Protein AF-0000000080887689 (afdb_homodimer)

Solvent-accessible surface area (backbone atoms only — not comparable to full-atom values): 53033 Å² total; per-residue (Å²): 130,53,68,68,53,39,52,54,52,51,53,53,48,49,53,53,51,45,51,47,66,77,45,35,78,79,44,66,27,58,47,80,66,55,89,67,53,54,67,76,71,47,76,86,59,62,42,58,61,45,46,60,65,69,60,56,57,53,42,41,64,73,56,41,50,57,22,36,31,40,48,62,21,51,41,30,20,36,66,79,41,35,17,56,32,70,48,15,35,54,20,49,44,51,31,34,72,66,26,41,47,46,41,36,40,80,51,17,40,35,56,47,52,46,34,48,54,45,42,40,28,51,37,55,55,38,39,47,54,67,54,34,25,61,90,53,55,13,21,53,49,79,32,64,31,61,33,44,43,44,29,46,50,48,37,18,32,53,44,52,53,49,52,54,48,48,52,54,42,46,75,71,65,50,51,73,68,56,46,51,51,50,49,24,53,47,46,58,28,30,27,37,35,28,34,72,50,46,62,67,41,57,55,48,21,21,52,46,32,57,38,42,63,51,68,42,80,49,50,86,68,61,54,32,49,41,14,67,55,50,50,53,50,53,51,51,34,50,74,71,68,33,40,73,36,33,33,49,41,37,38,33,24,76,86,52,32,26,50,34,38,50,70,45,36,44,50,38,49,50,56,52,41,71,74,38,93,72,65,62,38,27,33,37,45,10,42,57,45,41,49,53,23,48,35,76,92,41,44,68,56,40,71,61,46,75,72,43,45,29,39,34,27,21,38,13,24,53,57,44,22,31,64,56,36,12,42,33,29,24,39,47,45,61,50,36,37,73,48,43,54,75,82,52,77,74,71,61,47,72,51,58,75,70,62,72,50,68,45,65,24,22,64,40,80,35,45,54,42,68,51,55,44,46,17,52,46,37,31,40,38,47,32,7,51,52,44,50,35,49,52,47,49,51,23,37,50,23,30,50,52,40,48,53,56,42,64,72,38,55,75,48,31,43,72,62,38,69,68,30,91,20,33,41,34,35,27,38,45,59,52,76,92,69,53,56,78,40,79,83,61,76,32,43,66,44,46,52,48,16,27,50,52,26,51,53,29,56,52,49,41,48,70,72,29,78,40,30,64,38,60,43,73,46,77,58,79,89,69,36,42,40,29,40,37,42,26,50,50,27,89,69,47,45,55,67,44,37,54,48,48,50,51,54,51,51,51,35,46,52,51,49,49,53,51,51,52,51,50,51,53,48,53,52,50,51,49,52,54,57,65,74,98,130,53,68,68,54,39,53,52,53,51,53,52,49,51,52,51,52,45,50,48,67,76,45,35,77,79,45,67,27,57,47,80,67,56,88,66,54,54,67,78,70,48,76,85,59,63,41,58,62,44,48,61,64,69,62,57,56,52,40,42,65,72,55,40,51,57,22,36,30,39,49,62,21,52,38,33,19,36,64,84,39,34,15,56,32,69,47,15,34,53,20,49,43,51,30,33,70,65,26,43,48,45,41,38,40,82,52,17,41,33,57,46,52,46,32,48,52,45,40,38,30,51,37,53,54,38,39,48,53,67,53,34,24,60,91,54,56,13,21,54,48,79,31,64,32,59,32,44,43,44,30,46,49,48,35,18,34,52,43,52,53,49,52,53,48,49,52,54,42,47,74,72,65,50,50,72,68,56,46,52,51,49,48,24,54,49,45,59,28,29,26,37,36,29,35,75,51,46,61,68,39,56,54,48,21,21,52,46,31,56,37,39,64,51,69,43,80,50,50,86,68,60,52,31,48,40,13,68,57,50,48,52,48,52,51,53,33,50,75,72,69,32,39,74,36,32,34,50,42,36,38,33,24,77,85,52,32,26,49,35,39,50,71,44,36,43,52,38,49,51,58,52,40,72,75,39,92,71,64,61,38,25,33,36,45,10,43,57,44,42,51,54,23,50,35,74,91,41,44,67,56,39,70,61,47,76,73,41,46,30,40,34,27,22,38,12,24,53,56,45,21,31,64,56,36,10,43,34,28,24,40,48,44,60,49,36,36,72,48,44,54,75,81,54,76,75,72,61,45,73,52,59,74,69,63,73,49,70,45,65,23,21,64,39,80,35,44,54,43,69,51,53,46,47,17,53,48,36,31,40,38,48,32,6,50,52,42,50,35,49,52,47,50,51,24,37,50,24,30,51,51,39,48,52,56,43,64,72,37,53,74,47,31,42,72,63,37,70,69,30,92,19,34,41,34,34,26,38,46,60,53,76,92,69,54,57,80,41,79,85,62,75,29,44,67,46,45,51,50,16,28,51,52,26,50,52,28,54,51,49,42,49,71,72,29,78,40,31,62,35,61,44,73,46,75,58,80,90,69,38,42,39,29,38,32,43,25,50,50,25,90,68,47,46,54,67,44,35,54,47,48,50,50,55,52,50,51,36,45,52,51,50,49,52,51,52,52,51,50,51,53,49,53,53,50,49,49,51,55,57,66,73,97

Nearest PDB structures (foldseek):
  8ora-assembly1_A-2  TM=9.722E-01  e=2.298E-54  Homo sapiens
  8or9-assembly1_A-2  TM=9.714E-01  e=6.840E-52  Homo sapiens
  6khp-assembly1_A-2  TM=9.448E-01  e=3.979E-49  Oryza sativa Japonica Group
  6eew-assembly1_A  TM=9.257E-01  e=1.587E-47  Catharanthus roseus
  6liv-assembly3_F  TM=9.457E-01  e=8.729E-45  Papaver somniferum

pLDDT: mean 93.97, std 7.86, range [51.44, 98.94]

Structure (mmCIF, N/CA/C/O backbone):
data_AF-0000000080887689-model_v1
#
loop_
_entity.id
_entity.type
_entity.pdbx_description
1 polymer 'Aromatic-L-amino-acid decarboxylase'
#
loop_
_atom_site.group_PDB
_atom_site.id
_atom_site.type_symbol
_atom_site.label_atom_id
_atom_site.label_alt_id
_atom_site.label_comp_id
_atom_site.label_asym_id
_atom_site.label_entity_id
_atom_site.label_seq_id
_atom_site.pdbx_PDB_ins_code
_atom_site.Cartn_x
_atom_site.Cartn_y
_atom_site.Cartn_z
_atom_site.occupancy
_atom_site.B_iso_or_equiv
_atom_site.auth_seq_id
_atom_site.auth_comp_id
_atom_site.auth_asym_id
_atom_site.auth_atom_id
_atom_site.pdbx_PDB_model_num
ATOM 1 N N . MET A 1 1 ? 22.25 -2.414 -19.047 1 92.38 1 MET A N 1
ATOM 2 C CA . MET A 1 1 ? 23.188 -1.904 -18.062 1 92.38 1 MET A CA 1
ATOM 3 C C . MET A 1 1 ? 23.875 -3.049 -17.328 1 92.38 1 MET A C 1
ATOM 5 O O . MET A 1 1 ? 23.219 -3.881 -16.703 1 92.38 1 MET A O 1
ATOM 9 N N . ASP A 1 2 ? 25.078 -3.195 -17.484 1 94.06 2 ASP A N 1
ATOM 10 C CA . ASP A 1 2 ? 25.828 -4.227 -16.781 1 94.06 2 ASP A CA 1
ATOM 11 C C . ASP A 1 2 ? 26.422 -3.68 -15.484 1 94.06 2 ASP A C 1
ATOM 13 O O . ASP A 1 2 ? 26.141 -2.545 -15.102 1 94.06 2 ASP A O 1
ATOM 17 N N . SER A 1 3 ? 27.219 -4.492 -14.773 1 96.81 3 SER A N 1
ATOM 18 C CA . SER A 1 3 ? 27.734 -4.141 -13.445 1 96.81 3 SER A CA 1
ATOM 19 C C . SER A 1 3 ? 28.625 -2.906 -13.508 1 96.81 3 SER A C 1
ATOM 21 O O . SER A 1 3 ? 28.562 -2.053 -12.625 1 96.81 3 SER A O 1
ATOM 23 N N . SER A 1 4 ? 29.438 -2.834 -14.516 1 97.06 4 SER A N 1
ATOM 24 C CA . SER A 1 4 ? 30.328 -1.696 -14.664 1 97.06 4 SER A CA 1
ATOM 25 C C . SER A 1 4 ? 29.562 -0.417 -14.977 1 97.06 4 SER A C 1
ATOM 27 O O . SER A 1 4 ? 29.844 0.638 -14.406 1 97.06 4 SER A O 1
ATOM 29 N N . GLN A 1 5 ? 28.625 -0.514 -15.867 1 97.06 5 GLN A N 1
ATOM 30 C CA . GLN A 1 5 ? 27.766 0.622 -16.203 1 97.06 5 GLN A CA 1
ATOM 31 C C . GLN A 1 5 ? 26.969 1.083 -14.984 1 97.06 5 GLN A C 1
ATOM 33 O O . GLN A 1 5 ? 26.812 2.285 -14.758 1 97.06 5 GLN A O 1
ATOM 38 N N . PHE A 1 6 ? 26.578 0.109 -14.219 1 98.06 6 PHE A N 1
ATOM 39 C CA . PHE A 1 6 ? 25.812 0.433 -13.016 1 98.06 6 PHE A CA 1
ATOM 40 C C . PHE A 1 6 ? 26.703 1.157 -12.008 1 98.06 6 PHE A C 1
ATOM 42 O O . PHE A 1 6 ? 26.281 2.141 -11.398 1 98.06 6 PHE A O 1
ATOM 49 N N . ARG A 1 7 ? 27.828 0.675 -11.805 1 98 7 ARG A N 1
ATOM 50 C CA . ARG A 1 7 ? 28.75 1.325 -10.891 1 98 7 ARG A CA 1
ATOM 51 C C . ARG A 1 7 ? 28.922 2.799 -11.234 1 98 7 ARG A C 1
ATOM 53 O O . ARG A 1 7 ? 28.812 3.666 -10.367 1 98 7 ARG A O 1
ATOM 60 N N . GLN A 1 8 ? 29.141 3.072 -12.453 1 97.81 8 GLN A N 1
ATOM 61 C CA . GLN A 1 8 ? 29.344 4.441 -12.906 1 97.81 8 GLN A CA 1
ATOM 62 C C . GLN A 1 8 ? 28.078 5.273 -12.727 1 97.81 8 GLN A C 1
ATOM 64 O O . GLN A 1 8 ? 28.125 6.398 -12.227 1 97.81 8 GLN A O 1
ATOM 69 N N . ALA A 1 9 ? 26.953 4.746 -13.195 1 98.38 9 ALA A N 1
ATOM 70 C CA . ALA A 1 9 ? 25.672 5.434 -13.094 1 98.38 9 ALA A CA 1
ATOM 71 C C . ALA A 1 9 ? 25.312 5.73 -11.641 1 98.38 9 ALA A C 1
ATOM 73 O O . ALA A 1 9 ? 24.828 6.82 -11.32 1 98.38 9 ALA A O 1
ATOM 74 N N . ALA A 1 10 ? 25.547 4.746 -10.766 1 98.31 10 ALA A N 1
ATOM 75 C CA . ALA A 1 10 ? 25.203 4.883 -9.352 1 98.31 10 ALA A CA 1
ATOM 76 C C . ALA A 1 10 ? 26.078 5.922 -8.672 1 98.31 10 ALA A C 1
ATOM 78 O O . ALA A 1 10 ? 25.609 6.691 -7.832 1 98.31 10 ALA A O 1
ATOM 79 N N . HIS A 1 11 ? 27.375 5.922 -9.008 1 98 11 HIS A N 1
ATOM 80 C CA . HIS A 1 11 ? 28.266 6.938 -8.453 1 98 11 HIS A CA 1
ATOM 81 C C . HIS A 1 11 ? 27.828 8.344 -8.859 1 98 11 HIS A C 1
ATOM 83 O O . HIS A 1 11 ? 27.812 9.25 -8.031 1 98 11 HIS A O 1
ATOM 89 N N . ALA A 1 12 ? 27.469 8.492 -10.086 1 97.94 12 ALA A N 1
ATOM 90 C CA . ALA A 1 12 ? 26.969 9.773 -10.57 1 97.94 12 ALA A CA 1
ATOM 91 C C . ALA A 1 12 ? 25.672 10.164 -9.867 1 97.94 12 ALA A C 1
ATOM 93 O O . ALA A 1 12 ? 25.469 11.336 -9.539 1 97.94 12 ALA A O 1
ATOM 94 N N . ALA A 1 13 ? 24.797 9.242 -9.695 1 98.19 13 ALA A N 1
ATOM 95 C CA . ALA A 1 13 ? 23.531 9.484 -8.992 1 98.19 13 ALA A CA 1
ATOM 96 C C . ALA A 1 13 ? 23.797 9.938 -7.559 1 98.19 13 ALA A C 1
ATOM 98 O O . ALA A 1 13 ? 23.125 10.859 -7.066 1 98.19 13 ALA A O 1
ATOM 99 N N . ILE A 1 14 ? 24.734 9.25 -6.879 1 98.44 14 ILE A N 1
ATOM 100 C CA . ILE A 1 14 ? 25.078 9.594 -5.508 1 98.44 14 ILE A CA 1
ATOM 101 C C . ILE A 1 14 ? 25.562 11.039 -5.441 1 98.44 14 ILE A C 1
ATOM 103 O O . ILE A 1 14 ? 25.156 11.797 -4.566 1 98.44 14 ILE A O 1
ATOM 107 N N . ASP A 1 15 ? 26.375 11.43 -6.344 1 98.19 15 ASP A N 1
ATOM 108 C CA . ASP A 1 15 ? 26.906 12.797 -6.375 1 98.19 15 ASP A CA 1
ATOM 109 C C . ASP A 1 15 ? 25.766 13.805 -6.594 1 98.19 15 ASP A C 1
ATOM 111 O O . ASP A 1 15 ? 25.75 14.867 -5.965 1 98.19 15 ASP A O 1
ATOM 115 N N . GLN A 1 16 ? 24.891 13.523 -7.48 1 98.12 16 GLN A N 1
ATOM 116 C CA . GLN A 1 16 ? 23.75 14.414 -7.742 1 98.12 16 GLN A CA 1
ATOM 117 C C . GLN A 1 16 ? 22.844 14.531 -6.52 1 98.12 16 GLN A C 1
ATOM 119 O O . GLN A 1 16 ? 22.312 15.602 -6.238 1 98.12 16 GLN A O 1
ATOM 124 N N . ILE A 1 17 ? 22.625 13.453 -5.836 1 98.31 17 ILE A N 1
ATOM 125 C CA . ILE A 1 17 ? 21.797 13.445 -4.641 1 98.31 17 ILE A CA 1
ATOM 126 C C . ILE A 1 17 ? 22.453 14.281 -3.547 1 98.31 17 ILE A C 1
ATOM 128 O O . ILE A 1 17 ? 21.781 15.07 -2.875 1 98.31 17 ILE A O 1
ATOM 132 N N . ILE A 1 18 ? 23.766 14.102 -3.383 1 98.38 18 ILE A N 1
ATOM 133 C CA . ILE A 1 18 ? 24.5 14.883 -2.398 1 98.38 18 ILE A CA 1
ATOM 134 C C . ILE A 1 18 ? 24.406 16.375 -2.742 1 98.38 18 ILE A C 1
ATOM 136 O O . ILE A 1 18 ? 24.141 17.203 -1.873 1 98.38 18 ILE A O 1
ATOM 140 N N . ASP A 1 19 ? 24.625 16.688 -3.988 1 97.88 19 ASP A N 1
ATOM 141 C CA . ASP A 1 19 ? 24.531 18.078 -4.441 1 97.88 19 ASP A CA 1
ATOM 142 C C . ASP A 1 19 ? 23.156 18.656 -4.188 1 97.88 19 ASP A C 1
ATOM 144 O O . ASP A 1 19 ? 23.016 19.812 -3.771 1 97.88 19 ASP A O 1
ATOM 148 N N . TYR A 1 20 ? 22.156 17.984 -4.477 1 97.62 20 TYR A N 1
ATOM 149 C CA . TYR A 1 20 ? 20.781 18.391 -4.238 1 97.62 20 TYR A CA 1
ATOM 150 C C . TYR A 1 20 ? 20.562 18.766 -2.775 1 97.62 20 TYR A C 1
ATOM 152 O O . TYR A 1 20 ? 20.047 19.844 -2.473 1 97.62 20 TYR A O 1
ATOM 160 N N . TYR A 1 21 ? 20.969 17.859 -1.814 1 97.56 21 TYR A N 1
ATOM 161 C CA . TYR A 1 21 ? 20.75 18.094 -0.394 1 97.56 21 TYR A CA 1
ATOM 162 C C . TYR A 1 21 ? 21.609 19.234 0.119 1 97.56 21 TYR A C 1
ATOM 164 O O . TYR A 1 21 ? 21.172 20.031 0.952 1 97.56 21 TYR A O 1
ATOM 172 N N . ASP A 1 22 ? 22.828 19.297 -0.383 1 97.25 22 ASP A N 1
ATOM 173 C CA . ASP A 1 22 ? 23.75 20.312 0.082 1 97.25 22 ASP A CA 1
ATOM 174 C C . ASP A 1 22 ? 23.297 21.703 -0.357 1 97.25 22 ASP A C 1
ATOM 176 O O . ASP A 1 22 ? 23.625 22.703 0.282 1 97.25 22 ASP A O 1
ATOM 180 N N . ASN A 1 23 ? 22.469 21.797 -1.438 1 96.69 23 ASN A N 1
ATOM 181 C CA . ASN A 1 23 ? 22.078 23.094 -1.988 1 96.69 23 ASN A CA 1
ATOM 182 C C . ASN A 1 23 ? 20.578 23.281 -1.984 1 96.69 23 ASN A C 1
ATOM 184 O O . ASN A 1 23 ? 20.047 24.172 -2.666 1 96.69 23 ASN A O 1
ATOM 188 N N . ILE A 1 24 ? 19.891 22.547 -1.272 1 96.62 24 ILE A N 1
ATOM 189 C CA . ILE A 1 24 ? 18.438 22.5 -1.354 1 96.62 24 ILE A CA 1
ATOM 190 C C . ILE A 1 24 ? 17.844 23.828 -0.88 1 96.62 24 ILE A C 1
ATOM 192 O O . ILE A 1 24 ? 16.781 24.25 -1.345 1 96.62 24 ILE A O 1
ATOM 196 N N . ARG A 1 25 ? 18.547 24.562 0.034 1 94.75 25 ARG A N 1
ATOM 197 C CA . ARG A 1 25 ? 18.094 25.844 0.567 1 94.75 25 ARG A CA 1
ATOM 198 C C . ARG A 1 25 ? 18.016 26.906 -0.532 1 94.75 25 ARG A C 1
ATOM 200 O O . ARG A 1 25 ? 17.266 27.875 -0.421 1 94.75 25 ARG A O 1
ATOM 207 N N . ASP A 1 26 ? 18.781 26.672 -1.585 1 94.44 26 ASP A N 1
ATOM 208 C CA . ASP A 1 26 ? 18.875 27.641 -2.674 1 94.44 26 ASP A CA 1
ATOM 209 C C . ASP A 1 26 ? 17.75 27.438 -3.684 1 94.44 26 ASP A C 1
ATOM 211 O O . ASP A 1 26 ? 17.531 28.266 -4.57 1 94.44 26 ASP A O 1
ATOM 215 N N . ARG A 1 27 ? 17.062 26.391 -3.572 1 94.75 27 ARG A N 1
ATOM 216 C CA . ARG A 1 27 ? 15.961 26.094 -4.484 1 94.75 27 ARG A CA 1
ATOM 217 C C . ARG A 1 27 ? 14.641 26.641 -3.941 1 94.75 27 ARG A C 1
ATOM 219 O O . ARG A 1 27 ? 14.398 26.609 -2.732 1 94.75 27 ARG A O 1
ATOM 226 N N . ARG A 1 28 ? 13.836 27.188 -4.883 1 95.38 28 ARG A N 1
ATOM 227 C CA . ARG A 1 28 ? 12.484 27.562 -4.48 1 95.38 28 ARG A CA 1
ATOM 228 C C . ARG A 1 28 ? 11.734 26.359 -3.93 1 95.38 28 ARG A C 1
ATOM 230 O O . ARG A 1 28 ? 11.664 25.312 -4.578 1 95.38 28 ARG A O 1
ATOM 237 N N . VAL A 1 29 ? 11.18 26.5 -2.771 1 96.81 29 VAL A N 1
ATOM 238 C CA . VAL A 1 29 ? 10.641 25.359 -2.037 1 96.81 29 VAL A CA 1
ATOM 239 C C . VAL A 1 29 ? 9.383 24.859 -2.73 1 96.81 29 VAL A C 1
ATOM 241 O O . VAL A 1 29 ? 9.227 23.656 -2.949 1 96.81 29 VAL A O 1
ATOM 244 N N . LEU A 1 30 ? 8.406 25.688 -3.047 1 95.62 30 LEU A N 1
ATOM 245 C CA . LEU A 1 30 ? 7.176 25.312 -3.727 1 95.62 30 LEU A CA 1
ATOM 246 C C . LEU A 1 30 ? 7.324 25.438 -5.238 1 95.62 30 LEU A C 1
ATOM 248 O O . LEU A 1 30 ? 7.715 26.5 -5.742 1 95.62 30 LEU A O 1
ATOM 252 N N . SER A 1 31 ? 7.004 24.375 -5.957 1 94.56 31 SER A N 1
ATOM 253 C CA . SER A 1 31 ? 7.102 24.375 -7.41 1 94.56 31 SER A CA 1
ATOM 254 C C . SER A 1 31 ? 6.188 25.422 -8.023 1 94.56 31 SER A C 1
ATOM 256 O O . SER A 1 31 ? 5.105 25.703 -7.5 1 94.56 31 SER A O 1
ATOM 258 N N . GLU A 1 32 ? 6.578 25.969 -9.172 1 93.44 32 GLU A N 1
ATOM 259 C CA . GLU A 1 32 ? 5.781 26.984 -9.867 1 93.44 32 GLU A CA 1
ATOM 260 C C . GLU A 1 32 ? 5.297 26.469 -11.219 1 93.44 32 GLU A C 1
ATOM 262 O O . GLU A 1 32 ? 4.801 27.25 -12.039 1 93.44 32 GLU A O 1
ATOM 267 N N . VAL A 1 33 ? 5.488 25.25 -11.375 1 94.81 33 VAL A N 1
ATOM 268 C CA . VAL A 1 33 ? 5.086 24.719 -12.672 1 94.81 33 VAL A CA 1
ATOM 269 C C . VAL A 1 33 ? 3.562 24.719 -12.781 1 94.81 33 VAL A C 1
ATOM 271 O O . VAL A 1 33 ? 2.861 24.875 -11.781 1 94.81 33 VAL A O 1
ATOM 274 N N . GLN A 1 34 ? 3.07 24.641 -14 1 94.25 34 GLN A N 1
ATOM 275 C CA . GLN A 1 34 ? 1.641 24.547 -14.273 1 94.25 34 GLN A CA 1
ATOM 276 C C . GLN A 1 34 ? 1.234 23.109 -14.609 1 94.25 34 GLN A C 1
ATOM 278 O O . GLN A 1 34 ? 2.061 22.312 -15.055 1 94.25 34 GLN A O 1
ATOM 283 N N . PRO A 1 35 ? -0.066 22.797 -14.32 1 93.81 35 PRO A N 1
ATOM 284 C CA . PRO A 1 35 ? -0.528 21.469 -14.727 1 93.81 35 PRO A CA 1
ATOM 285 C C . PRO A 1 35 ? -0.226 21.156 -16.188 1 93.81 35 PRO A C 1
ATOM 287 O O . PRO A 1 35 ? -0.472 21.984 -17.062 1 93.81 35 PRO A O 1
ATOM 290 N N . GLY A 1 36 ? 0.331 19.984 -16.391 1 94.12 36 GLY A N 1
ATOM 291 C CA . GLY A 1 36 ? 0.626 19.562 -17.75 1 94.12 36 GLY A CA 1
ATOM 292 C C . GLY A 1 36 ? 2.033 19.922 -18.203 1 94.12 36 GLY A C 1
ATOM 293 O O . GLY A 1 36 ? 2.453 19.562 -19.297 1 94.12 36 GLY A O 1
ATOM 294 N N . TYR A 1 37 ? 2.854 20.516 -17.359 1 96.19 37 TYR A N 1
ATOM 295 C CA . TYR A 1 37 ? 4.18 21 -17.734 1 96.19 37 TYR A CA 1
ATOM 296 C C . TYR A 1 37 ? 5.051 19.859 -18.25 1 96.19 37 TYR A C 1
ATOM 298 O O . TYR A 1 37 ? 5.797 20.016 -19.219 1 96.19 37 TYR A O 1
ATOM 306 N N . LEU A 1 38 ? 4.945 18.734 -17.609 1 96.88 38 LEU A N 1
ATOM 307 C CA . LEU A 1 38 ? 5.879 17.656 -17.891 1 96.88 38 LEU A CA 1
ATOM 308 C C . LEU A 1 38 ? 5.566 17 -19.234 1 96.88 38 LEU A C 1
ATOM 310 O O . LEU A 1 38 ? 6.469 16.516 -19.922 1 96.88 38 LEU A O 1
ATOM 314 N N . ARG A 1 39 ? 4.32 16.922 -19.578 1 94.88 39 ARG A N 1
ATOM 315 C CA . ARG A 1 39 ? 3.904 16.344 -20.859 1 94.88 39 ARG A CA 1
ATOM 316 C C . ARG A 1 39 ? 4.562 17.078 -22.016 1 94.88 39 ARG A C 1
ATOM 318 O O . ARG A 1 39 ? 4.859 16.484 -23.047 1 94.88 39 ARG A O 1
ATOM 325 N N . GLU A 1 40 ? 4.809 18.312 -21.844 1 94.75 40 GLU A N 1
ATOM 326 C CA . GLU A 1 40 ? 5.414 19.141 -22.875 1 94.75 40 GLU A CA 1
ATOM 327 C C . GLU A 1 40 ? 6.918 18.891 -22.984 1 94.75 40 GLU A C 1
ATOM 329 O O . GLU A 1 40 ? 7.535 19.188 -24.016 1 94.75 40 GLU A O 1
ATOM 334 N N . LEU A 1 41 ? 7.465 18.359 -21.938 1 95.44 41 LEU A N 1
ATOM 335 C CA . LEU A 1 41 ? 8.914 18.266 -21.844 1 95.44 41 LEU A CA 1
ATOM 336 C C . LEU A 1 41 ? 9.383 16.859 -22.188 1 95.44 41 LEU A C 1
ATOM 338 O O . LEU A 1 41 ? 10.539 16.656 -22.578 1 95.44 41 LEU A O 1
ATOM 342 N N . ILE A 1 42 ? 8.508 15.844 -21.969 1 94.62 42 ILE A N 1
ATOM 343 C CA . ILE A 1 42 ? 8.898 14.445 -22.141 1 94.62 42 ILE A CA 1
ATOM 344 C C . ILE A 1 42 ? 8.383 13.938 -23.484 1 94.62 42 ILE A C 1
ATOM 346 O O . ILE A 1 42 ? 7.219 14.148 -23.844 1 94.62 42 ILE A O 1
ATOM 350 N N . PRO A 1 43 ? 9.281 13.266 -24.234 1 90.56 43 PRO A N 1
ATOM 351 C CA . PRO A 1 43 ? 8.805 12.656 -25.484 1 90.56 43 PRO A CA 1
ATOM 352 C C . PRO A 1 43 ? 7.672 11.656 -25.266 1 90.56 43 PRO A C 1
ATOM 354 O O . PRO A 1 43 ? 7.676 10.93 -24.266 1 90.56 43 PRO A O 1
ATOM 357 N N . PRO A 1 44 ? 6.781 11.688 -26.234 1 88.44 44 PRO A N 1
ATOM 358 C CA . PRO A 1 44 ? 5.688 10.727 -26.094 1 88.44 44 PRO A CA 1
ATOM 359 C C . PRO A 1 44 ? 6.137 9.289 -26.312 1 88.44 44 PRO A C 1
ATOM 361 O O . PRO A 1 44 ? 6.953 9.023 -27.203 1 88.44 44 PRO A O 1
ATOM 364 N N . GLY A 1 45 ? 5.641 8.422 -25.484 1 93.19 45 GLY A N 1
ATOM 365 C CA . GLY A 1 45 ? 5.859 6.996 -25.672 1 93.19 45 GLY A CA 1
ATOM 366 C C . GLY A 1 45 ? 7.168 6.508 -25.078 1 93.19 45 GLY A C 1
ATOM 367 O O . GLY A 1 45 ? 7.969 7.305 -24.578 1 93.19 45 GLY A O 1
ATOM 368 N N . ILE A 1 46 ? 7.363 5.234 -25 1 97.12 46 ILE A N 1
ATOM 369 C CA . ILE A 1 46 ? 8.602 4.562 -24.609 1 97.12 46 ILE A CA 1
ATOM 370 C C . ILE A 1 46 ? 9.547 4.48 -25.812 1 97.12 46 ILE A C 1
ATOM 372 O O . ILE A 1 46 ? 9.125 4.133 -26.906 1 97.12 46 ILE A O 1
ATOM 376 N N . PRO A 1 47 ? 10.836 4.879 -25.609 1 97.56 47 PRO A N 1
ATOM 377 C CA . PRO A 1 47 ? 11.758 4.73 -26.75 1 97.56 47 PRO A CA 1
ATOM 378 C C . PRO A 1 47 ? 11.852 3.289 -27.234 1 97.56 47 PRO A C 1
ATOM 380 O O . PRO A 1 47 ? 11.773 2.352 -26.438 1 97.56 47 PRO A O 1
ATOM 383 N N . GLN A 1 48 ? 12.023 3.186 -28.531 1 97.5 48 GLN A N 1
ATOM 384 C CA . GLN A 1 48 ? 12.156 1.844 -29.094 1 97.5 48 GLN A CA 1
ATOM 385 C C . GLN A 1 48 ? 13.398 1.142 -28.562 1 97.5 48 GLN A C 1
ATOM 387 O O . GLN A 1 48 ? 13.328 0 -28.094 1 97.5 48 GLN A O 1
ATOM 392 N N . THR A 1 49 ? 14.5 1.868 -28.688 1 97.75 49 THR A N 1
ATOM 393 C CA . THR A 1 49 ? 15.766 1.364 -28.172 1 97.75 49 THR A CA 1
ATOM 394 C C . THR A 1 49 ? 16.141 2.07 -26.875 1 97.75 49 THR A C 1
ATOM 396 O O . THR A 1 49 ? 15.859 3.258 -26.703 1 97.75 49 THR A O 1
ATOM 399 N N . GLY A 1 50 ? 16.797 1.323 -25.953 1 97.44 50 GLY A N 1
ATOM 400 C CA . GLY A 1 50 ? 17.219 1.891 -24.672 1 97.44 50 GLY A CA 1
ATOM 401 C C . GLY A 1 50 ? 18.094 3.117 -24.828 1 97.44 50 GLY A C 1
ATOM 402 O O . GLY A 1 50 ? 18.891 3.205 -25.766 1 97.44 50 GLY A O 1
ATOM 403 N N . GLU A 1 51 ? 17.984 3.977 -23.906 1 97.31 51 GLU A N 1
ATOM 404 C CA . GLU A 1 51 ? 18.766 5.215 -23.906 1 97.31 51 GLU A CA 1
ATOM 405 C C . GLU A 1 51 ? 19.953 5.129 -22.953 1 97.31 51 GLU A C 1
ATOM 407 O O . GLU A 1 51 ? 19.953 4.316 -22.031 1 97.31 51 GLU A O 1
ATOM 412 N N . LYS A 1 52 ? 20.938 6.031 -23.281 1 96.31 52 LYS A N 1
ATOM 413 C CA . LYS A 1 52 ? 22.109 6.094 -22.406 1 96.31 52 LYS A CA 1
ATOM 414 C C . LYS A 1 52 ? 21.75 6.715 -21.062 1 96.31 52 LYS A C 1
ATOM 416 O O . LYS A 1 52 ? 20.969 7.656 -21 1 96.31 52 LYS A O 1
ATOM 421 N N . TRP A 1 53 ? 22.344 6.148 -19.969 1 96 53 TRP A N 1
ATOM 422 C CA . TRP A 1 53 ? 22.047 6.617 -18.609 1 96 53 TRP A CA 1
ATOM 423 C C . TRP A 1 53 ? 22.312 8.117 -18.484 1 96 53 TRP A C 1
ATOM 425 O O . TRP A 1 53 ? 21.547 8.828 -17.828 1 96 53 TRP A O 1
ATOM 435 N N . GLU A 1 54 ? 23.344 8.594 -19.094 1 96.38 54 GLU A N 1
ATOM 436 C CA . GLU A 1 54 ? 23.703 10 -18.984 1 96.38 54 GLU A CA 1
ATOM 437 C C . GLU A 1 54 ? 22.578 10.906 -19.469 1 96.38 54 GLU A C 1
ATOM 439 O O . GLU A 1 54 ? 22.344 11.977 -18.922 1 96.38 54 GLU A O 1
ATOM 444 N N . ASP A 1 55 ? 21.922 10.477 -20.484 1 96.62 55 ASP A N 1
ATOM 445 C CA . ASP A 1 55 ? 20.797 11.234 -21.031 1 96.62 55 ASP A CA 1
ATOM 446 C C . ASP A 1 55 ? 19.609 11.211 -20.078 1 96.62 55 ASP A C 1
ATOM 448 O O . ASP A 1 55 ? 18.938 12.227 -19.875 1 96.62 55 ASP A O 1
ATOM 452 N N . ILE A 1 56 ? 19.375 10.078 -19.516 1 97.38 56 ILE A N 1
ATOM 453 C CA . ILE A 1 56 ? 18.281 9.922 -18.562 1 97.38 56 ILE A CA 1
ATOM 454 C C . ILE A 1 56 ? 18.547 10.781 -17.328 1 97.38 56 ILE A C 1
ATOM 456 O O . ILE A 1 56 ? 17.656 11.484 -16.859 1 97.38 56 ILE A O 1
ATOM 460 N N . GLN A 1 57 ? 19.75 10.68 -16.828 1 97.62 57 GLN A N 1
ATOM 461 C CA . GLN A 1 57 ? 20.109 11.438 -15.633 1 97.62 57 GLN A CA 1
ATOM 462 C C . GLN A 1 57 ? 19.969 12.938 -15.867 1 97.62 57 GLN A C 1
ATOM 464 O O . GLN A 1 57 ? 19.516 13.664 -14.977 1 97.62 57 GLN A O 1
ATOM 469 N N . ARG A 1 58 ? 20.375 13.406 -17.031 1 97.31 58 ARG A N 1
ATOM 470 C CA . ARG A 1 58 ? 20.281 14.828 -17.359 1 97.31 58 ARG A CA 1
ATOM 471 C C . ARG A 1 58 ? 18.828 15.297 -17.297 1 97.31 58 ARG A C 1
ATOM 473 O O . ARG A 1 58 ? 18.562 16.438 -16.891 1 97.31 58 ARG A O 1
ATOM 480 N N . ASP A 1 59 ? 17.922 14.477 -17.641 1 97.62 59 ASP A N 1
ATOM 481 C CA . ASP A 1 59 ? 16.5 14.836 -17.688 1 97.62 59 ASP A CA 1
ATOM 482 C C . ASP A 1 59 ? 15.93 14.977 -16.281 1 97.62 59 ASP A C 1
ATOM 484 O O . ASP A 1 59 ? 14.891 15.609 -16.078 1 97.62 59 ASP A O 1
ATOM 488 N N . ILE A 1 60 ? 16.578 14.383 -15.242 1 97.81 60 ILE A N 1
ATOM 489 C CA . ILE A 1 60 ? 16.125 14.547 -13.867 1 97.81 60 ILE A CA 1
ATOM 490 C C . ILE A 1 60 ? 16.156 16.031 -13.484 1 97.81 60 ILE A C 1
ATOM 492 O O . ILE A 1 60 ? 15.172 16.578 -12.984 1 97.81 60 ILE A O 1
ATOM 496 N N . GLU A 1 61 ? 17.266 16.672 -13.719 1 96.44 61 GLU A N 1
ATOM 497 C CA . GLU A 1 61 ? 17.422 18.078 -13.391 1 96.44 61 GLU A CA 1
ATOM 498 C C . GLU A 1 61 ? 16.578 18.953 -14.32 1 96.44 61 GLU A C 1
ATOM 500 O O . GLU A 1 61 ? 15.938 19.906 -13.883 1 96.44 61 GLU A O 1
ATOM 505 N N . ALA A 1 62 ? 16.5 18.609 -15.578 1 97 62 ALA A N 1
ATOM 506 C CA . ALA A 1 62 ? 15.898 19.469 -16.578 1 97 62 ALA A CA 1
ATOM 507 C C . ALA A 1 62 ? 14.375 19.359 -16.547 1 97 62 ALA A C 1
ATOM 509 O O . ALA A 1 62 ? 13.672 20.344 -16.828 1 97 62 ALA A O 1
ATOM 510 N N . LYS A 1 63 ? 13.914 18.203 -16.266 1 97.88 63 LYS A N 1
ATOM 511 C CA . LYS A 1 63 ? 12.492 17.984 -16.5 1 97.88 63 LYS A CA 1
ATOM 512 C C . LYS A 1 63 ? 11.766 17.625 -15.211 1 97.88 63 LYS A C 1
ATOM 514 O O . LYS A 1 63 ? 10.625 18.047 -15 1 97.88 63 LYS A O 1
ATOM 519 N N . ILE A 1 64 ? 12.344 16.844 -14.266 1 98 64 ILE A N 1
ATOM 520 C CA . ILE A 1 64 ? 11.695 16.375 -13.047 1 98 64 ILE A CA 1
ATOM 521 C C . ILE A 1 64 ? 11.844 17.422 -11.945 1 98 64 ILE A C 1
ATOM 523 O O . ILE A 1 64 ? 10.859 17.797 -11.305 1 98 64 ILE A O 1
ATOM 527 N N . MET A 1 65 ? 13.008 18 -11.758 1 97.31 65 MET A N 1
ATOM 528 C CA . MET A 1 65 ? 13.383 18.891 -10.656 1 97.31 65 MET A CA 1
ATOM 529 C C . MET A 1 65 ? 12.469 20.109 -10.617 1 97.31 65 MET A C 1
ATOM 531 O O . MET A 1 65 ? 12.039 20.531 -9.539 1 97.31 65 MET A O 1
ATOM 535 N N . PRO A 1 66 ? 12.102 20.672 -11.773 1 96.81 66 PRO A N 1
ATOM 536 C CA . PRO A 1 66 ? 11.25 21.859 -11.734 1 96.81 66 PRO A CA 1
ATOM 537 C C . PRO A 1 66 ? 9.883 21.578 -11.109 1 96.81 66 PRO A C 1
ATOM 539 O O . PRO A 1 66 ? 9.242 22.484 -10.578 1 96.81 66 PRO A O 1
ATOM 542 N N . GLY A 1 67 ? 9.453 20.359 -11.172 1 97.12 67 GLY A N 1
ATOM 543 C CA . GLY A 1 67 ? 8.125 20.016 -10.688 1 97.12 67 GLY A CA 1
ATOM 544 C C . GLY A 1 67 ? 8.133 19.484 -9.266 1 97.12 67 GLY A C 1
ATOM 545 O O . GLY A 1 67 ? 7.105 19.016 -8.773 1 97.12 67 GLY A O 1
ATOM 546 N N . LEU A 1 68 ? 9.25 19.578 -8.57 1 97.19 68 LEU A N 1
ATOM 547 C CA . LEU A 1 68 ? 9.336 19.078 -7.211 1 97.19 68 LEU A CA 1
ATOM 548 C C . LEU A 1 68 ? 9.016 20.172 -6.199 1 97.19 68 LEU A C 1
ATOM 550 O O . LEU A 1 68 ? 9.461 21.312 -6.344 1 97.19 68 LEU A O 1
ATOM 554 N N . THR A 1 69 ? 8.117 19.906 -5.266 1 96.5 69 THR A N 1
ATOM 555 C CA . THR A 1 69 ? 8.109 20.594 -3.982 1 96.5 69 THR A CA 1
ATOM 556 C C . THR A 1 69 ? 9.156 20 -3.041 1 96.5 69 THR A C 1
ATOM 558 O O . THR A 1 69 ? 9.172 18.781 -2.814 1 96.5 69 THR A O 1
ATOM 561 N N . HIS A 1 70 ? 10.023 20.828 -2.566 1 97 70 HIS A N 1
ATOM 562 C CA . HIS A 1 70 ? 11.195 20.328 -1.853 1 97 70 HIS A CA 1
ATOM 563 C C . HIS A 1 70 ? 10.898 20.156 -0.365 1 97 70 HIS A C 1
ATOM 565 O O . HIS A 1 70 ? 11.273 21.016 0.442 1 97 70 HIS A O 1
ATOM 571 N N . TRP A 1 71 ? 10.422 19.062 0.058 1 96.94 71 TRP A N 1
ATOM 572 C CA . TRP A 1 71 ? 9.953 18.75 1.405 1 96.94 71 TRP A CA 1
ATOM 573 C C . TRP A 1 71 ? 11.102 18.781 2.402 1 96.94 71 TRP A C 1
ATOM 575 O O . TRP A 1 71 ? 10.891 18.984 3.6 1 96.94 71 TRP A O 1
ATOM 585 N N . GLN A 1 72 ? 12.312 18.531 1.9 1 97.25 72 GLN A N 1
ATOM 586 C CA . GLN A 1 72 ? 13.453 18.453 2.809 1 97.25 72 GLN A CA 1
ATOM 587 C C . GLN A 1 72 ? 14.102 19.812 3 1 97.25 72 GLN A C 1
ATOM 589 O O . GLN A 1 72 ? 15.078 19.953 3.742 1 97.25 72 GLN A O 1
ATOM 594 N N . SER A 1 73 ? 13.602 20.844 2.324 1 97.44 73 SER A N 1
ATOM 595 C CA . SER A 1 73 ? 14.133 22.188 2.461 1 97.44 73 SER A CA 1
ATOM 596 C C . SER A 1 73 ? 13.797 22.781 3.826 1 97.44 73 SER A C 1
ATOM 598 O O . SER A 1 73 ? 12.703 22.578 4.348 1 97.44 73 SER A O 1
ATOM 600 N N . PRO A 1 74 ? 14.719 23.562 4.426 1 97.06 74 PRO A N 1
ATOM 601 C CA . PRO A 1 74 ? 14.391 24.281 5.66 1 97.06 74 PRO A CA 1
ATOM 602 C C . PRO A 1 74 ? 13.273 25.297 5.473 1 97.06 74 PRO A C 1
ATOM 604 O O . PRO A 1 74 ? 12.711 25.797 6.453 1 97.06 74 PRO A O 1
ATOM 607 N N . ASN A 1 75 ? 12.992 25.625 4.203 1 97.56 75 ASN A N 1
ATOM 608 C CA . ASN A 1 75 ? 11.93 26.578 3.898 1 97.56 75 ASN A CA 1
ATOM 609 C C . ASN A 1 75 ? 10.578 25.891 3.756 1 97.56 75 ASN A C 1
ATOM 611 O O . ASN A 1 75 ? 9.555 26.547 3.553 1 97.56 75 ASN A O 1
ATOM 615 N N . PHE A 1 76 ? 10.594 24.594 3.811 1 97.56 76 PHE A N 1
ATOM 616 C CA . PHE A 1 76 ? 9.344 23.828 3.832 1 97.56 76 PHE A CA 1
ATOM 617 C C . PHE A 1 76 ? 8.781 23.766 5.246 1 97.56 76 PHE A C 1
ATOM 619 O O . PHE A 1 76 ? 9.266 22.984 6.078 1 97.56 76 PHE A O 1
ATOM 626 N N . LEU A 1 77 ? 7.734 24.516 5.492 1 97.81 77 LEU A N 1
ATOM 627 C CA . LEU A 1 77 ? 7.113 24.594 6.812 1 97.81 77 LEU A CA 1
ATOM 628 C C . LEU A 1 77 ? 5.617 24.312 6.727 1 97.81 77 LEU A C 1
ATOM 630 O O . LEU A 1 77 ? 4.836 24.828 7.531 1 97.81 77 LEU A O 1
ATOM 634 N N . ALA A 1 78 ? 5.32 23.547 5.613 1 94.69 78 ALA A N 1
ATOM 635 C CA . ALA A 1 78 ? 3.936 23.203 5.305 1 94.69 78 ALA A CA 1
ATOM 636 C C . ALA A 1 78 ? 3.646 21.75 5.641 1 94.69 78 ALA A C 1
ATOM 638 O O . ALA A 1 78 ? 4.543 20.906 5.594 1 94.69 78 ALA A O 1
ATOM 639 N N . PHE A 1 79 ? 2.535 21.312 5.93 1 94 79 PHE A N 1
ATOM 640 C CA . PHE A 1 79 ? 2.137 19.953 6.234 1 94 79 PHE A CA 1
ATOM 641 C C . PHE A 1 79 ? 3.055 19.344 7.285 1 94 79 PHE A C 1
ATOM 643 O O . PHE A 1 79 ? 4.035 19.969 7.699 1 94 79 PHE A O 1
ATOM 650 N N . PHE A 1 80 ? 2.734 18.141 7.766 1 96.69 80 PHE A N 1
ATOM 651 C CA . PHE A 1 80 ? 3.658 17.391 8.602 1 96.69 80 PHE A CA 1
ATOM 652 C C . PHE A 1 80 ? 4.805 16.828 7.77 1 96.69 80 PHE A C 1
ATOM 654 O O . PHE A 1 80 ? 4.629 16.5 6.594 1 96.69 80 PHE A O 1
ATOM 661 N N . PRO A 1 81 ? 5.98 16.719 8.375 1 96.25 81 PRO A N 1
ATOM 662 C CA . PRO A 1 81 ? 7.188 16.359 7.617 1 96.25 81 PRO A CA 1
ATOM 663 C C . PRO A 1 81 ? 7.098 14.984 6.969 1 96.25 81 PRO A C 1
ATOM 665 O O . PRO A 1 81 ? 6.305 14.148 7.398 1 96.25 81 PRO A O 1
ATOM 668 N N . ALA A 1 82 ? 7.867 14.727 5.961 1 96.5 82 ALA A N 1
ATOM 669 C CA . ALA A 1 82 ? 8.258 13.469 5.336 1 96.5 82 ALA A CA 1
ATOM 670 C C . ALA A 1 82 ? 9.773 13.359 5.211 1 96.5 82 ALA A C 1
ATOM 672 O O . ALA A 1 82 ? 10.344 13.711 4.176 1 96.5 82 ALA A O 1
ATOM 673 N N . ASN A 1 83 ? 10.359 12.75 6.203 1 97 83 ASN A N 1
ATOM 674 C CA . ASN A 1 83 ? 11.812 12.828 6.348 1 97 83 ASN A CA 1
ATOM 675 C C . ASN A 1 83 ? 12.516 11.891 5.371 1 97 83 ASN A C 1
ATOM 677 O O . ASN A 1 83 ? 12.016 10.812 5.059 1 97 83 ASN A O 1
ATOM 681 N N . SER A 1 84 ? 13.609 12.359 4.895 1 97.06 84 SER A N 1
ATOM 682 C CA . SER A 1 84 ? 14.578 11.57 4.152 1 97.06 84 SER A CA 1
ATOM 683 C C . SER A 1 84 ? 15.953 11.602 4.82 1 97.06 84 SER A C 1
ATOM 685 O O . SER A 1 84 ? 16.391 12.656 5.273 1 97.06 84 SER A O 1
ATOM 687 N N . SER A 1 85 ? 16.562 10.438 4.988 1 98 85 SER A N 1
ATOM 688 C CA . SER A 1 85 ? 17.906 10.367 5.547 1 98 85 SER A CA 1
ATOM 689 C C . SER A 1 85 ? 18.812 9.484 4.695 1 98 85 SER A C 1
ATOM 691 O O . SER A 1 85 ? 18.344 8.656 3.924 1 98 85 SER A O 1
ATOM 693 N N . TYR A 1 86 ? 20.156 9.766 4.777 1 98.38 86 TYR A N 1
ATOM 694 C CA . TYR A 1 86 ? 21.141 9.008 4.016 1 98.38 86 TYR A CA 1
ATOM 695 C C . TYR A 1 86 ? 21.109 7.531 4.387 1 98.38 86 TYR A C 1
ATOM 697 O O . TYR A 1 86 ? 21.062 6.664 3.512 1 98.38 86 TYR A O 1
ATOM 705 N N . PRO A 1 87 ? 21.016 7.133 5.727 1 98.38 87 PRO A N 1
ATOM 706 C CA . PRO A 1 87 ? 20.875 5.711 6.055 1 98.38 87 PRO A CA 1
ATOM 707 C C . PRO A 1 87 ? 19.609 5.09 5.469 1 98.38 87 PRO A C 1
ATOM 709 O O . PRO A 1 87 ? 19.609 3.924 5.07 1 98.38 87 PRO A O 1
ATOM 712 N N . GLY A 1 88 ? 18.516 5.883 5.477 1 98.12 88 GLY A N 1
ATOM 713 C CA . GLY A 1 88 ? 17.297 5.402 4.855 1 98.12 88 GLY A CA 1
ATOM 714 C C . GLY A 1 88 ? 17.453 5.102 3.377 1 98.12 88 GLY A C 1
ATOM 715 O O . GLY A 1 88 ? 16.938 4.102 2.879 1 98.12 88 GLY A O 1
ATOM 716 N N . ILE A 1 89 ? 18.172 5.961 2.627 1 98.38 89 ILE A N 1
ATOM 717 C CA . ILE A 1 89 ? 18.453 5.762 1.207 1 98.38 89 ILE A CA 1
ATOM 718 C C . ILE A 1 89 ? 19.266 4.484 1.012 1 98.38 89 ILE A C 1
ATOM 720 O O . ILE A 1 89 ? 18.984 3.691 0.109 1 98.38 89 ILE A O 1
ATOM 724 N N . LEU A 1 90 ? 20.281 4.281 1.866 1 98.5 90 LEU A N 1
ATOM 725 C CA . LEU A 1 90 ? 21.062 3.061 1.803 1 98.5 90 LEU A CA 1
ATOM 726 C C . LEU A 1 90 ? 20.188 1.83 2.002 1 98.5 90 LEU A C 1
ATOM 728 O O . LEU A 1 90 ? 20.328 0.838 1.281 1 98.5 90 LEU A O 1
ATOM 732 N N . GLY A 1 91 ? 19.297 1.912 3.029 1 97.94 91 GLY A N 1
ATOM 733 C CA . GLY A 1 91 ? 18.375 0.822 3.258 1 97.94 91 GLY A CA 1
ATOM 734 C C . GLY A 1 91 ? 17.516 0.5 2.043 1 97.94 91 GLY A C 1
ATOM 735 O O . GLY A 1 91 ? 17.297 -0.67 1.727 1 97.94 91 GLY A O 1
ATOM 736 N N . ASP A 1 92 ? 17.078 1.495 1.34 1 96.81 92 ASP A N 1
ATOM 737 C CA . ASP A 1 92 ? 16.25 1.304 0.152 1 96.81 92 ASP A CA 1
ATOM 738 C C . ASP A 1 92 ? 17.062 0.695 -0.989 1 96.81 92 ASP A C 1
ATOM 740 O O . ASP A 1 92 ? 16.531 -0.084 -1.786 1 96.81 92 ASP A O 1
ATOM 744 N N . MET A 1 93 ? 18.312 1.058 -1.107 1 97.62 93 MET A N 1
ATOM 745 C CA . MET A 1 93 ? 19.188 0.469 -2.127 1 97.62 93 MET A CA 1
ATOM 746 C C . MET A 1 93 ? 19.281 -1.041 -1.942 1 97.62 93 MET A C 1
ATOM 748 O O . MET A 1 93 ? 19.109 -1.802 -2.895 1 97.62 93 MET A O 1
ATOM 752 N N . TYR A 1 94 ? 19.531 -1.446 -0.718 1 98.06 94 TYR A N 1
ATOM 753 C CA . TYR A 1 94 ? 19.641 -2.871 -0.433 1 98.06 94 TYR A CA 1
ATOM 754 C C . TYR A 1 94 ? 18.297 -3.576 -0.6 1 98.06 94 TYR A C 1
ATOM 756 O O . TYR A 1 94 ? 18.25 -4.707 -1.084 1 98.06 94 TYR A O 1
ATOM 764 N N . SER A 1 95 ? 17.266 -2.914 -0.129 1 97.19 95 SER A N 1
ATOM 765 C CA . SER A 1 95 ? 15.93 -3.471 -0.335 1 97.19 95 SER A CA 1
ATOM 766 C C . SER A 1 95 ? 15.664 -3.738 -1.812 1 97.19 95 SER A C 1
ATOM 768 O O . SER A 1 95 ? 15.039 -4.742 -2.166 1 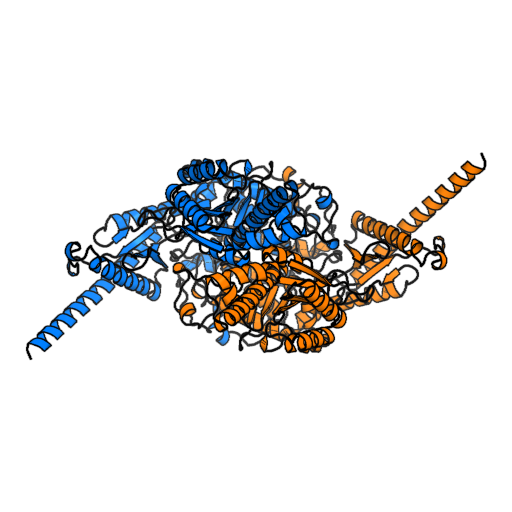97.19 95 SER A O 1
ATOM 770 N N . GLY A 1 96 ? 16.047 -2.811 -2.699 1 96.38 96 GLY A N 1
ATOM 771 C CA . GLY A 1 96 ? 15.914 -2.994 -4.137 1 96.38 96 GLY A CA 1
ATOM 772 C C . GLY A 1 96 ? 16.734 -4.156 -4.672 1 96.38 96 GLY A C 1
ATOM 773 O O . GLY A 1 96 ? 16.312 -4.844 -5.602 1 96.38 96 GLY A O 1
ATOM 774 N N . ALA A 1 97 ? 17.891 -4.363 -4.074 1 97.06 97 ALA A N 1
ATOM 775 C CA . ALA A 1 97 ? 18.766 -5.453 -4.5 1 97.06 97 ALA A CA 1
ATOM 776 C C . ALA A 1 97 ? 18.203 -6.805 -4.066 1 97.06 97 ALA A C 1
ATOM 778 O O . ALA A 1 97 ? 18.281 -7.785 -4.812 1 97.06 97 ALA A O 1
ATOM 779 N N . PHE A 1 98 ? 17.594 -6.855 -2.846 1 96.94 98 PHE A N 1
ATOM 780 C CA . PHE A 1 98 ? 17.078 -8.094 -2.266 1 96.94 98 PHE A CA 1
ATOM 781 C C . PHE A 1 98 ? 15.617 -8.289 -2.617 1 96.94 98 PHE A C 1
ATOM 783 O O . PHE A 1 98 ? 14.898 -9.023 -1.933 1 96.94 98 PHE A O 1
ATOM 790 N N . THR A 1 99 ? 15.18 -7.695 -3.66 1 93.56 99 THR A N 1
ATOM 791 C CA . THR A 1 99 ? 13.773 -7.656 -4.027 1 93.56 99 THR A CA 1
ATOM 792 C C . THR A 1 99 ? 13.18 -9.062 -4.07 1 93.56 99 THR A C 1
ATOM 794 O O . THR A 1 99 ? 13.781 -9.977 -4.641 1 93.56 99 THR A O 1
ATOM 797 N N . CYS A 1 100 ? 12.031 -9.195 -3.451 1 92 100 CYS A N 1
ATOM 798 C CA . CYS A 1 100 ? 11.203 -10.398 -3.422 1 92 100 CYS A CA 1
ATOM 799 C C . CYS A 1 100 ? 9.742 -10.047 -3.164 1 92 100 CYS A C 1
ATOM 801 O O . CYS A 1 100 ? 9.422 -8.891 -2.875 1 92 100 CYS A O 1
ATOM 803 N N . ALA A 1 101 ? 8.805 -10.938 -3.367 1 87.25 101 ALA A N 1
ATOM 804 C CA . ALA A 1 101 ? 7.395 -10.672 -3.076 1 87.25 101 ALA A CA 1
ATOM 805 C C . ALA A 1 101 ? 7.113 -10.797 -1.581 1 87.25 101 ALA A C 1
ATOM 807 O O . ALA A 1 101 ? 6.188 -10.164 -1.063 1 87.25 101 ALA A O 1
ATOM 808 N N . ALA A 1 102 ? 7.891 -11.555 -0.858 1 89.62 102 ALA A N 1
ATOM 809 C CA . ALA A 1 102 ? 7.961 -11.688 0.595 1 89.62 102 ALA A CA 1
ATOM 810 C C . ALA A 1 102 ? 6.566 -11.859 1.194 1 89.62 102 ALA A C 1
ATOM 812 O O . ALA A 1 102 ? 6.227 -11.211 2.186 1 89.62 102 ALA A O 1
ATOM 813 N N . PHE A 1 103 ? 5.691 -12.648 0.582 1 87.62 103 PHE A N 1
ATOM 814 C CA . PHE A 1 103 ? 4.32 -12.797 1.057 1 87.62 103 PHE A CA 1
ATOM 815 C C . PHE A 1 103 ? 4.246 -13.82 2.18 1 87.62 103 PHE A C 1
ATOM 817 O O . PHE A 1 103 ? 3.238 -13.898 2.889 1 87.62 103 PHE A O 1
ATOM 824 N N . ASN A 1 104 ? 5.25 -14.633 2.4 1 88.38 104 ASN A N 1
ATOM 825 C CA . ASN A 1 104 ? 5.332 -15.523 3.549 1 88.38 104 ASN A CA 1
ATOM 826 C C . ASN A 1 104 ? 6.773 -15.703 4.023 1 88.38 104 ASN A C 1
ATOM 828 O O . ASN A 1 104 ? 7.699 -15.164 3.416 1 88.38 104 ASN A O 1
ATOM 832 N N . TRP A 1 105 ? 6.941 -16.375 5.117 1 90.06 105 TRP A N 1
ATOM 833 C CA . TRP A 1 105 ? 8.242 -16.484 5.773 1 90.06 105 TRP A CA 1
ATOM 834 C C . TRP A 1 105 ? 9.25 -17.172 4.859 1 90.06 105 TRP A C 1
ATOM 836 O O . TRP A 1 105 ? 10.406 -16.75 4.773 1 90.06 105 TRP A O 1
ATOM 846 N N . GLN A 1 106 ? 8.812 -18.141 4.094 1 87 106 GLN A N 1
ATOM 847 C CA . GLN A 1 106 ? 9.711 -18.922 3.252 1 87 106 GLN A CA 1
ATOM 848 C C . GLN A 1 106 ? 10.227 -18.094 2.078 1 87 106 GLN A C 1
ATOM 850 O O . GLN A 1 106 ? 11.328 -18.328 1.585 1 87 106 GLN A O 1
ATOM 855 N N . CYS A 1 107 ? 9.461 -17.125 1.602 1 88.81 107 CYS A N 1
ATOM 856 C CA . CYS A 1 107 ? 9.859 -16.281 0.479 1 88.81 107 CYS A CA 1
ATOM 857 C C . CYS A 1 107 ? 11.117 -15.492 0.811 1 88.81 107 CYS A C 1
ATOM 859 O O . CYS A 1 107 ? 11.859 -15.094 -0.089 1 88.81 107 CYS A O 1
ATOM 861 N N . SER A 1 108 ? 11.305 -15.195 2.113 1 91.31 108 SER A N 1
ATOM 862 C CA . SER A 1 108 ? 12.531 -14.586 2.629 1 91.31 108 SER A CA 1
ATOM 863 C C . SER A 1 108 ? 12.477 -14.43 4.145 1 91.31 108 SER A C 1
ATOM 865 O O . SER A 1 108 ? 12.078 -13.375 4.648 1 91.31 108 SER A O 1
ATOM 867 N N . PRO A 1 109 ? 12.992 -15.359 4.82 1 95.06 109 PRO A N 1
ATOM 868 C CA . PRO A 1 109 ? 12.93 -15.359 6.285 1 95.06 109 PRO A CA 1
ATOM 869 C C . PRO A 1 109 ? 13.445 -14.062 6.895 1 95.06 109 PRO A C 1
ATOM 871 O O . PRO A 1 109 ? 12.844 -13.539 7.84 1 95.06 109 PRO A O 1
ATOM 874 N N . ALA A 1 110 ? 14.5 -13.531 6.34 1 97.31 110 ALA A N 1
ATOM 875 C CA . ALA A 1 110 ? 15.125 -12.32 6.875 1 97.31 110 ALA A CA 1
ATOM 876 C C . ALA A 1 110 ? 14.156 -11.141 6.848 1 97.31 110 ALA A C 1
ATOM 878 O O . ALA A 1 110 ? 14.156 -10.312 7.758 1 97.31 110 ALA A O 1
ATOM 879 N N . VAL A 1 111 ? 13.336 -11.062 5.816 1 96.88 111 VAL A N 1
ATOM 880 C CA . VAL A 1 111 ? 12.398 -9.961 5.664 1 96.88 111 VAL A CA 1
ATOM 881 C C . VAL A 1 111 ? 11.383 -9.984 6.801 1 96.88 111 VAL A C 1
ATOM 883 O O . VAL A 1 111 ? 11.078 -8.945 7.398 1 96.88 111 VAL A O 1
ATOM 886 N N . THR A 1 112 ? 10.875 -11.133 7.148 1 95.75 112 THR A N 1
ATOM 887 C CA . THR A 1 112 ? 9.867 -11.297 8.188 1 95.75 112 THR A CA 1
ATOM 888 C C . THR A 1 112 ? 10.484 -11.125 9.57 1 95.75 112 THR A C 1
ATOM 890 O O . THR A 1 112 ? 9.961 -10.383 10.406 1 95.75 112 THR A O 1
ATOM 893 N N . GLU A 1 113 ? 11.57 -11.773 9.805 1 96.88 113 GLU A N 1
ATOM 894 C CA . GLU A 1 113 ? 12.164 -11.773 11.133 1 96.88 113 GLU A CA 1
ATOM 895 C C . GLU A 1 113 ? 12.695 -10.391 11.5 1 96.88 113 GLU A C 1
ATOM 897 O O . GLU A 1 113 ? 12.539 -9.945 12.641 1 96.88 113 GLU A O 1
ATOM 902 N N . LEU A 1 114 ? 13.32 -9.766 10.555 1 97.88 114 LEU A N 1
ATOM 903 C CA . LEU A 1 114 ? 13.859 -8.438 10.859 1 97.88 114 LEU A CA 1
ATOM 904 C C . LEU A 1 114 ? 12.734 -7.461 11.188 1 97.88 114 LEU A C 1
ATOM 906 O O . LEU A 1 114 ? 12.891 -6.602 12.062 1 97.88 114 LEU A O 1
ATOM 910 N N . GLU A 1 115 ? 11.672 -7.562 10.469 1 97.62 115 GLU A N 1
ATOM 911 C CA . GLU A 1 115 ? 10.547 -6.668 10.734 1 97.62 115 GLU A CA 1
ATOM 912 C C . GLU A 1 115 ? 10.031 -6.836 12.156 1 97.62 115 GLU A C 1
ATOM 914 O O . GLU A 1 115 ? 9.766 -5.848 12.852 1 97.62 115 GLU A O 1
ATOM 919 N N . THR A 1 116 ? 9.891 -8.031 12.617 1 97.12 116 THR A N 1
ATOM 920 C CA . THR A 1 116 ? 9.438 -8.297 13.977 1 97.12 116 THR A CA 1
ATOM 921 C C . THR A 1 116 ? 10.391 -7.68 14.992 1 97.12 116 THR A C 1
ATOM 923 O O . THR A 1 116 ? 9.961 -7.008 15.93 1 97.12 116 THR A O 1
ATOM 926 N N . ILE A 1 117 ? 11.656 -7.867 14.773 1 97.81 117 ILE A N 1
ATOM 927 C CA . ILE A 1 117 ? 12.68 -7.398 15.703 1 97.81 117 ILE A CA 1
ATOM 928 C C . ILE A 1 117 ? 12.695 -5.871 15.719 1 97.81 117 ILE A C 1
ATOM 930 O O . ILE A 1 117 ? 12.695 -5.258 16.797 1 97.81 117 ILE A O 1
ATOM 934 N N . VAL A 1 118 ? 12.672 -5.297 14.547 1 98.31 118 VAL A N 1
ATOM 935 C CA . VAL A 1 118 ? 12.727 -3.844 14.43 1 98.31 118 VAL A CA 1
ATOM 936 C C . VAL A 1 118 ? 11.5 -3.223 15.086 1 98.31 118 VAL A C 1
ATOM 938 O O . VAL A 1 118 ? 11.609 -2.232 15.82 1 98.31 118 VAL A O 1
ATOM 941 N N . LEU A 1 119 ? 10.375 -3.762 14.859 1 98.44 119 LEU A N 1
ATOM 942 C CA . LEU A 1 119 ? 9.148 -3.178 15.398 1 98.44 119 LEU A CA 1
ATOM 943 C C . LEU A 1 119 ? 9.086 -3.34 16.906 1 98.44 119 LEU A C 1
ATOM 945 O O . LEU A 1 119 ? 8.578 -2.459 17.609 1 98.44 119 LEU A O 1
ATOM 949 N N . ASP A 1 120 ? 9.531 -4.473 17.422 1 98.12 120 ASP A N 1
ATOM 950 C CA . ASP A 1 120 ? 9.625 -4.594 18.875 1 98.12 120 ASP A CA 1
ATOM 951 C C . ASP A 1 120 ? 10.555 -3.539 19.453 1 98.12 120 ASP A C 1
ATOM 953 O O . ASP A 1 120 ? 10.234 -2.908 20.453 1 98.12 120 ASP A O 1
ATOM 957 N N . ASN A 1 121 ? 11.703 -3.355 18.828 1 98.44 121 ASN A N 1
ATOM 958 C CA . ASN A 1 121 ? 12.688 -2.381 19.297 1 98.44 121 ASN A CA 1
ATOM 959 C C . ASN A 1 121 ? 12.141 -0.957 19.219 1 98.44 121 ASN A C 1
ATOM 961 O O . ASN A 1 121 ? 12.32 -0.168 20.141 1 98.44 121 ASN A O 1
ATOM 965 N N . VAL A 1 122 ? 11.508 -0.633 18.125 1 98.62 122 VAL A N 1
ATOM 966 C CA . VAL A 1 122 ? 10.914 0.69 17.953 1 98.62 122 VAL A CA 1
ATOM 967 C C . VAL A 1 122 ? 9.766 0.879 18.953 1 98.62 122 VAL A C 1
ATOM 969 O O . VAL A 1 122 ? 9.602 1.963 19.516 1 98.62 122 VAL A O 1
ATOM 972 N N . GLY A 1 123 ? 8.93 -0.201 19.141 1 98.31 123 GLY A N 1
ATOM 973 C CA . GLY A 1 123 ? 7.887 -0.145 20.156 1 98.31 123 GLY A CA 1
ATOM 974 C C . GLY A 1 123 ? 8.414 0.191 21.531 1 98.31 123 GLY A C 1
ATOM 975 O O . GLY A 1 123 ? 7.824 1.006 22.25 1 98.31 123 GLY A O 1
ATOM 976 N N . ARG A 1 124 ? 9.523 -0.369 21.891 1 97.56 124 ARG A N 1
ATOM 977 C CA . ARG A 1 124 ? 10.141 -0.089 23.188 1 97.56 124 ARG A CA 1
ATOM 978 C C . ARG A 1 124 ? 10.688 1.335 23.234 1 97.56 124 ARG A C 1
ATOM 980 O O . ARG A 1 124 ? 10.617 1.997 24.266 1 97.56 124 ARG A O 1
ATOM 987 N N . LEU A 1 125 ? 11.25 1.775 22.125 1 97.94 125 LEU A N 1
ATOM 988 C CA . LEU A 1 125 ? 11.797 3.127 22.047 1 97.94 125 LEU A CA 1
ATOM 989 C C . LEU A 1 125 ? 10.719 4.164 22.344 1 97.94 125 LEU A C 1
ATOM 991 O O . LEU A 1 125 ? 10.992 5.191 22.953 1 97.94 125 LEU A O 1
ATOM 995 N N . VAL A 1 126 ? 9.469 3.877 21.922 1 98.19 126 VAL A N 1
ATOM 996 C CA . VAL A 1 126 ? 8.391 4.84 22.109 1 98.19 126 VAL A CA 1
ATOM 997 C C . VAL A 1 126 ? 7.562 4.449 23.344 1 98.19 126 VAL A C 1
ATOM 999 O O . VAL A 1 126 ? 6.445 4.938 23.516 1 98.19 126 VAL A O 1
ATOM 1002 N N . HIS A 1 127 ? 7.988 3.492 24.125 1 97.69 127 HIS A N 1
ATOM 1003 C CA . HIS A 1 127 ? 7.48 3.131 25.438 1 97.69 127 HIS A CA 1
ATOM 1004 C C . HIS A 1 127 ? 6.105 2.475 25.344 1 97.69 127 HIS A C 1
ATOM 1006 O O . HIS A 1 127 ? 5.25 2.678 26.203 1 97.69 127 HIS A O 1
ATOM 1012 N N . LEU A 1 128 ? 5.879 1.761 24.281 1 97.62 128 LEU A N 1
ATOM 1013 C CA . LEU A 1 128 ? 4.609 1.053 24.172 1 97.62 128 LEU A CA 1
ATOM 1014 C C . LEU A 1 128 ? 4.5 -0.032 25.234 1 97.62 128 LEU A C 1
ATOM 1016 O O . LEU A 1 128 ? 5.496 -0.674 25.578 1 97.62 128 LEU A O 1
ATOM 1020 N N . PRO A 1 129 ? 3.311 -0.263 25.703 1 97 129 PRO A N 1
ATOM 1021 C CA . PRO A 1 129 ? 3.109 -1.383 26.625 1 97 129 PRO A CA 1
ATOM 1022 C C . PRO A 1 129 ? 3.496 -2.729 26.016 1 97 129 PRO A C 1
ATOM 1024 O O . PRO A 1 129 ? 3.387 -2.912 24.797 1 97 129 PRO A O 1
ATOM 1027 N N . GLU A 1 130 ? 3.846 -3.652 26.859 1 96.56 130 GLU A N 1
ATOM 1028 C CA . GLU A 1 130 ? 4.328 -4.961 26.438 1 96.56 130 GLU A CA 1
ATOM 1029 C C . GLU A 1 130 ? 3.262 -5.715 25.641 1 96.56 130 GLU A C 1
ATOM 1031 O O . GLU A 1 130 ? 3.582 -6.523 24.766 1 96.56 130 GLU A O 1
ATOM 1036 N N . GLU A 1 131 ? 2.043 -5.387 25.906 1 96.81 131 GLU A N 1
ATOM 1037 C CA . GLU A 1 131 ? 0.921 -6.066 25.266 1 96.81 131 GLU A CA 1
ATOM 1038 C C . GLU A 1 131 ? 0.915 -5.824 23.766 1 96.81 131 GLU A C 1
ATOM 1040 O O . GLU A 1 131 ? 0.297 -6.578 23.016 1 96.81 131 GLU A O 1
ATOM 1045 N N . PHE A 1 132 ? 1.581 -4.777 23.344 1 98 132 PHE A N 1
ATOM 1046 C CA . PHE A 1 132 ? 1.62 -4.445 21.922 1 98 132 PHE A CA 1
ATOM 1047 C C . PHE A 1 132 ? 2.811 -5.113 21.25 1 98 132 PHE A C 1
ATOM 1049 O O . PHE A 1 132 ? 2.959 -5.031 20.031 1 98 132 PHE A O 1
ATOM 1056 N N . LEU A 1 133 ? 3.701 -5.738 21.953 1 97.25 133 LEU A N 1
ATOM 1057 C CA . LEU A 1 133 ? 4.922 -6.316 21.406 1 97.25 133 LEU A CA 1
ATOM 1058 C C . LEU A 1 133 ? 4.734 -7.793 21.094 1 97.25 133 LEU A C 1
ATOM 1060 O O . LEU A 1 133 ? 3.713 -8.383 21.453 1 97.25 133 LEU A O 1
ATOM 1064 N N . SER A 1 134 ? 5.672 -8.406 20.406 1 95.5 134 SER A N 1
ATOM 1065 C CA . SER A 1 134 ? 5.465 -9.688 19.734 1 95.5 134 SER A CA 1
ATOM 1066 C C . SER A 1 134 ? 5.66 -10.852 20.703 1 95.5 134 SER A C 1
ATOM 1068 O O . SER A 1 134 ? 5.305 -11.984 20.391 1 95.5 134 SER A O 1
ATOM 1070 N N . ALA A 1 135 ? 6.172 -10.562 21.906 1 93.5 135 ALA A N 1
ATOM 1071 C CA . ALA A 1 135 ? 6.383 -11.633 22.875 1 93.5 135 ALA A CA 1
ATOM 1072 C C . ALA A 1 135 ? 5.051 -12.172 23.391 1 93.5 135 ALA A C 1
ATOM 1074 O O . ALA A 1 135 ? 4.965 -13.336 23.797 1 93.5 135 ALA A O 1
ATOM 1075 N N . GLY A 1 136 ? 4.035 -11.328 23.406 1 94.25 136 GLY A N 1
ATOM 1076 C CA . GLY A 1 136 ? 2.703 -11.742 23.812 1 94.25 136 GLY A CA 1
ATOM 1077 C C . GLY A 1 136 ? 1.771 -11.984 22.641 1 94.25 136 GLY A C 1
ATOM 1078 O O . GLY A 1 136 ? 2.162 -12.602 21.641 1 94.25 136 GLY A O 1
ATOM 1079 N N . GLU A 1 137 ? 0.517 -11.602 22.812 1 95.94 137 GLU A N 1
ATOM 1080 C CA . GLU A 1 137 ? -0.489 -11.812 21.781 1 95.94 137 GLU A CA 1
ATOM 1081 C C . GLU A 1 137 ? -0.45 -10.695 20.734 1 95.94 137 GLU A C 1
ATOM 1083 O O . GLU A 1 137 ? -1.1 -10.789 19.688 1 95.94 137 GLU A O 1
ATOM 1088 N N . GLY A 1 138 ? 0.272 -9.656 21.094 1 97.38 138 GLY A N 1
ATOM 1089 C CA . GLY A 1 138 ? 0.299 -8.508 20.203 1 97.38 138 GLY A CA 1
ATOM 1090 C C . GLY A 1 138 ? 1.383 -8.594 19.156 1 97.38 138 GLY A C 1
ATOM 1091 O O . GLY A 1 138 ? 1.707 -9.68 18.672 1 97.38 138 GLY A O 1
ATOM 1092 N N . GLY A 1 139 ? 1.77 -7.477 18.625 1 97.75 139 GLY A N 1
ATOM 1093 C CA . GLY A 1 139 ? 2.828 -7.395 17.625 1 97.75 139 GLY A CA 1
ATOM 1094 C C . GLY A 1 139 ? 2.658 -6.23 16.672 1 97.75 139 GLY A C 1
ATOM 1095 O O . GLY A 1 139 ? 1.662 -5.508 16.734 1 97.75 139 GLY A O 1
ATOM 1096 N N . GLY A 1 140 ? 3.711 -6.023 15.922 1 98.31 140 GLY A N 1
ATOM 1097 C CA . GLY A 1 140 ? 3.701 -4.926 14.969 1 98.31 140 GLY A CA 1
ATOM 1098 C C . GLY A 1 140 ? 3.859 -5.391 13.531 1 98.31 140 GLY A C 1
ATOM 1099 O O . GLY A 1 140 ? 4.355 -6.488 13.281 1 98.31 140 GLY A O 1
ATOM 1100 N N . VAL A 1 141 ? 3.439 -4.57 12.617 1 98.38 141 VAL A N 1
ATOM 1101 C CA . VAL A 1 141 ? 3.631 -4.766 11.18 1 98.38 141 VAL A CA 1
ATOM 1102 C C . VAL A 1 141 ? 3.807 -3.416 10.492 1 98.38 141 VAL A C 1
ATOM 1104 O O . VAL A 1 141 ? 3.135 -2.441 10.844 1 98.38 141 VAL A O 1
ATOM 1107 N N . ILE A 1 142 ? 4.73 -3.324 9.57 1 98.44 142 ILE A N 1
ATOM 1108 C CA . ILE A 1 142 ? 4.949 -2.082 8.844 1 98.44 142 ILE A CA 1
ATOM 1109 C C . ILE A 1 142 ? 3.934 -1.963 7.707 1 98.44 142 ILE A C 1
ATOM 1111 O O . ILE A 1 142 ? 3.869 -2.828 6.828 1 98.44 142 ILE A O 1
ATOM 1115 N N . GLN A 1 143 ? 3.094 -0.94 7.773 1 98 143 GLN A N 1
ATOM 1116 C CA . GLN A 1 143 ? 2.211 -0.536 6.684 1 98 143 GLN A CA 1
ATOM 1117 C C . GLN A 1 143 ? 2.865 0.532 5.812 1 98 143 GLN A C 1
ATOM 1119 O O . GLN A 1 143 ? 3.877 1.12 6.195 1 98 143 GLN A O 1
ATOM 1124 N N . GLY A 1 144 ? 2.318 0.767 4.613 1 96.62 144 GLY A N 1
ATOM 1125 C CA . GLY A 1 144 ? 2.797 1.874 3.803 1 96.62 144 GLY A CA 1
ATOM 1126 C C . GLY A 1 144 ? 2.494 3.232 4.406 1 96.62 144 GLY A C 1
ATOM 1127 O O . GLY A 1 144 ? 3.371 4.098 4.477 1 96.62 144 GLY A O 1
ATOM 1128 N N . THR A 1 145 ? 1.235 3.418 4.844 1 97.44 145 THR A N 1
ATOM 1129 C CA . THR A 1 145 ? 0.786 4.691 5.387 1 97.44 145 THR A CA 1
ATOM 1130 C C . THR A 1 145 ? -0.141 4.477 6.578 1 97.44 145 THR A C 1
ATOM 1132 O O . THR A 1 145 ? -0.611 3.359 6.812 1 97.44 145 THR A O 1
ATOM 1135 N N . ALA A 1 146 ? -0.362 5.574 7.297 1 98.06 146 ALA A N 1
ATOM 1136 C CA . ALA A 1 146 ? -1.333 5.531 8.391 1 98.06 146 ALA A CA 1
ATOM 1137 C C . ALA A 1 146 ? -2.736 5.246 7.859 1 98.06 146 ALA A C 1
ATOM 1139 O O . ALA A 1 146 ? -3.535 4.586 8.531 1 98.06 146 ALA A O 1
ATOM 1140 N N . SER A 1 147 ? -3.062 5.738 6.656 1 97.25 147 SER A N 1
ATOM 1141 C CA . SER A 1 147 ? -4.359 5.461 6.043 1 97.25 147 SER A CA 1
ATOM 1142 C C . SER A 1 147 ? -4.566 3.963 5.852 1 97.25 147 SER A C 1
ATOM 1144 O O . SER A 1 147 ? -5.656 3.445 6.098 1 97.25 147 SER A O 1
ATOM 1146 N N . GLU A 1 148 ? -3.551 3.275 5.398 1 97.94 148 GLU A N 1
ATOM 1147 C CA . GLU A 1 148 ? -3.639 1.826 5.246 1 97.94 148 GLU A CA 1
ATOM 1148 C C . GLU A 1 148 ? -3.793 1.139 6.602 1 97.94 148 GLU A C 1
ATOM 1150 O O . GLU A 1 148 ? -4.539 0.166 6.727 1 97.94 148 GLU A O 1
ATOM 1155 N N . ALA A 1 149 ? -3.051 1.629 7.586 1 98.69 149 ALA A N 1
ATOM 1156 C CA . ALA A 1 149 ? -3.162 1.074 8.93 1 98.69 149 ALA A CA 1
ATOM 1157 C C . ALA A 1 149 ? -4.59 1.179 9.453 1 98.69 149 ALA A C 1
ATOM 1159 O O . ALA A 1 149 ? -5.133 0.212 9.992 1 98.69 149 ALA A O 1
ATOM 1160 N N . ILE A 1 150 ? -5.191 2.32 9.266 1 98.75 150 ILE A N 1
ATOM 1161 C CA . ILE A 1 150 ? -6.539 2.555 9.766 1 98.75 150 ILE A CA 1
ATOM 1162 C C . ILE A 1 150 ? -7.535 1.696 8.992 1 98.75 150 ILE A C 1
ATOM 1164 O O . ILE A 1 150 ? -8.469 1.134 9.57 1 98.75 150 ILE A O 1
ATOM 1168 N N . ALA A 1 151 ? -7.34 1.593 7.719 1 98.62 151 ALA A N 1
ATOM 1169 C CA . ALA A 1 151 ? -8.203 0.72 6.934 1 98.62 151 ALA A CA 1
ATOM 1170 C C . ALA A 1 151 ? -8.156 -0.715 7.449 1 98.62 151 ALA A C 1
ATOM 1172 O O . ALA A 1 151 ? -9.188 -1.371 7.586 1 98.62 151 ALA A O 1
ATOM 1173 N N . VAL A 1 152 ? -6.973 -1.183 7.734 1 98.69 152 VAL A N 1
ATOM 1174 C CA . VAL A 1 152 ? -6.758 -2.549 8.203 1 98.69 152 VAL A CA 1
ATOM 1175 C C . VAL A 1 152 ? -7.477 -2.76 9.531 1 98.69 152 VAL A C 1
ATOM 1177 O O . VAL A 1 152 ? -8.18 -3.754 9.711 1 98.69 152 VAL A O 1
ATOM 1180 N N . VAL A 1 153 ? -7.355 -1.826 10.422 1 98.81 153 VAL A N 1
ATOM 1181 C CA . VAL A 1 153 ? -7.883 -2.078 11.758 1 98.81 153 VAL A CA 1
ATOM 1182 C C . VAL A 1 153 ? -9.391 -1.83 11.773 1 98.81 153 VAL A C 1
ATOM 1184 O O . VAL A 1 153 ? -10.117 -2.42 12.578 1 98.81 153 VAL A O 1
ATOM 1187 N N . VAL A 1 154 ? -9.93 -0.985 10.883 1 98.81 154 VAL A N 1
ATOM 1188 C CA . VAL A 1 154 ? -11.375 -0.843 10.773 1 98.81 154 VAL A CA 1
ATOM 1189 C C . VAL A 1 154 ? -11.992 -2.15 10.281 1 98.81 154 VAL A C 1
ATOM 1191 O O . VAL A 1 154 ? -13.016 -2.6 10.797 1 98.81 154 VAL A O 1
ATOM 1194 N N . VAL A 1 155 ? -11.375 -2.777 9.32 1 98.62 155 VAL A N 1
ATOM 1195 C CA . VAL A 1 155 ? -11.836 -4.062 8.805 1 98.62 155 VAL A CA 1
ATOM 1196 C C . VAL A 1 155 ? -11.766 -5.117 9.906 1 98.62 155 VAL A C 1
ATOM 1198 O O . VAL A 1 155 ? -12.711 -5.887 10.094 1 98.62 155 VAL A O 1
ATOM 1201 N N . ALA A 1 156 ? -10.664 -5.133 10.594 1 98.56 156 ALA A N 1
ATOM 1202 C CA . ALA A 1 156 ? -10.484 -6.094 11.68 1 98.56 156 ALA A CA 1
ATOM 1203 C C . ALA A 1 156 ? -11.531 -5.883 12.773 1 98.56 156 ALA A C 1
ATOM 1205 O O . ALA A 1 156 ? -12.078 -6.848 13.312 1 98.56 156 ALA A O 1
ATOM 1206 N N . ALA A 1 157 ? -11.758 -4.609 13.117 1 98.75 157 ALA A N 1
ATOM 1207 C CA . ALA A 1 157 ? -12.758 -4.273 14.133 1 98.75 157 ALA A CA 1
ATOM 1208 C C . ALA A 1 157 ? -14.141 -4.75 13.719 1 98.75 157 ALA A C 1
ATOM 1210 O O . ALA A 1 157 ? -14.875 -5.324 14.531 1 98.75 157 ALA A O 1
ATOM 1211 N N . ARG A 1 158 ? -14.531 -4.465 12.492 1 98.19 158 ARG A N 1
ATOM 1212 C CA . ARG A 1 158 ? -15.812 -4.902 11.953 1 98.19 158 ARG A CA 1
ATOM 1213 C C . ARG A 1 158 ? -15.953 -6.422 12.047 1 98.19 158 ARG A C 1
ATOM 1215 O O . ARG A 1 158 ? -16.969 -6.926 12.523 1 98.19 158 ARG A O 1
ATOM 1222 N N . ASP A 1 159 ? -14.969 -7.133 11.625 1 96.81 159 ASP A N 1
ATOM 1223 C CA . ASP A 1 159 ? -15.039 -8.586 11.562 1 96.81 159 ASP A CA 1
ATOM 1224 C C . ASP A 1 159 ? -15.078 -9.188 12.969 1 96.81 159 ASP A C 1
ATOM 1226 O O . ASP A 1 159 ? -15.766 -10.188 13.203 1 96.81 159 ASP A O 1
ATOM 1230 N N . ARG A 1 160 ? -14.289 -8.625 13.836 1 96.69 160 ARG A N 1
ATOM 1231 C CA . ARG A 1 160 ? -14.336 -9.078 15.227 1 96.69 160 ARG A CA 1
ATOM 1232 C C . ARG A 1 160 ? -15.734 -8.914 15.805 1 96.69 160 ARG A C 1
ATOM 1234 O O . ARG A 1 160 ? -16.25 -9.828 16.453 1 96.69 160 ARG A O 1
ATOM 1241 N N . TYR A 1 161 ? -16.344 -7.734 15.617 1 97.31 161 TYR A N 1
ATOM 1242 C CA . TYR A 1 161 ? -17.656 -7.434 16.141 1 97.31 161 TYR A CA 1
ATOM 1243 C C . TYR A 1 161 ? -18.703 -8.391 15.57 1 97.31 161 TYR A C 1
ATOM 1245 O O . TYR A 1 161 ? -19.562 -8.898 16.312 1 97.31 161 TYR A O 1
ATOM 1253 N N . LEU A 1 162 ? -18.672 -8.656 14.312 1 96.38 162 LEU A N 1
ATOM 1254 C CA . LEU A 1 162 ? -19.609 -9.555 13.641 1 96.38 162 LEU A CA 1
ATOM 1255 C C . LEU A 1 162 ? -19.422 -10.992 14.125 1 96.38 162 LEU A C 1
ATOM 1257 O O . LEU A 1 162 ? -20.406 -11.703 14.359 1 96.38 162 LEU A O 1
ATOM 1261 N N . ALA A 1 163 ? -18.172 -11.422 14.18 1 95.06 163 ALA A N 1
ATOM 1262 C CA . ALA A 1 163 ? -17.891 -12.789 14.617 1 95.06 163 ALA A CA 1
ATOM 1263 C C . ALA A 1 163 ? -18.438 -13.039 16.016 1 95.06 163 ALA A C 1
ATOM 1265 O O . ALA A 1 163 ? -19 -14.094 16.297 1 95.06 163 ALA A O 1
ATOM 1266 N N . GLN A 1 164 ? -18.203 -12.078 16.875 1 95 164 GLN A N 1
ATOM 1267 C CA . GLN A 1 164 ? -18.703 -12.195 18.25 1 95 164 GLN A CA 1
ATOM 1268 C C . GLN A 1 164 ? -20.219 -12.203 18.281 1 95 164 GLN A C 1
ATOM 1270 O O . GLN A 1 164 ? -20.828 -12.953 19.062 1 95 164 GLN A O 1
ATOM 1275 N N . SER A 1 165 ? -20.859 -11.414 17.5 1 95.94 165 SER A N 1
ATOM 1276 C CA . SER A 1 165 ? -22.312 -11.391 17.391 1 95.94 165 SER A CA 1
ATOM 1277 C C . SER A 1 165 ? -22.844 -12.727 16.891 1 95.94 165 SER A C 1
ATOM 1279 O O . SER A 1 165 ? -23.812 -13.258 17.438 1 95.94 165 SER A O 1
ATOM 1281 N N . LYS A 1 166 ? -22.234 -13.25 15.844 1 94.62 166 LYS A N 1
ATOM 1282 C CA . LYS A 1 166 ? -22.625 -14.531 15.273 1 94.62 16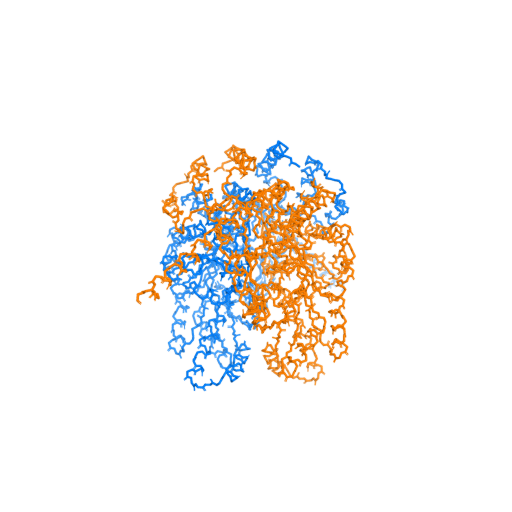6 LYS A CA 1
ATOM 1283 C C . LYS A 1 166 ? -22.547 -15.641 16.328 1 94.62 166 LYS A C 1
ATOM 1285 O O . LYS A 1 166 ? -23.438 -16.484 16.406 1 94.62 166 LYS A O 1
ATOM 1290 N N . ALA A 1 167 ? -21.469 -15.602 17.062 1 94 167 ALA A N 1
ATOM 1291 C CA . ALA A 1 167 ? -21.281 -16.609 18.109 1 94 167 ALA A CA 1
ATOM 1292 C C . ALA A 1 167 ? -22.406 -16.531 19.156 1 94 167 ALA A C 1
ATOM 1294 O O . ALA A 1 167 ? -22.906 -17.562 19.609 1 94 167 ALA A O 1
ATOM 1295 N N . THR A 1 168 ? -22.734 -15.328 19.516 1 94.19 168 THR A N 1
ATOM 1296 C CA . THR A 1 168 ? -23.812 -15.117 20.484 1 94.19 168 THR A CA 1
ATOM 1297 C C . THR A 1 168 ? -25.141 -15.641 19.938 1 94.19 168 THR A C 1
ATOM 1299 O O . THR A 1 168 ? -25.875 -16.328 20.641 1 94.19 168 THR A O 1
ATOM 1302 N N . TRP A 1 169 ? -25.438 -15.352 18.672 1 95.62 169 TRP A N 1
ATOM 1303 C CA . TRP A 1 169 ? -26.688 -15.766 18.047 1 95.62 169 TRP A CA 1
ATOM 1304 C C . TRP A 1 169 ? -26.734 -17.281 17.859 1 95.62 169 TRP A C 1
ATOM 1306 O O . TRP A 1 169 ? -27.797 -17.891 18 1 95.62 169 TRP A O 1
ATOM 1316 N N . ALA A 1 170 ? -25.609 -17.859 17.531 1 94.94 170 ALA A N 1
ATOM 1317 C CA . ALA A 1 170 ? -25.531 -19.312 17.422 1 94.94 170 ALA A CA 1
ATOM 1318 C C . ALA A 1 170 ? -25.812 -19.969 18.766 1 94.94 170 ALA A C 1
ATOM 1320 O O . ALA A 1 170 ? -26.5 -21 18.844 1 94.94 170 ALA A O 1
ATOM 1321 N N . ALA A 1 171 ? -25.266 -19.438 19.781 1 94.62 171 ALA A N 1
ATOM 1322 C CA . ALA A 1 171 ? -25.484 -19.953 21.125 1 94.62 171 ALA A CA 1
ATOM 1323 C C . ALA A 1 171 ? -26.938 -19.844 21.547 1 94.62 171 ALA A C 1
ATOM 1325 O O . ALA A 1 171 ? -27.438 -20.641 22.344 1 94.62 171 ALA A O 1
ATOM 1326 N N . GLU A 1 172 ? -27.625 -18.891 20.938 1 96.12 172 GLU A N 1
ATOM 1327 C CA . GLU A 1 172 ? -29.047 -18.703 21.219 1 96.12 172 GLU A CA 1
ATOM 1328 C C . GLU A 1 172 ? -29.906 -19.656 20.391 1 96.12 172 GLU A C 1
ATOM 1330 O O . GLU A 1 172 ? -31.125 -19.703 20.547 1 96.12 172 GLU A O 1
ATOM 1335 N N . GLY A 1 173 ? -29.281 -20.391 19.453 1 95.38 173 GLY A N 1
ATOM 1336 C CA . GLY A 1 173 ? -29.984 -21.438 18.719 1 95.38 173 GLY A CA 1
ATOM 1337 C C . GLY A 1 173 ? -30.469 -20.984 17.359 1 95.38 173 GLY A C 1
ATOM 1338 O O . GLY A 1 173 ? -31.266 -21.672 16.734 1 95.38 173 GLY A O 1
ATOM 1339 N N . LEU A 1 174 ? -30 -19.859 16.969 1 96.06 174 LEU A N 1
ATOM 1340 C CA . LEU A 1 174 ? -30.406 -19.391 15.656 1 96.06 174 LEU A CA 1
ATOM 1341 C C . LEU A 1 174 ? -29.781 -20.234 14.555 1 96.06 174 LEU A C 1
ATOM 1343 O O . LEU A 1 174 ? -28.625 -20.672 14.68 1 96.06 174 LEU A O 1
ATOM 1347 N N . SER A 1 175 ? -30.562 -20.406 13.477 1 95.5 175 SER A N 1
ATOM 1348 C CA . SER A 1 175 ? -30.047 -21.141 12.312 1 95.5 175 SER A CA 1
ATOM 1349 C C . SER A 1 175 ? -29.031 -20.297 11.539 1 95.5 175 SER A C 1
ATOM 1351 O O . SER A 1 175 ? -28.953 -19.078 11.727 1 95.5 175 SER A O 1
ATOM 1353 N N . GLU A 1 176 ? -28.281 -20.922 10.656 1 89.81 176 GLU A N 1
ATOM 1354 C CA . GLU A 1 176 ? -27.297 -20.234 9.828 1 89.81 176 GLU A CA 1
ATOM 1355 C C . GLU A 1 176 ? -27.953 -19.156 8.961 1 89.81 176 GLU A C 1
ATOM 1357 O O . GLU A 1 176 ? -27.391 -18.078 8.781 1 89.81 176 GLU A O 1
ATOM 1362 N N . ASP A 1 177 ? -29.062 -19.438 8.422 1 87.88 177 ASP A N 1
ATOM 1363 C CA . ASP A 1 177 ? -29.781 -18.484 7.578 1 87.88 177 ASP A CA 1
ATOM 1364 C C . ASP A 1 177 ? -30.219 -17.266 8.375 1 87.88 177 ASP A C 1
ATOM 1366 O O . ASP A 1 177 ? -30.141 -16.125 7.895 1 87.88 177 ASP A O 1
ATOM 1370 N N . GLU A 1 178 ? -30.703 -17.531 9.547 1 91.75 178 GLU A N 1
ATOM 1371 C CA . GLU A 1 178 ? -31.125 -16.453 10.414 1 91.75 178 GLU A CA 1
ATOM 1372 C C . GLU A 1 178 ? -29.938 -15.562 10.805 1 91.75 178 GLU A C 1
ATOM 1374 O O . GLU A 1 178 ? -30.062 -14.336 10.852 1 91.75 178 GLU A O 1
ATOM 1379 N N . ILE A 1 179 ? -28.891 -16.219 11.078 1 93.5 179 ILE A N 1
ATOM 1380 C CA . ILE A 1 179 ? -27.688 -15.508 11.469 1 93.5 179 ILE A CA 1
ATOM 1381 C C . ILE A 1 179 ? -27.219 -14.633 10.312 1 93.5 179 ILE A C 1
ATOM 1383 O O . ILE A 1 179 ? -26.828 -13.477 10.516 1 93.5 179 ILE A O 1
ATOM 1387 N N . GLU A 1 180 ? -27.297 -15.086 9.141 1 87.19 180 GLU A N 1
ATOM 1388 C CA . GLU A 1 180 ? -26.859 -14.328 7.969 1 87.19 180 GLU A CA 1
ATOM 1389 C C . GLU A 1 180 ? -27.719 -13.086 7.762 1 87.19 180 GLU A C 1
ATOM 1391 O O . GLU A 1 180 ? -27.219 -12.039 7.336 1 87.19 180 GLU A O 1
ATOM 1396 N N . GLU A 1 181 ? -28.953 -13.219 8.016 1 87.12 181 GLU A N 1
ATOM 1397 C CA . GLU A 1 181 ? -29.844 -12.078 7.906 1 87.12 181 GLU A CA 1
ATOM 1398 C C . GLU A 1 181 ? -29.531 -11.023 8.961 1 87.12 181 GLU A C 1
ATOM 1400 O O . GLU A 1 181 ? -29.531 -9.82 8.664 1 87.12 181 GLU A O 1
ATOM 1405 N N . LYS A 1 182 ? -29.328 -11.531 10.148 1 92.06 182 LYS A N 1
ATOM 1406 C CA . LYS A 1 182 ? -28.984 -10.602 11.227 1 92.06 182 LYS A CA 1
ATOM 1407 C C . LYS A 1 182 ? -27.641 -9.914 10.953 1 92.06 182 LYS A C 1
ATOM 1409 O O . LYS A 1 182 ? -27.469 -8.742 11.297 1 92.06 182 LYS A O 1
ATOM 1414 N N . VAL A 1 183 ? -26.734 -10.672 10.383 1 92.31 183 VAL A N 1
ATOM 1415 C CA . VAL A 1 183 ? -25.422 -10.117 10.047 1 92.31 183 VAL A CA 1
ATOM 1416 C C . VAL A 1 183 ? -25.594 -8.984 9.031 1 92.31 183 VAL A C 1
ATOM 1418 O O . VAL A 1 183 ? -24.953 -7.934 9.148 1 92.31 183 VAL A O 1
ATOM 1421 N N . CYS A 1 184 ? -26.469 -9.18 8.102 1 88.31 184 CYS A N 1
ATOM 1422 C CA . CYS A 1 184 ? -26.734 -8.172 7.082 1 88.31 184 CYS A CA 1
ATOM 1423 C C . CYS A 1 184 ? -27.297 -6.895 7.707 1 88.31 184 CYS A C 1
ATOM 1425 O O . CYS A 1 184 ? -26.859 -5.793 7.371 1 88.31 184 CYS A O 1
ATOM 1427 N N . THR A 1 185 ? -28.203 -7.086 8.586 1 90.56 185 THR A N 1
ATOM 1428 C CA . THR A 1 185 ? -28.812 -5.941 9.258 1 90.56 185 THR A CA 1
ATOM 1429 C C . THR A 1 185 ? -27.797 -5.227 10.141 1 90.56 185 THR A C 1
ATOM 1431 O O . THR A 1 185 ? -27.703 -4 10.125 1 90.56 185 THR A O 1
ATOM 1434 N N . LEU A 1 186 ? -27.047 -6.039 10.875 1 94.94 186 LEU A N 1
ATOM 1435 C CA . LEU A 1 186 ? -26.078 -5.477 11.812 1 94.94 186 LEU A CA 1
ATOM 1436 C C . LEU A 1 186 ? -25.016 -4.68 11.07 1 94.94 186 LEU A C 1
ATOM 1438 O O . LEU A 1 186 ? -24.609 -3.605 11.516 1 94.94 186 LEU A O 1
ATOM 1442 N N . ARG A 1 187 ? -24.562 -5.168 9.969 1 93.44 187 ARG A N 1
ATOM 1443 C CA . ARG A 1 187 ? -23.547 -4.492 9.18 1 93.44 187 ARG A CA 1
ATOM 1444 C C . ARG A 1 187 ? -23.984 -3.088 8.789 1 93.44 187 ARG A C 1
ATOM 1446 O O . ARG A 1 187 ? -23.188 -2.156 8.781 1 93.44 187 ARG A O 1
ATOM 1453 N N . GLY A 1 188 ? -25.219 -2.93 8.477 1 91.88 188 GLY A N 1
ATOM 1454 C CA . GLY A 1 188 ? -25.766 -1.641 8.07 1 91.88 188 GLY A CA 1
ATOM 1455 C C . GLY A 1 188 ? -25.906 -0.665 9.219 1 91.88 188 GLY A C 1
ATOM 1456 O O . GLY A 1 188 ? -26.078 0.537 9.008 1 91.88 188 GLY A O 1
ATOM 1457 N N . LYS A 1 189 ? -25.812 -1.216 10.414 1 95.31 189 LYS A N 1
ATOM 1458 C CA . LYS A 1 189 ? -26.016 -0.386 11.602 1 95.31 189 LYS A CA 1
ATOM 1459 C C . LYS A 1 189 ? -24.688 -0.026 12.266 1 95.31 189 LYS A C 1
ATOM 1461 O O . LYS A 1 189 ? -24.656 0.829 13.148 1 95.31 189 LYS A O 1
ATOM 1466 N N . LEU A 1 190 ? -23.562 -0.658 11.836 1 97.38 190 LEU A N 1
ATOM 1467 C CA . LEU A 1 190 ? -22.25 -0.439 12.445 1 97.38 190 LEU A CA 1
ATOM 1468 C C . LEU A 1 190 ? -21.719 0.95 12.102 1 97.38 190 LEU A C 1
ATOM 1470 O O . LEU A 1 190 ? -21.734 1.36 10.945 1 97.38 190 LEU A O 1
ATOM 1474 N N . VAL A 1 191 ? -21.234 1.685 13.117 1 98.19 191 VAL A N 1
ATOM 1475 C CA . VAL A 1 191 ? -20.766 3.059 12.93 1 98.19 191 VAL A CA 1
ATOM 1476 C C . VAL A 1 191 ? -19.344 3.201 13.43 1 98.19 191 VAL A C 1
ATOM 1478 O O . VAL A 1 191 ? -19.047 2.924 14.594 1 98.19 191 VAL A O 1
ATOM 1481 N N . ALA A 1 192 ? -18.406 3.539 12.539 1 98.69 192 ALA A N 1
ATOM 1482 C CA . ALA A 1 192 ? -17.062 3.973 12.938 1 98.69 192 ALA A CA 1
ATOM 1483 C C . ALA A 1 192 ? -17.078 5.426 13.398 1 98.69 192 ALA A C 1
ATOM 1485 O O . ALA A 1 192 ? -17.719 6.273 12.781 1 98.69 192 ALA A O 1
ATOM 1486 N N . LEU A 1 193 ? -16.359 5.668 14.469 1 98.75 193 LEU A N 1
ATOM 1487 C CA . LEU A 1 193 ? -16.375 7 15.07 1 98.75 193 LEU A CA 1
ATOM 1488 C C . LEU A 1 193 ? -15 7.633 15.039 1 98.75 193 LEU A C 1
ATOM 1490 O O . LEU A 1 193 ? -13.984 6.934 15.117 1 98.75 193 LEU A O 1
ATOM 1494 N N . GLY A 1 194 ? -14.906 8.906 14.93 1 98.06 194 GLY A N 1
ATOM 1495 C CA . GLY A 1 194 ? -13.789 9.812 15.141 1 98.06 194 GLY A CA 1
ATOM 1496 C C . GLY A 1 194 ? -14.227 11.242 15.414 1 98.06 194 GLY A C 1
ATOM 1497 O O . GLY A 1 194 ? -15.367 11.617 15.133 1 98.06 194 GLY A O 1
ATOM 1498 N N . SER A 1 195 ? -13.43 12.031 16.047 1 97.94 195 SER A N 1
ATOM 1499 C CA . SER A 1 195 ? -13.773 13.43 16.25 1 97.94 195 SER A CA 1
ATOM 1500 C C . SER A 1 195 ? -13.727 14.211 14.938 1 97.94 195 SER A C 1
ATOM 1502 O O . SER A 1 195 ? -13.297 13.688 13.914 1 97.94 195 SER A O 1
ATOM 1504 N N . ASP A 1 196 ? -14.25 15.445 14.953 1 95.25 196 ASP A N 1
ATOM 1505 C CA . ASP A 1 196 ? -14.18 16.328 13.797 1 95.25 196 ASP A CA 1
ATOM 1506 C C . ASP A 1 196 ? -12.742 16.75 13.516 1 95.25 196 ASP A C 1
ATOM 1508 O O . ASP A 1 196 ? -12.461 17.375 12.492 1 95.25 196 ASP A O 1
ATOM 1512 N N . GLN A 1 197 ? -11.82 16.328 14.453 1 95.56 197 GLN A N 1
ATOM 1513 C CA . GLN A 1 197 ? -10.406 16.625 14.289 1 95.56 197 GLN A CA 1
ATOM 1514 C C . GLN A 1 197 ? -9.633 15.391 13.844 1 95.56 197 GLN A C 1
ATOM 1516 O O . GLN A 1 197 ? -8.445 15.477 13.516 1 95.56 197 GLN A O 1
ATOM 1521 N N . ALA A 1 198 ? -10.32 14.203 13.852 1 95.81 198 ALA A N 1
ATOM 1522 C CA . ALA A 1 198 ? -9.664 12.984 13.406 1 95.81 198 ALA A CA 1
ATOM 1523 C C . ALA A 1 198 ? -9.289 13.055 11.93 1 95.81 198 ALA A C 1
ATOM 1525 O O . ALA A 1 198 ? -9.969 13.734 11.148 1 95.81 198 ALA A O 1
ATOM 1526 N N . HIS A 1 199 ? -8.211 12.453 11.617 1 95.88 199 HIS A N 1
ATOM 1527 C CA . HIS A 1 199 ? -7.762 12.438 10.234 1 95.88 199 HIS A CA 1
ATOM 1528 C C . HIS A 1 199 ? -8.812 11.812 9.32 1 95.88 199 HIS A C 1
ATOM 1530 O O . HIS A 1 199 ? -9.523 10.891 9.727 1 95.88 199 HIS A O 1
ATOM 1536 N N . SER A 1 200 ? -8.891 12.258 8.102 1 94 200 SER A N 1
ATOM 1537 C CA . SER A 1 200 ? -9.906 11.844 7.137 1 94 200 SER A CA 1
ATOM 1538 C C . SER A 1 200 ? -9.773 10.367 6.781 1 94 200 SER A C 1
ATOM 1540 O O . SER A 1 200 ? -10.688 9.766 6.223 1 94 200 SER A O 1
ATOM 1542 N N . SER A 1 201 ? -8.656 9.75 7.109 1 96 201 SER A N 1
ATOM 1543 C CA . SER A 1 201 ? -8.43 8.336 6.828 1 96 201 SER A CA 1
ATOM 1544 C C . SER A 1 201 ? -9.438 7.457 7.559 1 96 201 SER A C 1
ATOM 1546 O O . SER A 1 201 ? -9.734 6.344 7.125 1 96 201 SER A O 1
ATOM 1548 N N . THR A 1 202 ? -9.984 7.922 8.672 1 97.12 202 THR A N 1
ATOM 1549 C CA . THR A 1 202 ? -11.016 7.16 9.375 1 97.12 202 THR A CA 1
ATOM 1550 C C . THR A 1 202 ? -12.273 7.035 8.508 1 97.12 202 THR A C 1
ATOM 1552 O O . THR A 1 202 ? -12.82 5.941 8.359 1 97.12 202 THR A O 1
ATOM 1555 N N . LYS A 1 203 ? -12.727 8.195 8.016 1 96.38 203 LYS A N 1
ATOM 1556 C CA . LYS A 1 203 ? -13.891 8.18 7.137 1 96.38 203 LYS A CA 1
ATOM 1557 C C . LYS A 1 203 ? -13.641 7.316 5.902 1 96.38 203 LYS A C 1
ATOM 1559 O O . LYS A 1 203 ? -14.492 6.52 5.508 1 96.38 203 LYS A O 1
ATOM 1564 N N . LYS A 1 204 ? -12.523 7.453 5.301 1 96.69 204 LYS A N 1
ATOM 1565 C CA . LYS A 1 204 ? -12.188 6.656 4.125 1 96.69 204 LYS A CA 1
ATOM 1566 C C . LYS A 1 204 ? -12.172 5.164 4.457 1 96.69 204 LYS A C 1
ATOM 1568 O O . LYS A 1 204 ? -12.617 4.34 3.654 1 96.69 204 LYS A O 1
ATOM 1573 N N . ALA A 1 205 ? -11.57 4.816 5.562 1 98.31 205 ALA A N 1
ATOM 1574 C CA . ALA A 1 205 ? -11.531 3.42 5.992 1 98.31 205 ALA A CA 1
ATOM 1575 C C . ALA A 1 205 ? -12.945 2.857 6.145 1 98.31 205 ALA A C 1
ATOM 1577 O O . ALA A 1 205 ? -13.195 1.701 5.797 1 98.31 205 ALA A O 1
ATOM 1578 N N . ALA A 1 206 ? -13.844 3.67 6.68 1 97.62 206 ALA A N 1
ATOM 1579 C CA . ALA A 1 206 ? -15.234 3.252 6.812 1 97.62 206 ALA A CA 1
ATOM 1580 C C . ALA A 1 206 ? -15.867 3.008 5.445 1 97.62 206 ALA A C 1
ATOM 1582 O O . ALA A 1 206 ? -16.594 2.029 5.258 1 97.62 206 ALA A O 1
ATOM 1583 N N . MET A 1 207 ? -15.586 3.934 4.512 1 96 207 MET A N 1
ATOM 1584 C CA . MET A 1 207 ? -16.062 3.77 3.145 1 96 207 MET A CA 1
ATOM 1585 C C . MET A 1 207 ? -15.57 2.459 2.547 1 96 207 MET A C 1
ATOM 1587 O O . MET A 1 207 ? -16.344 1.711 1.945 1 96 207 MET A O 1
ATOM 1591 N N . ILE A 1 208 ? -14.336 2.143 2.73 1 97.81 208 ILE A N 1
ATOM 1592 C CA . ILE A 1 208 ? -13.719 0.938 2.193 1 97.81 208 ILE A CA 1
ATOM 1593 C C . ILE A 1 208 ? -14.359 -0.298 2.812 1 97.81 208 ILE A C 1
ATOM 1595 O O . ILE A 1 208 ? -14.711 -1.244 2.104 1 97.81 208 ILE A O 1
ATOM 1599 N N . ALA A 1 209 ? -14.57 -0.265 4.105 1 97.62 209 ALA A N 1
ATOM 1600 C CA . ALA A 1 209 ? -15.086 -1.413 4.848 1 97.62 209 ALA A CA 1
ATOM 1601 C C . ALA A 1 209 ? -16.578 -1.576 4.637 1 97.62 209 ALA A C 1
ATOM 1603 O O . ALA A 1 209 ? -17.156 -2.615 4.973 1 97.62 209 ALA A O 1
ATOM 1604 N N . GLY A 1 210 ? -17.25 -0.557 4.102 1 95.5 210 GLY A N 1
ATOM 1605 C CA . GLY A 1 210 ? -18.688 -0.623 3.857 1 95.5 210 GLY A CA 1
ATOM 1606 C C . GLY A 1 210 ? -19.516 -0.435 5.113 1 95.5 210 GLY A C 1
ATOM 1607 O O . GLY A 1 210 ? -20.516 -1.127 5.312 1 95.5 210 GLY A O 1
ATOM 1608 N N . VAL A 1 211 ? -19.047 0.467 5.988 1 96.31 211 VAL A N 1
ATOM 1609 C CA . VAL A 1 211 ? -19.781 0.75 7.219 1 96.31 211 VAL A CA 1
ATOM 1610 C C . VAL A 1 211 ? -20.047 2.25 7.332 1 96.31 211 VAL A C 1
ATOM 1612 O O . VAL A 1 211 ? -19.5 3.041 6.559 1 96.31 211 VAL A O 1
ATOM 1615 N N . ARG A 1 212 ? -20.953 2.633 8.258 1 95.19 212 ARG A N 1
ATOM 1616 C CA . ARG A 1 212 ? -21.25 4.039 8.5 1 95.19 212 ARG A CA 1
ATOM 1617 C C . ARG A 1 212 ? -20.109 4.719 9.266 1 95.19 212 ARG A C 1
ATOM 1619 O O . ARG A 1 212 ? -19.312 4.051 9.922 1 95.19 212 ARG A O 1
ATOM 1626 N N . CYS A 1 213 ? -20.031 5.992 9.117 1 96.81 213 CYS A N 1
ATOM 1627 C CA . CYS A 1 213 ? -19.078 6.816 9.859 1 96.81 213 CYS A CA 1
ATOM 1628 C C . CYS A 1 213 ? -19.75 8.078 10.383 1 96.81 213 CYS A C 1
ATOM 1630 O O . CYS A 1 213 ? -20.516 8.727 9.672 1 96.81 213 CYS A O 1
ATOM 1632 N N . GLU A 1 214 ? -19.562 8.336 11.609 1 97.19 214 GLU A N 1
ATOM 1633 C CA . GLU A 1 214 ? -20.078 9.586 12.18 1 97.19 214 GLU A CA 1
ATOM 1634 C C . GLU A 1 214 ? -18.984 10.312 12.961 1 97.19 214 GLU A C 1
ATOM 1636 O O . GLU A 1 214 ? -18.078 9.688 13.5 1 97.19 214 GLU A O 1
ATOM 1641 N N . THR A 1 215 ? -19.094 11.562 13.031 1 96.75 215 THR A N 1
ATOM 1642 C CA . THR A 1 215 ? -18.094 12.43 13.656 1 96.75 215 THR A CA 1
ATOM 1643 C C . THR A 1 215 ? -18.609 12.969 14.984 1 96.75 215 THR A C 1
ATOM 1645 O O . THR A 1 215 ? -19.797 13.25 15.133 1 96.75 215 THR A O 1
ATOM 1648 N N . ILE A 1 216 ? -17.719 13.086 15.922 1 98.19 216 ILE A N 1
ATOM 1649 C CA . ILE A 1 216 ? -18.016 13.711 17.203 1 98.19 216 ILE A CA 1
ATOM 1650 C C . ILE A 1 216 ? -17.422 15.117 17.234 1 98.19 216 ILE A C 1
ATOM 1652 O O . ILE A 1 216 ? -16.203 15.297 17.062 1 98.19 216 ILE A O 1
ATOM 1656 N N . GLU A 1 217 ? -18.219 16.109 17.469 1 96 217 GLU A N 1
ATOM 1657 C CA . GLU A 1 217 ? -17.766 17.5 17.469 1 96 217 GLU A CA 1
ATOM 1658 C C . GLU A 1 217 ? -16.953 17.812 18.719 1 96 217 GLU A C 1
ATOM 1660 O O . GLU A 1 217 ? -17.328 17.422 19.828 1 96 217 GLU A O 1
ATOM 1665 N N . THR A 1 218 ? -15.898 18.453 18.562 1 96.62 218 THR A N 1
ATOM 1666 C CA . THR A 1 218 ? -15.055 18.875 19.688 1 96.62 218 THR A CA 1
ATOM 1667 C C . THR A 1 218 ? -15.273 20.359 19.984 1 96.62 218 THR A C 1
ATOM 1669 O O . THR A 1 218 ? -15.867 21.078 19.188 1 96.62 218 THR A O 1
ATOM 1672 N N . ALA A 1 219 ? -14.836 20.75 21.156 1 94.75 219 ALA A N 1
ATOM 1673 C CA . ALA A 1 219 ? -14.984 22.141 21.578 1 94.75 219 ALA A CA 1
ATOM 1674 C C . ALA A 1 219 ? -13.945 23.031 20.906 1 94.75 219 ALA A C 1
ATOM 1676 O O . ALA A 1 219 ? -12.766 22.672 20.844 1 94.75 219 ALA A O 1
ATOM 1677 N N . MET A 1 220 ? -14.438 24.156 20.422 1 91.56 220 MET A N 1
ATOM 1678 C CA . MET A 1 220 ? -13.523 25.141 19.844 1 91.56 220 MET A CA 1
ATOM 1679 C C . MET A 1 220 ? -12.453 25.547 20.844 1 91.56 220 MET A C 1
ATOM 1681 O O . MET A 1 220 ? -12.742 25.719 22.031 1 91.56 220 MET A O 1
ATOM 1685 N N . GLY A 1 221 ? -11.266 25.641 20.391 1 91.12 221 GLY A N 1
ATOM 1686 C CA . GLY A 1 221 ? -10.164 26.062 21.25 1 91.12 221 GLY A CA 1
ATOM 1687 C C . GLY A 1 221 ? -9.445 24.891 21.906 1 91.12 221 GLY A C 1
ATOM 1688 O O . GLY A 1 221 ? -8.266 25 22.266 1 91.12 221 GLY A O 1
ATOM 1689 N N . GLU A 1 222 ? -10.148 23.797 22.078 1 93.56 222 GLU A N 1
ATOM 1690 C CA . GLU A 1 222 ? -9.523 22.609 22.672 1 93.56 222 GLU A CA 1
ATOM 1691 C C . GLU A 1 222 ? -9.211 21.562 21.609 1 93.56 222 GLU A C 1
ATOM 1693 O O . GLU A 1 222 ? -8.078 21.094 21.516 1 93.56 222 GLU A O 1
ATOM 1698 N N . TYR A 1 223 ? -10.195 21.328 20.828 1 95.81 223 TYR A N 1
ATOM 1699 C CA . TYR A 1 223 ? -10.102 20.469 19.641 1 95.81 223 TYR A CA 1
ATOM 1700 C C . TYR A 1 223 ? -9.719 19.047 20.016 1 95.81 223 TYR A C 1
ATOM 1702 O O . TYR A 1 223 ? -9 18.375 19.281 1 95.81 223 TYR A O 1
ATOM 1710 N N . LYS A 1 224 ? -10 18.594 21.234 1 97.62 224 LYS A N 1
ATOM 1711 C CA . LYS A 1 224 ? -9.758 17.234 21.672 1 97.62 224 LYS A CA 1
ATOM 1712 C C . LYS A 1 224 ? -11.07 16.5 21.953 1 97.62 224 LYS A C 1
ATOM 1714 O O . LYS A 1 224 ? -12.031 17.109 22.422 1 97.62 224 LYS A O 1
ATOM 1719 N N . LEU A 1 225 ? -11.102 15.258 21.688 1 98.56 225 LEU A N 1
ATOM 1720 C CA . LEU A 1 225 ? -12.242 14.406 22 1 98.56 225 LEU A CA 1
ATOM 1721 C C . LEU A 1 225 ? -12.242 14.039 23.484 1 98.56 225 LEU A C 1
ATOM 1723 O O . LEU A 1 225 ? -11.203 13.68 24.047 1 98.56 225 LEU A O 1
ATOM 1727 N N . THR A 1 226 ? -13.43 14.18 24.172 1 98.62 226 THR A N 1
ATOM 1728 C CA . THR A 1 226 ? -13.539 13.836 25.578 1 98.62 226 THR A CA 1
ATOM 1729 C C . THR A 1 226 ? -14.469 12.641 25.781 1 98.62 226 THR A C 1
ATOM 1731 O O . THR A 1 226 ? -15.258 12.305 24.891 1 98.62 226 THR A O 1
ATOM 1734 N N . GLY A 1 227 ? -14.312 12.039 26.938 1 98.69 227 GLY A N 1
ATOM 1735 C CA . GLY A 1 227 ? -15.18 10.938 27.297 1 98.69 227 GLY A CA 1
ATOM 1736 C C . GLY A 1 227 ? -16.641 11.32 27.344 1 98.69 227 GLY A C 1
ATOM 1737 O O . GLY A 1 227 ? -17.516 10.523 26.984 1 98.69 227 GLY A O 1
ATOM 1738 N N . GLU A 1 228 ? -16.891 12.531 27.828 1 98.5 228 GLU A N 1
ATOM 1739 C CA . GLU A 1 228 ? -18.266 13.031 27.906 1 98.5 228 GLU A CA 1
ATOM 1740 C C . GLU A 1 228 ? -18.891 13.125 26.516 1 98.5 228 GLU A C 1
ATOM 1742 O O . GLU A 1 228 ? -20.031 12.711 26.312 1 98.5 228 GLU A O 1
ATOM 1747 N N . GLN A 1 229 ? -18.156 13.641 25.594 1 98.69 229 GLN A N 1
ATOM 1748 C CA . GLN A 1 229 ? -18.625 13.75 24.203 1 98.69 229 GLN A CA 1
ATOM 1749 C C . GLN A 1 229 ? -18.875 12.375 23.594 1 98.69 229 GLN A C 1
ATOM 1751 O O . GLN A 1 229 ? -19.859 12.172 22.891 1 98.69 229 GLN A O 1
ATOM 1756 N N . LEU A 1 230 ? -17.953 11.461 23.844 1 98.81 230 LEU A N 1
ATOM 1757 C CA . LEU A 1 230 ? -18.094 10.094 23.359 1 98.81 230 LEU A CA 1
ATOM 1758 C C . LEU A 1 230 ? -19.344 9.438 23.938 1 98.81 230 LEU A C 1
ATOM 1760 O O . LEU A 1 230 ? -20.109 8.797 23.219 1 98.81 230 LEU A O 1
ATOM 1764 N N . THR A 1 231 ? -19.547 9.594 25.25 1 98.56 231 THR A N 1
ATOM 1765 C CA . THR A 1 231 ? -20.703 9.016 25.938 1 98.56 231 THR A CA 1
ATOM 1766 C C . THR A 1 231 ? -22 9.539 25.328 1 98.56 231 THR A C 1
ATOM 1768 O O . THR A 1 231 ? -22.922 8.766 25.062 1 98.56 231 THR A O 1
ATOM 1771 N N . ALA A 1 232 ? -22.031 10.844 25.125 1 98.69 232 ALA A N 1
ATOM 1772 C CA . ALA A 1 232 ? -23.203 11.461 24.531 1 98.69 232 ALA A CA 1
ATOM 1773 C C . ALA A 1 232 ? -23.469 10.914 23.125 1 98.69 232 ALA A C 1
ATOM 1775 O O . ALA A 1 232 ? -24.609 10.664 22.75 1 98.69 232 ALA A O 1
ATOM 1776 N N . LYS A 1 233 ? -22.391 10.766 22.344 1 98.69 233 LYS A N 1
ATOM 1777 C CA . LYS A 1 233 ? -22.531 10.266 20.984 1 98.69 233 LYS A CA 1
ATOM 1778 C C . LYS A 1 233 ? -23.016 8.82 20.969 1 98.69 233 LYS A C 1
ATOM 1780 O O . LYS A 1 233 ? -23.844 8.445 20.141 1 98.69 233 LYS A O 1
ATOM 1785 N N . ILE A 1 234 ? -22.469 8 21.828 1 98.19 234 ILE A N 1
ATOM 1786 C CA . ILE A 1 234 ? -22.891 6.605 21.922 1 98.19 234 ILE A CA 1
ATOM 1787 C C . ILE A 1 234 ? -24.375 6.535 22.25 1 98.19 234 ILE A C 1
ATOM 1789 O O . ILE A 1 234 ? -25.109 5.77 21.625 1 98.19 234 ILE A O 1
ATOM 1793 N N . ALA A 1 235 ? -24.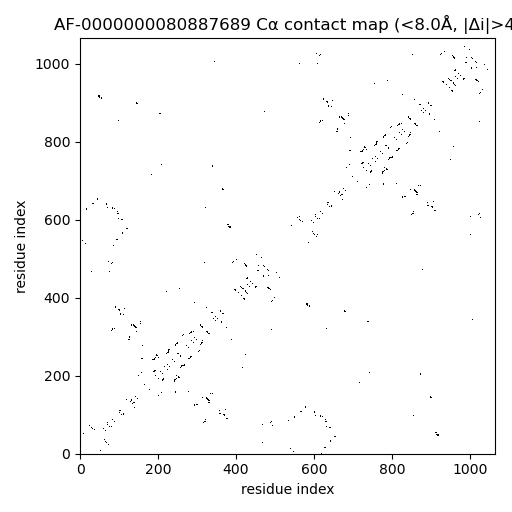859 7.336 23.188 1 97.88 235 ALA A N 1
ATOM 1794 C CA . ALA A 1 235 ? -26.266 7.371 23.562 1 97.88 235 ALA A CA 1
ATOM 1795 C C . ALA A 1 235 ? -27.125 7.789 22.375 1 97.88 235 ALA A C 1
ATOM 1797 O O . ALA A 1 235 ? -28.203 7.219 22.141 1 97.88 235 ALA A O 1
ATOM 1798 N N . ASP A 1 236 ? -26.656 8.789 21.703 1 98.25 236 ASP A N 1
ATOM 1799 C CA . ASP A 1 236 ? -27.375 9.266 20.516 1 98.25 236 ASP A CA 1
ATOM 1800 C C . ASP A 1 236 ? -27.516 8.156 19.484 1 98.25 236 ASP A C 1
ATOM 1802 O O . ASP A 1 236 ? -28.594 7.949 18.922 1 98.25 236 ASP A O 1
ATOM 1806 N N . LEU A 1 237 ? -26.422 7.434 19.203 1 97.56 237 LEU A N 1
ATOM 1807 C CA . LEU A 1 237 ? -26.438 6.344 18.219 1 97.56 237 LEU A CA 1
ATOM 1808 C C . LEU A 1 237 ? -27.375 5.238 18.672 1 97.56 237 LEU A C 1
ATOM 1810 O O . LEU A 1 237 ? -28.172 4.73 17.859 1 97.56 237 LEU A O 1
ATOM 1814 N N . GLN A 1 238 ? -27.281 4.906 19.922 1 96.06 238 GLN A N 1
ATOM 1815 C CA . GLN A 1 238 ? -28.141 3.854 20.438 1 96.06 238 GLN A CA 1
ATOM 1816 C C . GLN A 1 238 ? -29.625 4.234 20.312 1 96.06 238 GLN A C 1
ATOM 1818 O O . GLN A 1 238 ? -30.453 3.393 19.969 1 96.06 238 GLN A O 1
ATOM 1823 N N . ALA A 1 239 ? -29.938 5.504 20.531 1 97.38 239 ALA A N 1
ATOM 1824 C CA . ALA A 1 239 ? -31.297 5.996 20.406 1 97.38 239 ALA A CA 1
ATOM 1825 C C . ALA A 1 239 ? -31.797 5.879 18.969 1 97.38 239 ALA A C 1
ATOM 1827 O O . ALA A 1 239 ? -33 5.715 18.734 1 97.38 239 ALA A O 1
ATOM 1828 N N . ARG A 1 240 ? -30.906 5.949 18.031 1 95.62 240 ARG A N 1
ATOM 1829 C CA . ARG A 1 240 ? -31.25 5.871 16.609 1 95.62 240 ARG A CA 1
ATOM 1830 C C . ARG A 1 240 ? -31.156 4.438 16.094 1 95.62 240 ARG A C 1
ATOM 1832 O O . ARG A 1 240 ? -31.312 4.188 14.906 1 95.62 240 ARG A O 1
ATOM 1839 N N . GLY A 1 241 ? -30.844 3.461 17.016 1 95 241 GLY A N 1
ATOM 1840 C CA . GLY A 1 241 ? -30.734 2.059 16.656 1 95 241 GLY A CA 1
ATOM 1841 C C . GLY A 1 241 ? -29.438 1.729 15.93 1 95 241 GLY A C 1
ATOM 1842 O O . GLY A 1 241 ? -29.359 0.715 15.234 1 95 241 GLY A O 1
ATOM 1843 N N . LEU A 1 242 ? -28.469 2.6 16 1 96.5 242 LEU A N 1
ATOM 1844 C CA . LEU A 1 242 ? -27.156 2.395 15.391 1 96.5 242 LEU A CA 1
ATOM 1845 C C . LEU A 1 242 ? -26.156 1.85 16.422 1 96.5 242 LEU A C 1
ATOM 1847 O O . LEU A 1 242 ? -26.391 1.942 17.625 1 96.5 242 LEU A O 1
ATOM 1851 N N . VAL A 1 243 ? -25.078 1.199 15.938 1 97.25 243 VAL A N 1
ATOM 1852 C CA . VAL A 1 243 ? -24.172 0.446 16.812 1 97.25 243 VAL A CA 1
ATOM 1853 C C . VAL A 1 243 ? -22.734 0.934 16.625 1 97.25 243 VAL A C 1
ATOM 1855 O O . VAL A 1 243 ? -22.094 0.599 15.633 1 97.25 243 VAL A O 1
ATOM 1858 N N . PRO A 1 244 ? -22.188 1.698 17.578 1 98.12 244 PRO A N 1
ATOM 1859 C CA . PRO A 1 244 ? -20.766 2.018 17.5 1 98.12 244 PRO A CA 1
ATOM 1860 C C . PRO A 1 244 ? -19.875 0.796 17.719 1 98.12 244 PRO A C 1
ATOM 1862 O O . PRO A 1 244 ? -20.062 0.053 18.688 1 98.12 244 PRO A O 1
ATOM 1865 N N . PHE A 1 245 ? -18.891 0.533 16.781 1 98.44 245 PHE A N 1
ATOM 1866 C CA . PHE A 1 245 ? -18.047 -0.654 16.891 1 98.44 245 PHE A CA 1
ATOM 1867 C C . PHE A 1 245 ? -16.578 -0.278 16.844 1 98.44 245 PHE A C 1
ATOM 1869 O O . PHE A 1 245 ? -15.711 -1.102 17.156 1 98.44 245 PHE A O 1
ATOM 1876 N N . TYR A 1 246 ? -16.281 0.938 16.547 1 98.81 246 TYR A N 1
ATOM 1877 C CA . TYR A 1 246 ? -14.922 1.404 16.312 1 98.81 246 TYR A CA 1
ATOM 1878 C C . TYR A 1 246 ? -14.781 2.879 16.672 1 98.81 246 TYR A C 1
ATOM 1880 O O . TYR A 1 246 ? -15.688 3.676 16.406 1 98.81 246 TYR A O 1
ATOM 1888 N N . LEU A 1 247 ? -13.594 3.254 17.219 1 98.94 247 LEU A N 1
ATOM 1889 C CA . LEU A 1 247 ? -13.258 4.637 17.531 1 98.94 247 LEU A CA 1
ATOM 1890 C C . LEU A 1 247 ? -11.805 4.941 17.188 1 98.94 247 LEU A C 1
ATOM 1892 O O . LEU A 1 247 ? -10.898 4.23 17.625 1 98.94 247 LEU A O 1
ATOM 1896 N N . THR A 1 248 ? -11.555 5.973 16.391 1 98.88 248 THR A N 1
ATOM 1897 C CA . THR A 1 248 ? -10.227 6.547 16.25 1 98.88 248 THR A CA 1
ATOM 1898 C C . THR A 1 248 ? -9.992 7.621 17.312 1 98.88 248 THR A C 1
ATOM 1900 O O . THR A 1 248 ? -10.656 8.664 17.312 1 98.88 248 THR A O 1
ATOM 1903 N N . ALA A 1 249 ? -9.188 7.344 18.234 1 98.81 249 ALA A N 1
ATOM 1904 C CA . ALA A 1 249 ? -8.625 8.352 19.125 1 98.81 249 ALA A CA 1
ATOM 1905 C C . ALA A 1 249 ? -7.293 8.867 18.594 1 98.81 249 ALA A C 1
ATOM 1907 O O . ALA A 1 249 ? -6.535 8.125 17.969 1 98.81 249 ALA A O 1
ATOM 1908 N N . THR A 1 250 ? -7.016 10.172 18.891 1 98.62 250 THR A N 1
ATOM 1909 C CA . THR A 1 250 ? -5.891 10.773 18.188 1 98.62 250 THR A CA 1
ATOM 1910 C C . THR A 1 250 ? -4.871 11.336 19.172 1 98.62 250 THR A C 1
ATOM 1912 O O . THR A 1 250 ? -5.242 11.984 20.156 1 98.62 250 THR A O 1
ATOM 1915 N N . LEU A 1 251 ? -3.656 10.961 19.016 1 98.62 251 LEU A N 1
ATOM 1916 C CA . LEU A 1 251 ? -2.516 11.672 19.578 1 98.62 251 LEU A CA 1
ATOM 1917 C C . LEU A 1 251 ? -1.903 12.625 18.562 1 98.62 251 LEU A C 1
ATOM 1919 O O . LEU A 1 251 ? -1.136 12.203 17.703 1 98.62 251 LEU A O 1
ATOM 1923 N N . GLY A 1 252 ? -2.238 13.906 18.703 1 98 252 GLY A N 1
ATOM 1924 C CA . GLY A 1 252 ? -1.766 14.898 17.734 1 98 252 GLY A CA 1
ATOM 1925 C C . GLY A 1 252 ? -2.619 14.969 16.484 1 98 252 GLY A C 1
ATOM 1926 O O . GLY A 1 252 ? -2.227 14.469 15.43 1 98 252 GLY A O 1
ATOM 1927 N N . THR A 1 253 ? -3.797 15.656 16.562 1 97.06 253 THR A N 1
ATOM 1928 C CA . THR A 1 253 ? -4.68 15.828 15.406 1 97.06 253 THR A CA 1
ATOM 1929 C C . THR A 1 253 ? -3.996 16.656 14.32 1 97.06 253 THR A C 1
ATOM 1931 O O . THR A 1 253 ? -3.049 17.391 14.594 1 97.06 253 THR A O 1
ATOM 1934 N N . THR A 1 254 ? -4.438 16.578 13.109 1 94.31 254 THR A N 1
ATOM 1935 C CA . THR A 1 254 ? -3.768 17.156 11.953 1 94.31 254 THR A CA 1
ATOM 1936 C C . THR A 1 254 ? -3.783 18.672 12.016 1 94.31 254 THR A C 1
ATOM 1938 O O . THR A 1 254 ? -2.74 19.328 11.875 1 94.31 254 THR A O 1
ATOM 1941 N N . PRO A 1 255 ? -4.895 19.297 12.336 1 95.12 255 PRO A N 1
ATOM 1942 C CA . PRO A 1 255 ? -4.914 20.766 12.219 1 95.12 255 PRO A CA 1
ATOM 1943 C C . PRO A 1 255 ? -4.168 21.453 13.352 1 95.12 255 PRO A C 1
ATOM 1945 O O . PRO A 1 255 ? -3.508 22.469 13.125 1 95.12 255 PRO A O 1
ATOM 1948 N N . THR A 1 256 ? -4.285 20.859 14.625 1 96.56 256 THR A N 1
ATOM 1949 C CA . THR A 1 256 ? -3.795 21.625 15.766 1 96.56 256 THR A CA 1
ATOM 1950 C C . THR A 1 256 ? -2.875 20.781 16.641 1 96.56 256 THR A C 1
ATOM 1952 O O . THR A 1 256 ? -2.35 21.266 17.641 1 96.56 256 THR A O 1
ATOM 1955 N N . CYS A 1 257 ? -2.709 19.5 16.281 1 97.38 257 CYS A N 1
ATOM 1956 C CA . CYS A 1 257 ? -1.951 18.531 17.078 1 97.38 257 CYS A CA 1
ATOM 1957 C C . CYS A 1 257 ? -2.539 18.391 18.484 1 97.38 257 CYS A C 1
ATOM 1959 O O . CYS A 1 257 ? -1.805 18.188 19.453 1 97.38 257 CYS A O 1
ATOM 1961 N N . ALA A 1 258 ? -3.834 18.578 18.547 1 97.5 258 ALA A N 1
ATOM 1962 C CA . ALA A 1 258 ? -4.516 18.312 19.812 1 97.5 258 ALA A CA 1
ATOM 1963 C C . ALA A 1 258 ? -4.477 16.812 20.141 1 97.5 258 ALA A C 1
ATOM 1965 O O . ALA A 1 258 ? -4.527 15.977 19.234 1 97.5 258 ALA A O 1
ATOM 1966 N N . THR A 1 259 ? -4.316 16.484 21.375 1 97.94 259 THR A N 1
ATOM 1967 C CA . THR A 1 259 ? -4.395 15.109 21.875 1 97.94 259 THR A CA 1
ATOM 1968 C C . THR A 1 259 ? -5.742 14.859 22.547 1 97.94 259 THR A C 1
ATOM 1970 O O . THR A 1 259 ? -6.148 15.625 23.438 1 97.94 259 THR A O 1
ATOM 1973 N N . ASP A 1 260 ? -6.402 13.836 22.141 1 98.44 260 ASP A N 1
ATOM 1974 C CA . ASP A 1 260 ? -7.676 13.5 22.781 1 98.44 260 ASP A CA 1
ATOM 1975 C C . ASP A 1 260 ? -7.488 13.188 24.266 1 98.44 260 ASP A C 1
ATOM 1977 O O . ASP A 1 260 ? -6.371 12.898 24.703 1 98.44 260 ASP A O 1
ATOM 1981 N N . ASP A 1 261 ? -8.586 13.359 25.031 1 98.06 261 ASP A N 1
ATOM 1982 C CA . ASP A 1 261 ? -8.531 13.125 26.469 1 98.06 261 ASP A CA 1
ATOM 1983 C C . ASP A 1 261 ? -8.57 11.633 26.781 1 98.06 261 ASP A C 1
ATOM 1985 O O . ASP A 1 261 ? -9.609 11.109 27.188 1 98.06 261 ASP A O 1
ATOM 1989 N N . PHE A 1 262 ? -7.414 10.969 26.734 1 98.25 262 PHE A N 1
ATOM 1990 C CA . PHE A 1 262 ? -7.316 9.523 26.828 1 98.25 262 PHE A CA 1
ATOM 1991 C C . PHE A 1 262 ? -7.887 9.016 28.141 1 98.25 262 PHE A C 1
ATOM 1993 O O . PHE A 1 262 ? -8.633 8.039 28.172 1 98.25 262 PHE A O 1
ATOM 2000 N N . PRO A 1 263 ? -7.598 9.703 29.281 1 97.56 263 PRO A N 1
ATOM 2001 C CA . PRO A 1 263 ? -8.18 9.219 30.547 1 97.56 263 PRO A CA 1
ATOM 2002 C C . PRO A 1 263 ? -9.703 9.227 30.531 1 97.56 263 PRO A C 1
ATOM 2004 O O . PRO A 1 263 ? -10.336 8.234 30.922 1 97.56 263 PRO A O 1
ATOM 2007 N N . SER A 1 264 ? -10.289 10.305 30.078 1 98.25 264 SER A N 1
ATOM 2008 C CA . SER A 1 264 ? -11.75 10.367 30.078 1 98.25 264 SER A CA 1
ATOM 2009 C C . SER A 1 264 ? -12.336 9.398 29.047 1 98.25 264 SER A C 1
ATOM 2011 O O . SER A 1 264 ? -13.414 8.844 29.266 1 98.25 264 SER A O 1
ATOM 2013 N N . LEU A 1 265 ? -11.664 9.211 27.922 1 98.62 265 LEU A N 1
ATOM 2014 C CA . LEU A 1 265 ? -12.109 8.234 26.922 1 98.62 265 LEU A CA 1
ATOM 2015 C C . LEU A 1 265 ? -12.078 6.824 27.5 1 98.62 265 LEU A C 1
ATOM 2017 O O . LEU A 1 265 ? -13.008 6.047 27.297 1 98.62 265 LEU A O 1
ATOM 2021 N N . SER A 1 266 ? -10.969 6.547 28.203 1 98.25 266 SER A N 1
ATOM 2022 C CA . SER A 1 266 ? -10.844 5.246 28.844 1 98.25 266 SER A CA 1
ATOM 2023 C C . SER A 1 266 ? -12.008 4.988 29.797 1 98.25 266 SER A C 1
ATOM 2025 O O . SER A 1 266 ? -12.586 3.9 29.797 1 98.25 266 SER A O 1
ATOM 2027 N N . ALA A 1 267 ? -12.352 5.969 30.562 1 97.94 267 ALA A N 1
ATOM 2028 C CA . ALA A 1 267 ? -13.445 5.84 31.516 1 97.94 267 ALA A CA 1
ATOM 2029 C C . ALA A 1 267 ? -14.781 5.648 30.812 1 97.94 267 ALA A C 1
ATOM 2031 O O . ALA A 1 267 ? -15.594 4.816 31.219 1 97.94 267 ALA A O 1
ATOM 2032 N N . ALA A 1 268 ? -15.023 6.438 29.797 1 98.25 268 ALA A N 1
ATOM 2033 C CA . ALA A 1 268 ? -16.266 6.348 29.047 1 98.25 268 ALA A CA 1
ATOM 2034 C C . ALA A 1 268 ? -16.422 4.973 28.391 1 98.25 268 ALA A C 1
ATOM 2036 O O . ALA A 1 268 ? -17.5 4.387 28.406 1 98.25 268 ALA A O 1
ATOM 2037 N N . LEU A 1 269 ? -15.352 4.469 27.844 1 98.38 269 LEU A N 1
ATOM 2038 C CA . LEU A 1 269 ? -15.367 3.164 27.188 1 98.38 269 LEU A CA 1
ATOM 2039 C C . LEU A 1 269 ? -15.57 2.049 28.203 1 98.38 269 LEU A C 1
ATOM 2041 O O . LEU A 1 269 ? -16.328 1.104 27.953 1 98.38 269 LEU A O 1
ATOM 2045 N N . ALA A 1 270 ? -14.891 2.17 29.328 1 97.5 270 ALA A N 1
ATOM 2046 C CA . ALA A 1 270 ? -15.062 1.179 30.375 1 97.5 270 ALA A CA 1
ATOM 2047 C C . ALA A 1 270 ? -16.516 1.103 30.828 1 97.5 270 ALA A C 1
ATOM 2049 O O . ALA A 1 270 ? -17.062 0.01 31.031 1 97.5 270 ALA A O 1
ATOM 2050 N N . ALA A 1 271 ? -17.094 2.242 31.016 1 97.25 271 ALA A N 1
ATOM 2051 C CA . ALA A 1 271 ? -18.5 2.291 31.422 1 97.25 271 ALA A CA 1
ATOM 2052 C C . ALA A 1 271 ? -19.391 1.647 30.375 1 97.25 271 ALA A C 1
ATOM 2054 O O . ALA A 1 271 ? -20.312 0.891 30.703 1 97.25 271 ALA A O 1
ATOM 2055 N N . HIS A 1 272 ? -19.156 1.979 29.188 1 96.94 272 HIS A N 1
ATOM 2056 C CA . HIS A 1 272 ? -19.938 1.405 28.094 1 96.94 272 HIS A CA 1
ATOM 2057 C C . HIS A 1 272 ? -19.75 -0.106 28.016 1 96.94 272 HIS A C 1
ATOM 2059 O O . HIS A 1 272 ? -20.719 -0.85 27.859 1 96.94 272 HIS A O 1
ATOM 2065 N N . HIS A 1 273 ? -18.5 -0.53 28.141 1 96.44 273 HIS A N 1
ATOM 2066 C CA . HIS A 1 273 ? -18.156 -1.939 27.984 1 96.44 273 HIS A CA 1
ATOM 2067 C C . HIS A 1 273 ? -18.688 -2.768 29.156 1 96.44 273 HIS A C 1
ATOM 2069 O O . HIS A 1 273 ? -18.844 -3.984 29.031 1 96.44 273 HIS A O 1
ATOM 2075 N N . ALA A 1 274 ? -18.938 -2.154 30.234 1 95.25 274 ALA A N 1
ATOM 2076 C CA . ALA A 1 274 ? -19.531 -2.84 31.391 1 95.25 274 ALA A CA 1
ATOM 2077 C C . ALA A 1 274 ? -20.984 -3.191 31.109 1 95.25 274 ALA A C 1
ATOM 2079 O O . ALA A 1 274 ? -21.516 -4.141 31.688 1 95.25 274 ALA A O 1
ATOM 2080 N N . SER A 1 275 ? -21.547 -2.518 30.266 1 92.31 275 SER A N 1
ATOM 2081 C CA . SER A 1 275 ? -22.984 -2.666 30.047 1 92.31 275 SER A CA 1
ATOM 2082 C C . SER A 1 275 ? -23.281 -3.471 28.781 1 92.31 275 SER A C 1
ATOM 2084 O O . SER A 1 275 ? -24.438 -3.721 28.453 1 92.31 275 SER A O 1
ATOM 2086 N N . THR A 1 276 ? -22.297 -3.822 28.062 1 90.38 276 THR A N 1
ATOM 2087 C CA . THR A 1 276 ? -22.484 -4.562 26.812 1 90.38 276 THR A CA 1
ATOM 2088 C C . THR A 1 276 ? -21.391 -5.621 26.656 1 90.38 276 THR A C 1
ATOM 2090 O O . THR A 1 276 ? -20.266 -5.422 27.094 1 90.38 276 THR A O 1
ATOM 2093 N N . PRO A 1 277 ? -21.734 -6.695 25.969 1 86.5 277 PRO A N 1
ATOM 2094 C CA . PRO A 1 277 ? -20.734 -7.75 25.75 1 86.5 277 PRO A CA 1
ATOM 2095 C C . PRO A 1 277 ? -19.766 -7.426 24.609 1 86.5 277 PRO A C 1
ATOM 2097 O O . PRO A 1 277 ? -18.672 -7.973 24.562 1 86.5 277 PRO A O 1
ATOM 2100 N N . LEU A 1 278 ? -20.172 -6.68 23.688 1 91.44 278 LEU A N 1
ATOM 2101 C CA . LEU A 1 278 ? -19.344 -6.355 22.547 1 91.44 278 LEU A CA 1
ATOM 2102 C C . LEU A 1 278 ? -18.656 -5.008 22.734 1 91.44 278 LEU A C 1
ATOM 2104 O O . LEU A 1 278 ? -19.312 -4.004 23 1 91.44 278 LEU A O 1
ATOM 2108 N N . LYS A 1 279 ? -17.406 -5.016 22.547 1 95.81 279 LYS A N 1
ATOM 2109 C CA . LYS A 1 279 ? -16.594 -3.842 22.859 1 95.81 279 LYS A CA 1
ATOM 2110 C C . LYS A 1 279 ? -16.312 -3.021 21.609 1 95.81 279 LYS A C 1
ATOM 2112 O O . LYS A 1 279 ? -16.219 -3.57 20.5 1 95.81 279 LYS A O 1
ATOM 2117 N N . ILE A 1 280 ? -16.219 -1.748 21.781 1 98.25 280 ILE A N 1
ATOM 2118 C CA . ILE A 1 280 ? -15.773 -0.835 20.734 1 98.25 280 ILE A CA 1
ATOM 2119 C C . ILE A 1 280 ? -14.258 -0.924 20.578 1 98.25 280 ILE A C 1
ATOM 2121 O O . ILE A 1 280 ? -13.516 -0.743 21.547 1 98.25 280 ILE A O 1
ATOM 2125 N N . TRP A 1 281 ? -13.828 -1.322 19.375 1 98.75 281 TRP A N 1
ATOM 2126 C CA . TRP A 1 281 ? -12.406 -1.27 19.062 1 98.75 281 TRP A CA 1
ATOM 2127 C C . TRP A 1 281 ? -11.891 0.166 19.094 1 98.75 281 TRP A C 1
ATOM 2129 O O . TRP A 1 281 ? -12.461 1.05 18.453 1 98.75 281 TRP A O 1
ATOM 2139 N N . THR A 1 282 ? -10.852 0.398 19.812 1 98.81 282 THR A N 1
ATOM 2140 C CA . THR A 1 282 ? -10.281 1.739 19.844 1 98.81 282 THR A CA 1
ATOM 2141 C C . THR A 1 282 ? -8.875 1.743 19.25 1 98.81 282 THR A C 1
ATOM 2143 O O . THR A 1 282 ? -8.008 0.976 19.672 1 98.81 282 THR A O 1
ATOM 2146 N N . HIS A 1 283 ? -8.641 2.604 18.281 1 98.94 283 HIS A N 1
ATOM 2147 C CA . HIS A 1 283 ? -7.355 2.812 17.625 1 98.94 283 HIS A CA 1
ATOM 2148 C C . HIS A 1 283 ? -6.766 4.172 17.984 1 98.94 283 HIS A C 1
ATOM 2150 O O . HIS A 1 283 ? -7.441 5.195 17.859 1 98.94 283 HIS A O 1
ATOM 2156 N N . ILE A 1 284 ? -5.555 4.203 18.406 1 98.88 284 ILE A N 1
ATOM 2157 C CA . ILE A 1 284 ? -4.867 5.473 18.609 1 98.88 284 ILE A CA 1
ATOM 2158 C C . ILE A 1 284 ? -4.07 5.836 17.359 1 98.88 284 ILE A C 1
ATOM 2160 O O . ILE A 1 284 ? -3.055 5.207 17.062 1 98.88 284 ILE A O 1
ATOM 2164 N N . ASP A 1 285 ? -4.555 6.816 16.688 1 98.81 285 ASP A N 1
ATOM 2165 C CA . ASP A 1 285 ? -3.834 7.387 15.547 1 98.81 285 ASP A CA 1
ATOM 2166 C C . ASP A 1 285 ? -2.824 8.438 16.016 1 98.81 285 ASP A C 1
ATOM 2168 O O . ASP A 1 285 ? -3.205 9.539 16.406 1 98.81 285 ASP A O 1
ATOM 2172 N N . ALA A 1 286 ? -1.604 8.102 15.938 1 98.81 286 ALA A N 1
ATOM 2173 C CA . ALA A 1 286 ? -0.497 8.984 16.297 1 98.81 286 ALA A CA 1
ATOM 2174 C C . ALA A 1 286 ? 0.483 9.133 15.133 1 98.81 286 ALA A C 1
ATOM 2176 O O . ALA A 1 286 ? 1.699 9.148 15.336 1 98.81 286 ALA A O 1
ATOM 2177 N N . ALA A 1 287 ? -0.041 9.281 13.906 1 98.44 287 ALA A N 1
ATOM 2178 C CA . ALA A 1 287 ? 0.771 9.203 12.695 1 98.44 287 ALA A CA 1
ATOM 2179 C C . ALA A 1 287 ? 1.965 10.156 12.781 1 98.44 287 ALA A C 1
ATOM 2181 O O . ALA A 1 287 ? 3.088 9.781 12.43 1 98.44 287 ALA A O 1
ATOM 2182 N N . TYR A 1 288 ? 1.713 11.391 13.258 1 98.38 288 TYR A N 1
ATOM 2183 C CA . TYR A 1 288 ? 2.779 12.383 13.344 1 98.38 288 TYR A CA 1
ATOM 2184 C C . TYR A 1 288 ? 3.357 12.445 14.75 1 98.38 288 TYR A C 1
ATOM 2186 O O . TYR A 1 288 ? 4.523 12.109 14.961 1 98.38 288 TYR A O 1
ATOM 2194 N N . ALA A 1 289 ? 2.578 12.641 15.75 1 98.56 289 ALA A N 1
ATOM 2195 C CA . ALA A 1 289 ? 3.012 12.977 17.109 1 98.56 289 ALA A CA 1
ATOM 2196 C C . ALA A 1 289 ? 3.551 11.742 17.828 1 98.56 289 ALA A C 1
ATOM 2198 O O . ALA A 1 289 ? 4.227 11.867 18.844 1 98.56 289 ALA A O 1
ATOM 2199 N N . GLY A 1 290 ? 3.236 10.523 17.281 1 98.62 290 GLY A N 1
ATOM 2200 C CA . GLY A 1 290 ? 3.773 9.312 17.891 1 98.62 290 GLY A CA 1
ATOM 2201 C C . GLY A 1 290 ? 5.289 9.297 17.953 1 98.62 290 GLY A C 1
ATOM 2202 O O . GLY A 1 290 ? 5.875 8.68 18.828 1 98.62 290 GLY A O 1
ATOM 2203 N N . ALA A 1 291 ? 5.91 9.992 17.031 1 98.5 291 ALA A N 1
ATOM 2204 C CA . ALA A 1 291 ? 7.367 10.062 17 1 98.5 291 ALA A CA 1
ATOM 2205 C C . ALA A 1 291 ? 7.91 10.789 18.219 1 98.5 291 ALA A C 1
ATOM 2207 O O . ALA A 1 291 ? 9.023 10.508 18.672 1 98.5 291 ALA A O 1
ATOM 2208 N N . ALA A 1 292 ? 7.172 11.688 18.812 1 98.5 292 ALA A N 1
ATOM 2209 C CA . ALA A 1 292 ? 7.598 12.484 19.953 1 98.5 292 ALA A CA 1
ATOM 2210 C C . ALA A 1 292 ? 7.734 11.617 21.203 1 98.5 292 ALA A C 1
ATOM 2212 O O . ALA A 1 292 ? 8.375 12.016 22.188 1 98.5 292 ALA A O 1
ATOM 2213 N N . LEU A 1 293 ? 7.16 10.406 21.156 1 98.75 293 LEU A N 1
ATOM 2214 C CA . LEU A 1 293 ? 7.172 9.523 22.312 1 98.75 293 LEU A CA 1
ATOM 2215 C C . LEU A 1 293 ? 8.586 9.031 22.609 1 98.75 293 LEU A C 1
ATOM 2217 O O . LEU A 1 293 ? 8.836 8.461 23.672 1 98.75 293 LEU A O 1
ATOM 2221 N N . VAL A 1 294 ? 9.547 9.289 21.719 1 98.5 294 VAL A N 1
ATOM 2222 C CA . VAL A 1 294 ? 10.938 8.945 21.984 1 98.5 294 VAL A CA 1
ATOM 2223 C C . VAL A 1 294 ? 11.516 9.883 23.047 1 98.5 294 VAL A C 1
ATOM 2225 O O . VAL A 1 294 ? 12.539 9.578 23.656 1 98.5 294 VAL A O 1
ATOM 2228 N N . LEU A 1 295 ? 10.898 11.07 23.234 1 98.44 295 LEU A N 1
ATOM 2229 C CA . LEU A 1 295 ? 11.344 12.031 24.234 1 98.44 295 LEU A CA 1
ATOM 2230 C C . LEU A 1 295 ? 10.922 11.602 25.625 1 98.44 295 LEU A C 1
ATOM 2232 O O . LEU A 1 295 ? 9.773 11.211 25.844 1 98.44 295 LEU A O 1
ATOM 2236 N N . PRO A 1 296 ? 11.75 11.703 26.578 1 96.44 296 PRO A N 1
ATOM 2237 C CA . PRO A 1 296 ? 11.453 11.25 27.938 1 96.44 296 PRO A CA 1
ATOM 2238 C C . PRO A 1 296 ? 10.25 11.969 28.547 1 96.44 296 PRO A C 1
ATOM 2240 O O . PRO A 1 296 ? 9.516 11.375 29.344 1 96.44 296 PRO A O 1
ATOM 2243 N N . GLU A 1 297 ? 10.039 13.18 28.219 1 96.56 297 GLU A N 1
ATOM 2244 C CA . GLU A 1 297 ? 8.961 13.953 28.828 1 96.56 297 GLU A CA 1
ATOM 2245 C C . GLU A 1 297 ? 7.594 13.438 28.391 1 96.56 297 GLU A C 1
ATOM 2247 O O . GLU A 1 297 ? 6.574 13.766 29 1 96.56 297 GLU A O 1
ATOM 2252 N N . PHE A 1 298 ? 7.566 12.648 27.328 1 97.44 298 PHE A N 1
ATOM 2253 C CA . PHE A 1 298 ? 6.293 12.102 26.859 1 97.44 298 PHE A CA 1
ATOM 2254 C C . PHE A 1 298 ? 6.188 10.625 27.203 1 97.44 298 PHE A C 1
ATOM 2256 O O . PHE A 1 298 ? 5.195 9.977 26.875 1 97.44 298 PHE A O 1
ATOM 2263 N N . ALA A 1 299 ? 7.129 10.039 27.859 1 96.19 299 ALA A N 1
ATOM 2264 C CA . ALA A 1 299 ? 7.227 8.609 28.141 1 96.19 299 ALA A CA 1
ATOM 2265 C C . ALA A 1 299 ? 6.047 8.133 28.984 1 96.19 299 ALA A C 1
ATOM 2267 O O . ALA A 1 299 ? 5.746 6.938 29.031 1 96.19 299 ALA A O 1
ATOM 2268 N N . HIS A 1 300 ? 5.367 9.031 29.641 1 95.31 300 HIS A N 1
ATOM 2269 C CA . HIS A 1 300 ? 4.246 8.672 30.5 1 95.31 300 HIS A CA 1
ATOM 2270 C C . HIS A 1 300 ? 2.98 8.422 29.688 1 95.31 300 HIS A C 1
ATOM 2272 O O . HIS A 1 300 ? 2.061 7.746 30.156 1 95.31 300 HIS A O 1
ATOM 2278 N N . LEU A 1 301 ? 2.895 8.922 28.516 1 96.94 301 LEU A N 1
ATOM 2279 C CA . LEU A 1 301 ? 1.661 8.938 27.75 1 96.94 301 LEU A CA 1
ATOM 2280 C C . LEU A 1 301 ? 1.252 7.527 27.344 1 96.94 301 LEU A C 1
ATOM 2282 O O . LEU A 1 301 ? 0.079 7.16 27.438 1 96.94 301 LEU A O 1
ATOM 2286 N N . PRO A 1 302 ? 2.178 6.68 26.891 1 97.12 302 PRO A N 1
ATOM 2287 C CA . PRO A 1 302 ? 1.773 5.352 26.422 1 97.12 302 PRO A CA 1
ATOM 2288 C C . PRO A 1 302 ? 1.157 4.496 27.531 1 97.12 302 PRO A C 1
ATOM 2290 O O . PRO A 1 302 ? 0.397 3.568 27.25 1 97.12 302 PRO A O 1
ATOM 2293 N N . ALA A 1 303 ? 1.474 4.797 28.75 1 93.38 303 ALA A N 1
ATOM 2294 C CA . ALA A 1 303 ? 0.862 4.086 29.875 1 93.38 303 ALA A CA 1
ATOM 2295 C C . ALA A 1 303 ? -0.654 4.262 29.875 1 93.38 303 ALA A C 1
ATOM 2297 O O . ALA A 1 303 ? -1.381 3.443 30.438 1 93.38 303 ALA A O 1
ATOM 2298 N N . THR A 1 304 ? -1.078 5.309 29.25 1 93.69 304 THR A N 1
ATOM 2299 C CA . THR A 1 304 ? -2.506 5.602 29.203 1 93.69 304 THR A CA 1
ATOM 2300 C C . THR A 1 304 ? -3.17 4.891 28.031 1 93.69 304 THR A C 1
ATOM 2302 O O . THR A 1 304 ? -4.379 5.012 27.828 1 93.69 304 THR A O 1
ATOM 2305 N N . PHE A 1 305 ? -2.439 4.082 27.234 1 96.31 305 PHE A N 1
ATOM 2306 C CA . PHE A 1 305 ? -2.963 3.486 26.016 1 96.31 305 PHE A CA 1
ATOM 2307 C C . PHE A 1 305 ? -3.648 2.156 26.312 1 96.31 305 PHE A C 1
ATOM 2309 O O . PHE A 1 305 ? -4.027 1.428 25.391 1 96.31 305 PHE A O 1
ATOM 2316 N N . ALA A 1 306 ? -3.855 1.831 27.562 1 93.38 306 ALA A N 1
ATOM 2317 C CA . ALA A 1 306 ? -4.324 0.51 27.969 1 93.38 306 ALA A CA 1
ATOM 2318 C C . ALA A 1 306 ? -5.703 0.211 27.391 1 93.38 306 ALA A C 1
ATOM 2320 O O . ALA A 1 306 ? -6.055 -0.952 27.172 1 93.38 306 ALA A O 1
ATOM 2321 N N . PHE A 1 307 ? -6.449 1.215 27.125 1 96.25 307 PHE A N 1
ATOM 2322 C CA . PHE A 1 307 ? -7.809 1.014 26.625 1 96.25 307 PHE A CA 1
ATOM 2323 C C . PHE A 1 307 ? -7.809 0.753 25.125 1 96.25 307 PHE A C 1
ATOM 2325 O O . PHE A 1 307 ? -8.828 0.346 24.562 1 96.25 307 PHE A O 1
ATOM 2332 N N . ALA A 1 308 ? -6.676 0.937 24.453 1 98.19 308 ALA A N 1
ATOM 2333 C CA . ALA A 1 308 ? -6.629 0.894 23 1 98.19 308 ALA A CA 1
ATOM 2334 C C . ALA A 1 308 ? -6.367 -0.525 22.5 1 98.19 308 ALA A C 1
ATOM 2336 O O . ALA A 1 308 ? -5.641 -1.289 23.125 1 98.19 308 ALA A O 1
ATOM 2337 N N . ASP A 1 309 ? -6.934 -0.884 21.359 1 98.5 309 ASP A N 1
ATOM 2338 C CA . ASP A 1 309 ? -6.711 -2.164 20.688 1 98.5 309 ASP A CA 1
ATOM 2339 C C . ASP A 1 309 ? -5.531 -2.088 19.734 1 98.5 309 ASP A C 1
ATOM 2341 O O . ASP A 1 309 ? -4.891 -3.102 19.438 1 98.5 309 ASP A O 1
ATOM 2345 N N . SER A 1 310 ? -5.277 -0.949 19.234 1 98.88 310 SER A N 1
ATOM 2346 C CA . SER A 1 310 ? -4.211 -0.773 18.266 1 98.88 310 SER A CA 1
ATOM 2347 C C . SER A 1 310 ? -3.646 0.644 18.312 1 98.88 310 SER A C 1
ATOM 2349 O O . SER A 1 310 ? -4.277 1.551 18.859 1 98.88 310 SER A O 1
ATOM 2351 N N . PHE A 1 311 ? -2.445 0.786 17.812 1 98.81 311 PHE A N 1
ATOM 2352 C CA . PHE A 1 311 ? -1.666 2.018 17.797 1 98.81 311 PHE A CA 1
ATOM 2353 C C . PHE A 1 311 ? -0.834 2.115 16.516 1 98.81 311 PHE A C 1
ATOM 2355 O O . PHE A 1 311 ? -0.275 1.117 16.062 1 98.81 311 PHE A O 1
ATOM 2362 N N . ASN A 1 312 ? -0.825 3.334 15.891 1 98.75 312 ASN A N 1
ATOM 2363 C CA . ASN A 1 312 ? 0.099 3.467 14.766 1 98.75 312 ASN A CA 1
ATOM 2364 C C . ASN A 1 312 ? 0.815 4.812 14.789 1 98.75 312 ASN A C 1
ATOM 2366 O O . ASN A 1 312 ? 0.294 5.793 15.328 1 98.75 312 ASN A O 1
ATOM 2370 N N . PHE A 1 313 ? 1.992 4.883 14.312 1 98.56 313 PHE A N 1
ATOM 2371 C CA . PHE A 1 313 ? 2.684 6.129 14 1 98.56 313 PHE A CA 1
ATOM 2372 C C . PHE A 1 313 ? 3.641 5.941 12.828 1 98.56 313 PHE A C 1
ATOM 2374 O O . PHE A 1 313 ? 3.936 4.812 12.438 1 98.56 313 PHE A O 1
ATOM 2381 N N . ASN A 1 314 ? 4.086 7.031 12.219 1 98.5 314 ASN A N 1
ATOM 2382 C CA . ASN A 1 314 ? 4.91 6.996 11.016 1 98.5 314 ASN A CA 1
ATOM 2383 C C . ASN A 1 314 ? 6.363 7.359 11.32 1 98.5 314 ASN A C 1
ATOM 2385 O O . ASN A 1 314 ? 6.668 8.516 11.617 1 98.5 314 ASN A O 1
ATOM 2389 N N . MET A 1 315 ? 7.234 6.391 11.109 1 98.69 315 MET A N 1
ATOM 2390 C CA . MET A 1 315 ? 8.648 6.746 11.195 1 98.69 315 MET A CA 1
ATOM 2391 C C . MET A 1 315 ? 9.039 7.684 10.062 1 98.69 315 MET A C 1
ATOM 2393 O O . MET A 1 315 ? 9.953 8.5 10.211 1 98.69 315 MET A O 1
ATOM 2397 N N . HIS A 1 316 ? 8.297 7.629 8.922 1 98.31 316 HIS A N 1
ATOM 2398 C CA . HIS A 1 316 ? 8.672 8.406 7.746 1 98.31 316 HIS A CA 1
ATOM 2399 C C . HIS A 1 316 ? 8.211 9.859 7.875 1 98.31 316 HIS A C 1
ATOM 2401 O O . HIS A 1 316 ? 8.594 10.711 7.07 1 98.31 316 HIS A O 1
ATOM 2407 N N . LYS A 1 317 ? 7.398 10.188 8.859 1 98.06 317 LYS A N 1
ATOM 2408 C CA . LYS A 1 317 ? 7.043 11.586 9.07 1 98.06 317 LYS A CA 1
ATOM 2409 C C . LYS A 1 317 ? 8.133 12.32 9.844 1 98.06 317 LYS A C 1
ATOM 2411 O O . LYS A 1 317 ? 8.656 13.336 9.383 1 98.06 317 LYS A O 1
ATOM 2416 N N . TRP A 1 318 ? 8.547 11.68 11.008 1 98.31 318 TRP A N 1
ATOM 2417 C CA . TRP A 1 318 ? 9.312 12.539 11.906 1 98.31 318 TRP A CA 1
ATOM 2418 C C . TRP A 1 318 ? 10.523 11.797 12.469 1 98.31 318 TRP A C 1
ATOM 2420 O O . TRP A 1 318 ? 11.297 12.367 13.242 1 98.31 318 TRP A O 1
ATOM 2430 N N . LEU A 1 319 ? 10.758 10.477 12.148 1 98.38 319 LEU A N 1
ATOM 2431 C CA . LEU A 1 319 ? 11.859 9.727 12.727 1 98.38 319 LEU A CA 1
ATOM 2432 C C . LEU A 1 319 ? 12.883 9.352 11.664 1 98.38 319 LEU A C 1
ATOM 2434 O O . LEU A 1 319 ? 13.352 8.211 11.617 1 98.38 319 LEU A O 1
ATOM 2438 N N . LEU A 1 320 ? 13.086 10.203 10.797 1 98.38 320 LEU A N 1
ATOM 2439 C CA . LEU A 1 320 ? 14.234 10.242 9.898 1 98.38 320 LEU A CA 1
ATOM 2440 C C . LEU A 1 320 ? 14.234 9.039 8.961 1 98.38 320 LEU A C 1
ATOM 2442 O O . LEU A 1 320 ? 15.289 8.633 8.469 1 98.38 320 LEU A O 1
ATOM 2446 N N . THR A 1 321 ? 13.078 8.438 8.742 1 98.38 321 THR A N 1
ATOM 2447 C CA . THR A 1 321 ? 12.961 7.289 7.852 1 98.38 321 THR A CA 1
ATOM 2448 C C . THR A 1 321 ? 12.266 7.684 6.551 1 98.38 321 THR A C 1
ATOM 2450 O O . THR A 1 321 ? 11.289 8.438 6.566 1 98.38 321 THR A O 1
ATOM 2453 N N . ASN A 1 322 ? 12.805 7.23 5.469 1 97.56 322 ASN A N 1
ATOM 2454 C CA . ASN A 1 322 ? 12.258 7.562 4.156 1 97.56 322 ASN A CA 1
ATOM 2455 C C . ASN A 1 322 ? 10.891 6.91 3.945 1 97.56 322 ASN A C 1
ATOM 2457 O O . ASN A 1 322 ? 10.664 5.785 4.387 1 97.56 322 ASN A O 1
ATOM 2461 N N . PHE A 1 323 ? 9.984 7.605 3.234 1 96.38 323 PHE A N 1
ATOM 2462 C CA . PHE A 1 323 ? 8.688 7.07 2.842 1 96.38 323 PHE A CA 1
ATOM 2463 C C . PHE A 1 323 ? 8.852 5.793 2.027 1 96.38 323 PHE A C 1
ATOM 2465 O O . PHE A 1 323 ? 9.734 5.707 1.168 1 96.38 323 PHE A O 1
ATOM 2472 N N . ASP A 1 324 ? 8.086 4.77 2.391 1 96.5 324 ASP A N 1
ATOM 2473 C CA . ASP A 1 324 ? 6.949 4.637 3.297 1 96.5 324 ASP A CA 1
ATOM 2474 C C . ASP A 1 324 ? 7.285 3.719 4.469 1 96.5 324 ASP A C 1
ATOM 2476 O O . ASP A 1 324 ? 7.914 2.676 4.289 1 96.5 324 ASP A O 1
ATOM 2480 N N . CYS A 1 325 ? 6.93 4.086 5.672 1 98.25 325 CYS A N 1
ATOM 2481 C CA . CYS A 1 325 ? 7.215 3.32 6.879 1 98.25 325 CYS A CA 1
ATOM 2482 C C . CYS A 1 325 ? 6.254 3.693 8 1 98.25 325 CYS A C 1
ATOM 2484 O O . CYS A 1 325 ? 6.609 4.457 8.898 1 98.25 325 CYS A O 1
ATOM 2486 N N . SER A 1 326 ? 5.066 3.123 7.992 1 98.44 326 SER A N 1
ATOM 2487 C CA . SER A 1 326 ? 4.074 3.316 9.039 1 98.44 326 SER A CA 1
ATOM 2488 C C . SER A 1 326 ? 3.992 2.1 9.961 1 98.44 326 SER A C 1
ATOM 2490 O O . SER A 1 326 ? 3.701 0.992 9.5 1 98.44 326 SER A O 1
ATOM 2492 N N . CYS A 1 327 ? 4.254 2.256 11.211 1 98.81 327 CYS A N 1
ATOM 2493 C CA . CYS A 1 327 ? 4.297 1.155 12.164 1 98.81 327 CYS A CA 1
ATOM 2494 C C . CYS A 1 327 ? 2.938 0.959 12.828 1 98.81 327 CYS A C 1
ATOM 2496 O O . CYS A 1 327 ? 2.498 1.803 13.617 1 98.81 327 CYS A O 1
ATOM 2498 N N . LEU A 1 328 ? 2.285 -0.106 12.531 1 98.88 328 LEU A N 1
ATOM 2499 C CA . LEU A 1 328 ? 1.024 -0.47 13.172 1 98.88 328 LEU A CA 1
ATOM 2500 C C . LEU A 1 328 ? 1.243 -1.534 14.242 1 98.88 328 LEU A C 1
ATOM 2502 O O . LEU A 1 328 ? 1.857 -2.57 13.977 1 98.88 328 LEU A O 1
ATOM 2506 N N . TYR A 1 329 ? 0.799 -1.295 15.422 1 98.88 329 TYR A N 1
ATOM 2507 C CA . TYR A 1 329 ? 0.832 -2.25 16.516 1 98.88 329 TYR A CA 1
ATOM 2508 C C . TYR A 1 329 ? -0.578 -2.648 16.938 1 98.88 329 TYR A C 1
ATOM 2510 O O . TYR A 1 329 ? -1.483 -1.812 16.969 1 98.88 329 TYR A O 1
ATOM 2518 N N . VAL A 1 330 ? -0.779 -3.918 17.266 1 98.69 330 VAL A N 1
ATOM 2519 C CA . VAL A 1 330 ? -2.053 -4.414 17.766 1 98.69 330 VAL A CA 1
ATOM 2520 C C . VAL A 1 330 ? -1.827 -5.191 19.062 1 98.69 330 VAL A C 1
ATOM 2522 O O . VAL A 1 330 ? -0.76 -5.777 19.266 1 98.69 330 VAL A O 1
ATOM 2525 N N . ARG A 1 331 ? -2.799 -5.242 19.906 1 97.62 331 ARG A N 1
ATOM 2526 C CA . ARG A 1 331 ? -2.725 -5.969 21.172 1 97.62 331 ARG A CA 1
ATOM 2527 C C . ARG A 1 331 ? -2.928 -7.465 20.953 1 97.62 331 ARG A C 1
ATOM 2529 O O . ARG A 1 331 ? -2.488 -8.281 21.766 1 97.62 331 ARG A O 1
ATOM 2536 N N . ARG A 1 332 ? -3.725 -7.777 20 1 96.81 332 ARG A N 1
ATOM 2537 C CA . ARG A 1 332 ? -4.027 -9.164 19.656 1 96.81 332 ARG A CA 1
ATOM 2538 C C . ARG A 1 332 ? -3.873 -9.406 18.156 1 96.81 332 ARG A C 1
ATOM 2540 O O . ARG A 1 332 ? -4.781 -9.102 17.391 1 96.81 332 ARG A O 1
ATOM 2547 N N . ARG A 1 333 ? -2.785 -10.055 17.766 1 96.56 333 ARG A N 1
ATOM 2548 C CA . ARG A 1 333 ? -2.494 -10.25 16.344 1 96.56 333 ARG A CA 1
ATOM 2549 C C . ARG A 1 333 ? -3.568 -11.102 15.688 1 96.56 333 ARG A C 1
ATOM 2551 O O . ARG A 1 333 ? -3.854 -10.938 14.5 1 96.56 333 ARG A O 1
ATOM 2558 N N . ARG A 1 334 ? -4.277 -11.984 16.391 1 94.88 334 ARG A N 1
ATOM 2559 C CA . ARG A 1 334 ? -5.316 -12.852 15.836 1 94.88 334 ARG A CA 1
ATOM 2560 C C . ARG A 1 334 ? -6.473 -12.031 15.273 1 94.88 334 ARG A C 1
ATOM 2562 O O . ARG A 1 334 ? -7.18 -12.484 14.375 1 94.88 334 ARG A O 1
ATOM 2569 N N . ASP A 1 335 ? -6.688 -10.836 15.836 1 96.25 335 ASP A N 1
ATOM 2570 C CA . ASP A 1 335 ? -7.75 -9.977 15.312 1 96.25 335 ASP A CA 1
ATOM 2571 C C . ASP A 1 335 ? -7.484 -9.609 13.852 1 96.25 335 ASP A C 1
ATOM 2573 O O . ASP A 1 335 ? -8.422 -9.461 13.062 1 96.25 335 ASP A O 1
ATOM 2577 N N . LEU A 1 336 ? -6.191 -9.43 13.523 1 97.06 336 LEU A N 1
ATOM 2578 C CA . LEU A 1 336 ? -5.848 -9.141 12.133 1 97.06 336 LEU A CA 1
ATOM 2579 C C . LEU A 1 336 ? -5.926 -10.398 11.281 1 97.06 336 LEU A C 1
ATOM 2581 O O . LEU A 1 336 ? -6.496 -10.375 10.188 1 97.06 336 LEU A O 1
ATOM 2585 N N . THR A 1 337 ? -5.359 -11.539 11.75 1 94.69 337 THR A N 1
ATOM 2586 C CA . THR A 1 337 ? -5.266 -12.758 10.945 1 94.69 337 THR A CA 1
ATOM 2587 C C . THR A 1 337 ? -6.652 -13.352 10.703 1 94.69 337 THR A C 1
ATOM 2589 O O . THR A 1 337 ? -6.918 -13.898 9.633 1 94.69 337 THR A O 1
ATOM 2592 N N . ASP A 1 338 ? -7.527 -13.234 11.68 1 93.56 338 ASP A N 1
ATOM 2593 C CA . ASP A 1 338 ? -8.891 -13.719 11.5 1 93.56 338 ASP A CA 1
ATOM 2594 C C . ASP A 1 338 ? -9.617 -12.922 10.422 1 93.56 338 ASP A C 1
ATOM 2596 O O . ASP A 1 338 ? -10.445 -13.469 9.68 1 93.56 338 ASP A O 1
ATOM 2600 N N . ALA A 1 339 ? -9.281 -11.672 10.383 1 95.5 339 ALA A N 1
ATOM 2601 C CA . ALA A 1 339 ? -10 -10.766 9.492 1 95.5 339 ALA A CA 1
ATOM 2602 C C . ALA A 1 339 ? -9.438 -10.828 8.07 1 95.5 339 ALA A C 1
ATOM 2604 O O . ALA A 1 339 ? -10.172 -10.609 7.102 1 95.5 339 ALA A O 1
ATOM 2605 N N . LEU A 1 340 ? -8.117 -11.117 7.957 1 94.81 340 LEU A N 1
ATOM 2606 C CA . LEU A 1 340 ? -7.492 -10.82 6.672 1 94.81 340 LEU A CA 1
ATOM 2607 C C . LEU A 1 340 ? -6.781 -12.055 6.117 1 94.81 340 LEU A C 1
ATOM 2609 O O . LEU A 1 340 ? -6.133 -11.984 5.07 1 94.81 340 LEU A O 1
ATOM 2613 N N . SER A 1 341 ? -6.875 -13.156 6.699 1 90.81 341 SER A N 1
ATOM 2614 C CA . SER A 1 341 ? -6.16 -14.344 6.242 1 90.81 341 SER A CA 1
ATOM 2615 C C . SER A 1 341 ? -6.969 -15.109 5.199 1 90.81 341 SER A C 1
ATOM 2617 O O . SER A 1 341 ? -8.172 -15.297 5.355 1 90.81 341 SER A O 1
ATOM 2619 N N . ILE A 1 342 ? -6.285 -15.305 4.109 1 82.38 342 ILE A N 1
ATOM 2620 C CA . ILE A 1 342 ? -6.758 -16.219 3.082 1 82.38 342 ILE A CA 1
ATOM 2621 C C . ILE A 1 342 ? -5.625 -17.172 2.674 1 82.38 342 ILE A C 1
ATOM 2623 O O . ILE A 1 342 ? -4.496 -16.719 2.451 1 82.38 342 ILE A O 1
ATOM 2627 N N . THR A 1 343 ? -5.645 -18.359 3.029 1 68.5 343 THR A N 1
ATOM 2628 C CA . THR A 1 343 ? -4.457 -19.141 2.686 1 68.5 343 THR A CA 1
ATOM 2629 C C . THR A 1 343 ? -4.789 -20.188 1.639 1 68.5 343 THR A C 1
ATOM 2631 O O . THR A 1 343 ? -5.332 -21.25 1.966 1 68.5 343 THR A O 1
ATOM 2634 N N . PRO A 1 344 ? -4.492 -19.812 0.422 1 61.72 344 PRO A N 1
ATOM 2635 C CA . PRO A 1 344 ? -4.621 -20.828 -0.624 1 61.72 344 PRO A CA 1
ATOM 2636 C C . PRO A 1 344 ? -3.494 -21.859 -0.584 1 61.72 344 PRO A C 1
ATOM 2638 O O . PRO A 1 344 ? -2.508 -21.672 0.133 1 61.72 344 PRO A O 1
ATOM 2641 N N . ALA A 1 345 ? -3.717 -22.859 -1.234 1 53.28 345 ALA A N 1
ATOM 2642 C CA . ALA A 1 345 ? -2.775 -23.984 -1.214 1 53.28 345 ALA A CA 1
ATOM 2643 C C . ALA A 1 345 ? -1.378 -23.531 -1.627 1 53.28 345 ALA A C 1
ATOM 2645 O O . ALA A 1 345 ? -0.382 -23.938 -1.023 1 53.28 345 ALA A O 1
ATOM 2646 N N . TYR A 1 346 ? -1.223 -22.656 -2.568 1 58.53 346 TYR A N 1
ATOM 2647 C CA . TYR A 1 346 ? 0.068 -22.281 -3.137 1 58.53 346 TYR A CA 1
ATOM 2648 C C . TYR A 1 346 ? 0.833 -21.359 -2.197 1 58.53 346 TYR A C 1
ATOM 2650 O O . TYR A 1 346 ? 2.035 -21.141 -2.365 1 58.53 346 TYR A O 1
ATOM 2658 N N . LEU A 1 347 ? 0.206 -20.828 -1.242 1 64.56 347 LEU A N 1
ATOM 2659 C CA . LEU A 1 347 ? 0.847 -19.938 -0.287 1 64.56 347 LEU A CA 1
ATOM 2660 C C . LEU A 1 347 ? 1.166 -20.656 1.015 1 64.56 347 LEU A C 1
ATOM 2662 O O . LEU A 1 347 ? 1.792 -20.094 1.912 1 64.56 347 LEU A O 1
ATOM 2666 N N . ARG A 1 348 ? 0.739 -21.953 1.117 1 67.56 348 ARG A N 1
ATOM 2667 C CA . ARG A 1 348 ? 0.938 -22.703 2.348 1 67.56 348 ARG A CA 1
ATOM 2668 C C . ARG A 1 348 ? 2.369 -23.219 2.449 1 67.56 348 ARG A C 1
ATOM 2670 O O . ARG A 1 348 ? 2.986 -23.562 1.438 1 67.56 348 ARG A O 1
ATOM 2677 N N . ASN A 1 349 ? 3.016 -23.109 3.5 1 67.88 349 ASN A N 1
ATOM 2678 C CA . ASN A 1 349 ? 4.316 -23.688 3.809 1 67.88 349 ASN A CA 1
ATOM 2679 C C . ASN A 1 349 ? 4.336 -24.312 5.199 1 67.88 349 ASN A C 1
ATOM 2681 O O . ASN A 1 349 ? 3.426 -24.094 6 1 67.88 349 ASN A O 1
ATOM 2685 N N . GLU A 1 350 ? 5.312 -25.125 5.395 1 69.44 350 GLU A N 1
ATOM 2686 C CA . GLU A 1 350 ? 5.355 -25.922 6.621 1 69.44 350 GLU A CA 1
ATOM 2687 C C . GLU A 1 350 ? 5.492 -25.031 7.852 1 69.44 350 GLU A C 1
ATOM 2689 O O . GLU A 1 350 ? 4.934 -25.328 8.906 1 69.44 350 GLU A O 1
ATOM 2694 N N . TYR A 1 351 ? 6.16 -23.984 7.656 1 75.94 351 TYR A N 1
ATOM 2695 C CA . TYR A 1 351 ? 6.426 -23.125 8.805 1 75.94 351 TYR A CA 1
ATOM 2696 C C . TYR A 1 351 ? 5.172 -22.359 9.211 1 75.94 351 TYR A C 1
ATOM 2698 O O . TYR A 1 351 ? 4.875 -22.234 10.406 1 75.94 351 TYR A O 1
ATOM 2706 N N . SER A 1 352 ? 4.465 -21.828 8.281 1 73.88 352 SER A N 1
ATOM 2707 C CA . SER A 1 352 ? 3.195 -21.156 8.547 1 73.88 352 SER A CA 1
ATOM 2708 C C . SER A 1 352 ? 2.17 -22.125 9.125 1 73.88 352 SER A C 1
ATOM 2710 O O . SER A 1 352 ? 1.46 -21.797 10.078 1 73.88 352 SER A O 1
ATOM 2712 N N . ASP A 1 353 ? 2.16 -23.344 8.578 1 70.56 353 ASP A N 1
ATOM 2713 C CA . ASP A 1 353 ? 1.185 -24.344 8.992 1 70.56 353 ASP A CA 1
ATOM 2714 C C . ASP A 1 353 ? 1.444 -24.812 10.43 1 70.56 353 ASP A C 1
ATOM 2716 O O . ASP A 1 353 ? 0.509 -25.156 11.156 1 70.56 353 ASP A O 1
ATOM 2720 N N . SER A 1 354 ? 2.76 -24.719 10.797 1 73.81 354 SER A N 1
ATOM 2721 C CA . SER A 1 354 ? 3.131 -25.141 12.148 1 73.81 354 SER A CA 1
ATOM 2722 C C . SER A 1 354 ? 2.812 -24.062 13.172 1 73.81 354 SER A C 1
ATOM 2724 O O . SER A 1 354 ? 2.83 -24.312 14.375 1 73.81 354 SER A O 1
ATOM 2726 N N . GLY A 1 355 ? 2.545 -22.812 12.688 1 72.25 355 GLY A N 1
ATOM 2727 C CA . GLY A 1 355 ? 2.283 -21.703 13.586 1 72.25 355 GLY A CA 1
ATOM 2728 C C . GLY A 1 355 ? 3.547 -21.078 14.156 1 72.25 355 GLY A C 1
ATOM 2729 O O . GLY A 1 355 ? 3.482 -20.188 15 1 72.25 355 GLY A O 1
ATOM 2730 N N . LEU A 1 356 ? 4.691 -21.438 13.578 1 76.5 356 LEU A N 1
ATOM 2731 C CA . LEU A 1 356 ? 5.973 -21.031 14.141 1 76.5 356 LEU A CA 1
ATOM 2732 C C . LEU A 1 356 ? 6.371 -19.656 13.625 1 76.5 356 LEU A C 1
ATOM 2734 O O . LEU A 1 356 ? 7.246 -19 14.195 1 76.5 356 LEU A O 1
ATOM 2738 N N . VAL A 1 357 ? 5.703 -19.281 12.57 1 81.75 357 VAL A N 1
ATOM 2739 C CA . VAL A 1 357 ? 6.184 -18.047 11.961 1 81.75 357 VAL A CA 1
ATOM 2740 C C . VAL A 1 357 ? 5.012 -17.109 11.695 1 81.75 357 VAL A C 1
ATOM 2742 O O . VAL A 1 357 ? 3.857 -17.531 11.672 1 81.75 357 VAL A O 1
ATOM 2745 N N . THR A 1 358 ? 5.367 -15.883 11.602 1 83.81 358 THR A N 1
ATOM 2746 C CA . THR A 1 358 ? 4.422 -14.836 11.242 1 83.81 358 THR A CA 1
ATOM 2747 C C . THR A 1 358 ? 4.418 -14.602 9.734 1 83.81 358 THR A C 1
ATOM 2749 O O . THR A 1 358 ? 5.473 -14.406 9.133 1 83.81 358 THR A O 1
ATOM 2752 N N . ASP A 1 359 ? 3.27 -14.68 9.094 1 87.94 359 ASP A N 1
ATOM 2753 C CA . ASP A 1 359 ? 3.098 -14.234 7.715 1 87.94 359 ASP A CA 1
ATOM 2754 C C . ASP A 1 359 ? 2.365 -12.898 7.66 1 87.94 359 ASP A C 1
ATOM 2756 O O . ASP A 1 359 ? 1.137 -12.852 7.758 1 87.94 359 ASP A O 1
ATOM 2760 N N . TYR A 1 360 ? 3.109 -11.93 7.316 1 88.56 360 TYR A N 1
ATOM 2761 C CA . TYR A 1 360 ? 2.59 -10.562 7.41 1 88.56 360 TYR A CA 1
ATOM 2762 C C . TYR A 1 360 ? 1.58 -10.289 6.305 1 88.56 360 TYR A C 1
ATOM 2764 O O . TYR A 1 360 ? 0.862 -9.289 6.344 1 88.56 360 TYR A O 1
ATOM 2772 N N . ARG A 1 361 ? 1.506 -11.133 5.293 1 89.5 361 ARG A N 1
ATOM 2773 C CA . ARG A 1 361 ? 0.445 -11.016 4.297 1 89.5 361 ARG A CA 1
ATOM 2774 C C . ARG A 1 361 ? -0.931 -11.078 4.953 1 89.5 361 ARG A C 1
ATOM 2776 O O . ARG A 1 361 ? -1.905 -10.547 4.418 1 89.5 361 ARG A O 1
ATOM 2783 N N . ASP A 1 362 ? -1.051 -11.711 6.148 1 92.19 362 ASP A N 1
ATOM 2784 C CA . ASP A 1 362 ? -2.312 -11.891 6.859 1 92.19 362 ASP A CA 1
ATOM 2785 C C . ASP A 1 362 ? -2.584 -10.727 7.805 1 92.19 362 ASP A C 1
ATOM 2787 O O . ASP A 1 362 ? -3.627 -10.68 8.461 1 92.19 362 ASP A O 1
ATOM 2791 N N . TRP A 1 363 ? -1.612 -9.789 7.895 1 94.38 363 TRP A N 1
ATOM 2792 C CA . TRP A 1 363 ? -1.755 -8.656 8.812 1 94.38 363 TRP A CA 1
ATOM 2793 C C . TRP A 1 363 ? -2.094 -7.383 8.047 1 94.38 363 TRP A C 1
ATOM 2795 O O . TRP A 1 363 ? -2.225 -6.312 8.641 1 94.38 363 TRP A O 1
ATOM 2805 N N . GLN A 1 364 ? -2.197 -7.453 6.777 1 95.75 364 GLN A N 1
ATOM 2806 C CA . GLN A 1 364 ? -2.35 -6.254 5.965 1 95.75 364 GLN A CA 1
ATOM 2807 C C . GLN A 1 364 ? -3.082 -6.559 4.66 1 95.75 364 GLN A C 1
ATOM 2809 O O . GLN A 1 364 ? -3.451 -7.707 4.406 1 95.75 364 GLN A O 1
ATOM 2814 N N . ILE A 1 365 ? -3.305 -5.578 3.816 1 94.81 365 ILE A N 1
ATOM 2815 C CA . ILE A 1 365 ? -4.113 -5.691 2.607 1 94.81 365 ILE A CA 1
ATOM 2816 C C . ILE A 1 365 ? -3.312 -6.387 1.512 1 94.81 365 ILE A C 1
ATOM 2818 O O . ILE A 1 365 ? -3.795 -7.336 0.89 1 94.81 365 ILE A O 1
ATOM 2822 N N . PRO A 1 366 ? -2.039 -5.992 1.282 1 94.62 366 PRO A N 1
ATOM 2823 C CA . PRO A 1 366 ? -1.285 -6.66 0.218 1 94.62 366 PRO A CA 1
ATOM 2824 C C . PRO A 1 366 ? -0.766 -8.031 0.634 1 94.62 366 PRO A C 1
ATOM 2826 O O . PRO A 1 366 ? -0.55 -8.281 1.823 1 94.62 366 PRO A O 1
ATOM 2829 N N . LEU A 1 367 ? -0.598 -8.922 -0.335 1 92.62 367 LEU A N 1
ATOM 2830 C CA . LEU A 1 367 ? 0.096 -10.172 -0.064 1 92.62 367 LEU A CA 1
ATOM 2831 C C . LEU A 1 367 ? 1.607 -9.984 -0.143 1 92.62 367 LEU A C 1
ATOM 2833 O O . LEU A 1 367 ? 2.326 -10.297 0.811 1 92.62 367 LEU A O 1
ATOM 2837 N N . GLY A 1 368 ? 2.057 -9.406 -1.26 1 93.25 368 GLY A N 1
ATOM 2838 C CA . GLY A 1 368 ? 3.469 -9.086 -1.389 1 93.25 368 GLY A CA 1
ATOM 2839 C C . GLY A 1 368 ? 3.865 -7.82 -0.646 1 93.25 368 GLY A C 1
ATOM 2840 O O . GLY A 1 368 ? 3.061 -6.898 -0.502 1 93.25 368 GLY A O 1
ATOM 2841 N N . ARG A 1 369 ? 5.098 -7.746 -0.23 1 93.12 369 ARG A N 1
ATOM 2842 C CA . ARG A 1 369 ? 5.559 -6.574 0.511 1 93.12 369 ARG A CA 1
ATOM 2843 C C . ARG A 1 369 ? 7.031 -6.297 0.227 1 93.12 369 ARG A C 1
ATOM 2845 O O . ARG A 1 369 ? 7.809 -7.219 -0.026 1 93.12 369 ARG A O 1
ATOM 2852 N N . ARG A 1 370 ? 7.34 -5.066 0.325 1 94.62 370 ARG A N 1
ATOM 2853 C CA . ARG A 1 370 ? 8.719 -4.617 0.199 1 94.62 370 ARG A CA 1
ATOM 2854 C C . ARG A 1 370 ? 9.492 -4.836 1.499 1 94.62 370 ARG A C 1
ATOM 2856 O O . ARG A 1 370 ? 8.891 -4.914 2.574 1 94.62 370 ARG A O 1
ATOM 2863 N N . PHE A 1 371 ? 10.797 -5.023 1.438 1 96.94 371 PHE A N 1
ATOM 2864 C CA . PHE A 1 371 ? 11.664 -5.16 2.598 1 96.94 371 PHE A CA 1
ATOM 2865 C C . PHE A 1 371 ? 11.852 -3.818 3.299 1 96.94 371 PHE A C 1
ATOM 2867 O O . PHE A 1 371 ? 12.977 -3.328 3.432 1 96.94 371 PHE A O 1
ATOM 2874 N N . ARG A 1 372 ? 10.812 -3.283 3.869 1 96.88 372 ARG A N 1
ATOM 2875 C CA . ARG A 1 372 ? 10.789 -1.938 4.434 1 96.88 372 ARG A CA 1
ATOM 2876 C C . ARG A 1 372 ? 11.555 -1.888 5.754 1 96.88 372 ARG A C 1
ATOM 2878 O O . ARG A 1 372 ? 12.109 -0.849 6.117 1 96.88 372 ARG A O 1
ATOM 2885 N N . SER A 1 373 ? 11.609 -3.016 6.453 1 97.81 373 SER A N 1
ATOM 2886 C CA . SER A 1 373 ? 12.219 -3.016 7.781 1 97.81 373 SER A CA 1
ATOM 2887 C C . SER A 1 373 ? 13.719 -2.771 7.707 1 97.81 373 SER A C 1
ATOM 2889 O O . SER A 1 373 ? 14.336 -2.371 8.695 1 97.81 373 SER A O 1
ATOM 2891 N N . LEU A 1 374 ? 14.258 -2.961 6.535 1 97.88 374 LEU A N 1
ATOM 2892 C CA . LEU A 1 374 ? 15.695 -2.77 6.387 1 97.88 374 LEU A CA 1
ATOM 2893 C C . LEU A 1 374 ? 16.078 -1.305 6.578 1 97.88 374 LEU A C 1
ATOM 2895 O O . LEU A 1 374 ? 17.047 -0.995 7.277 1 97.88 374 LEU A O 1
ATOM 2899 N N . LYS A 1 375 ? 15.367 -0.388 5.953 1 98.19 375 LYS A N 1
ATOM 2900 C CA . LYS A 1 375 ? 15.695 1.023 6.129 1 98.19 375 LYS A CA 1
ATOM 2901 C C . LYS A 1 375 ? 15.445 1.468 7.57 1 98.19 375 LYS A C 1
ATOM 2903 O O . LYS A 1 375 ? 16.188 2.297 8.102 1 98.19 375 LYS A O 1
ATOM 2908 N N . ALA A 1 376 ? 14.406 0.936 8.172 1 98.56 376 ALA A N 1
ATOM 2909 C CA . ALA A 1 376 ? 14.172 1.256 9.578 1 98.56 376 ALA A CA 1
ATOM 2910 C C . ALA A 1 376 ? 15.328 0.772 10.445 1 98.56 376 ALA A C 1
ATOM 2912 O O . ALA A 1 376 ? 15.742 1.467 11.375 1 98.56 376 ALA A O 1
ATOM 2913 N N . TRP A 1 377 ? 15.805 -0.438 10.148 1 98.56 377 TRP A N 1
ATOM 2914 C CA . TRP A 1 377 ? 16.938 -1.008 10.859 1 98.56 377 TRP A CA 1
ATOM 2915 C C . TRP A 1 377 ? 18.188 -0.146 10.68 1 98.56 377 TRP A C 1
ATOM 2917 O O . TRP A 1 377 ? 18.891 0.145 11.656 1 98.56 377 TRP A O 1
ATOM 2927 N N . PHE A 1 378 ? 18.453 0.343 9.484 1 98.56 378 PHE A N 1
ATOM 2928 C CA . PHE A 1 378 ? 19.609 1.186 9.203 1 98.56 378 PHE A CA 1
ATOM 2929 C C . PHE A 1 378 ? 19.5 2.52 9.93 1 98.56 378 PHE A C 1
ATOM 2931 O O . PHE A 1 378 ? 20.469 2.992 10.523 1 98.56 378 PHE A O 1
ATOM 2938 N N . VAL A 1 379 ? 18.344 3.096 9.938 1 98.62 379 VAL A N 1
ATOM 2939 C CA . VAL A 1 379 ? 18.125 4.398 10.547 1 98.62 379 VAL A CA 1
ATOM 2940 C C . VAL A 1 379 ? 18.312 4.297 12.062 1 98.62 379 VAL A C 1
ATOM 2942 O O . VAL A 1 379 ? 19.031 5.094 12.656 1 98.62 379 VAL A O 1
ATOM 2945 N N . THR A 1 380 ? 17.703 3.273 12.672 1 98.56 380 THR A N 1
ATOM 2946 C CA . THR A 1 380 ? 17.75 3.146 14.125 1 98.56 380 THR A CA 1
ATOM 2947 C C . THR A 1 380 ? 19.172 2.82 14.586 1 98.56 380 THR A C 1
ATOM 2949 O O . THR A 1 380 ? 19.594 3.254 15.664 1 98.56 380 THR A O 1
ATOM 2952 N N . ARG A 1 381 ? 19.906 2.07 13.797 1 98.31 381 ARG A N 1
ATOM 2953 C CA . ARG A 1 381 ? 21.281 1.735 14.164 1 98.31 381 ARG A CA 1
ATOM 2954 C C . ARG A 1 381 ? 22.219 2.912 13.914 1 98.31 381 ARG A C 1
ATOM 2956 O O . ARG A 1 381 ? 23.125 3.162 14.695 1 98.31 381 ARG A O 1
ATOM 2963 N N . SER A 1 382 ? 22.031 3.66 12.805 1 98.44 382 SER A N 1
ATOM 2964 C CA . SER A 1 382 ? 22.906 4.754 12.414 1 98.44 382 SER A CA 1
ATOM 2965 C C . SER A 1 382 ? 22.766 5.941 13.367 1 98.44 382 SER A C 1
ATOM 2967 O O . SER A 1 382 ? 23.766 6.602 13.688 1 98.44 382 SER A O 1
ATOM 2969 N N . TYR A 1 383 ? 21.516 6.227 13.797 1 98.19 383 TYR A N 1
ATOM 2970 C CA . TYR A 1 383 ? 21.281 7.395 14.633 1 98.19 383 TYR A CA 1
ATOM 2971 C C . TYR A 1 383 ? 21.297 7.02 16.109 1 98.19 383 TYR A C 1
ATOM 2973 O O . TYR A 1 383 ? 21.656 7.836 16.969 1 98.19 383 TYR A O 1
ATOM 2981 N N . GLY A 1 384 ? 20.953 5.711 16.391 1 98.19 384 GLY A N 1
ATOM 2982 C CA . GLY A 1 384 ? 20.734 5.332 17.781 1 98.19 384 GLY A CA 1
ATOM 2983 C C . GLY A 1 384 ? 19.578 6.078 18.422 1 98.19 384 GLY A C 1
ATOM 2984 O O . GLY A 1 384 ? 18.984 6.965 17.812 1 98.19 384 GLY A O 1
ATOM 2985 N N . ALA A 1 385 ? 19.266 5.652 19.641 1 98.19 385 ALA A N 1
ATOM 2986 C CA . ALA A 1 385 ? 18.219 6.328 20.391 1 98.19 385 ALA A CA 1
ATOM 2987 C C . ALA A 1 385 ? 18.547 7.805 20.594 1 98.19 385 ALA A C 1
ATOM 2989 O O . ALA A 1 385 ? 17.688 8.672 20.406 1 98.19 385 ALA A O 1
ATOM 2990 N N . ASP A 1 386 ? 19.766 8.125 20.891 1 98.44 386 ASP A N 1
ATOM 2991 C CA . ASP A 1 386 ? 20.188 9.5 21.156 1 98.44 386 ASP A CA 1
ATOM 2992 C C . ASP A 1 386 ? 19.984 10.383 19.938 1 98.44 386 ASP A C 1
ATOM 2994 O O . ASP A 1 386 ? 19.5 11.516 20.047 1 98.44 386 ASP A O 1
ATOM 2998 N N . GLY A 1 387 ? 20.406 9.844 18.797 1 98.38 387 GLY A N 1
ATOM 2999 C CA . GLY A 1 387 ? 20.281 10.617 17.562 1 98.38 387 GLY A CA 1
ATOM 3000 C C . GLY A 1 387 ? 18.828 10.883 17.188 1 98.38 387 GLY A C 1
ATOM 3001 O O . GLY A 1 387 ? 18.5 11.984 16.734 1 98.38 387 GLY A O 1
ATOM 3002 N N . LEU A 1 388 ? 18 9.953 17.344 1 98.62 388 LEU A N 1
ATOM 3003 C CA . LEU A 1 388 ? 16.578 10.117 17.031 1 98.62 388 LEU A CA 1
ATOM 3004 C C . LEU A 1 388 ? 15.93 11.102 18 1 98.62 388 LEU A C 1
ATOM 3006 O O . LEU A 1 388 ? 15.156 11.969 17.594 1 98.62 388 LEU A O 1
ATOM 3010 N N . ILE A 1 389 ? 16.25 10.969 19.281 1 98.5 389 ILE A N 1
ATOM 3011 C CA . ILE A 1 389 ? 15.758 11.883 20.297 1 98.5 389 ILE A CA 1
ATOM 3012 C C . ILE A 1 389 ? 16.219 13.305 19.984 1 98.5 389 ILE A C 1
ATOM 3014 O O . ILE A 1 389 ? 15.43 14.25 20.062 1 98.5 389 ILE A O 1
ATOM 3018 N N . ALA A 1 390 ? 17.453 13.484 19.625 1 98.38 390 ALA A N 1
ATOM 3019 C CA . ALA A 1 390 ? 18.016 14.797 19.328 1 98.38 390 ALA A CA 1
ATOM 3020 C C . ALA A 1 390 ? 17.281 15.461 18.172 1 98.38 390 ALA A C 1
ATOM 3022 O O . ALA A 1 390 ? 17.047 16.672 18.188 1 98.38 390 ALA A O 1
ATOM 3023 N N . HIS A 1 391 ? 16.984 14.68 17.203 1 98.25 391 HIS A N 1
ATOM 3024 C CA . HIS A 1 391 ? 16.281 15.211 16.047 1 98.25 391 HIS A CA 1
ATOM 3025 C C . HIS A 1 391 ? 14.898 15.742 16.438 1 98.25 391 HIS A C 1
ATOM 3027 O O . HIS A 1 391 ? 14.539 16.859 16.078 1 98.25 391 HIS A O 1
ATOM 3033 N N . VAL A 1 392 ? 14.125 14.961 17.125 1 98.5 392 VAL A N 1
ATOM 3034 C CA . VAL A 1 392 ? 12.781 15.359 17.531 1 98.5 392 VAL A CA 1
ATOM 3035 C C . VAL A 1 392 ? 12.852 16.562 18.469 1 98.5 392 VAL A C 1
ATOM 3037 O O . VAL A 1 392 ? 12.078 17.5 18.344 1 98.5 392 VAL A O 1
ATOM 3040 N N . ARG A 1 393 ? 13.805 16.531 19.391 1 98.06 393 ARG A N 1
ATOM 3041 C CA . ARG A 1 393 ? 13.992 17.641 20.328 1 98.06 393 ARG A CA 1
ATOM 3042 C C . ARG A 1 393 ? 14.305 18.938 19.594 1 98.06 393 ARG A C 1
ATOM 3044 O O . ARG A 1 393 ? 13.766 19.984 19.938 1 98.06 393 ARG A O 1
ATOM 3051 N N . LYS A 1 394 ? 15.172 18.859 18.656 1 97.81 394 LYS A N 1
ATOM 3052 C CA . LYS A 1 394 ? 15.516 20.047 17.875 1 97.81 394 LYS A CA 1
ATOM 3053 C C . LYS A 1 394 ? 14.281 20.641 17.203 1 97.81 394 LYS A C 1
ATOM 3055 O O . LYS A 1 394 ? 14.102 21.859 17.188 1 97.81 394 LYS A O 1
ATOM 3060 N N . SER A 1 395 ? 13.492 19.781 16.609 1 97.44 395 SER A N 1
ATOM 3061 C CA . SER A 1 395 ? 12.258 20.234 15.977 1 97.44 395 SER A CA 1
ATOM 3062 C C . SER A 1 395 ? 11.336 20.922 16.984 1 97.44 395 SER A C 1
ATOM 3064 O O . SER A 1 395 ? 10.727 21.953 16.688 1 97.44 395 SER A O 1
ATOM 3066 N N . MET A 1 396 ? 11.258 20.344 18.156 1 97.44 396 MET A N 1
ATOM 3067 C CA . MET A 1 396 ? 10.445 20.922 19.234 1 97.44 396 MET A CA 1
ATOM 3068 C C . MET A 1 396 ? 10.969 22.297 19.609 1 97.44 396 MET A C 1
ATOM 3070 O O . MET A 1 396 ? 10.18 23.219 19.828 1 97.44 396 MET A O 1
ATOM 3074 N N . ASP A 1 397 ? 12.227 22.391 19.688 1 97.44 397 ASP A N 1
ATOM 3075 C CA . ASP A 1 397 ? 12.844 23.672 20.047 1 97.44 397 ASP A CA 1
ATOM 3076 C C . ASP A 1 397 ? 12.555 24.734 18.984 1 97.44 397 ASP A C 1
ATOM 3078 O O . ASP A 1 397 ? 12.336 25.891 19.312 1 97.44 397 ASP A O 1
ATOM 3082 N N . CYS A 1 398 ? 12.594 24.344 17.75 1 97.62 398 CYS A N 1
ATOM 3083 C CA . CYS A 1 398 ? 12.242 25.266 16.656 1 97.62 398 CYS A CA 1
ATOM 3084 C C . CYS A 1 398 ? 10.812 25.781 16.828 1 97.62 398 CYS A C 1
ATOM 3086 O O . CYS A 1 398 ? 10.562 26.969 16.688 1 97.62 398 CYS A O 1
ATOM 3088 N N . GLY A 1 399 ? 9.898 24.844 17.125 1 97.62 399 GLY A N 1
ATOM 3089 C CA . GLY A 1 399 ? 8.516 25.234 17.359 1 97.62 399 GLY A CA 1
ATOM 3090 C C . GLY A 1 399 ? 8.352 26.188 18.531 1 97.62 399 GLY A C 1
ATOM 3091 O O . GLY A 1 399 ? 7.562 27.125 18.453 1 97.62 399 GLY A O 1
ATOM 3092 N N . LYS A 1 400 ? 9.086 25.969 19.609 1 97.5 400 LYS A N 1
ATOM 3093 C CA . LYS A 1 400 ? 9.039 26.828 20.797 1 97.5 400 LYS A CA 1
ATOM 3094 C C . LYS A 1 400 ? 9.523 28.234 20.484 1 97.5 400 LYS A C 1
ATOM 3096 O O . LYS A 1 400 ? 8.969 29.219 21 1 97.5 400 LYS A O 1
ATOM 3101 N N . GLU A 1 401 ? 10.555 28.266 19.719 1 97.5 401 GLU A N 1
ATOM 3102 C CA . GLU A 1 401 ? 11.07 29.578 19.344 1 97.5 401 GLU A CA 1
ATOM 3103 C C . GLU A 1 401 ? 10.031 30.375 18.547 1 97.5 401 GLU A C 1
ATOM 3105 O O . GLU A 1 401 ? 9.836 31.562 18.797 1 97.5 401 GLU A O 1
ATOM 3110 N N . PHE A 1 402 ? 9.438 29.781 17.609 1 98.12 402 PHE A N 1
ATOM 3111 C CA . PHE A 1 402 ? 8.383 30.438 16.844 1 98.12 402 PHE A CA 1
ATOM 3112 C C . PHE A 1 402 ? 7.246 30.891 17.75 1 98.12 402 PHE A C 1
ATOM 3114 O O . PHE A 1 402 ? 6.719 32 17.594 1 98.12 402 PHE A O 1
ATOM 3121 N N . THR A 1 403 ? 6.863 30.047 18.672 1 97.94 403 THR A N 1
ATOM 3122 C CA . THR A 1 403 ? 5.832 30.375 19.656 1 97.94 403 THR A CA 1
ATOM 3123 C C . THR A 1 403 ? 6.199 31.625 20.422 1 97.94 403 THR A C 1
ATOM 3125 O O . THR A 1 403 ? 5.367 32.531 20.609 1 97.94 403 THR A O 1
ATOM 3128 N N . LYS A 1 404 ? 7.406 31.688 20.844 1 98 404 LYS A N 1
ATOM 3129 C CA . LYS A 1 404 ? 7.895 32.844 21.594 1 98 404 LYS A CA 1
ATOM 3130 C C . LYS A 1 404 ? 7.758 34.125 20.781 1 98 404 LYS A C 1
ATOM 3132 O O . LYS A 1 404 ? 7.316 35.156 21.297 1 98 404 LYS A O 1
ATOM 3137 N N . LEU A 1 405 ? 8.094 34.062 19.562 1 98 405 LEU A N 1
ATOM 3138 C CA . LEU A 1 405 ? 8.039 35.219 18.672 1 98 405 LEU A CA 1
ATOM 3139 C C . LEU A 1 405 ? 6.598 35.656 18.453 1 98 405 LEU A C 1
ATOM 3141 O O . LEU A 1 405 ? 6.297 36.844 18.531 1 98 405 LEU A O 1
ATOM 3145 N N . VAL A 1 406 ? 5.719 34.75 18.234 1 97.44 406 VAL A N 1
ATOM 3146 C CA . VAL A 1 406 ? 4.312 35.062 17.984 1 97.44 406 VAL A CA 1
ATOM 3147 C C . VAL A 1 406 ? 3.67 35.625 19.25 1 97.44 406 VAL A C 1
ATOM 3149 O O . VAL A 1 406 ? 2.918 36.594 19.172 1 97.44 406 VAL A O 1
ATOM 3152 N N . LYS A 1 407 ? 3.939 35.031 20.359 1 97.12 407 LYS A N 1
ATOM 3153 C CA . LYS A 1 407 ? 3.395 35.5 21.641 1 97.12 407 LYS A CA 1
ATOM 3154 C C . LYS A 1 407 ? 3.914 36.906 21.969 1 97.12 407 LYS A C 1
ATOM 3156 O O . LYS A 1 407 ? 3.211 37.688 22.594 1 97.12 407 LYS A O 1
ATOM 3161 N N . GLY A 1 408 ? 5.082 37.188 21.578 1 97.12 408 GLY A N 1
ATOM 3162 C CA . GLY A 1 408 ? 5.676 38.5 21.781 1 97.12 408 GLY A CA 1
ATOM 3163 C C . GLY A 1 408 ? 5.027 39.594 20.953 1 97.12 408 GLY A C 1
ATOM 3164 O O . GLY A 1 408 ? 5.203 40.781 21.234 1 97.12 408 GLY A O 1
ATOM 3165 N N . ASP A 1 409 ? 4.332 39.188 19.953 1 95.75 409 ASP A N 1
ATOM 3166 C CA . ASP A 1 409 ? 3.635 40.125 19.078 1 95.75 409 ASP A CA 1
ATOM 3167 C C . ASP A 1 409 ? 2.133 39.844 19.062 1 95.75 409 ASP A C 1
ATOM 3169 O O . ASP A 1 409 ? 1.533 39.688 18 1 95.75 409 ASP A O 1
ATOM 3173 N N . ALA A 1 410 ? 1.521 39.906 20.156 1 92.88 410 ALA A N 1
ATOM 3174 C CA . ALA A 1 410 ? 0.13 39.531 20.375 1 92.88 410 ALA A CA 1
ATOM 3175 C C . ALA A 1 410 ? -0.822 40.5 19.672 1 92.88 410 ALA A C 1
ATOM 3177 O O . ALA A 1 410 ? -2 40.188 19.469 1 92.88 410 ALA A O 1
ATOM 3178 N N . LYS A 1 411 ? -0.33 41.688 19.359 1 91.19 411 LYS A N 1
ATOM 3179 C CA . LYS A 1 411 ? -1.163 42.625 18.625 1 91.19 411 LYS A CA 1
ATOM 3180 C C . LYS A 1 411 ? -1.427 42.125 17.203 1 91.19 411 LYS A C 1
ATOM 3182 O O . LYS A 1 411 ? -2.508 42.344 16.656 1 91.19 411 LYS A O 1
ATOM 3187 N N . ARG A 1 412 ? -0.485 41.406 16.703 1 93.5 412 ARG A N 1
ATOM 3188 C CA . ARG A 1 412 ? -0.559 41.031 15.305 1 93.5 412 ARG A CA 1
ATOM 3189 C C . ARG A 1 412 ? -1.07 39.594 15.164 1 93.5 412 ARG A C 1
ATOM 3191 O O . ARG A 1 412 ? -1.665 39.25 14.141 1 93.5 412 ARG A O 1
ATOM 3198 N N . TYR A 1 413 ? -0.738 38.844 16.219 1 96.44 413 TYR A N 1
ATOM 3199 C CA . TYR A 1 413 ? -0.982 37.406 16.047 1 96.44 413 TYR A CA 1
ATOM 3200 C C . TYR A 1 413 ? -1.766 36.844 17.234 1 96.44 413 TYR A C 1
ATOM 3202 O O . TYR A 1 413 ? -1.637 37.312 18.359 1 96.44 413 TYR A O 1
ATOM 3210 N N . THR A 1 414 ? -2.6 35.875 16.938 1 95.75 414 THR A N 1
ATOM 3211 C CA . THR A 1 414 ? -3.262 35.062 17.953 1 95.75 414 THR A CA 1
ATOM 3212 C C . THR A 1 414 ? -3.008 33.594 17.719 1 95.75 414 THR A C 1
ATOM 3214 O O . THR A 1 414 ? -3.23 33.062 16.609 1 95.75 414 THR A O 1
ATOM 3217 N N . LEU A 1 415 ? -2.459 32.906 18.688 1 96.25 415 LEU A N 1
ATOM 3218 C CA . LEU A 1 415 ? -2.41 31.453 18.641 1 96.25 415 LEU A CA 1
ATOM 3219 C C . LEU A 1 415 ? -3.803 30.859 18.828 1 96.25 415 LEU A C 1
ATOM 3221 O O . LEU A 1 415 ? -4.453 31.078 19.844 1 96.25 415 LEU A O 1
ATOM 3225 N N . VAL A 1 416 ? -4.234 30.094 17.844 1 94.5 416 VAL A N 1
ATOM 3226 C CA . VAL A 1 416 ? -5.617 29.625 17.844 1 94.5 416 VAL A CA 1
ATOM 3227 C C . VAL A 1 416 ? -5.715 28.297 18.609 1 94.5 416 VAL A C 1
ATOM 3229 O O . VAL A 1 416 ? -6.809 27.859 18.969 1 94.5 416 VAL A O 1
ATOM 3232 N N . ALA A 1 417 ? -4.652 27.609 18.844 1 94.81 417 ALA A N 1
ATOM 3233 C CA . ALA A 1 417 ? -4.551 26.391 19.641 1 94.81 417 ALA A CA 1
ATOM 3234 C C . ALA A 1 417 ? -3.23 26.344 20.406 1 94.81 417 ALA A C 1
ATOM 3236 O O . ALA A 1 417 ? -2.271 27.031 20.047 1 94.81 417 ALA A O 1
ATOM 3237 N N . GLU A 1 418 ? -3.25 25.609 21.484 1 94 418 GLU A N 1
ATOM 3238 C CA . GLU A 1 418 ? -2.002 25.422 22.219 1 94 418 GLU A CA 1
ATOM 3239 C C . GLU A 1 418 ? -0.935 24.781 21.344 1 94 418 GLU A C 1
ATOM 3241 O O . GLU A 1 418 ? -1.162 23.703 20.766 1 94 418 GLU A O 1
ATOM 3246 N N . PRO A 1 419 ? 0.199 25.469 21.203 1 96.25 419 PRO A N 1
ATOM 3247 C CA . PRO A 1 419 ? 1.263 24.844 20.406 1 96.25 419 PRO A CA 1
ATOM 3248 C C . PRO A 1 419 ? 1.651 23.469 20.922 1 96.25 419 PRO A C 1
ATOM 3250 O O . PRO A 1 419 ? 1.744 23.25 22.141 1 96.25 419 PRO A O 1
ATOM 3253 N N . ALA A 1 420 ? 1.76 22.484 20.031 1 96.56 420 ALA A N 1
ATOM 3254 C CA . ALA A 1 420 ? 2.074 21.109 20.391 1 96.56 420 ALA A CA 1
ATOM 3255 C C . ALA A 1 420 ? 2.857 20.422 19.281 1 96.56 420 ALA A C 1
ATOM 3257 O O . ALA A 1 420 ? 2.584 20.625 18.094 1 96.56 420 ALA A O 1
ATOM 3258 N N . TYR A 1 421 ? 3.896 19.625 19.672 1 97.81 421 TYR A N 1
ATOM 3259 C CA . TYR A 1 421 ? 4.645 18.766 18.781 1 97.81 421 TYR A CA 1
ATOM 3260 C C . TYR A 1 421 ? 5.18 19.547 17.578 1 97.81 421 TYR A C 1
ATOM 3262 O O . TYR A 1 421 ? 5.008 19.141 16.438 1 97.81 421 TYR A O 1
ATOM 3270 N N . ALA A 1 422 ? 5.684 20.703 17.875 1 97.5 422 ALA A N 1
ATOM 3271 C CA . ALA A 1 422 ? 6.41 21.562 16.938 1 97.5 422 ALA A CA 1
ATOM 3272 C C . ALA A 1 422 ? 5.453 22.234 15.961 1 97.5 422 ALA A C 1
ATOM 3274 O O . ALA A 1 422 ? 5.891 22.875 14.992 1 97.5 422 ALA A O 1
ATOM 3275 N N . LEU A 1 423 ? 4.133 22.109 16.156 1 97.94 423 LEU A N 1
ATOM 3276 C CA . LEU A 1 423 ? 3.158 22.781 15.312 1 97.94 423 LEU A CA 1
ATOM 3277 C C . LEU A 1 423 ? 2.654 24.062 15.969 1 97.94 423 LEU A C 1
ATOM 3279 O O . LEU A 1 423 ? 2.287 24.047 17.141 1 97.94 423 LEU A O 1
ATOM 3283 N N . ASN A 1 424 ? 2.699 25.141 15.258 1 97.81 424 ASN A N 1
ATOM 3284 C CA . ASN A 1 424 ? 2.102 26.422 15.641 1 97.81 424 ASN A CA 1
ATOM 3285 C C . ASN A 1 424 ? 0.969 26.812 14.695 1 97.81 424 ASN A C 1
ATOM 3287 O O . ASN A 1 424 ? 1.12 26.75 13.477 1 97.81 424 ASN A O 1
ATOM 3291 N N . VAL A 1 425 ? -0.142 27.109 15.258 1 97.69 425 VAL A N 1
ATOM 3292 C CA . VAL A 1 425 ? -1.322 27.5 14.484 1 97.69 425 VAL A CA 1
ATOM 3293 C C . VAL A 1 425 ? -1.743 28.922 14.859 1 97.69 425 VAL A C 1
ATOM 3295 O O . VAL A 1 425 ? -2.205 29.156 15.977 1 97.69 425 VAL A O 1
ATOM 3298 N N . VAL A 1 426 ? -1.642 29.859 13.859 1 97.62 426 VAL A N 1
ATOM 3299 C CA . VAL A 1 426 ? -1.748 31.266 14.203 1 97.62 426 VAL A CA 1
ATOM 3300 C C . VAL A 1 426 ? -2.697 31.969 13.234 1 97.62 426 VAL A C 1
ATOM 3302 O O . VAL A 1 426 ? -2.764 31.609 12.055 1 97.62 426 VAL A O 1
ATOM 3305 N N . ARG A 1 427 ? -3.461 32.844 13.672 1 96.94 427 ARG A N 1
ATOM 3306 C CA . ARG A 1 427 ? -4.234 33.75 12.82 1 96.94 427 ARG A CA 1
ATOM 3307 C C . ARG A 1 427 ? -3.705 35.156 12.906 1 96.94 427 ARG A C 1
ATOM 3309 O O . ARG A 1 427 ? -3.061 35.531 13.891 1 96.94 427 ARG A O 1
ATOM 3316 N N . VAL A 1 428 ? -3.934 35.906 11.891 1 96.31 428 VAL A N 1
ATOM 3317 C CA . VAL A 1 428 ? -3.525 37.312 11.836 1 96.31 428 VAL A CA 1
ATOM 3318 C C . VAL A 1 428 ? -4.66 38.188 12.336 1 96.31 428 VAL A C 1
ATOM 3320 O O . VAL A 1 428 ? -5.809 38.031 11.922 1 96.31 428 VAL A O 1
ATOM 3323 N N . ASN A 1 429 ? -4.324 39.094 13.203 1 92.5 429 ASN A N 1
ATOM 3324 C CA . ASN A 1 429 ? -5.309 40.031 13.742 1 92.5 429 ASN A CA 1
ATOM 3325 C C . ASN A 1 429 ? -5.406 41.281 12.891 1 92.5 429 ASN A C 1
ATOM 3327 O O . ASN A 1 429 ? -4.406 41.75 12.336 1 92.5 429 ASN A O 1
ATOM 3331 N N . PRO A 1 430 ? -6.668 41.781 12.742 1 85.19 430 PRO A N 1
ATOM 3332 C CA . PRO A 1 430 ? -6.758 43.062 12.086 1 85.19 430 PRO A CA 1
ATOM 3333 C C . PRO A 1 430 ? -6.035 44.188 12.859 1 85.19 430 PRO A C 1
ATOM 3335 O O . PRO A 1 430 ? -6 44.156 14.094 1 85.19 430 PRO A O 1
ATOM 3338 N N . PRO A 1 431 ? -5.477 45.125 12.109 1 78.38 431 PRO A N 1
ATOM 3339 C CA . PRO A 1 431 ? -4.84 46.25 12.836 1 78.38 431 PRO A CA 1
ATOM 3340 C C . PRO A 1 431 ? -5.844 47.094 13.602 1 78.38 431 PRO A C 1
ATOM 3342 O O . PRO A 1 431 ? -7.02 47.156 13.242 1 78.38 431 PRO A O 1
ATOM 3345 N N . PRO A 1 432 ? -5.352 47.656 14.664 1 69.25 432 PRO A N 1
ATOM 3346 C CA . PRO A 1 432 ? -6.23 48.469 15.516 1 69.25 432 PRO A CA 1
ATOM 3347 C C . PRO A 1 432 ? -7.02 49.5 14.719 1 69.25 432 PRO A C 1
ATOM 3349 O O . PRO A 1 432 ? -8.172 49.781 15.047 1 69.25 432 PRO A O 1
ATOM 3352 N N . GLU A 1 433 ? -6.43 50.031 13.695 1 65.44 433 GLU A N 1
ATOM 3353 C CA . GLU A 1 433 ? -7.078 51.062 12.906 1 65.44 433 GLU A CA 1
ATOM 3354 C C . GLU A 1 433 ? -8.305 50.531 12.18 1 65.44 433 GLU A C 1
ATOM 3356 O O . GLU A 1 433 ? -9.203 51.281 11.812 1 65.44 433 GLU A O 1
ATOM 3361 N N . LEU A 1 434 ? -8.289 49.312 11.961 1 66.25 434 LEU A N 1
ATOM 3362 C CA . LEU A 1 434 ? -9.375 48.688 11.211 1 66.25 434 LEU A CA 1
ATOM 3363 C C . LEU A 1 434 ? -10.242 47.812 12.125 1 66.25 434 LEU A C 1
ATOM 3365 O O . LEU A 1 434 ? -11.164 47.156 11.664 1 66.25 434 LEU A O 1
ATOM 3369 N N . GLU A 1 435 ? -9.883 47.844 13.383 1 60.72 435 GLU A N 1
ATOM 3370 C CA . GLU A 1 435 ? -10.609 47 14.328 1 60.72 435 GLU A CA 1
ATOM 3371 C C . GLU A 1 435 ? -12.023 47.531 14.555 1 60.72 435 GLU A C 1
ATOM 3373 O O . GLU A 1 435 ? -12.234 48.75 14.688 1 60.72 435 GLU A O 1
ATOM 3378 N N . ILE A 1 436 ? -13.023 46.688 14.164 1 60.88 436 ILE A N 1
ATOM 3379 C CA . ILE A 1 436 ? -14.406 46.969 14.508 1 60.88 436 ILE A CA 1
ATOM 3380 C C . ILE A 1 436 ? -14.688 46.531 15.938 1 60.88 436 ILE A C 1
ATOM 3382 O O . ILE A 1 436 ? -14.258 45.469 16.344 1 60.88 436 ILE A O 1
ATOM 3386 N N . PRO A 1 437 ? -15.242 47.344 16.844 1 58.56 437 PRO A N 1
ATOM 3387 C CA . PRO A 1 437 ? -15.539 46.969 18.234 1 58.56 437 PRO A CA 1
ATOM 3388 C C . PRO A 1 437 ? -16.266 45.625 18.312 1 58.56 437 PRO A C 1
ATOM 3390 O O . PRO A 1 437 ? -17.25 45.406 17.609 1 58.56 437 PRO A O 1
ATOM 3393 N N . VAL A 1 438 ? -15.727 44.469 19.047 1 64.38 438 VAL A N 1
ATOM 3394 C CA . VAL A 1 438 ? -16.156 43.094 19.219 1 64.38 438 VAL A CA 1
ATOM 3395 C C . VAL A 1 438 ? -17.562 43.062 19.812 1 64.38 438 VAL A C 1
ATOM 3397 O O . VAL A 1 438 ? -18.375 42.188 19.5 1 64.38 438 VAL A O 1
ATOM 3400 N N . ASP A 1 439 ? -17.953 43.969 20.75 1 59.31 439 ASP A N 1
ATOM 3401 C CA . ASP A 1 439 ? -19.156 43.906 21.562 1 59.31 439 ASP A CA 1
ATOM 3402 C C . ASP A 1 439 ? -20.422 43.938 20.703 1 59.31 439 ASP A C 1
ATOM 3404 O O . ASP A 1 439 ? -21.391 43.25 20.984 1 59.31 439 ASP A O 1
ATOM 3408 N N . SER A 1 440 ? -20.422 44.625 19.656 1 56.16 440 SER A N 1
ATOM 3409 C CA . SER A 1 440 ? -21.688 44.906 19 1 56.16 440 SER A CA 1
ATOM 3410 C C . SER A 1 440 ? -22.203 43.719 18.203 1 56.16 440 SER A C 1
ATOM 3412 O O . SER A 1 440 ? -23.406 43.469 18.125 1 56.16 440 SER A O 1
ATOM 3414 N N . ASP A 1 441 ? -21.344 42.812 17.844 1 66.62 441 ASP A N 1
ATOM 3415 C CA . ASP A 1 441 ? -21.797 41.719 17.016 1 66.62 441 ASP A CA 1
ATOM 3416 C C . ASP A 1 441 ? -21.156 40.406 17.453 1 66.62 441 ASP A C 1
ATOM 3418 O O . ASP A 1 441 ? -21.047 39.438 16.672 1 66.62 441 ASP A O 1
ATOM 3422 N N . GLY A 1 442 ? -20.672 40.438 18.75 1 70.31 442 GLY A N 1
ATOM 3423 C CA . GLY A 1 442 ? -20.094 39.219 19.344 1 70.31 442 GLY A CA 1
ATOM 3424 C C . GLY A 1 442 ? -18.781 38.812 18.703 1 70.31 442 GLY A C 1
ATOM 3425 O O . GLY A 1 442 ? -18.422 37.625 18.688 1 70.31 442 GLY A O 1
ATOM 3426 N N . GLY A 1 443 ? -18.109 39.781 18.094 1 80.44 443 GLY A N 1
ATOM 3427 C CA . GLY A 1 443 ? -16.781 39.531 17.531 1 80.44 443 GLY A CA 1
ATOM 3428 C C . GLY A 1 443 ? -16.844 38.969 16.125 1 80.44 443 GLY A C 1
ATOM 3429 O O . GLY A 1 443 ? -15.82 38.562 15.57 1 80.44 443 GLY A O 1
ATOM 3430 N N . LYS A 1 444 ? -18 38.781 15.523 1 82.88 444 LYS A N 1
ATOM 3431 C CA . LYS A 1 444 ? -18.219 38.188 14.219 1 82.88 444 LYS A CA 1
ATOM 3432 C C . LYS A 1 444 ? -17.469 38.938 13.117 1 82.88 444 LYS A C 1
ATOM 3434 O O . LYS A 1 444 ? -16.828 38.312 12.266 1 82.88 444 LYS A O 1
ATOM 3439 N N . GLU A 1 445 ? -17.703 40.25 13.164 1 84.06 445 GLU A N 1
ATOM 3440 C CA . GLU A 1 445 ? -17.031 41.062 12.141 1 84.06 445 GLU A CA 1
ATOM 3441 C C . GLU A 1 445 ? -15.516 40.969 12.281 1 84.06 445 GLU A C 1
ATOM 3443 O O . GLU A 1 445 ? -14.797 40.938 11.289 1 84.06 445 GLU A O 1
ATOM 3448 N N . PHE A 1 446 ? -15.062 41.094 13.516 1 85.38 446 PHE A N 1
ATOM 3449 C CA . PHE A 1 446 ? -13.633 40.969 13.773 1 85.38 446 PHE A CA 1
ATOM 3450 C C . PHE A 1 446 ? -13.109 39.625 13.234 1 85.38 446 PHE A C 1
ATOM 3452 O O . PHE A 1 446 ? -12.07 39.594 12.586 1 85.38 446 PHE A O 1
ATOM 3459 N N . ARG A 1 447 ? -13.805 38.562 13.516 1 89.44 447 ARG A N 1
ATOM 3460 C CA . ARG A 1 447 ? -13.422 37.219 13.062 1 89.44 447 ARG A CA 1
ATOM 3461 C C . ARG A 1 447 ? -13.414 37.156 11.539 1 89.44 447 ARG A C 1
ATOM 3463 O O . ARG A 1 447 ? -12.547 36.5 10.953 1 89.44 447 ARG A O 1
ATOM 3470 N N . LYS A 1 448 ? -14.406 37.656 11.023 1 90 448 LYS A N 1
ATOM 3471 C CA . LYS A 1 448 ? -14.508 37.656 9.562 1 90 448 LYS A CA 1
ATOM 3472 C C . LYS A 1 448 ? -13.312 38.344 8.93 1 90 448 LYS A C 1
ATOM 3474 O O . LYS A 1 448 ? -12.727 37.844 7.969 1 90 448 LYS A O 1
ATOM 3479 N N . ARG A 1 449 ? -13 39.531 9.391 1 88.69 449 ARG A N 1
ATOM 3480 C CA . ARG A 1 449 ? -11.867 40.281 8.867 1 88.69 449 ARG A CA 1
ATOM 3481 C C . ARG A 1 449 ? -10.555 39.562 9.117 1 88.69 449 ARG A C 1
ATOM 3483 O O . ARG A 1 449 ? -9.672 39.531 8.258 1 88.69 449 ARG A O 1
ATOM 3490 N N . SER A 1 450 ? -10.43 39.031 10.312 1 92.56 450 SER A N 1
ATOM 3491 C CA . SER A 1 450 ? -9.25 38.25 10.648 1 92.56 450 SER A CA 1
ATOM 3492 C C . SER A 1 450 ? -9.078 37.062 9.695 1 92.56 450 SER A C 1
ATOM 3494 O O . SER A 1 450 ? -7.969 36.812 9.234 1 92.56 450 SER A O 1
ATOM 3496 N N . ASN A 1 451 ? -10.18 36.375 9.461 1 94.94 451 ASN A N 1
ATOM 3497 C CA . ASN A 1 451 ? -10.148 35.25 8.531 1 94.94 451 ASN A CA 1
ATOM 3498 C C . ASN A 1 451 ? -9.695 35.688 7.141 1 94.94 451 ASN A C 1
ATOM 3500 O O . ASN A 1 451 ? -8.875 35.031 6.512 1 94.94 451 ASN A O 1
ATOM 3504 N N . GLU A 1 452 ? -10.219 36.75 6.699 1 92.25 452 GLU A N 1
ATOM 3505 C CA . GLU A 1 452 ? -9.898 37.281 5.371 1 92.25 452 GLU A CA 1
ATOM 3506 C C . GLU A 1 452 ? -8.414 37.625 5.262 1 92.25 452 GLU A C 1
ATOM 3508 O O . GLU A 1 452 ? -7.75 37.25 4.297 1 92.25 452 GLU A O 1
ATOM 3513 N N . VAL A 1 453 ? -7.953 38.438 6.215 1 92.88 453 VAL A N 1
ATOM 3514 C CA . VAL A 1 453 ? -6.566 38.875 6.172 1 92.88 453 VAL A CA 1
ATOM 3515 C C . VAL A 1 453 ? -5.633 37.688 6.305 1 92.88 453 VAL A C 1
ATOM 3517 O O . VAL A 1 453 ? -4.594 37.625 5.645 1 92.88 453 VAL A O 1
ATOM 3520 N N . THR A 1 454 ? -5.949 36.75 7.172 1 96.81 454 THR A N 1
ATOM 3521 C CA . THR A 1 454 ? -5.141 35.562 7.344 1 96.81 454 THR A CA 1
ATOM 3522 C C . THR A 1 454 ? -5.012 34.781 6.023 1 96.81 454 THR A C 1
ATOM 3524 O O . THR A 1 454 ? -3.922 34.344 5.656 1 96.81 454 THR A O 1
ATOM 3527 N N . ARG A 1 455 ? -6.109 34.625 5.363 1 95.56 455 ARG A N 1
ATOM 3528 C CA . ARG A 1 455 ? -6.109 33.969 4.066 1 95.56 455 ARG A CA 1
ATOM 3529 C C . ARG A 1 455 ? -5.207 34.688 3.074 1 95.56 455 ARG A C 1
ATOM 3531 O O . ARG A 1 455 ? -4.402 34.062 2.387 1 95.56 455 ARG A O 1
ATOM 3538 N N . LYS A 1 456 ? -5.348 35.969 2.959 1 95.75 456 LYS A N 1
ATOM 3539 C CA . LYS A 1 456 ? -4.566 36.781 2.023 1 95.75 456 LYS A CA 1
ATOM 3540 C C . LYS A 1 456 ? -3.076 36.688 2.334 1 95.75 456 LYS A C 1
ATOM 3542 O O . LYS A 1 456 ? -2.248 36.625 1.42 1 95.75 456 LYS A O 1
ATOM 3547 N N . VAL A 1 457 ? -2.771 36.75 3.607 1 97.44 457 VAL A N 1
ATOM 3548 C CA . VAL A 1 457 ? -1.379 36.656 4.035 1 97.44 457 VAL A CA 1
ATOM 3549 C C . VAL A 1 457 ? -0.796 35.312 3.604 1 97.44 457 VAL A C 1
ATOM 3551 O O . VAL A 1 457 ? 0.296 35.25 3.035 1 97.44 457 VAL A O 1
ATOM 3554 N N . ALA A 1 458 ? -1.489 34.219 3.898 1 97.25 458 ALA A N 1
ATOM 3555 C CA . ALA A 1 458 ? -1.032 32.875 3.523 1 97.25 458 ALA A CA 1
ATOM 3556 C C . ALA A 1 458 ? -0.82 32.781 2.016 1 97.25 458 ALA A C 1
ATOM 3558 O O . ALA A 1 458 ? 0.186 32.219 1.56 1 97.25 458 ALA A O 1
ATOM 3559 N N . GLU A 1 459 ? -1.745 33.281 1.245 1 95.81 459 GLU A N 1
ATOM 3560 C CA . GLU A 1 459 ? -1.658 33.25 -0.212 1 95.81 459 GLU A CA 1
ATOM 3561 C C . GLU A 1 459 ? -0.44 34.031 -0.707 1 95.81 459 GLU A C 1
ATOM 3563 O O . GLU A 1 459 ? 0.258 33.594 -1.618 1 95.81 459 GLU A O 1
ATOM 3568 N N . ARG A 1 460 ? -0.226 35.188 -0.13 1 96.62 460 ARG A N 1
ATOM 3569 C CA . ARG A 1 460 ? 0.909 36 -0.52 1 96.62 460 ARG A CA 1
ATOM 3570 C C . ARG A 1 460 ? 2.229 35.281 -0.245 1 96.62 460 ARG A C 1
ATOM 3572 O O . ARG A 1 460 ? 3.131 35.312 -1.087 1 96.62 460 ARG A O 1
ATOM 3579 N N . ILE A 1 461 ? 2.361 34.719 0.921 1 97.56 461 ILE A N 1
ATOM 3580 C CA . ILE A 1 461 ? 3.57 34 1.316 1 97.56 461 ILE A CA 1
ATOM 3581 C C . ILE A 1 461 ? 3.881 32.906 0.298 1 97.56 461 ILE A C 1
ATOM 3583 O O . ILE A 1 461 ? 5.012 32.812 -0.187 1 97.56 461 ILE A O 1
ATOM 3587 N N . ASN A 1 462 ? 2.898 32.125 -0.036 1 95.44 462 ASN A N 1
ATOM 3588 C CA . ASN A 1 462 ? 3.094 31 -0.947 1 95.44 462 ASN A CA 1
ATOM 3589 C C . ASN A 1 462 ? 3.379 31.469 -2.369 1 95.44 462 ASN A C 1
ATOM 3591 O O . ASN A 1 462 ? 4.148 30.844 -3.096 1 95.44 462 ASN A O 1
ATOM 3595 N N . ARG A 1 463 ? 2.793 32.5 -2.754 1 94.38 463 ARG A N 1
ATOM 3596 C CA . ARG A 1 463 ? 3.055 33.062 -4.066 1 94.38 463 ARG A CA 1
ATOM 3597 C C . ARG A 1 463 ? 4.484 33.594 -4.164 1 94.38 463 ARG A C 1
ATOM 3599 O O . ARG A 1 463 ? 5.16 33.375 -5.172 1 94.38 463 ARG A O 1
ATOM 3606 N N . GLU A 1 464 ? 4.91 34.312 -3.098 1 95.06 464 GLU A N 1
ATOM 3607 C CA . GLU A 1 464 ? 6.258 34.875 -3.082 1 95.06 464 GLU A CA 1
ATOM 3608 C C . GLU A 1 464 ? 7.309 33.75 -3.021 1 95.06 464 GLU A C 1
ATOM 3610 O O . GLU A 1 464 ? 8.422 33.938 -3.518 1 95.06 464 GLU A O 1
ATOM 3615 N N . GLY A 1 465 ? 7.031 32.656 -2.307 1 94.38 465 GLY A N 1
ATOM 3616 C CA . GLY A 1 465 ? 7.805 31.438 -2.434 1 94.38 465 GLY A CA 1
ATOM 3617 C C . GLY A 1 465 ? 9.031 31.406 -1.545 1 94.38 465 GLY A C 1
ATOM 3618 O O . GLY A 1 465 ? 9.891 30.531 -1.692 1 94.38 465 GLY A O 1
ATOM 3619 N N . LYS A 1 466 ? 9.188 32.406 -0.679 1 95.75 466 LYS A N 1
ATOM 3620 C CA . LYS A 1 466 ? 10.328 32.406 0.234 1 95.75 466 LYS A CA 1
ATOM 3621 C C . LYS A 1 466 ? 10.258 31.203 1.192 1 95.75 466 LYS A C 1
ATOM 3623 O O . LYS A 1 466 ? 11.281 30.625 1.55 1 95.75 466 LYS A O 1
ATOM 3628 N N . ILE A 1 467 ? 9.102 30.922 1.7 1 97.94 467 ILE A N 1
ATOM 3629 C CA . ILE A 1 467 ? 8.781 29.719 2.467 1 97.94 467 ILE A CA 1
ATOM 3630 C C . ILE A 1 467 ? 7.465 29.125 1.966 1 97.94 467 ILE A C 1
ATOM 3632 O O . ILE A 1 467 ? 6.789 29.719 1.122 1 97.94 467 ILE A O 1
ATOM 3636 N N . PHE A 1 468 ? 7.227 27.984 2.373 1 97.19 468 PHE A N 1
ATOM 3637 C CA . PHE A 1 468 ? 5.953 27.344 2.07 1 97.19 468 PHE A CA 1
ATOM 3638 C C . PHE A 1 468 ? 5.203 26.984 3.352 1 97.19 468 PHE A C 1
ATOM 3640 O O . PHE A 1 468 ? 5.762 26.344 4.242 1 97.19 468 PHE A O 1
ATOM 3647 N N . ILE A 1 469 ? 3.969 27.469 3.494 1 97 469 ILE A N 1
ATOM 3648 C CA . ILE A 1 469 ? 3.133 27.188 4.66 1 97 469 ILE A CA 1
ATOM 3649 C C . ILE A 1 469 ? 1.755 26.719 4.203 1 97 469 ILE A C 1
ATOM 3651 O O . ILE A 1 469 ? 1.424 26.797 3.02 1 97 469 ILE A O 1
ATOM 3655 N N . THR A 1 470 ? 0.996 26.141 5.16 1 95.31 470 THR A N 1
ATOM 3656 C CA . THR A 1 470 ? -0.38 25.75 4.879 1 95.31 470 THR A CA 1
ATOM 3657 C C . THR A 1 470 ? -1.352 26.469 5.801 1 95.31 470 THR A C 1
ATOM 3659 O O . THR A 1 470 ? -0.95 27.016 6.836 1 95.31 470 THR A O 1
ATOM 3662 N N . SER A 1 471 ? -2.578 26.562 5.309 1 94.38 471 SER A N 1
ATOM 3663 C CA . SER A 1 471 ? -3.666 27.109 6.105 1 94.38 471 SER A CA 1
ATOM 3664 C C . SER A 1 471 ? -4.66 26.031 6.508 1 94.38 471 SER A C 1
ATOM 3666 O O . SER A 1 471 ? -4.637 24.922 5.965 1 94.38 471 SER A O 1
ATOM 3668 N N . THR A 1 472 ? -5.375 26.312 7.492 1 94.12 472 THR A N 1
ATOM 3669 C CA . THR A 1 472 ? -6.445 25.422 7.93 1 94.12 472 THR A CA 1
ATOM 3670 C C . THR A 1 472 ? -7.668 26.219 8.367 1 94.12 472 THR A C 1
ATOM 3672 O O . THR A 1 472 ? -7.598 27.453 8.508 1 94.12 472 THR A O 1
ATOM 3675 N N . VAL A 1 473 ? -8.766 25.609 8.344 1 93.38 473 VAL A N 1
ATOM 3676 C CA . VAL A 1 473 ? -10.008 26.188 8.852 1 93.38 473 VAL A CA 1
ATOM 3677 C C . VAL A 1 473 ? -10.531 25.328 10.008 1 93.38 473 VAL A C 1
ATOM 3679 O O . VAL A 1 473 ? -10.711 24.125 9.859 1 93.38 473 VAL A O 1
ATOM 3682 N N . LEU A 1 474 ? -10.648 25.953 11.156 1 93.88 474 LEU A N 1
ATOM 3683 C CA . LEU A 1 474 ? -11.148 25.297 12.352 1 93.88 474 LEU A CA 1
ATOM 3684 C C . LEU A 1 474 ? -12.578 25.719 12.664 1 93.88 474 LEU A C 1
ATOM 3686 O O . LEU A 1 474 ? -12.898 26.906 12.586 1 93.88 474 LEU A O 1
ATOM 3690 N N . GLY A 1 475 ? -13.383 24.797 12.977 1 89.69 475 GLY A N 1
ATOM 3691 C CA . GLY A 1 475 ? -14.773 25.094 13.258 1 89.69 475 GLY A CA 1
ATOM 3692 C C . GLY A 1 475 ? -15.641 25.156 12.016 1 89.69 475 GLY A C 1
ATOM 3693 O O . GLY A 1 475 ? -15.211 24.75 10.93 1 89.69 475 GLY A O 1
ATOM 3694 N N . LYS A 1 476 ? -16.922 25.609 12.25 1 84.38 476 LYS A N 1
ATOM 3695 C CA . LYS A 1 476 ? -17.891 25.641 11.156 1 84.38 476 LYS A CA 1
ATOM 3696 C C . LYS A 1 476 ? -18.688 26.938 11.156 1 84.38 476 LYS A C 1
ATOM 3698 O O . LYS A 1 476 ? -18.797 27.594 12.188 1 84.38 476 LYS A O 1
ATOM 3703 N N . GLY A 1 477 ? -19.094 27.281 10 1 83.88 477 GLY A N 1
ATOM 3704 C CA . GLY A 1 477 ? -20 28.406 9.852 1 83.88 477 GLY A CA 1
ATOM 3705 C C . GLY A 1 477 ? -19.359 29.734 10.25 1 83.88 477 GLY A C 1
ATOM 3706 O O . GLY A 1 477 ? -18.219 30 9.906 1 83.88 477 GLY A O 1
ATOM 3707 N N . ASP A 1 478 ? -20.172 30.5 11.016 1 84.75 478 ASP A N 1
ATOM 3708 C CA . ASP A 1 478 ? -19.766 31.859 11.375 1 84.75 478 ASP A CA 1
ATOM 3709 C C . ASP A 1 478 ? -18.688 31.828 12.453 1 84.75 478 ASP A C 1
ATOM 3711 O O . ASP A 1 478 ? -17.984 32.812 12.68 1 84.75 478 ASP A O 1
ATOM 3715 N N . GLU A 1 479 ? -18.5 30.688 13.039 1 88.19 479 GLU A N 1
ATOM 3716 C CA . GLU A 1 479 ? -17.531 30.578 14.133 1 88.19 479 GLU A CA 1
ATOM 3717 C C . GLU A 1 479 ? -16.188 30.031 13.633 1 88.19 479 GLU A C 1
ATOM 3719 O O . GLU A 1 479 ? -15.242 29.906 14.406 1 88.19 479 GLU A O 1
ATOM 3724 N N . SER A 1 480 ? -16.156 29.844 12.352 1 92.81 480 SER A N 1
ATOM 3725 C CA . SER A 1 480 ? -14.953 29.25 11.789 1 92.81 480 SER A CA 1
ATOM 3726 C C . SER A 1 480 ? -13.773 30.203 11.883 1 92.81 480 SER A C 1
ATOM 3728 O O . SER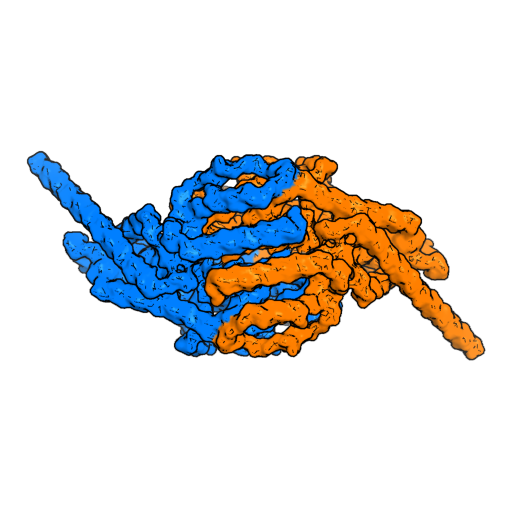 A 1 480 ? -13.945 31.422 11.797 1 92.81 480 SER A O 1
ATOM 3730 N N . VAL A 1 481 ? -12.672 29.672 12.109 1 94.44 481 VAL A N 1
ATOM 3731 C CA . VAL A 1 481 ? -11.43 30.438 12.211 1 94.44 481 VAL A CA 1
ATOM 3732 C C . VAL A 1 481 ? -10.43 29.953 11.172 1 94.44 481 VAL A C 1
ATOM 3734 O O . VAL A 1 481 ? -10.109 28.766 11.117 1 94.44 481 VAL A O 1
ATOM 3737 N N . THR A 1 482 ? -9.984 30.859 10.312 1 95.62 482 THR A N 1
ATOM 3738 C CA . THR A 1 482 ? -8.898 30.562 9.391 1 95.62 482 THR A CA 1
ATOM 3739 C C . THR A 1 482 ? -7.547 30.812 10.055 1 95.62 482 THR A C 1
ATOM 3741 O O . THR A 1 482 ? -7.355 31.844 10.719 1 95.62 482 THR A O 1
ATOM 3744 N N . ALA A 1 483 ? -6.676 29.875 9.93 1 97.06 483 ALA A N 1
ATOM 3745 C CA . ALA A 1 483 ? -5.375 30 10.578 1 97.06 483 ALA A CA 1
ATOM 3746 C C . ALA A 1 483 ? -4.25 29.516 9.672 1 97.06 483 ALA A C 1
ATOM 3748 O O . ALA A 1 483 ? -4.5 28.781 8.703 1 97.06 483 ALA A O 1
ATOM 3749 N N . ILE A 1 484 ? -3.045 29.969 9.961 1 97.56 484 ILE A N 1
ATOM 3750 C CA . ILE A 1 484 ? -1.815 29.531 9.312 1 97.56 484 ILE A CA 1
ATOM 3751 C C . ILE A 1 484 ? -1.123 28.484 10.18 1 97.56 484 ILE A C 1
ATOM 3753 O O . ILE A 1 484 ? -1.006 28.656 11.398 1 97.56 484 ILE A O 1
ATOM 3757 N N . ARG A 1 485 ? -0.75 27.406 9.539 1 97.62 485 ARG A N 1
ATOM 3758 C CA . ARG A 1 485 ? 0.009 26.375 10.227 1 97.62 485 ARG A CA 1
ATOM 3759 C C . ARG A 1 485 ? 1.491 26.453 9.875 1 97.62 485 ARG A C 1
ATOM 3761 O O . ARG A 1 485 ? 1.854 26.547 8.703 1 97.62 485 ARG A O 1
ATOM 3768 N N . VAL A 1 486 ? 2.342 26.406 10.883 1 98.12 486 VAL A N 1
ATOM 3769 C CA . VAL A 1 486 ? 3.789 26.422 10.703 1 98.12 486 VAL A CA 1
ATOM 3770 C C . VAL A 1 486 ? 4.41 25.25 11.461 1 98.12 486 VAL A C 1
ATOM 3772 O O . VAL A 1 486 ? 4.27 25.156 12.68 1 98.12 486 VAL A O 1
ATOM 3775 N N . VAL A 1 487 ? 5.031 24.375 10.734 1 96.62 487 VAL A N 1
ATOM 3776 C CA . VAL A 1 487 ? 5.68 23.219 11.367 1 96.62 487 VAL A CA 1
ATOM 3777 C C . VAL A 1 487 ? 7.031 22.969 10.703 1 96.62 487 VAL A C 1
ATOM 3779 O O . VAL A 1 487 ? 7.117 22.859 9.477 1 96.62 487 VAL A O 1
ATOM 3782 N N . GLY A 1 488 ? 8.102 22.969 11.453 1 93.88 488 GLY A N 1
ATOM 3783 C CA . GLY A 1 488 ? 9.438 22.609 11 1 93.88 488 GLY A CA 1
ATOM 3784 C C . GLY A 1 488 ? 9.906 21.25 11.484 1 93.88 488 GLY A C 1
ATOM 3785 O O . GLY A 1 488 ? 10.133 21.062 12.68 1 93.88 488 GLY A O 1
ATOM 3786 N N . GLY A 1 489 ? 9.977 20.281 10.648 1 93.44 489 GLY A N 1
ATOM 3787 C CA . GLY A 1 489 ? 10.344 18.953 11.109 1 93.44 489 GLY A CA 1
ATOM 3788 C C . GLY A 1 489 ? 11.344 18.25 10.203 1 93.44 489 GLY A C 1
ATOM 3789 O O . GLY A 1 489 ? 11.789 17.141 10.508 1 93.44 489 GLY A O 1
ATOM 3790 N N . ALA A 1 490 ? 11.812 18.938 9.125 1 94.88 490 ALA A N 1
ATOM 3791 C CA . ALA A 1 490 ? 12.836 18.359 8.266 1 94.88 490 ALA A CA 1
ATOM 3792 C C . ALA A 1 490 ? 14.188 18.312 8.969 1 94.88 490 ALA A C 1
ATOM 3794 O O . ALA A 1 490 ? 14.484 19.172 9.805 1 94.88 490 ALA A O 1
ATOM 3795 N N . PRO A 1 491 ? 15.016 17.391 8.602 1 95 491 PRO A N 1
ATOM 3796 C CA . PRO A 1 491 ? 16.281 17.172 9.312 1 95 491 PRO A CA 1
ATOM 3797 C C . PRO A 1 491 ? 17.172 18.422 9.305 1 95 491 PRO A C 1
ATOM 3799 O O . PRO A 1 491 ? 17.953 18.625 10.242 1 95 491 PRO A O 1
ATOM 3802 N N . ARG A 1 492 ? 17.031 19.328 8.383 1 95.25 492 ARG A N 1
ATOM 3803 C CA . ARG A 1 492 ? 17.969 20.438 8.227 1 95.25 492 ARG A CA 1
ATOM 3804 C C . ARG A 1 492 ? 17.406 21.719 8.82 1 95.25 492 ARG A C 1
ATOM 3806 O O . ARG A 1 492 ? 18.078 22.75 8.836 1 95.25 492 ARG A O 1
ATOM 3813 N N . VAL A 1 493 ? 16.25 21.719 9.336 1 97.19 493 VAL A N 1
ATOM 3814 C CA . VAL A 1 493 ? 15.617 22.906 9.906 1 97.19 493 VAL A CA 1
ATOM 3815 C C . VAL A 1 493 ? 16.312 23.281 11.219 1 97.19 493 VAL A C 1
ATOM 3817 O O . VAL A 1 493 ? 16.625 22.406 12.031 1 97.19 493 VAL A O 1
ATOM 3820 N N . GLN A 1 494 ? 16.609 24.484 11.359 1 97.06 494 GLN A N 1
ATOM 3821 C CA . GLN A 1 494 ? 17.188 25.062 12.562 1 97.06 494 GLN A CA 1
ATOM 3822 C C . GLN A 1 494 ? 16.297 26.172 13.133 1 97.06 494 GLN A C 1
ATOM 3824 O O . GLN A 1 494 ? 15.359 26.609 12.477 1 97.06 494 GLN A O 1
ATOM 3829 N N . VAL A 1 495 ? 16.641 26.531 14.336 1 97.44 495 VAL A N 1
ATOM 3830 C CA . VAL A 1 495 ? 15.891 27.594 15.016 1 97.44 495 VAL A CA 1
ATOM 3831 C C . VAL A 1 495 ? 15.883 28.859 14.148 1 97.44 495 VAL A C 1
ATOM 3833 O O . VAL A 1 495 ? 14.867 29.547 14.062 1 97.44 495 VAL A O 1
ATOM 3836 N N . SER A 1 496 ? 17.016 29.141 13.492 1 97.69 496 SER A N 1
ATOM 3837 C CA . SER A 1 496 ? 17.141 30.328 12.664 1 97.69 496 SER A CA 1
ATOM 3838 C C . SER A 1 496 ? 16.156 30.297 11.492 1 97.69 496 SER A C 1
ATOM 3840 O O . SER A 1 496 ? 15.719 31.344 11.008 1 97.69 496 SER A O 1
ATOM 3842 N N . ASP A 1 497 ? 15.812 29.109 11.055 1 97.81 497 ASP A N 1
ATOM 3843 C CA . ASP A 1 497 ? 14.867 28.984 9.953 1 97.81 497 ASP A CA 1
ATOM 3844 C C . ASP A 1 497 ? 13.461 29.391 10.391 1 97.81 497 ASP A C 1
ATOM 3846 O O . ASP A 1 497 ? 12.695 29.969 9.602 1 97.81 497 ASP A O 1
ATOM 3850 N N . LEU A 1 498 ? 13.039 29.094 11.625 1 97.94 498 LEU A N 1
ATOM 3851 C CA . LEU A 1 498 ? 11.734 29.484 12.133 1 97.94 498 LEU A CA 1
ATOM 3852 C C . LEU A 1 498 ? 11.711 30.984 12.453 1 97.94 498 LEU A C 1
ATOM 3854 O O . LEU A 1 498 ? 10.672 31.641 12.32 1 97.94 498 LEU A O 1
ATOM 3858 N N . GLN A 1 499 ? 12.875 31.547 12.867 1 98.06 499 GLN A N 1
ATOM 3859 C CA . GLN A 1 499 ? 12.984 33 13 1 98.06 499 GLN A CA 1
ATOM 3860 C C . GLN A 1 499 ? 12.773 33.688 11.656 1 98.06 499 GLN A C 1
ATOM 3862 O O . GLN A 1 499 ? 12.078 34.688 11.578 1 98.06 499 GLN A O 1
ATOM 3867 N N . ASN A 1 500 ? 13.422 33.094 10.68 1 97.62 500 ASN A N 1
ATOM 3868 C CA . ASN A 1 500 ? 13.227 33.625 9.336 1 97.62 500 ASN A CA 1
ATOM 3869 C C . ASN A 1 500 ? 11.773 33.5 8.891 1 97.62 500 ASN A C 1
ATOM 3871 O O . ASN A 1 500 ? 11.242 34.406 8.25 1 97.62 500 ASN A O 1
ATOM 3875 N N . ALA A 1 501 ? 11.148 32.406 9.195 1 98.12 501 ALA A N 1
ATOM 3876 C CA . ALA A 1 501 ? 9.742 32.219 8.859 1 98.12 501 ALA A CA 1
ATOM 3877 C C . ALA A 1 501 ? 8.875 33.312 9.492 1 98.12 501 ALA A C 1
ATOM 3879 O O . ALA A 1 501 ? 7.984 33.875 8.844 1 98.12 501 ALA A O 1
ATOM 3880 N N . TYR A 1 502 ? 9.156 33.625 10.734 1 98.25 502 TYR A N 1
ATOM 3881 C CA . TYR A 1 502 ? 8.438 34.688 11.414 1 98.25 502 TYR A CA 1
ATOM 3882 C C . TYR A 1 502 ? 8.602 36.031 10.688 1 98.25 502 TYR A C 1
ATOM 3884 O O . TYR A 1 502 ? 7.637 36.75 10.508 1 98.25 502 TYR A O 1
ATOM 3892 N N . ARG A 1 503 ? 9.773 36.312 10.297 1 98.25 503 ARG A N 1
ATOM 3893 C CA . ARG A 1 503 ? 10.055 37.562 9.578 1 98.25 503 ARG A CA 1
ATOM 3894 C C . ARG A 1 503 ? 9.281 37.625 8.258 1 98.25 503 ARG A C 1
ATOM 3896 O O . ARG A 1 503 ? 8.672 38.625 7.934 1 98.25 503 ARG A O 1
ATOM 3903 N N . VAL A 1 504 ? 9.359 36.531 7.516 1 98.12 504 VAL A N 1
ATOM 3904 C CA . VAL A 1 504 ? 8.68 36.438 6.227 1 98.12 504 VAL A CA 1
ATOM 3905 C C . VAL A 1 504 ? 7.18 36.656 6.422 1 98.12 504 VAL A C 1
ATOM 3907 O O . VAL A 1 504 ? 6.543 37.375 5.664 1 98.12 504 VAL A O 1
ATOM 3910 N N . ILE A 1 505 ? 6.574 36.031 7.406 1 98.38 505 ILE A N 1
ATOM 3911 C CA . ILE A 1 505 ? 5.148 36.125 7.688 1 98.38 505 ILE A CA 1
ATOM 3912 C C . ILE A 1 505 ? 4.809 37.562 8.094 1 98.38 505 ILE A C 1
ATOM 3914 O O . ILE A 1 505 ? 3.826 38.125 7.613 1 98.38 505 ILE A O 1
ATOM 3918 N N . SER A 1 506 ? 5.641 38.156 8.93 1 97.56 506 SER A N 1
ATOM 3919 C CA . SER A 1 506 ? 5.414 39.531 9.398 1 97.56 506 SER A CA 1
ATOM 3920 C C . SER A 1 506 ? 5.465 40.5 8.242 1 97.56 506 SER A C 1
ATOM 3922 O O . SER A 1 506 ? 4.664 41.438 8.188 1 97.56 506 SER A O 1
ATOM 3924 N N . GLU A 1 507 ? 6.41 40.281 7.375 1 97.69 507 GLU A N 1
ATOM 3925 C CA . GLU A 1 507 ? 6.504 41.125 6.191 1 97.69 507 GLU A CA 1
ATOM 3926 C C . GLU A 1 507 ? 5.246 41 5.336 1 97.69 507 GLU A C 1
ATOM 3928 O O . GLU A 1 507 ? 4.754 42 4.812 1 97.69 507 GLU A O 1
ATOM 3933 N N . ALA A 1 508 ? 4.77 39.812 5.148 1 97.69 508 ALA A N 1
ATOM 3934 C CA . ALA A 1 508 ? 3.543 39.625 4.387 1 97.69 508 ALA A CA 1
ATOM 3935 C C . ALA A 1 508 ? 2.352 40.281 5.066 1 97.69 508 ALA A C 1
ATOM 3937 O O . ALA A 1 508 ? 1.49 40.844 4.395 1 97.69 508 ALA A O 1
ATOM 3938 N N . VAL A 1 509 ? 2.24 40.188 6.398 1 96.69 509 VAL A N 1
ATOM 3939 C CA . VAL A 1 509 ? 1.173 40.812 7.168 1 96.69 509 VAL A CA 1
ATOM 3940 C C . VAL A 1 509 ? 1.199 42.312 6.941 1 96.69 509 VAL A C 1
ATOM 3942 O O . VAL A 1 509 ? 0.16 42.938 6.688 1 96.69 509 VAL A O 1
ATOM 3945 N N . ASP A 1 510 ? 2.381 42.938 7.004 1 95.12 510 ASP A N 1
ATOM 3946 C CA . ASP A 1 510 ? 2.533 44.375 6.793 1 95.12 510 ASP A CA 1
ATOM 3947 C C . ASP A 1 510 ? 2.064 44.75 5.395 1 95.12 510 ASP A C 1
ATOM 3949 O O . ASP A 1 510 ? 1.37 45.781 5.23 1 95.12 510 ASP A O 1
ATOM 3953 N N . ALA A 1 511 ? 2.426 44 4.48 1 95.5 511 ALA A N 1
ATOM 3954 C CA . ALA A 1 511 ? 2.064 44.281 3.096 1 95.5 511 ALA A CA 1
ATOM 3955 C C . ALA A 1 511 ? 0.556 44.188 2.889 1 95.5 511 ALA A C 1
ATOM 3957 O O . ALA A 1 511 ? -0.043 45.062 2.25 1 95.5 511 ALA A O 1
ATOM 3958 N N . VAL A 1 512 ? -0.042 43.156 3.357 1 94.38 512 VAL A N 1
ATOM 3959 C CA . VAL A 1 512 ? -1.477 42.938 3.195 1 94.38 512 VAL A CA 1
ATOM 3960 C C . VAL A 1 512 ? -2.246 44.062 3.904 1 94.38 512 VAL A C 1
ATOM 3962 O O . VAL A 1 512 ? -3.23 44.562 3.371 1 94.38 512 VAL A O 1
ATOM 3965 N N . TRP A 1 513 ? -1.81 44.469 5.09 1 89.44 513 TRP A N 1
ATOM 3966 C CA . TRP A 1 513 ? -2.471 45.531 5.84 1 89.44 513 TRP A CA 1
ATOM 3967 C C . TRP A 1 513 ? -2.357 46.844 5.105 1 89.44 513 TRP A C 1
ATOM 3969 O O . TRP A 1 513 ? -3.307 47.625 5.09 1 89.44 513 TRP A O 1
ATOM 3979 N N . ALA A 1 514 ? -1.212 47.062 4.594 1 90.75 514 ALA A N 1
ATOM 3980 C CA . ALA A 1 514 ? -1.029 48.312 3.826 1 90.75 514 ALA A CA 1
ATOM 3981 C C . ALA A 1 514 ? -1.999 48.375 2.65 1 90.75 514 ALA A C 1
ATOM 3983 O O . ALA A 1 514 ? -2.561 49.406 2.355 1 90.75 514 ALA A O 1
ATOM 3984 N N . GLU A 1 515 ? -2.152 47.25 2.021 1 90.06 515 GLU A N 1
ATOM 3985 C CA . GLU A 1 515 ? -3.07 47.188 0.887 1 90.06 515 GLU A CA 1
ATOM 3986 C C . GLU A 1 515 ? -4.52 47.344 1.339 1 90.06 515 GLU A C 1
ATOM 3988 O O . GLU A 1 515 ? -5.312 48 0.67 1 90.06 515 GLU A O 1
ATOM 3993 N N . GLU A 1 516 ? -4.859 46.75 2.457 1 85.31 516 GLU A N 1
ATOM 3994 C CA . GLU A 1 516 ? -6.219 46.844 2.986 1 85.31 516 GLU A CA 1
ATOM 3995 C C . GLU A 1 516 ? -6.559 48.25 3.408 1 85.31 516 GLU A C 1
ATOM 3997 O O . GLU A 1 516 ? -7.672 48.719 3.174 1 85.31 516 GLU A O 1
ATOM 4002 N N . VAL A 1 517 ? -5.695 48.938 4.043 1 84.19 517 VAL A N 1
ATOM 4003 C CA . VAL A 1 517 ? -5.898 50.312 4.508 1 84.19 517 VAL A CA 1
ATOM 4004 C C . VAL A 1 517 ? -6.035 51.25 3.307 1 84.19 517 VAL A C 1
ATOM 4006 O O . VAL A 1 517 ? -6.883 52.125 3.303 1 84.19 517 VAL A O 1
ATOM 4009 N N . ALA A 1 518 ? -5.191 50.938 2.352 1 87 518 ALA A N 1
ATOM 4010 C CA . ALA A 1 518 ? -5.266 51.75 1.14 1 87 518 ALA A CA 1
ATOM 4011 C C . ALA A 1 518 ? -6.613 51.562 0.442 1 87 518 ALA A C 1
ATOM 4013 O O . ALA A 1 518 ? -7.191 52.531 -0.061 1 87 518 ALA A O 1
ATOM 4014 N N . ALA A 1 519 ? -7.082 50.375 0.376 1 82.81 519 ALA A N 1
ATOM 4015 C CA . ALA A 1 519 ? -8.359 50.094 -0.264 1 82.81 519 ALA A CA 1
ATOM 4016 C C . ALA A 1 519 ? -9.516 50.719 0.509 1 82.81 519 ALA A C 1
ATOM 4018 O O . ALA A 1 519 ? -10.477 51.219 -0.088 1 82.81 519 ALA A O 1
ATOM 4019 N N . GLU A 1 520 ? -9.445 50.656 1.805 1 81.38 520 GLU A N 1
ATOM 4020 C CA . GLU A 1 520 ? -10.492 51.25 2.639 1 81.38 520 GLU A CA 1
ATOM 4021 C C . GLU A 1 520 ? -10.5 52.781 2.508 1 81.38 520 GLU A C 1
ATOM 4023 O O . GLU A 1 520 ? -11.562 53.406 2.496 1 81.38 520 GLU A O 1
ATOM 4028 N N . THR A 1 521 ? -9.383 53.344 2.426 1 82.06 521 THR A N 1
ATOM 4029 C CA . THR A 1 521 ? -9.258 54.812 2.268 1 82.06 521 THR A CA 1
ATOM 4030 C C . THR A 1 521 ? -9.805 55.25 0.914 1 82.06 521 THR A C 1
ATOM 4032 O O . THR A 1 521 ? -10.484 56.281 0.819 1 82.06 521 THR A O 1
ATOM 4035 N N . ALA A 1 522 ? -9.555 54.406 -0.015 1 84.31 522 ALA A N 1
ATOM 4036 C CA . ALA A 1 522 ? -10.047 54.719 -1.355 1 84.31 522 ALA A CA 1
ATOM 4037 C C . ALA A 1 522 ? -11.57 54.594 -1.417 1 84.31 522 ALA A C 1
ATOM 4039 O O . ALA A 1 522 ? -12.234 55.438 -2.051 1 84.31 522 ALA A O 1
ATOM 4040 N N . ARG A 1 523 ? -12.031 53.531 -0.852 1 74.75 523 ARG A N 1
ATOM 4041 C CA . ARG A 1 523 ? -13.484 53.375 -0.841 1 74.75 523 ARG A CA 1
ATOM 4042 C C . ARG A 1 523 ? -14.164 54.5 -0.093 1 74.75 523 ARG A C 1
ATOM 4044 O O . ARG A 1 523 ? -15.25 54.938 -0.479 1 74.75 523 ARG A O 1
ATOM 4051 N N . ALA A 1 524 ? -13.617 55.094 0.984 1 79.25 524 ALA A N 1
ATOM 4052 C CA . ALA A 1 524 ? -14.156 56.188 1.773 1 79.25 524 ALA A CA 1
ATOM 4053 C C . ALA A 1 524 ? -14.164 57.469 0.972 1 79.25 524 ALA A C 1
ATOM 4055 O O . ALA A 1 524 ? -15.125 58.25 1.021 1 79.25 524 ALA A O 1
ATOM 4056 N N . LYS A 1 525 ? -13.18 57.625 0.165 1 84.31 525 LYS A N 1
ATOM 4057 C CA . LYS A 1 525 ? -13.094 58.812 -0.678 1 84.31 525 LYS A CA 1
ATOM 4058 C C . LYS A 1 525 ? -14.156 58.781 -1.777 1 84.31 525 LYS A C 1
ATOM 4060 O O . LYS A 1 525 ? -14.766 59.812 -2.088 1 84.31 525 LYS A O 1
ATOM 4065 N N . GLU A 1 526 ? -14.234 57.625 -2.209 1 80.62 526 GLU A N 1
ATOM 4066 C CA . GLU A 1 526 ? -15.234 57.469 -3.262 1 80.62 526 GLU A CA 1
ATOM 4067 C C . GLU A 1 526 ? -16.641 57.719 -2.725 1 80.62 526 GLU A C 1
ATOM 4069 O O . GLU A 1 526 ? -17.469 58.312 -3.408 1 80.62 526 GLU A O 1
ATOM 4074 N N . GLN A 1 527 ? -16.906 57.312 -1.624 1 75.44 527 GLN A N 1
ATOM 4075 C CA . GLN A 1 527 ? -18.203 57.5 -1.003 1 75.44 527 GLN A CA 1
ATOM 4076 C C . GLN A 1 527 ? -18.453 58.969 -0.688 1 75.44 527 GLN A C 1
ATOM 4078 O O . GLN A 1 527 ? -19.562 59.469 -0.854 1 75.44 527 GLN A O 1
ATOM 4083 N N . VAL A 1 528 ? -17.531 59.625 -0.24 1 82.12 528 VAL A N 1
ATOM 4084 C CA . VAL A 1 528 ? -17.641 61.062 0.069 1 82.12 528 VAL A CA 1
ATOM 4085 C C . VAL A 1 528 ? -17.875 61.844 -1.214 1 82.12 528 VAL A C 1
ATOM 4087 O O . VAL A 1 528 ? -18.688 62.781 -1.233 1 82.12 528 VAL A O 1
ATOM 4090 N N . GLU A 1 529 ? -17.203 61.406 -2.146 1 78.44 529 GLU A N 1
ATOM 4091 C CA . GLU A 1 529 ? -17.359 62.062 -3.432 1 78.44 529 GLU A CA 1
ATOM 4092 C C . GLU A 1 529 ? -18.75 61.844 -4.008 1 78.44 529 GLU A C 1
ATOM 4094 O O . GLU A 1 529 ? -19.344 62.75 -4.594 1 78.44 529 GLU A O 1
ATOM 4099 N N . LEU A 1 530 ? -19.188 60.562 -3.809 1 78.25 530 LEU A N 1
ATOM 4100 C CA . LEU A 1 530 ? -20.531 60.25 -4.297 1 78.25 530 LEU A CA 1
ATOM 4101 C C . LEU A 1 530 ? -21.594 60.969 -3.492 1 78.25 530 LEU A C 1
ATOM 4103 O O . LEU A 1 530 ? -22.641 61.344 -4.035 1 78.25 530 LEU A O 1
ATOM 4107 N N . GLN A 1 531 ? -21.438 61.25 -2.283 1 70.44 531 GLN A N 1
ATOM 4108 C CA . GLN A 1 531 ? -22.375 62 -1.433 1 70.44 531 GLN A CA 1
ATOM 4109 C C . GLN A 1 531 ? -22.312 63.5 -1.692 1 70.44 531 GLN A C 1
ATOM 4111 O O . GLN A 1 531 ? -23.266 64.188 -1.425 1 70.44 531 GLN A O 1
ATOM 4116 N N . ALA A 1 532 ? -21.25 63.938 -2.104 1 75.06 532 ALA A N 1
ATOM 4117 C CA . ALA A 1 532 ? -21.078 65.375 -2.393 1 75.06 532 ALA A CA 1
ATOM 4118 C C . ALA A 1 532 ? -21.734 65.75 -3.723 1 75.06 532 ALA A C 1
ATOM 4120 O O . ALA A 1 532 ? -21.984 66.938 -3.994 1 75.06 532 ALA A O 1
ATOM 4121 N N . VAL A 1 533 ? -22.094 64.75 -4.43 1 66.44 533 VAL A N 1
ATOM 4122 C CA . VAL A 1 533 ? -22.844 65.062 -5.648 1 66.44 533 VAL A CA 1
ATOM 4123 C C . VAL A 1 533 ? -24.344 64.875 -5.387 1 66.44 533 VAL A C 1
ATOM 4125 O O . VAL A 1 533 ? -24.781 63.875 -4.824 1 66.44 533 VAL A O 1
ATOM 4128 N N . MET B 1 1 ? 25.453 10.906 9.82 1 92.69 1 MET B N 1
ATOM 4129 C CA . MET B 1 1 ? 26.078 10.695 8.516 1 92.69 1 MET B CA 1
ATOM 4130 C C . MET B 1 1 ? 26 11.953 7.664 1 92.69 1 MET B C 1
ATOM 4132 O O . MET B 1 1 ? 24.906 12.461 7.387 1 92.69 1 MET B O 1
ATOM 4136 N N . ASP B 1 2 ? 27.031 12.523 7.391 1 94.25 2 ASP B N 1
ATOM 4137 C CA . ASP B 1 2 ? 27.078 13.695 6.531 1 94.25 2 ASP B CA 1
ATOM 4138 C C . ASP B 1 2 ? 27.297 13.312 5.07 1 94.25 2 ASP B C 1
ATOM 4140 O O . ASP B 1 2 ? 27.312 12.125 4.734 1 94.25 2 ASP B O 1
ATOM 4144 N N . SER B 1 3 ? 27.438 14.297 4.176 1 96.88 3 SER B N 1
ATOM 4145 C CA . SER B 1 3 ? 27.516 14.055 2.738 1 96.88 3 SER B CA 1
ATOM 4146 C C . SER B 1 3 ? 28.734 13.211 2.385 1 96.88 3 SER B C 1
ATOM 4148 O O . SER B 1 3 ? 28.672 12.336 1.522 1 96.88 3 SER B O 1
ATOM 4150 N N . SER B 1 4 ? 29.844 13.508 3.012 1 97.12 4 SER B N 1
ATOM 4151 C CA . SER B 1 4 ? 31.062 12.766 2.742 1 97.12 4 SER B CA 1
ATOM 4152 C C . SER B 1 4 ? 30.953 11.32 3.221 1 97.12 4 SER B C 1
ATOM 4154 O O . SER B 1 4 ? 31.359 10.398 2.518 1 97.12 4 SER B O 1
ATOM 4156 N N . GLN B 1 5 ? 30.438 11.141 4.402 1 97.12 5 GLN B N 1
ATOM 4157 C CA . GLN B 1 5 ? 30.219 9.805 4.941 1 97.12 5 GLN B CA 1
ATOM 4158 C C . GLN B 1 5 ? 29.25 9.016 4.074 1 97.12 5 GLN B C 1
ATOM 4160 O O . GLN B 1 5 ? 29.438 7.82 3.84 1 97.12 5 GLN B O 1
ATOM 4165 N N . PHE B 1 6 ? 28.281 9.734 3.578 1 98.06 6 PHE B N 1
ATOM 4166 C CA . PHE B 1 6 ? 27.297 9.086 2.717 1 98.06 6 PHE B CA 1
ATOM 4167 C C . PHE B 1 6 ? 27.938 8.641 1.404 1 98.06 6 PHE B C 1
ATOM 4169 O O . PHE B 1 6 ? 27.688 7.535 0.926 1 98.06 6 PHE B O 1
ATOM 4176 N N . ARG B 1 7 ? 28.672 9.484 0.839 1 98.06 7 ARG B N 1
ATOM 4177 C CA . ARG B 1 7 ? 29.359 9.133 -0.399 1 98.06 7 ARG B CA 1
ATOM 4178 C C . ARG B 1 7 ? 30.156 7.84 -0.24 1 98.06 7 ARG B C 1
ATOM 4180 O O . ARG B 1 7 ? 30.031 6.93 -1.063 1 98.06 7 ARG B O 1
ATOM 4187 N N . GLN B 1 8 ? 30.875 7.738 0.792 1 97.88 8 GLN B N 1
ATOM 4188 C CA . GLN B 1 8 ? 31.688 6.555 1.05 1 97.88 8 GLN B CA 1
ATOM 4189 C C . GLN B 1 8 ? 30.812 5.328 1.29 1 97.88 8 GLN B C 1
ATOM 4191 O O . GLN B 1 8 ? 31.078 4.258 0.731 1 97.88 8 GLN B O 1
ATOM 4196 N N . ALA B 1 9 ? 29.844 5.465 2.166 1 98.38 9 ALA B N 1
ATOM 4197 C CA . ALA B 1 9 ? 28.938 4.367 2.502 1 98.38 9 ALA B CA 1
ATOM 4198 C C . ALA B 1 9 ? 28.203 3.865 1.265 1 98.38 9 ALA B C 1
ATOM 4200 O O . ALA B 1 9 ? 28.047 2.656 1.074 1 98.38 9 ALA B O 1
ATOM 4201 N N . ALA B 1 10 ? 27.734 4.801 0.431 1 98.31 10 ALA B N 1
ATOM 4202 C CA . ALA B 1 10 ? 26.969 4.453 -0.761 1 98.31 10 ALA B CA 1
ATOM 4203 C C . ALA B 1 10 ? 27.844 3.744 -1.791 1 98.31 10 ALA B C 1
ATOM 4205 O O . ALA B 1 10 ? 27.391 2.805 -2.451 1 98.31 10 ALA B O 1
ATOM 4206 N N . HIS B 1 11 ? 29.078 4.219 -1.954 1 98 11 HIS B N 1
ATOM 4207 C CA . HIS B 1 11 ? 30 3.539 -2.863 1 98 11 HIS B CA 1
ATOM 4208 C C . HIS B 1 11 ? 30.25 2.104 -2.418 1 98 11 HIS B C 1
ATOM 4210 O O . HIS B 1 11 ? 30.25 1.185 -3.24 1 98 11 HIS B O 1
ATOM 4216 N N . ALA B 1 12 ? 30.438 1.926 -1.144 1 98 12 ALA B N 1
ATOM 4217 C CA . ALA B 1 12 ? 30.625 0.583 -0.603 1 98 12 ALA B CA 1
ATOM 4218 C C . ALA B 1 12 ? 29.391 -0.277 -0.809 1 98 12 ALA B C 1
ATOM 4220 O O . ALA B 1 12 ? 29.484 -1.468 -1.112 1 98 12 ALA B O 1
ATOM 4221 N N . ALA B 1 13 ? 28.25 0.267 -0.593 1 98.25 13 ALA B N 1
ATOM 4222 C CA . ALA B 1 13 ? 26.984 -0.446 -0.802 1 98.25 13 ALA B CA 1
ATOM 4223 C C . ALA B 1 13 ? 26.844 -0.887 -2.256 1 98.25 13 ALA B C 1
ATOM 4225 O O . ALA B 1 13 ? 26.422 -2.012 -2.529 1 98.25 13 ALA B O 1
ATOM 4226 N N . ILE B 1 14 ? 27.172 0.039 -3.18 1 98.44 14 ILE B N 1
ATOM 4227 C CA . ILE B 1 14 ? 27.094 -0.257 -4.605 1 98.44 14 ILE B CA 1
ATOM 4228 C C . ILE B 1 14 ? 27.984 -1.446 -4.938 1 98.44 14 ILE B C 1
ATOM 4230 O O . ILE B 1 14 ? 27.578 -2.363 -5.652 1 98.44 14 ILE B O 1
ATOM 4234 N N . ASP B 1 15 ? 29.156 -1.468 -4.426 1 98.19 15 ASP B N 1
ATOM 4235 C CA . ASP B 1 15 ? 30.094 -2.562 -4.68 1 98.19 15 ASP B CA 1
ATOM 4236 C C . ASP B 1 15 ? 29.547 -3.881 -4.129 1 98.19 15 ASP B C 1
ATOM 4238 O O . ASP B 1 15 ? 29.672 -4.922 -4.777 1 98.19 15 ASP B O 1
ATOM 4242 N N . GLN B 1 16 ? 29.016 -3.871 -2.961 1 98.12 16 GLN B N 1
ATOM 4243 C CA . GLN B 1 16 ? 28.453 -5.074 -2.363 1 98.12 16 GLN B CA 1
ATOM 4244 C C . GLN B 1 16 ? 27.25 -5.582 -3.172 1 98.12 16 GLN B C 1
ATOM 4246 O O . GLN B 1 16 ? 27.062 -6.789 -3.314 1 98.12 16 GLN B O 1
ATOM 4251 N N . ILE B 1 17 ? 26.438 -4.703 -3.654 1 98.31 17 ILE B N 1
ATOM 4252 C CA . ILE B 1 17 ? 25.281 -5.066 -4.457 1 98.31 17 ILE B CA 1
ATOM 4253 C C . ILE B 1 17 ? 25.734 -5.703 -5.77 1 98.31 17 ILE B C 1
ATOM 4255 O O . ILE B 1 17 ? 25.188 -6.723 -6.195 1 98.31 17 ILE B O 1
ATOM 4259 N N . ILE B 1 18 ? 26.734 -5.09 -6.391 1 98.38 18 ILE B N 1
ATOM 4260 C CA . ILE B 1 18 ? 27.297 -5.633 -7.629 1 98.38 18 ILE B CA 1
ATOM 4261 C C . ILE B 1 18 ? 27.859 -7.031 -7.375 1 98.38 18 ILE B C 1
ATOM 4263 O O . ILE B 1 18 ? 27.578 -7.961 -8.133 1 98.38 18 ILE B O 1
ATOM 4267 N N . ASP B 1 19 ? 28.594 -7.168 -6.316 1 97.88 19 ASP B N 1
ATOM 4268 C CA . ASP B 1 19 ? 29.172 -8.461 -5.961 1 97.88 19 ASP B CA 1
ATOM 4269 C C . ASP B 1 19 ? 28.078 -9.508 -5.727 1 97.88 19 ASP B C 1
ATOM 4271 O O . ASP B 1 19 ? 28.219 -10.656 -6.141 1 97.88 19 ASP B O 1
ATOM 4275 N N . TYR B 1 20 ? 27.109 -9.203 -5.051 1 97.56 20 TYR B N 1
ATOM 4276 C CA . TYR B 1 20 ? 25.969 -10.078 -4.789 1 97.56 20 TYR B CA 1
ATOM 4277 C C . TYR B 1 20 ? 25.375 -10.609 -6.094 1 97.56 20 TYR B C 1
ATOM 4279 O O . TYR B 1 20 ? 25.203 -11.812 -6.258 1 97.56 20 TYR B O 1
ATOM 4287 N N . TYR B 1 21 ? 25.062 -9.68 -7.078 1 97.56 21 TYR B N 1
ATOM 4288 C CA . TYR B 1 21 ? 24.422 -10.078 -8.328 1 97.56 21 TYR B CA 1
ATOM 4289 C C . TYR B 1 21 ? 25.391 -10.883 -9.195 1 97.56 21 TYR B C 1
ATOM 4291 O O . TYR B 1 21 ? 24.984 -11.844 -9.859 1 97.56 21 TYR B O 1
ATOM 4299 N N . ASP B 1 22 ? 26.625 -10.477 -9.172 1 97.19 22 ASP B N 1
ATOM 4300 C CA . ASP B 1 22 ? 27.609 -11.148 -10.008 1 97.19 22 ASP B CA 1
ATOM 4301 C C . ASP B 1 22 ? 27.859 -12.578 -9.531 1 97.19 22 ASP B C 1
ATOM 4303 O O . ASP B 1 22 ? 28.266 -13.438 -10.312 1 97.19 22 ASP B O 1
ATOM 4307 N N . ASN B 1 23 ? 27.578 -12.875 -8.242 1 96.62 23 ASN B N 1
ATOM 4308 C CA . ASN B 1 23 ? 27.906 -14.188 -7.676 1 96.62 23 ASN B CA 1
ATOM 4309 C C . ASN B 1 23 ? 26.656 -14.883 -7.141 1 96.62 23 ASN B C 1
ATOM 4311 O O . ASN B 1 23 ? 26.766 -15.844 -6.371 1 96.62 23 ASN B O 1
ATOM 4315 N N . ILE B 1 24 ? 25.562 -14.492 -7.504 1 96.56 24 ILE B N 1
ATOM 4316 C CA . ILE B 1 24 ? 24.312 -14.953 -6.895 1 96.56 24 ILE B CA 1
ATOM 4317 C C . ILE B 1 24 ? 24.094 -16.422 -7.211 1 96.56 24 ILE B C 1
ATOM 4319 O O . ILE B 1 24 ? 23.5 -17.156 -6.418 1 96.56 24 ILE B O 1
ATOM 4323 N N . ARG B 1 25 ? 24.609 -16.938 -8.359 1 94.75 25 ARG B N 1
ATOM 4324 C CA . ARG B 1 25 ? 24.469 -18.328 -8.781 1 94.75 25 ARG B CA 1
ATOM 4325 C C . ARG B 1 25 ? 25.172 -19.266 -7.801 1 94.75 25 ARG B C 1
ATOM 4327 O O . ARG B 1 25 ? 24.812 -20.438 -7.695 1 94.75 25 ARG B O 1
ATOM 4334 N N . ASP B 1 26 ? 26.141 -18.719 -7.098 1 94.31 26 ASP B N 1
ATOM 4335 C CA . ASP B 1 26 ? 26.953 -19.516 -6.184 1 94.31 26 ASP B CA 1
ATOM 4336 C C . ASP B 1 26 ? 26.281 -19.641 -4.82 1 94.31 26 ASP B C 1
ATOM 4338 O O . ASP B 1 26 ? 26.703 -20.438 -3.979 1 94.31 26 ASP B O 1
ATOM 4342 N N . ARG B 1 27 ? 25.281 -18.922 -4.598 1 94.75 27 ARG B N 1
ATOM 4343 C CA . ARG B 1 27 ? 24.562 -18.969 -3.326 1 94.75 27 ARG B CA 1
ATOM 4344 C C . ARG B 1 27 ? 23.422 -19.969 -3.387 1 94.75 27 ARG B C 1
ATOM 4346 O O . ARG B 1 27 ? 22.766 -20.109 -4.418 1 94.75 27 ARG B O 1
ATOM 4353 N N . ARG B 1 28 ? 23.266 -20.703 -2.256 1 95.44 28 ARG B N 1
ATOM 4354 C CA . ARG B 1 28 ? 22.078 -21.547 -2.162 1 95.44 28 ARG B CA 1
ATOM 4355 C C . ARG B 1 28 ? 20.797 -20.703 -2.314 1 95.44 28 ARG B C 1
ATOM 4357 O O . ARG B 1 28 ? 20.625 -19.719 -1.609 1 95.44 28 ARG B O 1
ATOM 4364 N N . VAL B 1 29 ? 19.969 -21.125 -3.199 1 96.81 29 VAL B N 1
ATOM 4365 C CA . VAL B 1 29 ? 18.844 -20.281 -3.605 1 96.81 29 VAL B CA 1
ATOM 4366 C C . VAL B 1 29 ? 17.828 -20.188 -2.463 1 96.81 29 VAL B C 1
ATOM 4368 O O . VAL B 1 29 ? 17.359 -19.094 -2.125 1 96.81 29 VAL B O 1
ATOM 4371 N N . LEU B 1 30 ? 17.391 -21.281 -1.874 1 95.62 30 LEU B N 1
ATOM 4372 C CA . LEU B 1 30 ? 16.438 -21.312 -0.767 1 95.62 30 LEU B CA 1
ATOM 4373 C C . LEU B 1 30 ? 17.156 -21.266 0.573 1 95.62 30 LEU B C 1
ATOM 4375 O O . LEU B 1 30 ? 18.047 -22.094 0.83 1 95.62 30 LEU B O 1
ATOM 4379 N N . SER B 1 31 ? 16.781 -20.328 1.433 1 94.62 31 SER B N 1
ATOM 4380 C CA . SER B 1 31 ? 17.391 -20.203 2.746 1 94.62 31 SER B CA 1
ATOM 4381 C C . SER B 1 31 ? 17.188 -21.453 3.582 1 94.62 31 SER B C 1
ATOM 4383 O O . SER B 1 31 ? 16.156 -22.125 3.473 1 94.62 31 SER B O 1
ATOM 4385 N N . GLU B 1 32 ? 18.156 -21.75 4.465 1 93.44 32 GLU B N 1
ATOM 4386 C CA . GLU B 1 32 ? 18.062 -22.922 5.328 1 93.44 32 GLU B CA 1
ATOM 4387 C C . GLU B 1 32 ? 17.969 -22.516 6.797 1 93.44 32 GLU B C 1
ATOM 4389 O O . GLU B 1 32 ? 18.109 -23.359 7.688 1 93.44 32 GLU B O 1
ATOM 4394 N N . VAL B 1 33 ? 17.766 -21.297 6.961 1 94.88 33 VAL B N 1
ATOM 4395 C CA . VAL B 1 33 ? 17.703 -20.844 8.352 1 94.88 33 VAL B CA 1
ATOM 4396 C C . VAL B 1 33 ? 16.438 -21.359 9.008 1 94.88 33 VAL B C 1
ATOM 4398 O O . VAL B 1 33 ? 15.516 -21.828 8.32 1 94.88 33 VAL B O 1
ATOM 4401 N N . GLN B 1 34 ? 16.422 -21.375 10.32 1 94.38 34 GLN B N 1
ATOM 4402 C CA . GLN B 1 34 ? 15.258 -21.766 11.109 1 94.38 34 GLN B CA 1
ATOM 4403 C C . GLN B 1 34 ? 14.531 -20.547 11.664 1 94.38 34 GLN B C 1
ATOM 4405 O O . GLN B 1 34 ? 15.133 -19.484 11.836 1 94.38 34 GLN B O 1
ATOM 4410 N N . PRO B 1 35 ? 13.188 -20.719 11.898 1 94 35 PRO B N 1
ATOM 4411 C CA . PRO B 1 35 ? 12.477 -19.609 12.539 1 94 35 PRO B CA 1
ATOM 4412 C C . PRO B 1 35 ? 13.172 -19.125 13.805 1 94 35 PRO B C 1
ATOM 4414 O O . PRO B 1 35 ? 13.57 -19.938 14.648 1 94 35 PRO B O 1
ATOM 4417 N N . GLY B 1 36 ? 13.32 -17.812 13.875 1 94.25 36 GLY B N 1
ATOM 4418 C CA . GLY B 1 36 ? 13.93 -17.234 15.062 1 94.25 36 GLY B CA 1
ATOM 4419 C C . GLY B 1 36 ? 15.43 -17.047 14.93 1 94.25 36 GLY B C 1
ATOM 4420 O O . GLY B 1 36 ? 16.078 -16.5 15.82 1 94.25 36 GLY B O 1
ATOM 4421 N N . TYR B 1 37 ? 16.047 -17.359 13.812 1 96.31 37 TYR B N 1
ATOM 4422 C CA . TYR B 1 37 ? 17.484 -17.328 13.641 1 96.31 37 TYR B CA 1
ATOM 4423 C C . TYR B 1 37 ? 18.031 -15.93 13.867 1 96.31 37 TYR B C 1
ATOM 4425 O O . TYR B 1 37 ? 19.094 -15.758 14.484 1 96.31 37 TYR B O 1
ATOM 4433 N N . LEU B 1 38 ? 17.328 -14.969 13.391 1 96.94 38 LEU B N 1
ATOM 4434 C CA . LEU B 1 38 ? 17.875 -13.609 13.383 1 96.94 38 LEU B CA 1
ATOM 4435 C C . LEU B 1 38 ? 17.859 -13.023 14.789 1 96.94 38 LEU B C 1
ATOM 4437 O O . LEU B 1 38 ? 18.734 -12.211 15.133 1 96.94 38 LEU B O 1
ATOM 4441 N N . ARG B 1 39 ? 16.891 -13.352 15.578 1 95 39 ARG B N 1
ATOM 4442 C CA . ARG B 1 39 ? 16.797 -12.875 16.953 1 95 39 ARG B CA 1
ATOM 4443 C C . ARG B 1 39 ? 18.047 -13.258 17.734 1 95 39 ARG B C 1
ATOM 4445 O O . ARG B 1 39 ? 18.484 -12.523 18.625 1 95 39 ARG B O 1
ATOM 4452 N N . GLU B 1 40 ? 18.625 -14.336 17.391 1 94.94 40 GLU B N 1
ATOM 4453 C CA . GLU B 1 40 ? 19.812 -14.836 18.078 1 94.94 40 GLU B CA 1
ATOM 4454 C C . GLU B 1 40 ? 21.062 -14.078 17.625 1 94.94 40 GLU B C 1
ATOM 4456 O O . GLU B 1 40 ? 22.078 -14.062 18.344 1 94.94 40 GLU B O 1
ATOM 4461 N N . LEU B 1 41 ? 20.969 -13.453 16.5 1 95.62 41 LEU B N 1
ATOM 4462 C CA . LEU B 1 41 ? 22.156 -12.859 15.898 1 95.62 41 LEU B CA 1
ATOM 4463 C C . LEU B 1 41 ? 22.188 -11.359 16.141 1 95.62 41 LEU B C 1
ATOM 4465 O O . LEU B 1 41 ? 23.25 -10.742 16.078 1 95.62 41 LEU B O 1
ATOM 4469 N N . ILE B 1 42 ? 21 -10.727 16.328 1 94.69 42 ILE B N 1
ATOM 4470 C CA . ILE B 1 42 ? 20.922 -9.281 16.453 1 94.69 42 ILE B CA 1
ATOM 4471 C C . ILE B 1 42 ? 20.797 -8.891 17.922 1 94.69 42 ILE B C 1
ATOM 4473 O O . ILE B 1 42 ? 19.984 -9.469 18.656 1 94.69 42 ILE B O 1
ATOM 4477 N N . PRO B 1 43 ? 21.594 -7.883 18.344 1 90.62 43 PRO B N 1
ATOM 4478 C CA . PRO B 1 43 ? 21.438 -7.398 19.703 1 90.62 43 PRO B CA 1
ATOM 4479 C C . PRO B 1 43 ? 20.031 -6.875 19.984 1 90.62 43 PRO B C 1
ATOM 4481 O O . PRO B 1 43 ? 19.406 -6.27 19.109 1 90.62 43 PRO B O 1
ATOM 4484 N N . PRO B 1 44 ? 19.625 -7.156 21.203 1 88.44 44 PRO B N 1
ATOM 4485 C CA . PRO B 1 44 ? 18.297 -6.648 21.547 1 88.44 44 PRO B CA 1
ATOM 4486 C C . PRO B 1 44 ? 18.266 -5.125 21.688 1 88.44 44 PRO B C 1
ATOM 4488 O O . PRO B 1 44 ? 19.203 -4.531 22.219 1 88.44 44 PRO B O 1
ATOM 4491 N N . GLY B 1 45 ? 17.234 -4.547 21.156 1 93.19 45 GLY B N 1
ATOM 4492 C CA . GLY B 1 45 ? 16.984 -3.125 21.344 1 93.19 45 GLY B CA 1
ATOM 4493 C C . GLY B 1 45 ? 17.734 -2.258 20.344 1 93.19 45 GLY B C 1
ATOM 4494 O O . GLY B 1 45 ? 18.531 -2.762 19.547 1 93.19 45 GLY B O 1
ATOM 4495 N N . ILE B 1 46 ? 17.422 -1.002 20.266 1 97.19 46 ILE B N 1
ATOM 4496 C CA . ILE B 1 46 ? 18.125 0.025 19.5 1 97.19 46 ILE B CA 1
ATOM 4497 C C . ILE B 1 46 ? 19.344 0.513 20.266 1 97.19 46 ILE B C 1
ATOM 4499 O O . ILE B 1 46 ? 19.266 0.764 21.469 1 97.19 46 ILE B O 1
ATOM 4503 N N . PRO B 1 47 ? 20.516 0.576 19.594 1 97.56 47 PRO B N 1
ATOM 4504 C CA . PRO B 1 47 ? 21.688 1.111 20.312 1 97.56 47 PRO B CA 1
ATOM 4505 C C . PRO B 1 47 ? 21.438 2.527 20.844 1 97.56 47 PRO B C 1
ATOM 4507 O O . PRO B 1 47 ? 20.766 3.322 20.188 1 97.56 47 PRO B O 1
ATOM 4510 N N . GLN B 1 48 ? 22.031 2.77 21.984 1 97.56 48 GLN B N 1
ATOM 4511 C CA . GLN B 1 48 ? 21.891 4.105 22.547 1 97.56 48 GLN B CA 1
ATOM 4512 C C . GLN B 1 48 ? 22.516 5.16 21.641 1 97.56 48 GLN B C 1
ATOM 4514 O O . GLN B 1 48 ? 21.891 6.172 21.328 1 97.56 48 GLN B O 1
ATOM 4519 N N . THR B 1 49 ? 23.766 4.863 21.312 1 97.75 49 THR B N 1
ATOM 4520 C CA . THR B 1 49 ? 24.5 5.742 20.406 1 97.75 49 THR B CA 1
ATOM 4521 C C . THR B 1 49 ? 24.578 5.121 19.016 1 97.75 49 THR B C 1
ATOM 4523 O O . THR B 1 49 ? 24.688 3.9 18.875 1 97.75 49 THR B O 1
ATOM 4526 N N . GLY B 1 50 ? 24.578 5.992 17.969 1 97.38 50 GLY B N 1
ATOM 4527 C CA . GLY B 1 50 ? 24.656 5.52 16.609 1 97.38 50 GLY B CA 1
ATOM 4528 C C . GLY B 1 50 ? 25.906 4.684 16.344 1 97.38 50 GLY B C 1
ATOM 4529 O O . GLY B 1 50 ? 26.953 4.938 16.922 1 97.38 50 GLY B O 1
ATOM 4530 N N . GLU B 1 51 ? 25.766 3.783 15.461 1 97.31 51 GLU B N 1
ATOM 4531 C CA . GLU B 1 51 ? 26.859 2.891 15.094 1 97.31 51 GLU B CA 1
ATOM 4532 C C . GLU B 1 51 ? 27.5 3.32 13.773 1 97.31 51 GLU B C 1
ATOM 4534 O O . GLU B 1 51 ? 26.875 4.016 12.969 1 97.31 51 GLU B O 1
ATOM 4539 N N . LYS B 1 52 ? 28.781 2.84 13.633 1 96.38 52 LYS B N 1
ATOM 4540 C CA . LYS B 1 52 ? 29.484 3.131 12.391 1 96.38 52 LYS B CA 1
ATOM 4541 C C . LYS B 1 52 ? 28.891 2.34 11.227 1 96.38 52 LYS B C 1
ATOM 4543 O O . LYS B 1 52 ? 28.516 1.177 11.383 1 96.38 52 LYS B O 1
ATOM 4548 N N . TRP B 1 53 ? 28.828 3 10.047 1 96.06 53 TRP B N 1
ATOM 4549 C CA . TRP B 1 53 ? 28.25 2.373 8.859 1 96.06 53 TRP B CA 1
ATOM 4550 C C . TRP B 1 53 ? 28.953 1.052 8.555 1 96.06 53 TRP B C 1
ATOM 4552 O O . TRP B 1 53 ? 28.297 0.076 8.172 1 96.06 53 TRP B O 1
ATOM 4562 N N . GLU B 1 54 ? 30.219 1.002 8.703 1 96.38 54 GLU B N 1
ATOM 4563 C CA . GLU B 1 54 ? 30.969 -0.198 8.375 1 96.38 54 GLU B CA 1
ATOM 4564 C C . GLU B 1 54 ? 30.5 -1.397 9.188 1 96.38 54 GLU B C 1
ATOM 4566 O O . GLU B 1 54 ? 30.469 -2.523 8.688 1 96.38 54 GLU B O 1
ATOM 4571 N N . ASP B 1 55 ? 30.156 -1.157 10.398 1 96.62 55 ASP B N 1
ATOM 4572 C CA . ASP B 1 55 ? 29.641 -2.217 11.266 1 96.62 55 ASP B CA 1
ATOM 4573 C C . ASP B 1 55 ? 28.266 -2.674 10.812 1 96.62 55 ASP B C 1
ATOM 4575 O O . ASP B 1 55 ? 27.969 -3.871 10.805 1 96.62 55 ASP B O 1
ATOM 4579 N N . ILE B 1 56 ? 27.469 -1.733 10.453 1 97.38 56 ILE B N 1
ATOM 4580 C CA . ILE B 1 56 ? 26.125 -2.033 9.984 1 97.38 56 ILE B CA 1
ATOM 4581 C C . ILE B 1 56 ? 26.188 -2.83 8.688 1 97.38 56 ILE B C 1
ATOM 4583 O O . ILE B 1 56 ? 25.5 -3.832 8.523 1 97.38 56 ILE B O 1
ATOM 4587 N N . GLN B 1 57 ? 27 -2.359 7.785 1 97.62 57 GLN B N 1
ATOM 4588 C CA . GLN B 1 57 ? 27.156 -3.021 6.492 1 97.62 57 GLN B CA 1
ATOM 4589 C C . GLN B 1 57 ? 27.625 -4.461 6.664 1 97.62 57 GLN B C 1
ATOM 4591 O O . GLN B 1 57 ? 27.156 -5.363 5.961 1 97.62 57 GLN B O 1
ATOM 4596 N N . ARG B 1 58 ? 28.578 -4.672 7.566 1 97.25 58 ARG B N 1
ATOM 4597 C CA . ARG B 1 58 ? 29.109 -6.012 7.816 1 97.25 58 ARG B CA 1
ATOM 4598 C C . ARG B 1 58 ? 27.984 -6.965 8.25 1 97.25 58 ARG B C 1
ATOM 4600 O O . ARG B 1 58 ? 28.016 -8.148 7.91 1 97.25 58 ARG B O 1
ATOM 4607 N N . ASP B 1 59 ? 27.062 -6.492 8.961 1 97.62 59 ASP B N 1
ATOM 4608 C CA . ASP B 1 59 ? 25.969 -7.316 9.492 1 97.62 59 ASP B CA 1
ATOM 4609 C C . ASP B 1 59 ? 25.016 -7.746 8.391 1 97.62 59 ASP B C 1
ATOM 4611 O O . ASP B 1 59 ? 24.266 -8.711 8.555 1 97.62 59 ASP B O 1
ATOM 4615 N N . ILE B 1 60 ? 24.984 -7.035 7.227 1 97.81 60 ILE B N 1
ATOM 4616 C CA . ILE B 1 60 ? 24.141 -7.449 6.105 1 97.81 60 ILE B CA 1
ATOM 4617 C C . ILE B 1 60 ? 24.562 -8.844 5.645 1 97.81 60 ILE B C 1
ATOM 4619 O O . ILE B 1 60 ? 23.703 -9.734 5.5 1 97.81 60 ILE B O 1
ATOM 4623 N N . GLU B 1 61 ? 25.828 -9.031 5.402 1 96.38 61 GLU B N 1
ATOM 4624 C CA . GLU B 1 61 ? 26.328 -10.328 4.949 1 96.38 61 GLU B CA 1
ATOM 4625 C C . GLU B 1 61 ? 26.234 -11.375 6.059 1 96.38 61 GLU B C 1
ATOM 4627 O O . GLU B 1 61 ? 25.859 -12.516 5.812 1 96.38 61 GLU B O 1
ATOM 4632 N N . ALA B 1 62 ? 26.516 -10.992 7.27 1 97 62 ALA B N 1
ATOM 4633 C CA . ALA B 1 62 ? 26.656 -11.945 8.367 1 97 62 ALA B CA 1
ATOM 4634 C C . ALA B 1 62 ? 25.297 -12.375 8.898 1 97 62 ALA B C 1
ATOM 4636 O O . ALA B 1 62 ? 25.125 -13.508 9.352 1 97 62 ALA B O 1
ATOM 4637 N N . LYS B 1 63 ? 24.391 -11.469 8.891 1 97.94 63 LYS B N 1
ATOM 4638 C CA . LYS B 1 63 ? 23.172 -11.734 9.641 1 97.94 63 LYS B CA 1
ATOM 4639 C C . LYS B 1 63 ? 21.938 -11.75 8.727 1 97.94 63 LYS B C 1
ATOM 4641 O O . LYS B 1 63 ? 21.031 -12.555 8.922 1 97.94 63 LYS B O 1
ATOM 4646 N N . ILE B 1 64 ? 21.828 -10.883 7.688 1 98 64 ILE B N 1
ATOM 4647 C CA . ILE B 1 64 ? 20.656 -10.742 6.828 1 98 64 ILE B CA 1
ATOM 4648 C C . ILE B 1 64 ? 20.75 -11.75 5.676 1 98 64 ILE B C 1
ATOM 4650 O O . ILE B 1 64 ? 19.797 -12.484 5.414 1 98 64 ILE B O 1
ATOM 4654 N N . MET B 1 65 ? 21.891 -11.898 5.035 1 97.25 65 MET B N 1
ATOM 4655 C CA . MET B 1 65 ? 22.109 -12.672 3.82 1 97.25 65 MET B CA 1
ATOM 4656 C C . MET B 1 65 ? 21.734 -14.141 4.031 1 97.25 65 MET B C 1
ATOM 4658 O O . MET B 1 65 ? 21.109 -14.75 3.166 1 97.25 65 MET B O 1
ATOM 4662 N N . PRO B 1 66 ? 22.031 -14.703 5.207 1 96.75 66 PRO B N 1
ATOM 4663 C CA . PRO B 1 66 ? 21.688 -16.125 5.402 1 96.75 66 PRO B CA 1
ATOM 4664 C C . PRO B 1 66 ? 20.188 -16.375 5.344 1 96.75 66 PRO B C 1
ATOM 4666 O O . PRO B 1 66 ? 19.766 -17.484 5.027 1 96.75 66 PRO B O 1
ATOM 4669 N N . GLY B 1 67 ? 19.422 -15.383 5.648 1 97.12 67 GLY B N 1
ATOM 4670 C CA . GLY B 1 67 ? 17.984 -15.555 5.707 1 97.12 67 GLY B CA 1
ATOM 4671 C C . GLY B 1 67 ? 17.281 -15.156 4.422 1 97.12 67 GLY B C 1
ATOM 4672 O O . GLY B 1 67 ? 16.047 -15.125 4.367 1 97.12 67 GLY B O 1
ATOM 4673 N N . LEU B 1 68 ? 18.031 -14.906 3.361 1 97.19 68 LEU B N 1
ATOM 4674 C CA . LEU B 1 68 ? 17.422 -14.492 2.098 1 97.19 68 LEU B CA 1
ATOM 4675 C C . LEU B 1 68 ? 17.156 -15.703 1.207 1 97.19 68 LEU B C 1
ATOM 4677 O O . LEU B 1 68 ? 17.984 -16.609 1.104 1 97.19 68 LEU B O 1
ATOM 4681 N N . THR B 1 69 ? 15.953 -15.828 0.696 1 96.5 69 THR B N 1
ATOM 4682 C CA . THR B 1 69 ? 15.719 -16.562 -0.542 1 96.5 69 THR B CA 1
ATOM 4683 C C . THR B 1 69 ? 16.062 -15.703 -1.755 1 96.5 69 THR B C 1
ATOM 4685 O O . THR B 1 69 ? 15.578 -14.578 -1.887 1 96.5 69 THR B O 1
ATOM 4688 N N . HIS B 1 70 ? 16.922 -16.203 -2.58 1 96.94 70 HIS B N 1
ATOM 4689 C CA . HIS B 1 70 ? 17.5 -15.383 -3.635 1 96.94 70 HIS B CA 1
ATOM 4690 C C . HIS B 1 70 ? 16.641 -15.43 -4.898 1 96.94 70 HIS B C 1
ATOM 4692 O O . HIS B 1 70 ? 16.969 -16.156 -5.84 1 96.94 70 HIS B O 1
ATOM 4698 N N . TRP B 1 71 ? 15.703 -14.594 -5.039 1 96.81 71 TRP B N 1
ATOM 4699 C CA . TRP B 1 71 ? 14.695 -14.562 -6.094 1 96.81 71 TRP B CA 1
ATOM 4700 C C . TRP B 1 71 ? 15.328 -14.258 -7.445 1 96.81 71 TRP B C 1
ATOM 4702 O O . TRP B 1 71 ? 14.781 -14.609 -8.492 1 96.81 71 TRP B O 1
ATOM 4712 N N . GLN B 1 72 ? 16.469 -13.555 -7.402 1 97.12 72 GLN B N 1
ATOM 4713 C CA . GLN B 1 72 ? 17.078 -13.156 -8.664 1 97.12 72 GLN B CA 1
ATOM 4714 C C . GLN B 1 72 ? 18.047 -14.227 -9.164 1 97.12 72 GLN B C 1
ATOM 4716 O O . GLN B 1 72 ? 18.672 -14.07 -10.219 1 97.12 72 GLN B O 1
ATOM 4721 N N . SER B 1 73 ? 18.219 -15.305 -8.422 1 97.38 73 SER B N 1
ATOM 4722 C CA . SER B 1 73 ? 19.094 -16.406 -8.828 1 97.38 73 SER B CA 1
ATOM 4723 C C . SER B 1 73 ? 18.5 -17.156 -10.016 1 97.38 73 SER B C 1
ATOM 4725 O O . SER B 1 73 ? 17.281 -17.375 -10.078 1 97.38 73 SER B O 1
ATOM 4727 N N . PRO B 1 74 ? 19.344 -17.609 -10.969 1 97.06 74 PRO B N 1
ATOM 4728 C CA . PRO B 1 74 ? 18.844 -18.484 -12.039 1 97.06 74 PRO B CA 1
ATOM 4729 C C . PRO B 1 74 ? 18.297 -19.812 -11.523 1 97.06 74 PRO B C 1
ATOM 4731 O O . PRO B 1 74 ? 17.625 -20.531 -12.266 1 97.06 74 PRO B O 1
ATOM 4734 N N . ASN B 1 75 ? 18.625 -20.125 -10.266 1 97.5 75 ASN B N 1
ATOM 4735 C CA . ASN B 1 75 ? 18.156 -21.359 -9.664 1 97.5 75 ASN B CA 1
ATOM 4736 C C . ASN B 1 75 ? 16.812 -21.172 -8.984 1 97.5 75 ASN B C 1
ATOM 4738 O O . ASN B 1 75 ? 16.234 -22.141 -8.461 1 97.5 75 ASN B O 1
ATOM 4742 N N . PHE B 1 76 ? 16.328 -19.984 -8.945 1 97.5 76 PHE B N 1
ATOM 4743 C CA . PHE B 1 76 ? 14.984 -19.703 -8.453 1 97.5 76 PHE B CA 1
ATOM 4744 C C . PHE B 1 76 ? 13.953 -19.938 -9.555 1 97.5 76 PHE B C 1
ATOM 4746 O O . PHE B 1 76 ? 13.812 -19.125 -10.461 1 97.5 76 PHE B O 1
ATOM 4753 N N . LEU B 1 77 ? 13.172 -21.031 -9.469 1 97.81 77 LEU B N 1
ATOM 4754 C CA . LEU B 1 77 ? 12.203 -21.438 -10.469 1 97.81 77 LEU B CA 1
ATOM 4755 C C . LEU B 1 77 ? 10.859 -21.781 -9.828 1 97.81 77 LEU B C 1
ATOM 4757 O O . LEU B 1 77 ? 10.148 -22.656 -10.297 1 97.81 77 LEU B O 1
ATOM 4761 N N . ALA B 1 78 ? 10.508 -21.141 -8.766 1 94.69 78 ALA B N 1
ATOM 4762 C CA . ALA B 1 78 ? 9.414 -21.516 -7.875 1 94.69 78 ALA B CA 1
ATOM 4763 C C . ALA B 1 78 ? 8.188 -20.641 -8.117 1 94.69 78 ALA B C 1
ATOM 4765 O O . ALA B 1 78 ? 7.191 -21.094 -8.688 1 94.69 78 ALA B O 1
ATOM 4766 N N . PHE B 1 79 ? 8.078 -19.406 -7.582 1 94.44 79 PHE B N 1
ATOM 4767 C CA . PHE B 1 79 ? 6.98 -18.453 -7.719 1 94.44 79 PHE B CA 1
ATOM 4768 C C . PHE B 1 79 ? 7.16 -17.594 -8.969 1 94.44 79 PHE B C 1
ATOM 4770 O O . PHE B 1 79 ? 8.211 -17.641 -9.617 1 94.44 79 PHE B O 1
ATOM 4777 N N . PHE B 1 80 ? 6.027 -16.906 -9.312 1 96.62 80 PHE B N 1
ATOM 4778 C CA . PHE B 1 80 ? 6.211 -15.922 -10.359 1 96.62 80 PHE B CA 1
ATOM 4779 C C . PHE B 1 80 ? 7.289 -14.914 -9.977 1 96.62 80 PHE B C 1
ATOM 4781 O O . PHE B 1 80 ? 7.426 -14.562 -8.797 1 96.62 80 PHE B O 1
ATOM 4788 N N . PRO B 1 81 ? 8.023 -14.461 -10.961 1 96.25 81 PRO B N 1
ATOM 4789 C CA . PRO B 1 81 ? 9.219 -13.656 -10.68 1 96.25 81 PRO B CA 1
ATOM 4790 C C . PRO B 1 81 ? 8.906 -12.359 -9.945 1 96.25 81 PRO B C 1
ATOM 4792 O O . PRO B 1 81 ? 7.766 -11.883 -9.992 1 96.25 81 PRO B O 1
ATOM 4795 N N . ALA B 1 82 ? 9.828 -11.797 -9.266 1 96.5 82 ALA B N 1
ATOM 4796 C CA . ALA B 1 82 ? 9.961 -10.445 -8.742 1 96.5 82 ALA B CA 1
ATOM 4797 C C . ALA B 1 82 ? 11.273 -9.805 -9.18 1 96.5 82 ALA B C 1
ATOM 4799 O O . ALA B 1 82 ? 12.266 -9.844 -8.453 1 96.5 82 ALA B O 1
ATOM 4800 N N . ASN B 1 83 ? 11.195 -9.125 -10.289 1 97 83 ASN B N 1
ATOM 4801 C CA . ASN B 1 83 ? 12.422 -8.695 -10.961 1 97 83 ASN B CA 1
ATOM 4802 C C . ASN B 1 83 ? 13.062 -7.508 -10.258 1 97 83 ASN B C 1
ATOM 4804 O O . ASN B 1 83 ? 12.367 -6.652 -9.711 1 97 83 ASN B O 1
ATOM 4808 N N . SER B 1 84 ? 14.344 -7.543 -10.242 1 97 84 SER B N 1
ATOM 4809 C CA . SER B 1 84 ? 15.172 -6.406 -9.859 1 97 84 SER B CA 1
ATOM 4810 C C . SER B 1 84 ? 16.125 -6.008 -10.984 1 97 84 SER B C 1
ATOM 4812 O O . SER B 1 84 ? 16.703 -6.867 -11.648 1 97 84 SER B O 1
ATOM 4814 N N . SER B 1 85 ? 16.188 -4.707 -11.281 1 98 85 SER B N 1
ATOM 4815 C CA . SER B 1 85 ? 17.125 -4.207 -12.289 1 98 85 SER B CA 1
ATOM 4816 C C . SER B 1 85 ? 17.922 -3.016 -11.766 1 98 85 SER B C 1
ATOM 4818 O O . SER B 1 85 ? 17.5 -2.352 -10.82 1 98 85 SER B O 1
ATOM 4820 N N . TYR B 1 86 ? 19.125 -2.818 -12.352 1 98.38 86 TYR B N 1
ATOM 4821 C CA . TYR B 1 86 ? 20 -1.716 -11.953 1 98.38 86 TYR B CA 1
ATOM 4822 C C . TYR B 1 86 ? 19.312 -0.372 -12.188 1 98.38 86 TYR B C 1
ATOM 4824 O O . TYR B 1 86 ? 19.297 0.482 -11.297 1 98.38 86 TYR B O 1
ATOM 4832 N N . PRO B 1 87 ? 18.609 -0.123 -13.359 1 98.38 87 PRO B N 1
ATOM 4833 C CA . PRO B 1 87 ? 17.875 1.139 -13.516 1 98.38 87 PRO B CA 1
ATOM 4834 C C . PRO B 1 87 ? 16.781 1.318 -12.469 1 98.38 87 PRO B C 1
ATOM 4836 O O . PRO B 1 87 ? 16.531 2.439 -12.016 1 98.38 87 PRO B O 1
ATOM 4839 N N . GLY B 1 88 ? 16.125 0.193 -12.133 1 98.12 88 GLY B N 1
ATOM 4840 C CA . GLY B 1 88 ? 15.125 0.258 -11.07 1 98.12 88 GLY B CA 1
ATOM 4841 C C . GLY B 1 88 ? 15.703 0.688 -9.734 1 98.12 88 GLY B C 1
ATOM 4842 O O . GLY B 1 88 ? 15.086 1.473 -9.016 1 98.12 88 GLY B O 1
ATOM 4843 N N . ILE B 1 89 ? 16.906 0.188 -9.367 1 98.31 89 ILE B N 1
ATOM 4844 C CA . ILE B 1 89 ? 17.578 0.56 -8.133 1 98.31 89 ILE B CA 1
ATOM 4845 C C . ILE B 1 89 ? 17.922 2.051 -8.156 1 98.31 89 ILE B C 1
ATOM 4847 O O . ILE B 1 89 ? 17.734 2.75 -7.156 1 98.31 89 ILE B O 1
ATOM 4851 N N . LEU B 1 90 ? 18.406 2.541 -9.312 1 98.5 90 LEU B N 1
ATOM 4852 C CA . LEU B 1 90 ? 18.688 3.965 -9.453 1 98.5 90 LEU B CA 1
ATOM 4853 C C . LEU B 1 90 ? 17.422 4.797 -9.234 1 98.5 90 LEU B C 1
ATOM 4855 O O . LEU B 1 90 ? 17.469 5.82 -8.547 1 98.5 90 LEU B O 1
ATOM 4859 N N . GLY B 1 91 ? 16.312 4.332 -9.867 1 97.94 91 GLY B N 1
ATOM 4860 C CA . GLY B 1 91 ? 15.039 5.012 -9.656 1 97.94 91 GLY B CA 1
ATOM 4861 C C . GLY B 1 91 ? 14.641 5.098 -8.195 1 97.94 91 GLY B C 1
ATOM 4862 O O . GLY B 1 91 ? 14.156 6.137 -7.738 1 97.94 91 GLY B O 1
ATOM 4863 N N . ASP B 1 92 ? 14.867 4.059 -7.453 1 96.81 92 ASP B N 1
ATOM 4864 C CA . ASP B 1 92 ? 14.523 4.027 -6.035 1 96.81 92 ASP B CA 1
ATOM 4865 C C . ASP B 1 92 ? 15.43 4.961 -5.234 1 96.81 92 ASP B C 1
ATOM 4867 O O . ASP B 1 92 ? 15 5.555 -4.246 1 96.81 92 ASP B O 1
ATOM 4871 N N . MET B 1 93 ? 16.688 5.074 -5.609 1 97.62 93 MET B N 1
ATOM 4872 C CA . MET B 1 93 ? 17.609 5.992 -4.941 1 97.62 93 MET B CA 1
ATOM 4873 C C . MET B 1 93 ? 17.109 7.43 -5.051 1 97.62 93 MET B C 1
ATOM 4875 O O . MET B 1 93 ? 17.031 8.141 -4.051 1 97.62 93 MET B O 1
ATOM 4879 N N . TYR B 1 94 ? 16.719 7.805 -6.25 1 98.06 94 TYR B N 1
ATOM 4880 C CA . TYR B 1 94 ? 16.219 9.156 -6.461 1 98.06 94 TYR B CA 1
ATOM 4881 C C . TYR B 1 94 ? 14.883 9.367 -5.766 1 98.06 94 TYR B C 1
ATOM 4883 O O . TYR B 1 94 ? 14.625 10.438 -5.219 1 98.06 94 TYR B O 1
ATOM 4891 N N . SER B 1 95 ? 14.039 8.352 -5.867 1 97.25 95 SER B N 1
ATOM 4892 C CA . SER B 1 95 ? 12.773 8.422 -5.145 1 97.25 95 SER B CA 1
ATOM 4893 C C . SER B 1 95 ? 12.992 8.672 -3.658 1 97.25 95 SER B C 1
ATOM 4895 O O . SER B 1 95 ? 12.242 9.422 -3.029 1 97.25 95 SER B O 1
ATOM 4897 N N . GLY B 1 96 ? 13.984 8 -3.045 1 96.44 96 GLY B N 1
ATOM 4898 C CA . GLY B 1 96 ? 14.328 8.219 -1.648 1 96.44 96 GLY B CA 1
ATOM 4899 C C . GLY B 1 96 ? 14.828 9.625 -1.369 1 96.44 96 GLY B C 1
ATOM 4900 O O . GLY B 1 96 ? 14.578 10.172 -0.293 1 96.44 96 GLY B O 1
ATOM 4901 N N . ALA B 1 97 ? 15.523 10.195 -2.334 1 97.19 97 ALA B N 1
ATOM 4902 C CA . ALA B 1 97 ? 16.047 11.547 -2.184 1 97.19 97 ALA B CA 1
ATOM 4903 C C . ALA B 1 97 ? 14.938 12.586 -2.285 1 97.19 97 ALA B C 1
ATOM 4905 O O . ALA B 1 97 ? 14.93 13.57 -1.55 1 97.19 97 ALA B O 1
ATOM 4906 N N . PHE B 1 98 ? 13.93 12.328 -3.184 1 97 98 PHE B N 1
ATOM 4907 C CA . PHE B 1 98 ? 12.852 13.266 -3.449 1 97 98 PHE B CA 1
ATOM 4908 C C . PHE B 1 98 ? 11.641 12.961 -2.574 1 97 98 PHE B C 1
ATOM 4910 O O . PHE B 1 98 ? 10.516 13.336 -2.906 1 97 98 PHE B O 1
ATOM 4917 N N . THR B 1 99 ? 11.859 12.336 -1.48 1 93.56 99 THR B N 1
ATOM 4918 C CA . THR B 1 99 ? 10.797 11.844 -0.62 1 93.56 99 THR B CA 1
ATOM 4919 C C . THR B 1 99 ? 9.812 12.961 -0.279 1 93.56 99 THR B C 1
ATOM 4921 O O . THR B 1 99 ? 10.219 14.062 0.081 1 93.56 99 THR B O 1
ATOM 4924 N N . CYS B 1 100 ? 8.539 12.641 -0.427 1 92 100 CYS B N 1
ATOM 4925 C CA . CYS B 1 100 ? 7.398 13.477 -0.076 1 92 100 CYS B CA 1
ATOM 4926 C C . CYS B 1 100 ? 6.164 12.625 0.2 1 92 100 CYS B C 1
ATOM 4928 O O . CYS B 1 100 ? 6.18 11.414 -0.022 1 92 100 CYS B O 1
ATOM 4930 N N . ALA B 1 101 ? 5.117 13.141 0.792 1 87.38 101 ALA B N 1
ATOM 4931 C CA . ALA B 1 101 ? 3.885 12.391 1.018 1 87.38 101 ALA B CA 1
ATOM 4932 C C . ALA B 1 101 ? 3.043 12.32 -0.253 1 87.38 101 ALA B C 1
ATOM 4934 O O . ALA B 1 101 ? 2.258 11.391 -0.436 1 87.38 101 ALA B O 1
ATOM 4935 N N . ALA B 1 102 ? 3.201 13.25 -1.162 1 89.88 102 ALA B N 1
ATOM 4936 C CA . ALA B 1 102 ? 2.68 13.305 -2.525 1 89.88 102 ALA B CA 1
ATOM 4937 C C . ALA B 1 102 ? 1.197 12.945 -2.562 1 89.88 102 ALA B C 1
ATOM 4939 O O . ALA B 1 102 ? 0.762 12.156 -3.404 1 89.88 102 ALA B O 1
ATOM 4940 N N . PHE B 1 103 ? 0.389 13.414 -1.619 1 87.88 103 PHE B N 1
ATOM 4941 C CA . PHE B 1 103 ? -1.021 13.047 -1.547 1 87.88 103 PHE B CA 1
ATOM 4942 C C . PHE B 1 103 ? -1.854 13.906 -2.484 1 87.88 103 PHE B C 1
ATOM 4944 O O . PHE B 1 103 ? -3.012 13.594 -2.768 1 87.88 103 PHE B O 1
ATOM 4951 N N . ASN B 1 104 ? -1.345 15 -3.012 1 88.5 104 ASN B N 1
ATOM 4952 C CA . ASN B 1 104 ? -2.006 15.781 -4.047 1 88.5 104 ASN B CA 1
ATOM 4953 C C . ASN B 1 104 ? -0.997 16.406 -5.008 1 88.5 104 ASN B C 1
ATOM 4955 O O . ASN B 1 104 ? 0.213 16.266 -4.824 1 88.5 104 ASN B O 1
ATOM 4959 N N . TRP B 1 105 ? -1.481 17.016 -6.039 1 90.25 105 TRP B N 1
ATOM 4960 C CA . TRP B 1 105 ? -0.64 17.531 -7.117 1 90.25 105 TRP B CA 1
ATOM 4961 C C . TRP B 1 105 ? 0.336 18.578 -6.598 1 90.25 105 TRP B C 1
ATOM 4963 O O . TRP B 1 105 ? 1.513 18.578 -6.969 1 90.25 105 TRP B O 1
ATOM 4973 N N . GLN B 1 106 ? -0.094 19.391 -5.664 1 87.31 106 GLN B N 1
ATOM 4974 C CA . GLN B 1 106 ? 0.72 20.5 -5.156 1 87.31 106 GLN B CA 1
ATOM 4975 C C . GLN B 1 106 ? 1.885 19.969 -4.316 1 87.31 106 GLN B C 1
ATOM 4977 O O . GLN B 1 106 ? 2.943 20.609 -4.262 1 87.31 106 GLN B O 1
ATOM 4982 N N . CYS B 1 107 ? 1.723 18.828 -3.658 1 89.12 107 CYS B N 1
ATOM 4983 C CA . CYS B 1 107 ? 2.768 18.25 -2.82 1 89.12 107 CYS B CA 1
ATOM 4984 C C . CYS B 1 107 ? 4 17.906 -3.646 1 89.12 107 CYS B C 1
ATOM 4986 O O . CYS B 1 107 ? 5.109 17.844 -3.113 1 89.12 107 CYS B O 1
ATOM 4988 N N . SER B 1 108 ? 3.791 17.609 -4.938 1 91.5 108 SER B N 1
ATOM 4989 C CA . SER B 1 108 ? 4.871 17.422 -5.902 1 91.5 108 SER B CA 1
ATOM 4990 C C . SER B 1 108 ? 4.324 17.156 -7.301 1 91.5 108 SER B C 1
ATOM 4992 O O . SER B 1 108 ? 4.156 16 -7.699 1 91.5 108 SER B O 1
ATOM 4994 N N . PRO B 1 109 ? 4.207 18.172 -8.055 1 95.06 109 PRO B N 1
ATOM 4995 C CA . PRO B 1 109 ? 3.621 18.062 -9.398 1 95.06 109 PRO B CA 1
ATOM 4996 C C . PRO B 1 109 ? 4.293 16.984 -10.242 1 95.06 109 PRO B C 1
ATOM 4998 O O . PRO B 1 109 ? 3.607 16.219 -10.93 1 95.06 109 PRO B O 1
ATOM 5001 N N . ALA B 1 110 ? 5.594 16.891 -10.141 1 97.38 110 ALA B N 1
ATOM 5002 C CA . ALA B 1 110 ? 6.352 15.93 -10.945 1 97.38 110 ALA B CA 1
ATOM 5003 C C . ALA B 1 110 ? 5.93 14.5 -10.641 1 97.38 110 ALA B C 1
ATOM 5005 O O . ALA B 1 110 ? 5.879 13.656 -11.547 1 97.38 110 ALA B O 1
ATOM 5006 N N . VAL B 1 111 ? 5.637 14.211 -9.391 1 96.94 111 VAL B N 1
ATOM 5007 C CA . VAL B 1 111 ? 5.262 12.859 -8.977 1 96.94 111 VAL B CA 1
ATOM 5008 C C . VAL B 1 111 ? 3.957 12.453 -9.664 1 96.94 111 VAL B C 1
ATOM 5010 O O . VAL B 1 111 ? 3.836 11.336 -10.172 1 96.94 111 VAL B O 1
ATOM 5013 N N . THR B 1 112 ? 3.002 13.344 -9.719 1 95.81 112 THR B N 1
ATOM 5014 C CA . THR B 1 112 ? 1.691 13.07 -10.297 1 95.81 112 THR B CA 1
ATOM 5015 C C . THR B 1 112 ? 1.774 13.023 -11.82 1 95.81 112 THR B C 1
ATOM 5017 O O . THR B 1 112 ? 1.28 12.086 -12.445 1 95.81 112 THR B O 1
ATOM 5020 N N . GLU B 1 113 ? 2.4 13.992 -12.391 1 96.94 113 GLU B N 1
ATOM 5021 C CA . GLU B 1 113 ? 2.422 14.109 -13.844 1 96.94 113 GLU B CA 1
ATOM 5022 C C . GLU B 1 113 ? 3.229 12.977 -14.477 1 96.94 113 GLU B C 1
ATOM 5024 O O . GLU B 1 113 ? 2.836 12.422 -15.508 1 96.94 113 GLU B O 1
ATOM 5029 N N . LEU B 1 114 ? 4.328 12.664 -13.875 1 97.88 114 LEU B N 1
ATOM 5030 C CA . LEU B 1 114 ? 5.141 11.586 -14.445 1 97.88 114 LEU B CA 1
ATOM 5031 C C . LEU B 1 114 ? 4.391 10.266 -14.406 1 97.88 114 LEU B C 1
ATOM 5033 O O . LEU B 1 114 ? 4.504 9.453 -15.328 1 97.88 114 LEU B O 1
ATOM 5037 N N . GLU B 1 115 ? 3.699 10.039 -13.344 1 97.62 115 GLU B N 1
ATOM 5038 C CA . GLU B 1 115 ? 2.941 8.797 -13.234 1 97.62 115 GLU B CA 1
ATOM 5039 C C . GLU B 1 115 ? 1.915 8.672 -14.352 1 97.62 115 GLU B C 1
ATOM 5041 O O . GLU B 1 115 ? 1.778 7.609 -14.961 1 97.62 115 GLU B O 1
ATOM 5046 N N . THR B 1 116 ? 1.215 9.711 -14.641 1 97.12 116 THR B N 1
ATOM 5047 C CA . THR B 1 116 ? 0.236 9.703 -15.719 1 97.12 116 THR B CA 1
ATOM 5048 C C . THR B 1 116 ? 0.905 9.391 -17.062 1 97.12 116 THR B C 1
ATOM 5050 O O . THR B 1 116 ? 0.422 8.547 -17.812 1 97.12 116 THR B O 1
ATOM 5053 N N . ILE B 1 117 ? 2.01 10.023 -17.297 1 97.81 117 ILE B N 1
ATOM 5054 C CA . ILE B 1 117 ? 2.715 9.867 -18.578 1 97.81 117 ILE B CA 1
ATOM 5055 C C . ILE B 1 117 ? 3.254 8.445 -18.703 1 97.81 117 ILE B C 1
ATOM 5057 O O . ILE B 1 117 ? 3.076 7.801 -19.734 1 97.81 117 ILE B O 1
ATOM 5061 N N . VAL B 1 118 ? 3.859 7.984 -17.641 1 98.31 118 VAL B N 1
ATOM 5062 C CA . VAL B 1 118 ? 4.457 6.652 -17.641 1 98.31 118 VAL B CA 1
ATOM 5063 C C . VAL B 1 118 ? 3.371 5.602 -17.859 1 98.31 118 VAL B C 1
ATOM 5065 O O . VAL B 1 118 ? 3.545 4.664 -18.641 1 98.31 118 VAL B O 1
ATOM 5068 N N . LEU B 1 119 ? 2.293 5.723 -17.188 1 98.44 119 LEU B N 1
ATOM 5069 C CA . LEU B 1 119 ? 1.241 4.715 -17.281 1 98.44 119 LEU B CA 1
ATOM 5070 C C . LEU B 1 119 ? 0.574 4.742 -18.656 1 98.44 119 LEU B C 1
ATOM 5072 O O . LEU B 1 119 ? 0.188 3.695 -19.172 1 98.44 119 LEU B O 1
ATOM 5076 N N . ASP B 1 120 ? 0.395 5.926 -19.203 1 98.12 120 ASP B N 1
ATOM 5077 C CA . ASP B 1 120 ? -0.104 5.973 -20.578 1 98.12 120 ASP B CA 1
ATOM 5078 C C . ASP B 1 120 ? 0.854 5.27 -21.531 1 98.12 120 ASP B C 1
ATOM 5080 O O . ASP B 1 120 ? 0.426 4.496 -22.391 1 98.12 120 ASP B O 1
ATOM 5084 N N . ASN B 1 121 ? 2.133 5.539 -21.375 1 98.44 121 ASN B N 1
ATOM 5085 C CA . ASN B 1 121 ? 3.145 4.938 -22.25 1 98.44 121 ASN B CA 1
ATOM 5086 C C . ASN B 1 121 ? 3.195 3.422 -22.078 1 98.44 121 ASN B C 1
ATOM 5088 O O . ASN B 1 121 ? 3.289 2.684 -23.047 1 98.44 121 ASN B O 1
ATOM 5092 N N . VAL B 1 122 ? 3.16 2.965 -20.859 1 98.69 122 VAL B N 1
ATOM 5093 C CA . VAL B 1 122 ? 3.172 1.534 -20.562 1 98.69 122 VAL B CA 1
ATOM 5094 C C . VAL B 1 122 ? 1.886 0.893 -21.078 1 98.69 122 VAL B C 1
ATOM 5096 O O . VAL B 1 122 ? 1.909 -0.219 -21.609 1 98.69 122 VAL B O 1
ATOM 5099 N N . GLY B 1 123 ? 0.717 1.6 -20.875 1 98.31 123 GLY B N 1
ATOM 5100 C CA . GLY B 1 123 ? -0.533 1.115 -21.438 1 98.31 123 GLY B CA 1
ATOM 5101 C C . GLY B 1 123 ? -0.466 0.889 -22.922 1 98.31 123 GLY B C 1
ATOM 5102 O O . GLY B 1 123 ? -0.956 -0.124 -23.438 1 98.31 123 GLY B O 1
ATOM 5103 N N . ARG B 1 124 ? 0.168 1.775 -23.641 1 97.56 124 ARG B N 1
ATOM 5104 C CA . ARG B 1 124 ? 0.329 1.639 -25.078 1 97.56 124 ARG B CA 1
ATOM 5105 C C . ARG B 1 124 ? 1.273 0.49 -25.422 1 97.56 124 ARG B C 1
ATOM 5107 O O . ARG B 1 124 ? 1.063 -0.224 -26.406 1 97.56 124 ARG B O 1
ATOM 5114 N N . LEU B 1 125 ? 2.311 0.349 -24.625 1 97.94 125 LEU B N 1
ATOM 5115 C CA . LEU B 1 125 ? 3.277 -0.722 -24.828 1 97.94 125 LEU B CA 1
ATOM 5116 C C . LEU B 1 125 ? 2.598 -2.086 -24.781 1 97.94 125 LEU B C 1
ATOM 5118 O O . LEU B 1 125 ? 2.965 -2.996 -25.531 1 97.94 125 LEU B O 1
ATOM 5122 N N . VAL B 1 126 ? 1.575 -2.227 -23.922 1 98.19 126 VAL B N 1
ATOM 5123 C CA . VAL B 1 126 ? 0.905 -3.516 -23.766 1 98.19 126 VAL B CA 1
ATOM 5124 C C . VAL B 1 126 ? -0.391 -3.521 -24.578 1 98.19 126 VAL B C 1
ATOM 5126 O O . VAL B 1 126 ? -1.257 -4.375 -24.359 1 98.19 126 VAL B O 1
ATOM 5129 N N . HIS B 1 127 ? -0.638 -2.535 -25.391 1 97.69 127 HIS B N 1
ATOM 5130 C CA . HIS B 1 127 ? -1.684 -2.465 -26.406 1 97.69 127 HIS B CA 1
ATOM 5131 C C . HIS B 1 127 ? -3.061 -2.32 -25.766 1 97.69 127 HIS B C 1
ATOM 5133 O O . HIS B 1 127 ? -4.043 -2.865 -26.281 1 97.69 127 HIS B O 1
ATOM 5139 N N . LEU B 1 128 ? -3.115 -1.658 -24.656 1 97.56 128 LEU B N 1
ATOM 5140 C CA . LEU B 1 128 ? -4.422 -1.428 -24.047 1 97.56 128 LEU B CA 1
ATOM 5141 C C . LEU B 1 128 ? -5.277 -0.524 -24.922 1 97.56 128 LEU B C 1
ATOM 5143 O O . LEU B 1 128 ? -4.766 0.4 -25.547 1 97.56 128 LEU B O 1
ATOM 5147 N N . PRO B 1 129 ? -6.555 -0.75 -24.891 1 96.94 129 PRO B N 1
ATOM 5148 C CA . PRO B 1 129 ? -7.453 0.165 -25.594 1 96.94 129 PRO B CA 1
ATOM 5149 C C . PRO B 1 129 ? -7.363 1.599 -25.078 1 96.94 129 PRO B C 1
ATOM 5151 O O . PRO B 1 129 ? -7.078 1.816 -23.906 1 96.94 129 PRO B O 1
ATOM 5154 N N . GLU B 1 130 ? -7.695 2.527 -25.938 1 96.5 130 GLU B N 1
ATOM 5155 C CA . GLU B 1 130 ? -7.574 3.949 -25.625 1 96.5 130 GLU B CA 1
ATOM 5156 C C . GLU B 1 130 ? -8.469 4.34 -24.453 1 96.5 130 GLU B C 1
ATOM 5158 O O . GLU B 1 130 ? -8.148 5.266 -23.703 1 96.5 130 GLU B O 1
ATOM 5163 N N . GLU B 1 131 ? -9.508 3.59 -24.281 1 96.75 131 GLU B N 1
ATOM 5164 C CA . GLU B 1 131 ? -10.477 3.883 -23.219 1 96.75 131 GLU B CA 1
ATOM 5165 C C . GLU B 1 131 ? -9.844 3.756 -21.844 1 96.75 131 GLU B C 1
ATOM 5167 O O . GLU B 1 131 ? -10.367 4.305 -20.859 1 96.75 131 GLU B O 1
ATOM 5172 N N . PHE B 1 132 ? -8.75 3.033 -21.781 1 98 132 PHE B N 1
ATOM 5173 C CA . PHE B 1 132 ? -8.086 2.836 -20.484 1 98 132 PHE B CA 1
ATOM 5174 C C . PHE B 1 132 ? -7.043 3.918 -20.25 1 98 132 PHE B C 1
ATOM 5176 O O . PHE B 1 132 ? -6.438 3.979 -19.172 1 98 132 PHE B O 1
ATOM 5183 N N . LEU B 1 133 ? -6.758 4.77 -21.188 1 97.19 133 LEU B N 1
ATOM 5184 C CA . LEU B 1 133 ? -5.703 5.77 -21.094 1 97.19 133 LEU B CA 1
ATOM 5185 C C . LEU B 1 133 ? -6.266 7.109 -20.625 1 97.19 133 LEU B C 1
ATOM 5187 O O . LEU B 1 133 ? -7.484 7.281 -20.547 1 97.19 133 LEU B O 1
ATOM 5191 N N . SER B 1 134 ? -5.414 8.055 -20.281 1 95.5 134 SER B N 1
ATOM 5192 C CA . SER B 1 134 ? -5.793 9.227 -19.5 1 95.5 134 SER B CA 1
ATOM 5193 C C . SER B 1 134 ? -6.383 10.312 -20.391 1 95.5 134 SER B C 1
ATOM 5195 O O . SER B 1 134 ? -6.973 11.281 -19.906 1 95.5 134 SER B O 1
ATOM 5197 N N . ALA B 1 135 ? -6.281 10.148 -21.719 1 93.44 135 ALA B N 1
ATOM 5198 C CA . ALA B 1 135 ? -6.824 11.156 -22.625 1 93.44 135 ALA B CA 1
ATOM 5199 C C . ALA B 1 135 ? -8.352 11.164 -22.578 1 93.44 135 ALA B C 1
ATOM 5201 O O . ALA B 1 135 ? -8.977 12.188 -22.859 1 93.44 135 ALA B O 1
ATOM 5202 N N . GLY B 1 136 ? -8.938 10.016 -22.281 1 94.06 136 GLY B N 1
ATOM 5203 C CA . GLY B 1 136 ? -10.375 9.914 -22.141 1 94.06 136 GLY B CA 1
ATOM 5204 C C . GLY B 1 136 ? -10.844 9.906 -20.688 1 94.06 136 GLY B C 1
ATOM 5205 O O . GLY B 1 136 ? -10.352 10.688 -19.875 1 94.06 136 GLY B O 1
ATOM 5206 N N . GLU B 1 137 ? -11.852 9.086 -20.422 1 95.75 137 GLU B N 1
ATOM 5207 C CA . GLU B 1 137 ? -12.414 9 -19.062 1 95.75 137 GLU B CA 1
ATOM 5208 C C . GLU B 1 137 ? -11.609 8.047 -18.188 1 95.75 137 GLU B C 1
ATOM 5210 O O . GLU B 1 137 ? -11.812 7.988 -16.984 1 95.75 137 GLU B O 1
ATOM 5215 N N . GLY B 1 138 ? -10.766 7.305 -18.875 1 97.31 138 GLY B N 1
ATOM 5216 C CA . GLY B 1 138 ? -10.016 6.301 -18.141 1 97.31 138 GLY B CA 1
ATOM 5217 C C . GLY B 1 138 ? -8.719 6.828 -17.547 1 97.31 138 GLY B C 1
ATOM 5218 O O . GLY B 1 138 ? -8.641 7.996 -17.172 1 97.31 138 GLY B O 1
ATOM 5219 N N . GLY B 1 139 ? -7.805 5.957 -17.266 1 97.69 139 GLY B N 1
ATOM 5220 C CA . GLY B 1 139 ? -6.496 6.312 -16.75 1 97.69 139 GLY B CA 1
ATOM 5221 C C . GLY B 1 139 ? -5.891 5.234 -15.867 1 97.69 139 GLY B C 1
ATOM 5222 O O . GLY B 1 139 ? -6.523 4.207 -15.609 1 97.69 139 GLY B O 1
ATOM 5223 N N . GLY B 1 140 ? -4.625 5.453 -15.586 1 98.25 140 GLY B N 1
ATOM 5224 C CA . GLY B 1 140 ? -3.904 4.492 -14.766 1 98.25 140 GLY B CA 1
ATOM 5225 C C . GLY B 1 140 ? -3.4 5.082 -13.461 1 98.25 140 GLY B C 1
ATOM 5226 O O . GLY B 1 140 ? -3.268 6.301 -13.336 1 98.25 140 GLY B O 1
ATOM 5227 N N . VAL B 1 141 ? -3.148 4.234 -12.508 1 98.31 141 VAL B N 1
ATOM 5228 C CA . VAL B 1 141 ? -2.525 4.59 -11.234 1 98.31 141 VAL B CA 1
ATOM 5229 C C . VAL B 1 141 ? -1.654 3.434 -10.75 1 98.31 141 VAL B C 1
ATOM 5231 O O . VAL B 1 141 ? -2.027 2.266 -10.883 1 98.31 141 VAL B O 1
ATOM 5234 N N . ILE B 1 142 ? -0.486 3.736 -10.242 1 98.44 142 ILE B N 1
ATOM 5235 C CA . ILE B 1 142 ? 0.401 2.699 -9.727 1 98.44 142 ILE B CA 1
ATOM 5236 C C . ILE B 1 142 ? -0.023 2.314 -8.312 1 98.44 142 ILE B C 1
ATOM 5238 O O . ILE B 1 142 ? -0.073 3.164 -7.422 1 98.44 142 ILE B O 1
ATOM 5242 N N . GLN B 1 143 ? -0.403 1.055 -8.141 1 98 143 GLN B N 1
ATOM 5243 C CA . GLN B 1 143 ? -0.631 0.445 -6.832 1 98 143 GLN B CA 1
ATOM 5244 C C . GLN B 1 143 ? 0.623 -0.264 -6.332 1 98 143 GLN B C 1
ATOM 5246 O O . GLN B 1 143 ? 1.564 -0.487 -7.094 1 98 143 GLN B O 1
ATOM 5251 N N . GLY B 1 144 ? 0.665 -0.588 -5.035 1 96.62 144 GLY B N 1
ATOM 5252 C CA . GLY B 1 144 ? 1.76 -1.397 -4.523 1 96.62 144 GLY B CA 1
ATOM 5253 C C . GLY B 1 144 ? 1.75 -2.818 -5.055 1 96.62 144 GLY B C 1
ATOM 5254 O O . GLY B 1 144 ? 2.787 -3.338 -5.473 1 96.62 144 GLY B O 1
ATOM 5255 N N . THR B 1 145 ? 0.568 -3.447 -5.031 1 97.44 145 THR B N 1
ATOM 5256 C CA . THR B 1 145 ? 0.423 -4.836 -5.449 1 97.44 145 THR B CA 1
ATOM 5257 C C . THR B 1 145 ? -0.887 -5.039 -6.203 1 97.44 145 THR B C 1
ATOM 5259 O O . THR B 1 145 ? -1.768 -4.176 -6.172 1 97.44 145 THR B O 1
ATOM 5262 N N . ALA B 1 146 ? -0.96 -6.199 -6.867 1 98.06 146 ALA B N 1
ATOM 5263 C CA . ALA B 1 146 ? -2.211 -6.578 -7.52 1 98.06 146 ALA B CA 1
ATOM 5264 C C . ALA B 1 146 ? -3.33 -6.762 -6.496 1 98.06 146 ALA B C 1
ATOM 5266 O O . ALA B 1 146 ? -4.492 -6.469 -6.781 1 98.06 146 ALA B O 1
ATOM 5267 N N . SER B 1 147 ? -2.998 -7.254 -5.301 1 97.19 147 SER B N 1
ATOM 5268 C CA . SER B 1 147 ? -3.99 -7.402 -4.242 1 97.19 147 SER B CA 1
ATOM 5269 C C . SER B 1 147 ? -4.621 -6.062 -3.879 1 97.19 147 SER B C 1
ATOM 5271 O O . SER B 1 147 ? -5.832 -5.977 -3.672 1 97.19 147 SER B O 1
ATOM 5273 N N . GLU B 1 148 ? -3.814 -5.039 -3.781 1 97.88 148 GLU B N 1
ATOM 5274 C CA . GLU B 1 148 ? -4.34 -3.703 -3.508 1 97.88 148 GLU B CA 1
ATOM 5275 C C . GLU B 1 148 ? -5.207 -3.205 -4.66 1 97.88 148 GLU B C 1
ATOM 5277 O O . GLU B 1 148 ? -6.238 -2.566 -4.438 1 97.88 148 GLU B O 1
ATOM 5282 N N . ALA B 1 149 ? -4.762 -3.475 -5.875 1 98.69 149 ALA B N 1
ATOM 5283 C CA . ALA B 1 149 ? -5.543 -3.084 -7.047 1 98.69 149 ALA B CA 1
ATOM 5284 C C . ALA B 1 149 ? -6.93 -3.717 -7.016 1 98.69 149 ALA B C 1
ATOM 5286 O O . ALA B 1 149 ? -7.934 -3.041 -7.258 1 98.69 149 ALA B O 1
ATOM 5287 N N . ILE B 1 150 ? -6.977 -4.98 -6.695 1 98.75 150 ILE B N 1
ATOM 5288 C CA . ILE B 1 150 ? -8.242 -5.703 -6.684 1 98.75 150 ILE B CA 1
ATOM 5289 C C . ILE B 1 150 ? -9.117 -5.191 -5.543 1 98.75 150 ILE B C 1
ATOM 5291 O O . ILE B 1 150 ? -10.328 -5.031 -5.707 1 98.75 150 ILE B O 1
ATOM 5295 N N . ALA B 1 151 ? -8.523 -4.941 -4.43 1 98.62 151 ALA B N 1
ATOM 5296 C CA . ALA B 1 151 ? -9.289 -4.371 -3.326 1 98.62 151 ALA B CA 1
ATOM 5297 C C . ALA B 1 151 ? -9.93 -3.047 -3.729 1 98.62 151 ALA B C 1
ATOM 5299 O O . ALA B 1 151 ? -11.102 -2.801 -3.434 1 98.62 151 ALA B O 1
ATOM 5300 N N . VAL B 1 152 ? -9.172 -2.215 -4.387 1 98.69 152 VAL B N 1
ATOM 5301 C CA . VAL B 1 152 ? -9.633 -0.895 -4.809 1 98.69 152 VAL B CA 1
ATOM 5302 C C . VAL B 1 152 ? -10.812 -1.038 -5.766 1 98.69 152 VAL B C 1
ATOM 5304 O O . VAL B 1 152 ? -11.828 -0.364 -5.613 1 98.69 152 VAL B O 1
ATOM 5307 N N . VAL B 1 153 ? -10.711 -1.931 -6.703 1 98.81 153 VAL B N 1
ATOM 5308 C CA . VAL B 1 153 ? -11.742 -1.971 -7.734 1 98.81 153 VAL B CA 1
ATOM 5309 C C . VAL B 1 153 ? -12.969 -2.725 -7.215 1 98.81 153 VAL B C 1
ATOM 5311 O O . VAL B 1 153 ? -14.094 -2.479 -7.656 1 98.81 153 VAL B O 1
ATOM 5314 N N . VAL B 1 154 ? -12.812 -3.645 -6.246 1 98.81 154 VAL B N 1
ATOM 5315 C CA . VAL B 1 154 ? -13.977 -4.27 -5.625 1 98.81 154 VAL B CA 1
ATOM 5316 C C . VAL B 1 154 ? -14.773 -3.223 -4.852 1 98.81 154 VAL B C 1
ATOM 5318 O O . VAL B 1 154 ? -16 -3.195 -4.922 1 98.81 154 VAL B O 1
ATOM 5321 N N . VAL B 1 155 ? -14.102 -2.361 -4.141 1 98.62 155 VAL B N 1
ATOM 5322 C CA . VAL B 1 155 ? -14.758 -1.283 -3.408 1 98.62 155 VAL B CA 1
ATOM 5323 C C . VAL B 1 155 ? -15.469 -0.349 -4.387 1 98.62 155 VAL B C 1
ATOM 5325 O O . VAL B 1 155 ? -16.625 0.035 -4.164 1 98.62 155 VAL B O 1
ATOM 5328 N N . ALA B 1 156 ? -14.773 0.002 -5.43 1 98.5 156 ALA B N 1
ATOM 5329 C CA . ALA B 1 156 ? -15.352 0.889 -6.434 1 98.5 156 ALA B CA 1
ATOM 5330 C C . ALA B 1 156 ? -16.578 0.257 -7.078 1 98.5 156 ALA B C 1
ATOM 5332 O O . ALA B 1 156 ? -17.578 0.935 -7.312 1 98.5 156 ALA B O 1
ATOM 5333 N N . ALA B 1 157 ? -16.469 -1.039 -7.395 1 98.75 157 ALA B N 1
ATOM 5334 C CA . ALA B 1 157 ? -17.578 -1.767 -7.992 1 98.75 157 ALA B CA 1
ATOM 5335 C C . ALA B 1 157 ? -18.797 -1.773 -7.062 1 98.75 157 ALA B C 1
ATOM 5337 O O . ALA B 1 157 ? -19.922 -1.545 -7.504 1 98.75 157 ALA B O 1
ATOM 5338 N N . ARG B 1 158 ? -18.578 -2.092 -5.797 1 98.12 158 ARG B N 1
ATOM 5339 C CA . ARG B 1 158 ? -19.641 -2.086 -4.797 1 98.12 158 ARG B CA 1
ATOM 5340 C C . ARG B 1 158 ? -20.312 -0.724 -4.727 1 98.12 158 ARG B C 1
ATOM 5342 O O . ARG B 1 158 ? -21.547 -0.636 -4.762 1 98.12 158 ARG B O 1
ATOM 5349 N N . ASP B 1 159 ? -19.562 0.312 -4.652 1 96.62 159 ASP B N 1
ATOM 5350 C CA . ASP B 1 159 ? -20.109 1.655 -4.477 1 96.62 159 ASP B CA 1
ATOM 5351 C C . ASP B 1 159 ? -20.859 2.105 -5.723 1 96.62 159 ASP B C 1
ATOM 5353 O O . ASP B 1 159 ? -21.891 2.785 -5.617 1 96.62 159 ASP B O 1
ATOM 5357 N N . ARG B 1 160 ? -20.312 1.792 -6.859 1 96.56 160 ARG B N 1
ATOM 5358 C CA . ARG B 1 160 ? -21.016 2.102 -8.094 1 96.56 160 ARG B CA 1
ATOM 5359 C C . ARG B 1 160 ? -22.375 1.426 -8.133 1 96.56 160 ARG B C 1
ATOM 5361 O O . ARG B 1 160 ? -23.375 2.055 -8.477 1 96.56 160 ARG B O 1
ATOM 5368 N N . TYR B 1 161 ? -22.422 0.127 -7.812 1 97.19 161 TYR B N 1
ATOM 5369 C CA . TYR B 1 161 ? -23.656 -0.651 -7.836 1 97.19 161 TYR B CA 1
ATOM 5370 C C . TYR B 1 161 ? -24.672 -0.081 -6.859 1 97.19 161 TYR B C 1
ATOM 5372 O O . TYR B 1 161 ? -25.859 0.047 -7.191 1 97.19 161 TYR B O 1
ATOM 5380 N N . LEU B 1 162 ? -24.281 0.271 -5.684 1 96.19 162 LEU B N 1
ATOM 5381 C CA . LEU B 1 162 ? -25.156 0.83 -4.66 1 96.19 162 LEU B CA 1
ATOM 5382 C C . LEU B 1 162 ? -25.656 2.205 -5.074 1 96.19 162 LEU B C 1
ATOM 5384 O O . LEU B 1 162 ? -26.844 2.518 -4.887 1 96.19 162 LEU B O 1
ATOM 5388 N N . ALA B 1 163 ? -24.75 3.037 -5.559 1 94.81 163 ALA B N 1
ATOM 5389 C CA . ALA B 1 163 ? -25.141 4.383 -5.977 1 94.81 163 ALA B CA 1
ATOM 5390 C C . ALA B 1 163 ? -26.219 4.332 -7.059 1 94.81 163 ALA B C 1
ATOM 5392 O O . ALA B 1 163 ? -27.172 5.105 -7.027 1 94.81 163 ALA B O 1
ATOM 5393 N N . GLN B 1 164 ? -26 3.455 -7.996 1 94.88 164 GLN B N 1
ATOM 5394 C CA . GLN B 1 164 ? -26.969 3.305 -9.078 1 94.88 164 GLN B CA 1
ATOM 5395 C C . GLN B 1 164 ? -28.297 2.777 -8.555 1 94.88 164 GLN B C 1
ATOM 5397 O O . GLN B 1 164 ? -29.359 3.211 -9 1 94.88 164 GLN B O 1
ATOM 5402 N N . SER B 1 165 ? -28.281 1.874 -7.645 1 95.75 165 SER B N 1
ATOM 5403 C CA . SER B 1 165 ? -29.5 1.355 -7.023 1 95.75 165 SER B CA 1
ATOM 5404 C C . SER B 1 165 ? -30.234 2.447 -6.262 1 95.75 165 SER B C 1
ATOM 5406 O O . SER B 1 165 ? -31.469 2.572 -6.375 1 95.75 165 SER B O 1
ATOM 5408 N N . LYS B 1 166 ? -29.5 3.219 -5.48 1 94.38 166 LYS B N 1
ATOM 5409 C CA . LYS B 1 166 ? -30.078 4.32 -4.719 1 94.38 166 LYS B CA 1
ATOM 5410 C C . LYS B 1 166 ? -30.781 5.312 -5.645 1 94.38 166 LYS B C 1
ATOM 5412 O O . LYS B 1 166 ? -31.875 5.785 -5.336 1 94.38 166 LYS B O 1
ATOM 5417 N N . ALA B 1 167 ? -30.125 5.613 -6.734 1 93.81 167 ALA B N 1
ATOM 5418 C CA . ALA B 1 167 ? -30.688 6.547 -7.703 1 93.81 167 ALA B CA 1
ATOM 5419 C C . ALA B 1 167 ? -32 6.012 -8.266 1 93.81 167 ALA B C 1
ATOM 5421 O O . ALA B 1 167 ? -32.969 6.77 -8.438 1 93.81 167 ALA B O 1
ATOM 5422 N N . THR B 1 168 ? -32.031 4.746 -8.562 1 94.12 168 THR B N 1
ATOM 5423 C CA . THR B 1 168 ? -33.219 4.113 -9.078 1 94.12 168 THR B CA 1
ATOM 5424 C C . THR B 1 168 ? -34.344 4.18 -8.055 1 94.12 168 THR B C 1
ATOM 5426 O O . THR B 1 168 ? -35.5 4.52 -8.391 1 94.12 168 THR B O 1
ATOM 5429 N N . TRP B 1 169 ? -34.031 3.889 -6.793 1 95.62 169 TRP B N 1
ATOM 5430 C CA . TRP B 1 169 ? -35.031 3.883 -5.727 1 95.62 169 TRP B CA 1
ATOM 5431 C C . TRP B 1 169 ? -35.531 5.297 -5.434 1 95.62 169 TRP B C 1
ATOM 5433 O O . TRP B 1 169 ? -36.719 5.5 -5.141 1 95.62 169 TRP B O 1
ATOM 5443 N N . ALA B 1 170 ? -34.625 6.25 -5.5 1 94.81 170 ALA B N 1
ATOM 5444 C CA . ALA B 1 170 ? -35.031 7.645 -5.332 1 94.81 170 ALA B CA 1
ATOM 5445 C C . ALA B 1 170 ? -36 8.078 -6.434 1 94.81 170 ALA B C 1
ATOM 5447 O O . ALA B 1 170 ? -36.969 8.789 -6.172 1 94.81 170 ALA B O 1
ATOM 5448 N N . ALA B 1 171 ? -35.719 7.691 -7.605 1 94.56 171 ALA B N 1
ATOM 5449 C CA . ALA B 1 171 ? -36.562 8.016 -8.742 1 94.56 171 ALA B CA 1
ATOM 5450 C C . ALA B 1 171 ? -37.938 7.371 -8.602 1 94.56 171 ALA B C 1
ATOM 5452 O O . ALA B 1 171 ? -38.938 7.902 -9.102 1 94.56 171 ALA B O 1
ATOM 5453 N N . GLU B 1 172 ? -38 6.301 -7.859 1 96.06 172 GLU B N 1
ATOM 5454 C CA . GLU B 1 172 ? -39.25 5.605 -7.605 1 96.06 172 GLU B CA 1
ATOM 5455 C C . GLU B 1 172 ? -40.031 6.262 -6.465 1 96.06 172 GLU B C 1
ATOM 5457 O O . GLU B 1 172 ? -41.156 5.863 -6.156 1 96.06 172 GLU B O 1
ATOM 5462 N N . GLY B 1 173 ? -39.406 7.207 -5.766 1 95.31 173 GLY B N 1
ATOM 5463 C CA . GLY B 1 173 ? -40.094 7.996 -4.762 1 95.31 173 GLY B CA 1
ATOM 5464 C C . GLY B 1 173 ? -39.875 7.496 -3.35 1 95.31 173 GLY B C 1
ATOM 5465 O O . GLY B 1 173 ? -40.562 7.906 -2.42 1 95.31 173 GLY B O 1
ATOM 5466 N N . LEU B 1 174 ? -38.906 6.633 -3.24 1 96 174 LEU B N 1
ATOM 5467 C CA . LEU B 1 174 ? -38.625 6.141 -1.897 1 96 174 LEU B CA 1
ATOM 5468 C C . LEU B 1 174 ? -38 7.223 -1.046 1 96 174 LEU B C 1
ATOM 5470 O O . LEU B 1 174 ? -37.188 8.023 -1.552 1 96 174 LEU B O 1
ATOM 5474 N N . SER B 1 175 ? -38.312 7.188 0.257 1 95.5 175 SER B N 1
ATOM 5475 C CA . SER B 1 175 ? -37.719 8.117 1.2 1 95.5 175 SER B CA 1
ATOM 5476 C C . SER B 1 175 ? -36.25 7.742 1.489 1 95.5 175 SER B C 1
ATOM 5478 O O . SER B 1 175 ? -35.844 6.625 1.196 1 95.5 175 SER B O 1
ATOM 5480 N N . GLU B 1 176 ? -35.5 8.648 2.084 1 89.88 176 GLU B N 1
ATOM 5481 C CA . GLU B 1 176 ? -34.125 8.406 2.443 1 89.88 176 GLU B CA 1
ATOM 5482 C C . GLU B 1 176 ? -34 7.23 3.408 1 89.88 176 GLU B C 1
ATOM 5484 O O . GLU B 1 176 ? -33.062 6.422 3.299 1 89.88 176 GLU B O 1
ATOM 5489 N N . ASP B 1 177 ? -34.844 7.129 4.328 1 88.12 177 ASP B N 1
ATOM 5490 C CA . ASP B 1 177 ? -34.812 6.047 5.312 1 88.12 177 ASP B CA 1
ATOM 5491 C C . ASP B 1 177 ? -35.062 4.695 4.648 1 88.12 177 ASP B C 1
ATOM 5493 O O . ASP B 1 177 ? -34.438 3.703 4.988 1 88.12 177 ASP B O 1
ATOM 5497 N N . GLU B 1 178 ? -36.031 4.711 3.756 1 91.81 178 GLU B N 1
ATOM 5498 C CA . GLU B 1 178 ? -36.312 3.484 3.023 1 91.81 178 GLU B CA 1
ATOM 5499 C C . GLU B 1 178 ? -35.125 3.047 2.17 1 91.81 178 GLU B C 1
ATOM 5501 O O . GLU B 1 178 ? -34.812 1.856 2.088 1 91.81 178 GLU B O 1
ATOM 5506 N N . ILE B 1 179 ? -34.562 4.004 1.579 1 93.38 179 ILE B N 1
ATOM 5507 C CA . ILE B 1 179 ? -33.406 3.734 0.728 1 93.38 179 ILE B CA 1
ATOM 5508 C C . ILE B 1 179 ? -32.281 3.152 1.566 1 93.38 179 ILE B C 1
ATOM 5510 O O . ILE B 1 179 ? -31.609 2.188 1.157 1 93.38 179 ILE B O 1
ATOM 5514 N N . GLU B 1 180 ? -32.062 3.631 2.719 1 87.12 180 GLU B N 1
ATOM 5515 C CA . GLU B 1 180 ? -31 3.15 3.594 1 87.12 180 GLU B CA 1
ATOM 5516 C C . GLU B 1 180 ? -31.234 1.703 4.012 1 87.12 180 GLU B C 1
ATOM 5518 O O . GLU B 1 180 ? -30.297 0.928 4.156 1 87.12 180 GLU B O 1
ATOM 5523 N N . GLU B 1 181 ? -32.438 1.383 4.234 1 87.25 181 GLU B N 1
ATOM 5524 C CA . GLU B 1 181 ? -32.781 0.008 4.586 1 87.25 181 GLU B CA 1
ATOM 5525 C C . GLU B 1 181 ? -32.531 -0.941 3.418 1 87.25 181 GLU B C 1
ATOM 5527 O O . GLU B 1 181 ? -32 -2.043 3.611 1 87.25 181 GLU B O 1
ATOM 5532 N N . LYS B 1 182 ? -32.938 -0.472 2.27 1 92.12 182 LYS B N 1
ATOM 5533 C CA . LYS B 1 182 ? -32.719 -1.29 1.081 1 92.12 182 LYS B CA 1
ATOM 5534 C C . LYS B 1 182 ? -31.234 -1.456 0.8 1 92.12 182 LYS B C 1
ATOM 5536 O O . LYS B 1 182 ? -30.797 -2.512 0.337 1 92.12 182 LYS B O 1
ATOM 5541 N N . VAL B 1 183 ? -30.5 -0.388 1.048 1 92.19 183 VAL B N 1
ATOM 5542 C CA . VAL B 1 183 ? -29.062 -0.437 0.848 1 92.19 183 VAL B CA 1
ATOM 5543 C C . VAL B 1 183 ? -28.438 -1.483 1.774 1 92.19 183 VAL B C 1
ATOM 5545 O O . VAL B 1 183 ? -27.562 -2.25 1.362 1 92.19 183 VAL B O 1
ATOM 5548 N N . CYS B 1 184 ? -28.922 -1.54 2.963 1 88.31 184 CYS B N 1
ATOM 5549 C CA . CYS B 1 184 ? -28.422 -2.506 3.939 1 88.31 184 CYS B CA 1
ATOM 5550 C C . CYS B 1 184 ? -28.688 -3.934 3.479 1 88.31 184 CYS B C 1
ATOM 5552 O O . CYS B 1 184 ? -27.812 -4.789 3.553 1 88.31 184 CYS B O 1
ATOM 5554 N N . THR B 1 185 ? -29.859 -4.129 3.01 1 90.69 185 THR B N 1
ATOM 5555 C CA . THR B 1 185 ? -30.234 -5.457 2.529 1 90.69 185 THR B CA 1
ATOM 5556 C C . THR B 1 185 ? -29.438 -5.828 1.29 1 90.69 185 THR B C 1
ATOM 5558 O O . THR B 1 185 ? -28.922 -6.945 1.19 1 90.69 185 THR B O 1
ATOM 5561 N N . LEU B 1 186 ? -29.344 -4.863 0.392 1 94.88 186 LEU B N 1
ATOM 5562 C CA . LEU B 1 186 ? -28.656 -5.113 -0.867 1 94.88 186 LEU B CA 1
ATOM 5563 C C . LEU B 1 186 ? -27.188 -5.438 -0.622 1 94.88 186 LEU B C 1
ATOM 5565 O O . LEU B 1 186 ? -26.625 -6.332 -1.262 1 94.88 186 LEU B O 1
ATOM 5569 N N . ARG B 1 187 ? -26.562 -4.758 0.273 1 93.31 187 ARG B N 1
ATOM 5570 C CA . ARG B 1 187 ? -25.156 -4.973 0.578 1 93.31 187 ARG B CA 1
ATOM 5571 C C . ARG B 1 187 ? -24.906 -6.414 1.012 1 93.31 187 ARG B C 1
ATOM 5573 O O . ARG B 1 187 ? -23.875 -7.008 0.657 1 93.31 187 ARG B O 1
ATOM 5580 N N . GLY B 1 188 ? -25.797 -6.973 1.738 1 91.94 188 GLY B N 1
ATOM 5581 C CA . GLY B 1 188 ? -25.672 -8.336 2.223 1 91.94 188 GLY B CA 1
ATOM 5582 C C . GLY B 1 188 ? -25.875 -9.375 1.141 1 91.94 188 GLY B C 1
ATOM 5583 O O . GLY B 1 188 ? -25.531 -10.547 1.32 1 91.94 188 GLY B O 1
ATOM 5584 N N . LYS B 1 189 ? -26.422 -8.906 0.035 1 95.38 189 LYS B N 1
ATOM 5585 C CA . LYS B 1 189 ? -26.75 -9.836 -1.039 1 95.38 189 LYS B CA 1
ATOM 5586 C C . LYS B 1 189 ? -25.719 -9.758 -2.168 1 95.38 189 LYS B C 1
ATOM 5588 O O . LYS B 1 189 ? -25.719 -10.609 -3.064 1 95.38 189 LYS B O 1
ATOM 5593 N N . LEU B 1 190 ? -24.812 -8.75 -2.148 1 97.38 190 LEU B N 1
ATOM 5594 C CA . LEU B 1 190 ? -23.828 -8.547 -3.205 1 97.38 190 LEU B CA 1
ATOM 5595 C C . LEU B 1 190 ? -22.75 -9.633 -3.18 1 97.38 190 LEU B C 1
ATOM 5597 O O . LEU B 1 190 ? -22.203 -9.945 -2.121 1 97.38 190 LEU B O 1
ATOM 5601 N N . VAL B 1 191 ? -22.453 -10.219 -4.348 1 98.19 191 VAL B N 1
ATOM 5602 C CA . VAL B 1 191 ? -21.516 -11.336 -4.434 1 98.19 191 VAL B CA 1
ATOM 5603 C C . VAL B 1 191 ? -20.406 -11 -5.434 1 98.19 191 VAL B C 1
ATOM 5605 O O . VAL B 1 191 ? -20.688 -10.719 -6.602 1 98.19 191 VAL B O 1
ATOM 5608 N N . ALA B 1 192 ? -19.172 -10.938 -4.973 1 98.69 192 ALA B N 1
ATOM 5609 C CA . ALA B 1 192 ? -18 -10.906 -5.859 1 98.69 192 ALA B CA 1
ATOM 5610 C C . ALA B 1 192 ? -17.672 -12.297 -6.383 1 98.69 192 ALA B C 1
ATOM 5612 O O . ALA B 1 192 ? -17.703 -13.273 -5.629 1 98.69 192 ALA B O 1
ATOM 5613 N N . LEU B 1 193 ? -17.359 -12.352 -7.656 1 98.81 193 LEU B N 1
ATOM 5614 C CA . LEU B 1 193 ? -17.141 -13.641 -8.297 1 98.81 193 LEU B CA 1
ATOM 5615 C C . LEU B 1 193 ? -15.711 -13.75 -8.82 1 98.81 193 LEU B C 1
ATOM 5617 O O . LEU B 1 193 ? -15.109 -12.75 -9.203 1 98.81 193 LEU B O 1
ATOM 5621 N N . GLY B 1 194 ? -15.156 -14.906 -8.844 1 98.06 194 GLY B N 1
ATOM 5622 C CA . GLY B 1 194 ? -13.953 -15.383 -9.508 1 98.06 194 GLY B CA 1
ATOM 5623 C C . GLY B 1 194 ? -13.938 -16.891 -9.695 1 98.06 194 GLY B C 1
ATOM 5624 O O . GLY B 1 194 ? -14.695 -17.609 -9.047 1 98.06 194 GLY B O 1
ATOM 5625 N N . SER B 1 195 ? -13.203 -17.391 -10.617 1 97.94 195 SER B N 1
ATOM 5626 C CA . SER B 1 195 ? -13.086 -18.828 -10.773 1 97.94 195 SER B CA 1
ATOM 5627 C C . SER B 1 195 ? -12.305 -19.453 -9.633 1 97.94 195 SER B C 1
ATOM 5629 O O . SER B 1 195 ? -11.734 -18.734 -8.797 1 97.94 195 SER B O 1
ATOM 5631 N N . ASP B 1 196 ? -12.328 -20.797 -9.539 1 95.25 196 ASP B N 1
ATOM 5632 C CA . ASP B 1 196 ? -11.539 -21.516 -8.547 1 95.25 196 ASP B CA 1
ATOM 5633 C C . ASP B 1 196 ? -10.047 -21.406 -8.844 1 95.25 196 ASP B C 1
ATOM 5635 O O . ASP B 1 196 ? -9.211 -21.828 -8.047 1 95.25 196 ASP B O 1
ATOM 5639 N N . GLN B 1 197 ? -9.734 -20.75 -10.023 1 95.56 197 GLN B N 1
ATOM 5640 C CA . GLN B 1 197 ? -8.344 -20.516 -10.398 1 95.56 197 GLN B CA 1
ATOM 5641 C C . GLN B 1 197 ? -7.945 -19.062 -10.188 1 95.56 197 GLN B C 1
ATOM 5643 O O . GLN B 1 197 ? -6.773 -18.703 -10.32 1 95.56 197 GLN B O 1
ATOM 5648 N N . ALA B 1 198 ? -8.961 -18.188 -9.867 1 95.88 198 ALA B N 1
ATOM 5649 C CA . ALA B 1 198 ? -8.656 -16.781 -9.617 1 95.88 198 ALA B CA 1
ATOM 5650 C C . ALA B 1 198 ? -7.766 -16.625 -8.391 1 95.88 198 ALA B C 1
ATOM 5652 O O . ALA B 1 198 ? -7.832 -17.422 -7.461 1 95.88 198 ALA B O 1
ATOM 5653 N N . HIS B 1 199 ? -6.93 -15.664 -8.453 1 95.88 199 HIS B N 1
ATOM 5654 C CA . HIS B 1 199 ? -6.035 -15.398 -7.332 1 95.88 199 HIS B CA 1
ATOM 5655 C C . HIS B 1 199 ? -6.824 -15.117 -6.055 1 95.88 199 HIS B C 1
ATOM 5657 O O . HIS B 1 199 ? -7.902 -14.531 -6.102 1 95.88 199 HIS B O 1
ATOM 5663 N N . SER B 1 200 ? -6.285 -15.469 -4.93 1 94.06 200 SER B N 1
ATOM 5664 C CA . SER B 1 200 ? -6.949 -15.375 -3.633 1 94.06 200 SER B CA 1
ATOM 5665 C C . SER B 1 200 ? -7.211 -13.922 -3.25 1 94.06 200 SER B C 1
ATOM 5667 O O . SER B 1 200 ? -8.016 -13.648 -2.354 1 94.06 200 SER B O 1
ATOM 5669 N N . SER B 1 201 ? -6.586 -12.984 -3.918 1 96.06 201 SER B N 1
ATOM 5670 C CA . SER B 1 201 ? -6.781 -11.57 -3.641 1 96.06 201 SER B CA 1
ATOM 5671 C C . SER B 1 201 ? -8.227 -11.148 -3.895 1 96.06 201 SER B C 1
ATOM 5673 O O . SER B 1 201 ? -8.711 -10.18 -3.312 1 96.06 201 SER B O 1
ATOM 5675 N N . THR B 1 202 ? -8.945 -11.852 -4.762 1 97.19 202 THR B N 1
ATOM 5676 C CA . THR B 1 202 ? -10.359 -11.547 -4.98 1 97.19 202 THR B CA 1
ATOM 5677 C C . THR B 1 202 ? -11.172 -11.805 -3.717 1 97.19 202 THR B C 1
ATOM 5679 O O . THR B 1 202 ? -11.969 -10.961 -3.307 1 97.19 202 THR B O 1
ATOM 5682 N N . LYS B 1 203 ? -10.984 -13.008 -3.166 1 96.5 203 LYS B N 1
ATOM 5683 C CA . LYS B 1 203 ? -11.68 -13.336 -1.924 1 96.5 203 LYS B CA 1
ATOM 5684 C C . LYS B 1 203 ? -11.305 -12.359 -0.812 1 96.5 203 LYS B C 1
ATOM 5686 O O . LYS B 1 203 ? -12.18 -11.883 -0.083 1 96.5 203 LYS B O 1
ATOM 5691 N N . LYS B 1 204 ? -10.078 -12.062 -0.679 1 96.75 204 LYS B N 1
ATOM 5692 C CA . LYS B 1 204 ? -9.633 -11.117 0.346 1 96.75 204 LYS B CA 1
ATOM 5693 C C . LYS B 1 204 ? -10.25 -9.742 0.131 1 96.75 204 LYS B C 1
ATOM 5695 O O . LYS B 1 204 ? -10.625 -9.07 1.093 1 96.75 204 LYS B O 1
ATOM 5700 N N . ALA B 1 205 ? -10.258 -9.281 -1.096 1 98.31 205 ALA B N 1
ATOM 5701 C CA . ALA B 1 205 ? -10.867 -7.992 -1.416 1 98.31 205 ALA B CA 1
ATOM 5702 C C . ALA B 1 205 ? -12.336 -7.965 -1.007 1 98.31 205 ALA B C 1
ATOM 5704 O O . ALA B 1 205 ? -12.836 -6.949 -0.514 1 98.31 205 ALA B O 1
ATOM 5705 N N . ALA B 1 206 ? -13.031 -9.07 -1.223 1 97.69 206 ALA B N 1
ATOM 5706 C CA . ALA B 1 206 ? -14.422 -9.172 -0.808 1 97.69 206 ALA B CA 1
ATOM 5707 C C . ALA B 1 206 ? -14.555 -9.062 0.708 1 97.69 206 ALA B C 1
ATOM 5709 O O . ALA B 1 206 ? -15.453 -8.391 1.215 1 97.69 206 ALA B O 1
ATOM 5710 N N . MET B 1 207 ? -13.648 -9.773 1.404 1 96.12 207 MET B N 1
ATOM 5711 C CA . MET B 1 207 ? -13.625 -9.695 2.861 1 96.12 207 MET B CA 1
ATOM 5712 C C . MET B 1 207 ? -13.43 -8.25 3.322 1 96.12 207 MET B C 1
ATOM 5714 O O . MET B 1 207 ? -14.133 -7.781 4.215 1 96.12 207 MET B O 1
ATOM 5718 N N . ILE B 1 208 ? -12.547 -7.547 2.725 1 97.88 208 ILE B N 1
ATOM 5719 C CA . ILE B 1 208 ? -12.227 -6.168 3.078 1 97.88 208 ILE B CA 1
ATOM 5720 C C . ILE B 1 208 ? -13.438 -5.273 2.82 1 97.88 208 ILE B C 1
ATOM 5722 O O . ILE B 1 208 ? -13.805 -4.461 3.67 1 97.88 208 ILE B O 1
ATOM 5726 N N . ALA B 1 209 ? -14.07 -5.465 1.695 1 97.62 209 ALA B N 1
ATOM 5727 C CA . ALA B 1 209 ? -15.18 -4.621 1.272 1 97.62 209 ALA B CA 1
ATOM 5728 C C . ALA B 1 209 ? -16.453 -4.977 2.029 1 97.62 209 ALA B C 1
ATOM 5730 O O . ALA B 1 209 ? -17.438 -4.223 2 1 97.62 209 ALA B O 1
ATOM 5731 N N . GLY B 1 210 ? -16.484 -6.121 2.703 1 95.62 210 GLY B N 1
ATOM 5732 C CA . GLY B 1 210 ? -17.656 -6.543 3.457 1 95.62 210 GLY B CA 1
ATOM 5733 C C . GLY B 1 210 ? -18.766 -7.094 2.582 1 95.62 210 GLY B C 1
ATOM 5734 O O . GLY B 1 210 ? -19.953 -6.816 2.812 1 95.62 210 GLY B O 1
ATOM 5735 N N . VAL B 1 211 ? -18.375 -7.832 1.539 1 96.31 211 VAL B N 1
ATOM 5736 C CA . VAL B 1 211 ? -19.359 -8.43 0.643 1 96.31 211 VAL B CA 1
ATOM 5737 C C . VAL B 1 211 ? -19.109 -9.938 0.533 1 96.31 211 VAL B C 1
ATOM 5739 O O . VAL B 1 211 ? -18.078 -10.438 0.999 1 96.31 211 VAL B O 1
ATOM 5742 N N . ARG B 1 212 ? -20.109 -10.664 -0.013 1 95.38 212 ARG B N 1
ATOM 5743 C CA . ARG B 1 212 ? -19.953 -12.102 -0.218 1 95.38 212 ARG B CA 1
ATOM 5744 C C . ARG B 1 212 ? -19.031 -12.398 -1.387 1 95.38 212 ARG B C 1
ATOM 5746 O O . ARG B 1 212 ? -18.812 -11.547 -2.25 1 95.38 212 ARG B O 1
ATOM 5753 N N . CYS B 1 213 ? -18.453 -13.555 -1.369 1 96.88 213 CYS B N 1
ATOM 5754 C CA . CYS B 1 213 ? -17.625 -14.055 -2.459 1 96.88 213 CYS B CA 1
ATOM 5755 C C . CYS B 1 213 ? -17.969 -15.5 -2.789 1 96.88 213 CYS B C 1
ATOM 5757 O O . CYS B 1 213 ? -18.156 -16.312 -1.888 1 96.88 213 CYS B O 1
ATOM 5759 N N . GLU B 1 214 ? -18.156 -15.766 -4.016 1 97.31 214 GLU B N 1
ATOM 5760 C CA . GLU B 1 214 ? -18.375 -17.141 -4.445 1 97.31 214 GLU B CA 1
ATOM 5761 C C . GLU B 1 214 ? -17.469 -17.5 -5.621 1 97.31 214 GLU B C 1
ATOM 5763 O O . GLU B 1 214 ? -17.094 -16.641 -6.414 1 97.31 214 GLU B O 1
ATOM 5768 N N . THR B 1 215 ? -17.156 -18.719 -5.723 1 96.75 215 THR B N 1
ATOM 5769 C CA . THR B 1 215 ? -16.219 -19.219 -6.723 1 96.75 215 THR B CA 1
ATOM 5770 C C . THR B 1 215 ? -16.953 -20 -7.812 1 96.75 215 THR B C 1
ATOM 5772 O O . THR B 1 215 ? -17.938 -20.688 -7.531 1 96.75 215 THR B O 1
ATOM 5775 N N . ILE B 1 216 ? -16.5 -19.859 -9.008 1 98.25 216 ILE B N 1
ATOM 5776 C CA . ILE B 1 216 ? -17 -20.641 -10.141 1 98.25 216 ILE B CA 1
ATOM 5777 C C . ILE B 1 216 ? -16 -21.75 -10.484 1 98.25 216 ILE B C 1
ATOM 5779 O O . ILE B 1 216 ? -14.836 -21.484 -10.781 1 98.25 216 ILE B O 1
ATOM 5783 N N . GLU B 1 217 ? -16.438 -22.969 -10.461 1 96.06 217 GLU B N 1
ATOM 5784 C CA . GLU B 1 217 ? -15.562 -24.109 -10.727 1 96.06 217 GLU B CA 1
ATOM 5785 C C . GLU B 1 217 ? -15.211 -24.203 -12.203 1 96.06 217 GLU B C 1
ATOM 5787 O O . GLU B 1 217 ? -16.078 -24.047 -13.07 1 96.06 217 GLU B O 1
ATOM 5792 N N . THR B 1 218 ? -14.016 -24.438 -12.492 1 96.56 218 THR B N 1
ATOM 5793 C CA . THR B 1 218 ? -13.555 -24.609 -13.867 1 96.56 218 THR B CA 1
ATOM 5794 C C . THR B 1 218 ? -13.336 -26.094 -14.172 1 96.56 218 THR B C 1
ATOM 5796 O O . THR B 1 218 ? -13.305 -26.922 -13.266 1 96.56 218 THR B O 1
ATOM 5799 N N . ALA B 1 219 ? -13.25 -26.375 -15.438 1 94.81 219 ALA B N 1
ATOM 5800 C CA . ALA B 1 219 ? -13.039 -27.766 -15.875 1 94.81 219 ALA B CA 1
ATOM 5801 C C . ALA B 1 219 ? -11.586 -28.188 -15.688 1 94.81 219 ALA B C 1
ATOM 5803 O O . ALA B 1 219 ? -10.672 -27.438 -16.031 1 94.81 219 ALA B O 1
ATOM 5804 N N . MET B 1 220 ? -11.445 -29.375 -15.141 1 91.69 220 MET B N 1
ATOM 5805 C CA . MET B 1 220 ? -10.109 -29.938 -15 1 91.69 220 MET B CA 1
ATOM 5806 C C . MET B 1 220 ? -9.406 -30.016 -16.359 1 91.69 220 MET B C 1
ATOM 5808 O O . MET B 1 220 ? -10.023 -30.359 -17.359 1 91.69 220 MET B O 1
ATOM 5812 N N . GLY B 1 221 ? -8.18 -29.641 -16.375 1 91.25 221 GLY B N 1
ATOM 5813 C CA . GLY B 1 221 ? -7.395 -29.703 -17.594 1 91.25 221 GLY B CA 1
ATOM 5814 C C . GLY B 1 221 ? -7.41 -28.406 -18.391 1 91.25 221 GLY B C 1
ATOM 5815 O O . GLY B 1 221 ? -6.48 -28.125 -19.141 1 91.25 221 GLY B O 1
ATOM 5816 N N . GLU B 1 22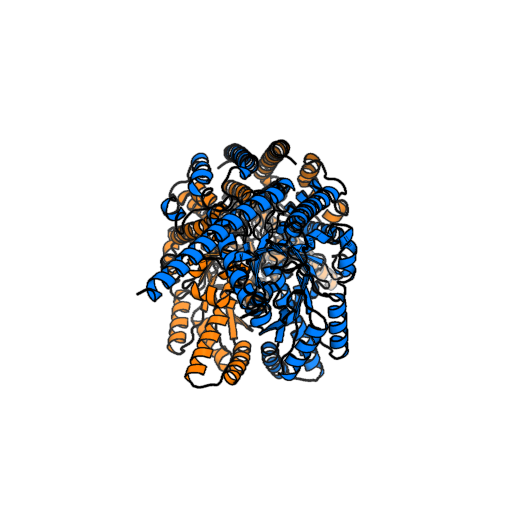2 ? -8.477 -27.656 -18.234 1 93.62 222 GLU B N 1
ATOM 5817 C CA . GLU B 1 222 ? -8.562 -26.375 -18.922 1 93.62 222 GLU B CA 1
ATOM 5818 C C . GLU B 1 222 ? -8.273 -25.219 -17.984 1 93.62 222 GLU B C 1
ATOM 5820 O O . GLU B 1 222 ? -7.426 -24.359 -18.266 1 93.62 222 GLU B O 1
ATOM 5825 N N . TYR B 1 223 ? -8.922 -25.281 -16.875 1 95.94 223 TYR B N 1
ATOM 5826 C CA . TYR B 1 223 ? -8.711 -24.375 -15.742 1 95.94 223 TYR B CA 1
ATOM 5827 C C . TYR B 1 223 ? -9.016 -22.938 -16.141 1 95.94 223 TYR B C 1
ATOM 5829 O O . TYR B 1 223 ? -8.367 -22 -15.656 1 95.94 223 TYR B O 1
ATOM 5837 N N . LYS B 1 224 ? -9.844 -22.703 -17.141 1 97.62 224 LYS B N 1
ATOM 5838 C CA . LYS B 1 224 ? -10.281 -21.375 -17.562 1 97.62 224 LYS B CA 1
ATOM 5839 C C . LYS B 1 224 ? -11.766 -21.156 -17.266 1 97.62 224 LYS B C 1
ATOM 5841 O O . LYS B 1 224 ? -12.562 -22.094 -17.391 1 97.62 224 LYS B O 1
ATOM 5846 N N . LEU B 1 225 ? -12.133 -19.984 -16.938 1 98.56 225 LEU B N 1
ATOM 5847 C CA . LEU B 1 225 ? -13.531 -19.609 -16.75 1 98.56 225 LEU B CA 1
ATOM 5848 C C . LEU B 1 225 ? -14.203 -19.375 -18.094 1 98.56 225 LEU B C 1
ATOM 5850 O O . LEU B 1 225 ? -13.633 -18.719 -18.969 1 98.56 225 LEU B O 1
ATOM 5854 N N . THR B 1 226 ? -15.438 -19.953 -18.312 1 98.62 226 THR B N 1
ATOM 5855 C CA . THR B 1 226 ? -16.172 -19.766 -19.562 1 98.62 226 THR B CA 1
ATOM 5856 C C . THR B 1 226 ? -17.453 -19 -19.312 1 98.62 226 THR B C 1
ATOM 5858 O O . THR B 1 226 ? -17.922 -18.891 -18.188 1 98.62 226 THR B O 1
ATOM 5861 N N . GLY B 1 227 ? -17.953 -18.453 -20.406 1 98.69 227 GLY B N 1
ATOM 5862 C CA . GLY B 1 227 ? -19.219 -17.75 -20.344 1 98.69 227 GLY B CA 1
ATOM 5863 C C . GLY B 1 227 ? -20.375 -18.625 -19.875 1 98.69 227 GLY B C 1
ATOM 5864 O O . GLY B 1 227 ? -21.266 -18.156 -19.172 1 98.69 227 GLY B O 1
ATOM 5865 N N . GLU B 1 228 ? -20.344 -19.875 -20.328 1 98.56 228 GLU B N 1
ATOM 5866 C CA . GLU B 1 228 ? -21.375 -20.828 -19.922 1 98.56 228 GLU B CA 1
ATOM 5867 C C . GLU B 1 228 ? -21.375 -21.031 -18.406 1 98.56 228 GLU B C 1
ATOM 5869 O O . GLU B 1 228 ? -22.422 -21.016 -17.766 1 98.56 228 GLU B O 1
ATOM 5874 N N . GLN B 1 229 ? -20.219 -21.203 -17.844 1 98.69 229 GLN B N 1
ATOM 5875 C CA . GLN B 1 229 ? -20.094 -21.375 -16.406 1 98.69 229 GLN B CA 1
ATOM 5876 C C . GLN B 1 229 ? -20.547 -20.125 -15.656 1 98.69 229 GLN B C 1
ATOM 5878 O O . GLN B 1 229 ? -21.203 -20.234 -14.617 1 98.69 229 GLN B O 1
ATOM 5883 N N . LEU B 1 230 ? -20.156 -18.969 -16.172 1 98.81 230 LEU B N 1
ATOM 5884 C CA . LEU B 1 230 ? -20.578 -17.703 -15.562 1 98.81 230 LEU B CA 1
ATOM 5885 C C . LEU B 1 230 ? -22.094 -17.562 -15.609 1 98.81 230 LEU B C 1
ATOM 5887 O O . LEU B 1 230 ? -22.719 -17.188 -14.617 1 98.81 230 LEU B O 1
ATOM 5891 N N . THR B 1 231 ? -22.703 -17.859 -16.766 1 98.56 231 THR B N 1
ATOM 5892 C CA . THR B 1 231 ? -24.141 -17.766 -16.922 1 98.56 231 THR B CA 1
ATOM 5893 C C . THR B 1 231 ? -24.859 -18.672 -15.922 1 98.56 231 THR B C 1
ATOM 5895 O O . THR B 1 231 ? -25.828 -18.25 -15.289 1 98.56 231 THR B O 1
ATOM 5898 N N . ALA B 1 232 ? -24.359 -19.891 -15.812 1 98.69 232 ALA B N 1
ATOM 5899 C CA . ALA B 1 232 ? -24.953 -20.844 -14.867 1 98.69 232 ALA B CA 1
ATOM 5900 C C . ALA B 1 232 ? -24.844 -20.312 -13.438 1 98.69 232 ALA B C 1
ATOM 5902 O O . ALA B 1 232 ? -25.781 -20.453 -12.648 1 98.69 232 ALA B O 1
ATOM 5903 N N . LYS B 1 233 ? -23.688 -19.75 -13.102 1 98.69 233 LYS B N 1
ATOM 5904 C CA . LYS B 1 233 ? -23.469 -19.234 -11.75 1 98.69 233 LYS B CA 1
ATOM 5905 C C . LYS B 1 233 ? -24.391 -18.047 -11.461 1 98.69 233 LYS B C 1
ATOM 5907 O O . LYS B 1 233 ? -24.938 -17.938 -10.367 1 98.69 233 LYS B O 1
ATOM 5912 N N . ILE B 1 234 ? -24.516 -17.156 -12.398 1 98.19 234 ILE B N 1
ATOM 5913 C CA . ILE B 1 234 ? -25.406 -16 -12.25 1 98.19 234 ILE B CA 1
ATOM 5914 C C . ILE B 1 234 ? -26.828 -16.484 -12 1 98.19 234 ILE B C 1
ATOM 5916 O O . ILE B 1 234 ? -27.5 -15.977 -11.094 1 98.19 234 ILE B O 1
ATOM 5920 N N . ALA B 1 235 ? -27.312 -17.453 -12.75 1 97.94 235 ALA B N 1
ATOM 5921 C CA . ALA B 1 235 ? -28.656 -18 -12.57 1 97.94 235 ALA B CA 1
ATOM 5922 C C . ALA B 1 235 ? -28.812 -18.609 -11.18 1 97.94 235 ALA B C 1
ATOM 5924 O O . ALA B 1 235 ? -29.844 -18.438 -10.539 1 97.94 235 ALA B O 1
ATOM 5925 N N . ASP B 1 236 ? -27.812 -19.344 -10.805 1 98.25 236 ASP B N 1
ATOM 5926 C CA . ASP B 1 236 ? -27.828 -19.953 -9.477 1 98.25 236 ASP B CA 1
ATOM 5927 C C . ASP B 1 236 ? -27.953 -18.891 -8.391 1 98.25 236 ASP B C 1
ATOM 5929 O O . ASP B 1 236 ? -28.75 -19.031 -7.457 1 98.25 236 ASP B O 1
ATOM 5933 N N . LEU B 1 237 ? -27.156 -17.812 -8.477 1 97.69 237 LEU B N 1
ATOM 5934 C CA . LEU B 1 237 ? -27.188 -16.734 -7.492 1 97.69 237 LEU B CA 1
ATOM 5935 C C . LEU B 1 237 ? -28.562 -16.062 -7.477 1 97.69 237 LEU B C 1
ATOM 5937 O O . LEU B 1 237 ? -29.109 -15.805 -6.41 1 97.69 237 LEU B O 1
ATOM 5941 N N . GLN B 1 238 ? -29.062 -15.805 -8.648 1 96.12 238 GLN B N 1
ATOM 5942 C CA . GLN B 1 238 ? -30.359 -15.156 -8.75 1 96.12 238 GLN B CA 1
ATOM 5943 C C . GLN B 1 238 ? -31.453 -16.016 -8.117 1 96.12 238 GLN B C 1
ATOM 5945 O O . GLN B 1 238 ? -32.344 -15.492 -7.438 1 96.12 238 GLN B O 1
ATOM 5950 N N . ALA B 1 239 ? -31.359 -17.328 -8.297 1 97.38 239 ALA B N 1
ATOM 5951 C CA . ALA B 1 239 ? -32.312 -18.25 -7.715 1 97.38 239 ALA B CA 1
ATOM 5952 C C . ALA B 1 239 ? -32.25 -18.219 -6.191 1 97.38 239 ALA B C 1
ATOM 5954 O O . ALA B 1 239 ? -33.281 -18.453 -5.516 1 97.38 239 ALA B O 1
ATOM 5955 N N . ARG B 1 240 ? -31.125 -17.906 -5.641 1 95.69 240 ARG B N 1
ATOM 5956 C CA . ARG B 1 240 ? -30.922 -17.859 -4.195 1 95.69 240 ARG B CA 1
ATOM 5957 C C . ARG B 1 240 ? -31.156 -16.438 -3.66 1 95.69 240 ARG B C 1
ATOM 5959 O O . ARG B 1 240 ? -30.953 -16.188 -2.475 1 95.69 240 ARG B O 1
ATOM 5966 N N . GLY B 1 241 ? -31.562 -15.484 -4.562 1 95 241 GLY B N 1
ATOM 5967 C CA . GLY B 1 241 ? -31.828 -14.109 -4.16 1 95 241 GLY B CA 1
ATOM 5968 C C . GLY B 1 241 ? -30.562 -13.305 -3.949 1 95 241 GLY B C 1
ATOM 5969 O O . GLY B 1 241 ? -30.578 -12.273 -3.271 1 95 241 GLY B O 1
ATOM 5970 N N . LEU B 1 242 ? -29.422 -13.789 -4.426 1 96.56 242 LEU B N 1
ATOM 5971 C CA . LEU B 1 242 ? -28.141 -13.094 -4.332 1 96.56 242 LEU B CA 1
ATOM 5972 C C . LEU B 1 242 ? -27.859 -12.312 -5.609 1 96.56 242 LEU B C 1
ATOM 5974 O O . LEU B 1 242 ? -28.469 -12.57 -6.648 1 96.56 242 LEU B O 1
ATOM 5978 N N . VAL B 1 243 ? -26.969 -11.297 -5.523 1 97.25 243 VAL B N 1
ATOM 5979 C CA . VAL B 1 243 ? -26.781 -10.336 -6.613 1 97.25 243 VAL B CA 1
ATOM 5980 C C . VAL B 1 243 ? -25.312 -10.281 -7 1 97.25 243 VAL B C 1
ATOM 5982 O O . VAL B 1 243 ? -24.5 -9.672 -6.297 1 97.25 243 VAL B O 1
ATOM 5985 N N . PRO B 1 244 ? -24.922 -10.883 -8.141 1 98.19 244 PRO B N 1
ATOM 5986 C CA . PRO B 1 244 ? -23.547 -10.672 -8.609 1 98.19 244 PRO B CA 1
ATOM 5987 C C . PRO B 1 244 ? -23.281 -9.234 -9.047 1 98.19 244 PRO B C 1
ATOM 5989 O O . PRO B 1 244 ? -24.047 -8.672 -9.836 1 98.19 244 PRO B O 1
ATOM 5992 N N . PHE B 1 245 ? -22.188 -8.586 -8.523 1 98.44 245 PHE B N 1
ATOM 5993 C CA . PHE B 1 245 ? -21.906 -7.188 -8.852 1 98.44 245 PHE B CA 1
ATOM 5994 C C . PHE B 1 245 ? -20.484 -7.023 -9.383 1 98.44 245 PHE B C 1
ATOM 5996 O O . PHE B 1 245 ? -20.141 -5.973 -9.93 1 98.44 245 PHE B O 1
ATOM 6003 N N . TYR B 1 246 ? -19.703 -8.039 -9.289 1 98.81 246 TYR B N 1
ATOM 6004 C CA . TYR B 1 246 ? -18.281 -7.988 -9.602 1 98.81 246 TYR B CA 1
ATOM 6005 C C . TYR B 1 246 ? -17.781 -9.344 -10.086 1 98.81 246 TYR B C 1
ATOM 6007 O O . TYR B 1 246 ? -18.203 -10.383 -9.57 1 98.81 246 TYR B O 1
ATOM 6015 N N . LEU B 1 247 ? -16.828 -9.312 -11.062 1 98.94 247 LEU B N 1
ATOM 6016 C CA . LEU B 1 247 ? -16.172 -10.508 -11.57 1 98.94 247 LEU B CA 1
ATOM 6017 C C . LEU B 1 247 ? -14.688 -10.266 -11.805 1 98.94 247 LEU B C 1
ATOM 6019 O O . LEU B 1 247 ? -14.305 -9.32 -12.492 1 98.94 247 LEU B O 1
ATOM 6023 N N . THR B 1 248 ? -13.812 -11.102 -11.219 1 98.88 248 THR B N 1
ATOM 6024 C CA . THR B 1 248 ? -12.414 -11.164 -11.625 1 98.88 248 THR B CA 1
ATOM 6025 C C . THR B 1 248 ? -12.227 -12.156 -12.766 1 98.88 248 THR B C 1
ATOM 6027 O O . THR B 1 248 ? -12.43 -13.359 -12.586 1 98.88 248 THR B O 1
ATOM 6030 N N . ALA B 1 249 ? -11.977 -11.68 -13.898 1 98.81 249 ALA B N 1
ATOM 6031 C CA . ALA B 1 249 ? -11.461 -12.484 -15.008 1 98.81 249 ALA B CA 1
ATOM 6032 C C . ALA B 1 249 ? -9.938 -12.469 -15.031 1 98.81 249 ALA B C 1
ATOM 6034 O O . ALA B 1 249 ? -9.312 -11.469 -14.68 1 98.81 249 ALA B O 1
ATOM 6035 N N . THR B 1 250 ? -9.359 -13.625 -15.492 1 98.62 250 THR B N 1
ATOM 6036 C CA . THR B 1 250 ? -7.918 -13.742 -15.289 1 98.62 250 THR B CA 1
ATOM 6037 C C . THR B 1 250 ? -7.199 -13.984 -16.609 1 98.62 250 THR B C 1
ATOM 6039 O O . THR B 1 250 ? -7.652 -14.789 -17.438 1 98.62 250 THR B O 1
ATOM 6042 N N . LEU B 1 251 ? -6.223 -13.195 -16.891 1 98.62 251 LEU B N 1
ATOM 6043 C CA . LEU B 1 251 ? -5.199 -13.508 -17.891 1 98.62 251 LEU B CA 1
ATOM 6044 C C . LEU B 1 251 ? -3.969 -14.117 -17.219 1 98.62 251 LEU B C 1
ATOM 6046 O O . LEU B 1 251 ? -3.139 -13.398 -16.656 1 98.62 251 LEU B O 1
ATOM 6050 N N . GLY B 1 252 ? -3.863 -15.438 -17.312 1 98 252 GLY B N 1
ATOM 6051 C CA . GLY B 1 252 ? -2.762 -16.141 -16.672 1 98 252 GLY B CA 1
ATOM 6052 C C . GLY B 1 252 ? -3.012 -16.406 -15.195 1 98 252 GLY B C 1
ATOM 6053 O O . GLY B 1 252 ? -2.459 -15.734 -14.328 1 98 252 GLY B O 1
ATOM 6054 N N . THR B 1 253 ? -3.809 -17.469 -14.859 1 97.06 253 THR B N 1
ATOM 6055 C CA . THR B 1 253 ? -4.082 -17.859 -13.484 1 97.06 253 THR B CA 1
ATOM 6056 C C . THR B 1 253 ? -2.807 -18.312 -12.781 1 97.06 253 THR B C 1
ATOM 6058 O O . THR B 1 253 ? -1.837 -18.703 -13.445 1 97.06 253 THR B O 1
ATOM 6061 N N . THR B 1 254 ? -2.764 -18.312 -11.492 1 94.25 254 THR B N 1
ATOM 6062 C CA . THR B 1 254 ? -1.555 -18.531 -10.711 1 94.25 254 THR B CA 1
ATOM 6063 C C . THR B 1 254 ? -1.067 -19.969 -10.867 1 94.25 254 THR B C 1
ATOM 6065 O O . THR B 1 254 ? 0.105 -20.203 -11.172 1 94.25 254 THR B O 1
ATOM 6068 N N . PRO B 1 255 ? -1.936 -20.953 -10.805 1 95.12 255 PRO B N 1
ATOM 6069 C CA . PRO B 1 255 ? -1.404 -22.328 -10.781 1 95.12 255 PRO B CA 1
ATOM 6070 C C . PRO B 1 255 ? -0.94 -22.797 -12.156 1 95.12 255 PRO B C 1
ATOM 6072 O O . PRO B 1 255 ? 0.063 -23.516 -12.266 1 95.12 255 PRO B O 1
ATOM 6075 N N . THR B 1 256 ? -1.716 -22.359 -13.25 1 96.5 256 THR B N 1
ATOM 6076 C CA . THR B 1 256 ? -1.445 -23 -14.539 1 96.5 256 THR B CA 1
ATOM 6077 C C . THR B 1 256 ? -1.265 -21.953 -15.625 1 96.5 256 THR B C 1
ATOM 6079 O O . THR B 1 256 ? -1.015 -22.281 -16.781 1 96.5 256 THR B O 1
ATOM 6082 N N . CYS B 1 257 ? -1.444 -20.656 -15.281 1 97.31 257 CYS B N 1
ATOM 6083 C CA . CYS B 1 257 ? -1.413 -19.547 -16.234 1 97.31 257 CYS B CA 1
ATOM 6084 C C . CYS B 1 257 ? -2.48 -19.719 -17.297 1 97.31 257 CYS B C 1
ATOM 6086 O O . CYS B 1 257 ? -2.279 -19.328 -18.453 1 97.31 257 CYS B O 1
ATOM 6088 N N . ALA B 1 258 ? -3.561 -20.359 -16.906 1 97.5 258 ALA B N 1
ATOM 6089 C CA . ALA B 1 258 ? -4.707 -20.422 -17.812 1 97.5 258 ALA B CA 1
ATOM 6090 C C . ALA B 1 258 ? -5.312 -19.031 -18.016 1 97.5 258 ALA B C 1
ATOM 6092 O O . ALA B 1 258 ? -5.332 -18.203 -17.109 1 97.5 258 ALA B O 1
ATOM 6093 N N . THR B 1 259 ? -5.738 -18.75 -19.203 1 97.94 259 THR B N 1
ATOM 6094 C CA . THR B 1 259 ? -6.465 -17.531 -19.547 1 97.94 259 THR B CA 1
ATOM 6095 C C . THR B 1 259 ? -7.957 -17.812 -19.672 1 97.94 259 THR B C 1
ATOM 6097 O O . THR B 1 259 ? -8.367 -18.719 -20.391 1 97.94 259 THR B O 1
ATOM 6100 N N . ASP B 1 260 ? -8.742 -17.047 -18.984 1 98.44 260 ASP B N 1
ATOM 6101 C CA . ASP B 1 260 ? -10.188 -17.219 -19.094 1 98.44 260 ASP B CA 1
ATOM 6102 C C . ASP B 1 260 ? -10.672 -16.969 -20.516 1 98.44 260 ASP B C 1
ATOM 6104 O O . ASP B 1 260 ? -9.977 -16.344 -21.312 1 98.44 260 ASP B O 1
ATOM 6108 N N . ASP B 1 261 ? -11.859 -17.562 -20.828 1 98.06 261 ASP B N 1
ATOM 6109 C CA . ASP B 1 261 ? -12.414 -17.422 -22.172 1 98.06 261 ASP B CA 1
ATOM 6110 C C . ASP B 1 261 ? -13.086 -16.062 -22.359 1 98.06 261 ASP B C 1
ATOM 6112 O O . ASP B 1 261 ? -14.312 -15.961 -22.297 1 98.06 261 ASP B O 1
ATOM 6116 N N . PHE B 1 262 ? -12.297 -15.039 -22.688 1 98.25 262 PHE B N 1
ATOM 6117 C CA . PHE B 1 262 ? -12.75 -13.648 -22.719 1 98.25 262 PHE B CA 1
ATOM 6118 C C . PHE B 1 262 ? -13.906 -13.477 -23.688 1 98.25 262 PHE B C 1
ATOM 6120 O O . PHE B 1 262 ? -14.898 -12.82 -23.375 1 98.25 262 PHE B O 1
ATOM 6127 N N . PRO B 1 263 ? -13.836 -14.094 -24.906 1 97.56 263 PRO B N 1
ATOM 6128 C CA . PRO B 1 263 ? -14.969 -13.938 -25.828 1 97.56 263 PRO B CA 1
ATOM 6129 C C . PRO B 1 263 ? -16.281 -14.469 -25.25 1 97.56 263 PRO B C 1
ATOM 6131 O O . PRO B 1 263 ? -17.312 -13.789 -25.312 1 97.56 263 PRO B O 1
ATOM 6134 N N . SER B 1 264 ? -16.25 -15.656 -24.688 1 98.25 264 SER B N 1
ATOM 6135 C CA . SER B 1 264 ? -17.469 -16.219 -24.156 1 98.25 264 SER B CA 1
ATOM 6136 C C . SER B 1 264 ? -17.938 -15.445 -22.922 1 98.25 264 SER B C 1
ATOM 6138 O O . SER B 1 264 ? -19.141 -15.32 -22.688 1 98.25 264 SER B O 1
ATOM 6140 N N . LEU B 1 265 ? -17 -14.953 -22.094 1 98.62 265 LEU B N 1
ATOM 6141 C CA . LEU B 1 265 ? -17.359 -14.133 -20.953 1 98.62 265 LEU B CA 1
ATOM 6142 C C . LEU B 1 265 ? -18.047 -12.836 -21.406 1 98.62 265 LEU B C 1
ATOM 6144 O O . LEU B 1 265 ? -19.031 -12.414 -20.812 1 98.62 265 LEU B O 1
ATOM 6148 N N . SER B 1 266 ? -17.438 -12.242 -22.438 1 98.25 266 SER B N 1
ATOM 6149 C CA . SER B 1 266 ? -18.016 -11.023 -23 1 98.25 266 SER B CA 1
ATOM 6150 C C . SER B 1 266 ? -19.469 -11.258 -23.438 1 98.25 266 SER B C 1
ATOM 6152 O O . SER B 1 266 ? -20.344 -10.438 -23.156 1 98.25 266 SER B O 1
ATOM 6154 N N . ALA B 1 267 ? -19.703 -12.344 -24.078 1 97.94 267 ALA B N 1
ATOM 6155 C CA . ALA B 1 267 ? -21.047 -12.672 -24.562 1 97.94 267 ALA B CA 1
ATOM 6156 C C . ALA B 1 267 ? -22 -12.906 -23.406 1 97.94 267 ALA B C 1
ATOM 6158 O O . ALA B 1 267 ? -23.141 -12.438 -23.422 1 97.94 267 ALA B O 1
ATOM 6159 N N . ALA B 1 268 ? -21.562 -13.664 -22.422 1 98.25 268 ALA B N 1
ATOM 6160 C CA . ALA B 1 268 ? -22.391 -13.953 -21.266 1 98.25 268 ALA B CA 1
ATOM 6161 C C . ALA B 1 268 ? -22.766 -12.68 -20.516 1 98.25 268 ALA B C 1
ATOM 6163 O O . ALA B 1 268 ? -23.906 -12.508 -20.094 1 98.25 268 ALA B O 1
ATOM 6164 N N . LEU B 1 269 ? -21.812 -11.797 -20.359 1 98.31 269 LEU B N 1
ATOM 6165 C CA . LEU B 1 269 ? -22.031 -10.539 -19.656 1 98.31 269 LEU B CA 1
ATOM 6166 C C . LEU B 1 269 ? -22.969 -9.641 -20.453 1 98.31 269 LEU B C 1
ATOM 6168 O O . LEU B 1 269 ? -23.859 -9 -19.875 1 98.31 269 LEU B O 1
ATOM 6172 N N . ALA B 1 270 ? -22.766 -9.594 -21.75 1 97.44 270 ALA B N 1
ATOM 6173 C CA . ALA B 1 270 ? -23.641 -8.797 -22.594 1 97.44 270 ALA B CA 1
ATOM 6174 C C . ALA B 1 270 ? -25.094 -9.258 -22.469 1 97.44 270 ALA B C 1
ATOM 6176 O O . ALA B 1 270 ? -26 -8.438 -22.391 1 97.44 270 ALA B O 1
ATOM 6177 N N . ALA B 1 271 ? -25.266 -10.531 -22.516 1 97.25 271 ALA B N 1
ATOM 6178 C CA . ALA B 1 271 ? -26.594 -11.094 -22.375 1 97.25 271 ALA B CA 1
ATOM 6179 C C . ALA B 1 271 ? -27.219 -10.734 -21.031 1 97.25 271 ALA B C 1
ATOM 6181 O O . ALA B 1 271 ? -28.391 -10.367 -20.953 1 97.25 271 ALA B O 1
ATOM 6182 N N . HIS B 1 272 ? -26.453 -10.875 -20.031 1 96.94 272 HIS B N 1
ATOM 6183 C CA . HIS B 1 272 ? -26.922 -10.531 -18.703 1 96.94 272 HIS B CA 1
ATOM 6184 C C . HIS B 1 272 ? -27.25 -9.047 -18.594 1 96.94 272 HIS B C 1
ATOM 6186 O O . HIS B 1 272 ? -28.297 -8.68 -18.047 1 96.94 272 HIS B O 1
ATOM 6192 N N . HIS B 1 273 ? -26.375 -8.234 -19.141 1 96.44 273 HIS B N 1
ATOM 6193 C CA . HIS B 1 273 ? -26.516 -6.781 -19.031 1 96.44 273 HIS B CA 1
ATOM 6194 C C . HIS B 1 273 ? -27.688 -6.277 -19.859 1 96.44 273 HIS B C 1
ATOM 6196 O O . HIS B 1 273 ? -28.203 -5.188 -19.594 1 96.44 273 HIS B O 1
ATOM 6202 N N . ALA B 1 274 ? -28.094 -7.008 -20.812 1 95.25 274 ALA B N 1
ATOM 6203 C CA . ALA B 1 274 ? -29.266 -6.652 -21.609 1 95.25 274 ALA B CA 1
ATOM 6204 C C . ALA B 1 274 ? -30.547 -6.816 -20.797 1 95.25 274 ALA B C 1
ATOM 6206 O O . ALA B 1 274 ? -31.547 -6.152 -21.078 1 95.25 274 ALA B O 1
ATOM 6207 N N . SER B 1 275 ? -30.484 -7.582 -19.844 1 92.38 275 SER B N 1
ATOM 6208 C CA . SER B 1 275 ? -31.688 -7.926 -19.109 1 92.38 275 SER B CA 1
ATOM 6209 C C . SER B 1 275 ? -31.75 -7.188 -17.781 1 92.38 275 SER B C 1
ATOM 6211 O O . SER B 1 275 ? -32.719 -7.336 -17.031 1 92.38 275 SER B O 1
ATOM 6213 N N . THR B 1 276 ? -30.766 -6.461 -17.438 1 90.5 276 THR B N 1
ATOM 6214 C CA . THR B 1 276 ? -30.719 -5.746 -16.156 1 90.5 276 THR B CA 1
ATOM 6215 C C . THR B 1 276 ? -30.094 -4.367 -16.344 1 90.5 276 THR B C 1
ATOM 6217 O O . THR B 1 276 ? -29.203 -4.188 -17.188 1 90.5 276 THR B O 1
ATOM 6220 N N . PRO B 1 277 ? -30.5 -3.438 -15.516 1 86.56 277 PRO B N 1
ATOM 6221 C CA . PRO B 1 277 ? -29.938 -2.09 -15.609 1 86.56 277 PRO B CA 1
ATOM 6222 C C . PRO B 1 277 ? -28.578 -1.978 -14.922 1 86.56 277 PRO B C 1
ATOM 6224 O O . PRO B 1 277 ? -27.797 -1.077 -15.242 1 86.56 277 PRO B O 1
ATOM 6227 N N . LEU B 1 278 ? -28.328 -2.752 -13.961 1 91.5 278 LEU B N 1
ATOM 6228 C CA . LEU B 1 278 ? -27.062 -2.68 -13.227 1 91.5 278 LEU B CA 1
ATOM 6229 C C . LEU B 1 278 ? -26.078 -3.721 -13.742 1 91.5 278 LEU B C 1
ATOM 6231 O O . LEU B 1 278 ? -26.391 -4.91 -13.805 1 91.5 278 LEU B O 1
ATOM 6235 N N . LYS B 1 279 ? -24.938 -3.258 -14.031 1 95.88 279 LYS B N 1
ATOM 6236 C CA . LYS B 1 279 ? -23.938 -4.098 -14.703 1 95.88 279 LYS B CA 1
ATOM 6237 C C . LYS B 1 279 ? -22.953 -4.684 -13.703 1 95.88 279 LYS B C 1
ATOM 6239 O O . LYS B 1 279 ? -22.656 -4.062 -12.68 1 95.88 279 LYS B O 1
ATOM 6244 N N . ILE B 1 280 ? -22.5 -5.859 -14 1 98.25 280 ILE B N 1
ATOM 6245 C CA . ILE B 1 280 ? -21.422 -6.492 -13.25 1 98.25 280 ILE B CA 1
ATOM 6246 C C . ILE B 1 280 ? -20.078 -5.867 -13.641 1 98.25 280 ILE B C 1
ATOM 6248 O O . ILE B 1 280 ? -19.734 -5.844 -14.828 1 98.25 280 ILE B O 1
ATOM 6252 N N . TRP B 1 281 ? -19.422 -5.262 -12.664 1 98.75 281 TRP B N 1
ATOM 6253 C CA . TRP B 1 281 ? -18.047 -4.797 -12.891 1 98.75 281 TRP B CA 1
ATOM 6254 C C . TRP B 1 281 ? -17.125 -5.961 -13.211 1 98.75 281 TRP B C 1
ATOM 6256 O O . TRP B 1 281 ? -17.078 -6.945 -12.461 1 98.75 281 TRP B O 1
ATOM 6266 N N . THR B 1 282 ? -16.406 -5.871 -14.281 1 98.81 282 THR B N 1
ATOM 6267 C CA . THR B 1 282 ? -15.453 -6.926 -14.617 1 98.81 282 THR B CA 1
ATOM 6268 C C . THR B 1 282 ? -14.023 -6.402 -14.57 1 98.81 282 THR B C 1
ATOM 6270 O O . THR B 1 282 ? -13.703 -5.41 -15.227 1 98.81 282 THR B O 1
ATOM 6273 N N . HIS B 1 283 ? -13.164 -7.062 -13.828 1 98.94 283 HIS B N 1
ATOM 6274 C CA . HIS B 1 283 ? -11.742 -6.766 -13.695 1 98.94 283 HIS B CA 1
ATOM 6275 C C . HIS B 1 283 ? -10.891 -7.855 -14.336 1 98.94 283 HIS B C 1
ATOM 6277 O O . HIS B 1 283 ? -11.078 -9.039 -14.047 1 98.94 283 HIS B O 1
ATOM 6283 N N . ILE B 1 284 ? -9.992 -7.492 -15.172 1 98.88 284 ILE B N 1
ATOM 6284 C CA . ILE B 1 284 ? -9.031 -8.453 -15.703 1 98.88 284 ILE B CA 1
ATOM 6285 C C . ILE B 1 284 ? -7.754 -8.43 -14.859 1 98.88 284 ILE B C 1
ATOM 6287 O O . ILE B 1 284 ? -6.988 -7.469 -14.914 1 98.88 284 ILE B O 1
ATOM 6291 N N . ASP B 1 285 ? -7.586 -9.477 -14.125 1 98.81 285 ASP B N 1
ATOM 6292 C CA . ASP B 1 285 ? -6.352 -9.68 -13.375 1 98.81 285 ASP B CA 1
ATOM 6293 C C . ASP B 1 285 ? -5.285 -10.336 -14.242 1 98.81 285 ASP B C 1
ATOM 6295 O O . ASP B 1 285 ? -5.379 -11.531 -14.547 1 98.81 285 ASP B O 1
ATOM 6299 N N . ALA B 1 286 ? -4.316 -9.594 -14.602 1 98.81 286 ALA B N 1
ATOM 6300 C CA . ALA B 1 286 ? -3.186 -10.055 -15.398 1 98.81 286 ALA B CA 1
ATOM 6301 C C . ALA B 1 286 ? -1.861 -9.781 -14.695 1 98.81 286 ALA B C 1
ATOM 6303 O O . ALA B 1 286 ? -0.88 -9.391 -15.328 1 98.81 286 ALA B O 1
ATOM 6304 N N . ALA B 1 287 ? -1.812 -10.016 -13.375 1 98.44 287 ALA B N 1
ATOM 6305 C CA . ALA B 1 287 ? -0.692 -9.586 -12.539 1 98.44 287 ALA B CA 1
ATOM 6306 C C . ALA B 1 287 ? 0.637 -10.062 -13.117 1 98.44 287 ALA B C 1
ATOM 6308 O O . ALA B 1 287 ? 1.604 -9.297 -13.18 1 98.44 287 ALA B O 1
ATOM 6309 N N . TYR B 1 288 ? 0.677 -11.328 -13.555 1 98.31 288 TYR B N 1
ATOM 6310 C CA . TYR B 1 288 ? 1.911 -11.891 -14.086 1 98.31 288 TYR B CA 1
ATOM 6311 C C . TYR B 1 288 ? 1.916 -11.852 -15.609 1 98.31 288 TYR B C 1
ATOM 6313 O O . TYR B 1 288 ? 2.734 -11.156 -16.219 1 98.31 288 TYR B O 1
ATOM 6321 N N . ALA B 1 289 ? 0.943 -12.383 -16.266 1 98.56 289 ALA B N 1
ATOM 6322 C CA . ALA B 1 289 ? 0.936 -12.633 -17.703 1 98.56 289 ALA B CA 1
ATOM 6323 C C . ALA B 1 289 ? 0.713 -11.344 -18.484 1 98.56 289 ALA B C 1
ATOM 6325 O O . ALA B 1 289 ? 0.963 -11.297 -19.688 1 98.56 289 ALA B O 1
ATOM 6326 N N . GLY B 1 290 ? 0.214 -10.273 -17.781 1 98.62 290 GLY B N 1
ATOM 6327 C CA . GLY B 1 290 ? 0.039 -9 -18.469 1 98.62 290 GLY B CA 1
ATOM 6328 C C . GLY B 1 290 ? 1.321 -8.461 -19.078 1 98.62 290 GLY B C 1
ATOM 6329 O O . GLY B 1 290 ? 1.288 -7.742 -20.078 1 98.62 290 GLY B O 1
ATOM 6330 N N . ALA B 1 291 ? 2.434 -8.836 -18.484 1 98.5 291 ALA B N 1
ATOM 6331 C CA . ALA B 1 291 ? 3.73 -8.391 -19 1 98.5 291 ALA B CA 1
ATOM 6332 C C . ALA B 1 291 ? 4 -8.969 -20.391 1 98.5 291 ALA B C 1
ATOM 6334 O O . ALA B 1 291 ? 4.691 -8.352 -21.203 1 98.5 291 ALA B O 1
ATOM 6335 N N . ALA B 1 292 ? 3.455 -10.102 -20.719 1 98.56 292 ALA B N 1
ATOM 6336 C CA . ALA B 1 292 ? 3.68 -10.773 -22 1 98.56 292 ALA B CA 1
ATOM 6337 C C . ALA B 1 292 ? 3.035 -10 -23.141 1 98.56 292 ALA B C 1
ATOM 6339 O O . ALA B 1 292 ? 3.365 -10.227 -24.312 1 98.56 292 ALA B O 1
ATOM 6340 N N . LEU B 1 293 ? 2.137 -9.07 -22.812 1 98.75 293 LEU B N 1
ATOM 6341 C CA . LEU B 1 293 ? 1.412 -8.32 -23.828 1 98.75 293 LEU B CA 1
ATOM 6342 C C . LEU B 1 293 ? 2.352 -7.395 -24.594 1 98.75 293 LEU B C 1
ATOM 6344 O O . LEU B 1 293 ? 1.981 -6.844 -25.625 1 98.75 293 LEU B O 1
ATOM 6348 N N . VAL B 1 294 ? 3.596 -7.238 -24.141 1 98.5 294 VAL B N 1
ATOM 6349 C CA . VAL B 1 294 ? 4.582 -6.449 -24.875 1 98.5 294 VAL B CA 1
ATOM 6350 C C . VAL B 1 294 ? 5.012 -7.199 -26.125 1 98.5 294 VAL B C 1
ATOM 6352 O O . VAL B 1 294 ? 5.559 -6.602 -27.062 1 98.5 294 VAL B O 1
ATOM 6355 N N . LEU B 1 295 ? 4.824 -8.531 -26.156 1 98.44 295 LEU B N 1
ATOM 6356 C CA . LEU B 1 295 ? 5.184 -9.344 -27.312 1 98.44 295 LEU B CA 1
ATOM 6357 C C . LEU B 1 295 ? 4.156 -9.188 -28.422 1 98.44 295 LEU B C 1
ATOM 6359 O O . LEU B 1 295 ? 2.949 -9.242 -28.172 1 98.44 295 LEU B O 1
ATOM 6363 N N . PRO B 1 296 ? 4.559 -9.062 -29.609 1 96.44 296 PRO B N 1
ATOM 6364 C CA . PRO B 1 296 ? 3.645 -8.836 -30.734 1 96.44 296 PRO B CA 1
ATOM 6365 C C . PRO B 1 296 ? 2.631 -9.969 -30.906 1 96.44 296 PRO B C 1
ATOM 6367 O O . PRO B 1 296 ? 1.499 -9.727 -31.328 1 96.44 296 PRO B O 1
ATOM 6370 N N . GLU B 1 297 ? 2.996 -11.156 -30.609 1 96.56 297 GLU B N 1
ATOM 6371 C CA . GLU B 1 297 ? 2.115 -12.297 -30.828 1 96.56 297 GLU B CA 1
ATOM 6372 C C . GLU B 1 297 ? 0.916 -12.258 -29.875 1 96.56 297 GLU B C 1
ATOM 6374 O O . GLU B 1 297 ? -0.074 -12.961 -30.109 1 96.56 297 GLU B O 1
ATOM 6379 N N . PHE B 1 298 ? 1.011 -11.461 -28.828 1 97.38 298 PHE B N 1
ATOM 6380 C CA . PHE B 1 298 ? -0.111 -11.359 -27.906 1 97.38 298 PHE B CA 1
ATOM 6381 C C . PHE B 1 298 ? -0.846 -10.031 -28.094 1 97.38 298 PHE B C 1
ATOM 6383 O O . PHE B 1 298 ? -1.808 -9.75 -27.375 1 97.38 298 PHE B O 1
ATOM 6390 N N . ALA B 1 299 ? -0.48 -9.203 -29 1 96.19 299 ALA B N 1
ATOM 6391 C CA . ALA B 1 299 ? -1 -7.855 -29.203 1 96.19 299 ALA B CA 1
ATOM 6392 C C . ALA B 1 299 ? -2.492 -7.883 -29.516 1 96.19 299 ALA B C 1
ATOM 6394 O O . ALA B 1 299 ? -3.184 -6.875 -29.359 1 96.19 299 ALA B O 1
ATOM 6395 N N . HIS B 1 300 ? -3.012 -9 -29.922 1 95.25 300 HIS B N 1
ATOM 6396 C CA . HIS B 1 300 ? -4.418 -9.125 -30.297 1 95.25 300 HIS B CA 1
ATOM 6397 C C . HIS B 1 300 ? -5.301 -9.273 -29.062 1 95.25 300 HIS B C 1
ATOM 6399 O O . HIS B 1 300 ? -6.5 -8.992 -29.109 1 95.25 300 HIS B O 1
ATOM 6405 N N . LEU B 1 301 ? -4.766 -9.672 -27.969 1 96.94 301 LEU B N 1
ATOM 6406 C CA . LEU B 1 301 ? -5.539 -10.062 -26.797 1 96.94 301 LEU B CA 1
ATOM 6407 C C . LEU B 1 301 ? -6.234 -8.859 -26.172 1 96.94 301 LEU B C 1
ATOM 6409 O O . LEU B 1 301 ? -7.41 -8.93 -25.828 1 96.94 301 LEU B O 1
ATOM 6413 N N . PRO B 1 302 ? -5.562 -7.715 -26.047 1 97.06 302 PRO B N 1
ATOM 6414 C CA . PRO B 1 302 ? -6.203 -6.582 -25.375 1 97.06 302 PRO B CA 1
ATOM 6415 C C . PRO B 1 302 ? -7.438 -6.074 -26.125 1 97.06 302 PRO B C 1
ATOM 6417 O O . PRO B 1 302 ? -8.312 -5.445 -25.516 1 97.06 302 PRO B O 1
ATOM 6420 N N . ALA B 1 303 ? -7.508 -6.332 -27.391 1 93.25 303 ALA B N 1
ATOM 6421 C CA . ALA B 1 303 ? -8.695 -5.957 -28.156 1 93.25 303 ALA B CA 1
ATOM 6422 C C . ALA B 1 303 ? -9.938 -6.645 -27.609 1 93.25 303 ALA B C 1
ATOM 6424 O O . ALA B 1 303 ? -11.062 -6.168 -27.812 1 93.25 303 ALA B O 1
ATOM 6425 N N . THR B 1 304 ? -9.711 -7.723 -26.938 1 93.56 304 THR B N 1
ATOM 6426 C CA . THR B 1 304 ? -10.828 -8.492 -26.391 1 93.56 304 THR B CA 1
ATOM 6427 C C . THR B 1 304 ? -11.219 -7.969 -25.016 1 93.56 304 THR B C 1
ATOM 6429 O O . THR B 1 304 ? -12.141 -8.492 -24.391 1 93.56 304 THR B O 1
ATOM 6432 N N . PHE B 1 305 ? -10.578 -6.906 -24.484 1 96.25 305 PHE B N 1
ATOM 6433 C CA . PHE B 1 305 ? -10.789 -6.438 -23.125 1 96.25 305 PHE B CA 1
ATOM 6434 C C . PHE B 1 305 ? -11.945 -5.449 -23.062 1 96.25 305 PHE B C 1
ATOM 6436 O O . PHE B 1 305 ? -12.188 -4.832 -22.016 1 96.25 305 PHE B O 1
ATOM 6443 N N . ALA B 1 306 ? -12.695 -5.297 -24.125 1 93.25 306 ALA B N 1
ATOM 6444 C CA . ALA B 1 306 ? -13.703 -4.25 -24.25 1 93.25 306 ALA B CA 1
ATOM 6445 C C . ALA B 1 306 ? -14.789 -4.406 -23.188 1 93.25 306 ALA B C 1
ATOM 6447 O O . ALA B 1 306 ? -15.414 -3.426 -22.781 1 93.25 306 ALA B O 1
ATOM 6448 N N . PHE B 1 307 ? -14.992 -5.598 -22.734 1 96.19 307 PHE B N 1
ATOM 6449 C CA . PHE B 1 307 ? -16.062 -5.844 -21.766 1 96.19 307 PHE B CA 1
ATOM 6450 C C . PHE B 1 307 ? -15.602 -5.504 -20.359 1 96.19 307 PHE B C 1
ATOM 6452 O O . PHE B 1 307 ? -16.422 -5.438 -19.438 1 96.19 307 PHE B O 1
ATOM 6459 N N . ALA B 1 308 ? -14.305 -5.234 -20.156 1 98.19 308 ALA B N 1
ATOM 6460 C CA . ALA B 1 308 ? -13.75 -5.082 -18.812 1 98.19 308 ALA B CA 1
ATOM 6461 C C . ALA B 1 308 ? -13.836 -3.631 -18.344 1 98.19 308 ALA B C 1
ATOM 6463 O O . ALA B 1 308 ? -13.703 -2.705 -19.156 1 98.19 308 ALA B O 1
ATOM 6464 N N . ASP B 1 309 ? -14.031 -3.414 -17.062 1 98.5 309 ASP B N 1
ATOM 6465 C CA . ASP B 1 309 ? -14.039 -2.094 -16.438 1 98.5 309 ASP B CA 1
ATOM 6466 C C . ASP B 1 309 ? -12.641 -1.69 -15.984 1 98.5 309 ASP B C 1
ATOM 6468 O O . ASP B 1 309 ? -12.336 -0.5 -15.883 1 98.5 309 ASP B O 1
ATOM 6472 N N . SER B 1 310 ? -11.844 -2.633 -15.695 1 98.88 310 SER B N 1
ATOM 6473 C CA . SER B 1 310 ? -10.508 -2.361 -15.188 1 98.88 310 SER B CA 1
ATOM 6474 C C . SER B 1 310 ? -9.547 -3.494 -15.531 1 98.88 310 SER B C 1
ATOM 6476 O O . SER B 1 310 ? -9.969 -4.598 -15.867 1 98.88 310 SER B O 1
ATOM 6478 N N . PHE B 1 311 ? -8.273 -3.174 -15.523 1 98.81 311 PHE B N 1
ATOM 6479 C CA . PHE B 1 311 ? -7.168 -4.055 -15.875 1 98.81 311 PHE B CA 1
ATOM 6480 C C . PHE B 1 311 ? -5.953 -3.768 -15.008 1 98.81 311 PHE B C 1
ATOM 6482 O O . PHE B 1 311 ? -5.648 -2.609 -14.719 1 98.81 311 PHE B O 1
ATOM 6489 N N . ASN B 1 312 ? -5.289 -4.867 -14.5 1 98.75 312 ASN B N 1
ATOM 6490 C CA . ASN B 1 312 ? -4.031 -4.59 -13.812 1 98.75 312 ASN B CA 1
ATOM 6491 C C . ASN B 1 312 ? -2.953 -5.602 -14.188 1 98.75 312 ASN B C 1
ATOM 6493 O O . ASN B 1 312 ? -3.26 -6.734 -14.562 1 98.75 312 ASN B O 1
ATOM 6497 N N . PHE B 1 313 ? -1.737 -5.227 -14.18 1 98.56 313 PHE B N 1
ATOM 6498 C CA . PHE B 1 313 ? -0.593 -6.129 -14.227 1 98.56 313 PHE B CA 1
ATOM 6499 C C . PHE B 1 313 ? 0.596 -5.535 -13.477 1 98.56 313 PHE B C 1
ATOM 6501 O O . PHE B 1 313 ? 0.596 -4.352 -13.141 1 98.56 313 PHE B O 1
ATOM 6508 N N . ASN B 1 314 ? 1.594 -6.363 -13.156 1 98.5 314 ASN B N 1
ATOM 6509 C CA . ASN B 1 314 ? 2.73 -5.957 -12.336 1 98.5 314 ASN B CA 1
ATOM 6510 C C . ASN B 1 314 ? 4 -5.82 -13.172 1 98.5 314 ASN B C 1
ATOM 6512 O O . ASN B 1 314 ? 4.566 -6.816 -13.625 1 98.5 314 ASN B O 1
ATOM 6516 N N . MET B 1 315 ? 4.492 -4.59 -13.242 1 98.69 315 MET B N 1
ATOM 6517 C CA . MET B 1 315 ? 5.805 -4.438 -13.859 1 98.69 315 MET B CA 1
ATOM 6518 C C . MET B 1 315 ? 6.887 -5.102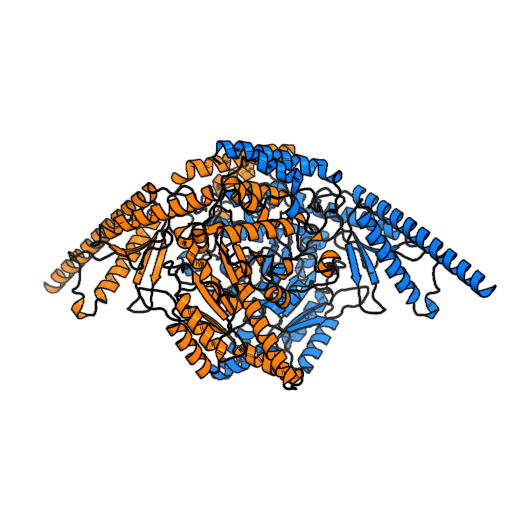 -13.008 1 98.69 315 MET B C 1
ATOM 6520 O O . MET B 1 315 ? 7.898 -5.559 -13.539 1 98.69 315 MET B O 1
ATOM 6524 N N . HIS B 1 316 ? 6.641 -5.223 -11.68 1 98.25 316 HIS B N 1
ATOM 6525 C CA . HIS B 1 316 ? 7.664 -5.738 -10.781 1 98.25 316 HIS B CA 1
ATOM 6526 C C . HIS B 1 316 ? 7.719 -7.262 -10.82 1 98.25 316 HIS B C 1
ATOM 6528 O O . HIS B 1 316 ? 8.641 -7.871 -10.266 1 98.25 316 HIS B O 1
ATOM 6534 N N . LYS B 1 317 ? 6.777 -7.922 -11.461 1 98.06 317 LYS B N 1
ATOM 6535 C CA . LYS B 1 317 ? 6.883 -9.367 -11.625 1 98.06 317 LYS B CA 1
ATOM 6536 C C . LYS B 1 317 ? 7.797 -9.727 -12.797 1 98.06 317 LYS B C 1
ATOM 6538 O O . LYS B 1 317 ? 8.773 -10.461 -12.625 1 98.06 317 LYS B O 1
ATOM 6543 N N . TRP B 1 318 ? 7.5 -9.07 -13.984 1 98.31 318 TRP B N 1
ATOM 6544 C CA . TRP B 1 318 ? 8.125 -9.672 -15.156 1 98.31 318 TRP B CA 1
ATOM 6545 C C . TRP B 1 318 ? 8.703 -8.602 -16.078 1 98.31 318 TRP B C 1
ATOM 6547 O O . TRP B 1 318 ? 9.297 -8.914 -17.109 1 98.31 318 TRP B O 1
ATOM 6557 N N . LEU B 1 319 ? 8.57 -7.27 -15.766 1 98.38 319 LEU B N 1
ATOM 6558 C CA . LEU B 1 319 ? 9.047 -6.219 -16.656 1 98.38 319 LEU B CA 1
ATOM 6559 C C . LEU B 1 319 ? 10.188 -5.441 -16.016 1 98.38 319 LEU B C 1
ATOM 6561 O O . LEU B 1 319 ? 10.203 -4.207 -16.062 1 98.38 319 LEU B O 1
ATOM 6565 N N . LEU B 1 320 ? 10.977 -6.102 -15.352 1 98.38 320 LEU B N 1
ATOM 6566 C CA . LEU B 1 320 ? 12.312 -5.68 -14.945 1 98.38 320 LEU B CA 1
ATOM 6567 C C . LEU B 1 320 ? 12.234 -4.484 -13.992 1 98.38 320 LEU B C 1
ATOM 6569 O O . LEU B 1 320 ? 13.18 -3.695 -13.906 1 98.38 320 LEU B O 1
ATOM 6573 N N . THR B 1 321 ? 11.117 -4.32 -13.32 1 98.38 321 THR B N 1
ATOM 6574 C CA . THR B 1 321 ? 10.938 -3.225 -12.375 1 98.38 321 THR B CA 1
ATOM 6575 C C . THR B 1 321 ? 10.953 -3.742 -10.938 1 98.38 321 THR B C 1
ATOM 6577 O O . THR B 1 321 ? 10.359 -4.781 -10.641 1 98.38 321 THR B O 1
ATOM 6580 N N . ASN B 1 322 ? 11.672 -3.057 -10.109 1 97.5 322 ASN B N 1
ATOM 6581 C CA . ASN B 1 322 ? 11.789 -3.461 -8.711 1 97.5 322 ASN B CA 1
ATOM 6582 C C . ASN B 1 322 ? 10.469 -3.314 -7.969 1 97.5 322 ASN B C 1
ATOM 6584 O O . ASN B 1 322 ? 9.719 -2.367 -8.211 1 97.5 322 ASN B O 1
ATOM 6588 N N . PHE B 1 323 ? 10.172 -4.227 -7.023 1 96.31 323 PHE B N 1
ATOM 6589 C CA . PHE B 1 323 ? 9.008 -4.148 -6.148 1 96.31 323 PHE B CA 1
ATOM 6590 C C . PHE B 1 323 ? 9 -2.842 -5.367 1 96.31 323 PHE B C 1
ATOM 6592 O O . PHE B 1 323 ? 10.039 -2.404 -4.871 1 96.31 323 PHE B O 1
ATOM 6599 N N . ASP B 1 324 ? 7.863 -2.172 -5.371 1 96.44 324 ASP B N 1
ATOM 6600 C CA . ASP B 1 324 ? 6.504 -2.506 -5.793 1 96.44 324 ASP B CA 1
ATOM 6601 C C . ASP B 1 324 ? 6.047 -1.604 -6.938 1 96.44 324 ASP B C 1
ATOM 6603 O O . ASP B 1 324 ? 6.293 -0.397 -6.922 1 96.44 324 ASP B O 1
ATOM 6607 N N . CYS B 1 325 ? 5.441 -2.16 -7.945 1 98.25 325 CYS B N 1
ATOM 6608 C CA . CYS B 1 325 ? 4.969 -1.428 -9.117 1 98.25 325 CYS B CA 1
ATOM 6609 C C . CYS B 1 325 ? 3.855 -2.191 -9.828 1 98.25 325 CYS B C 1
ATOM 6611 O O . CYS B 1 325 ? 4.098 -2.852 -10.836 1 98.25 325 CYS B O 1
ATOM 6613 N N . SER B 1 326 ? 2.633 -2.066 -9.344 1 98.44 326 SER B N 1
ATOM 6614 C CA . SER B 1 326 ? 1.454 -2.666 -9.961 1 98.44 326 SER B CA 1
ATOM 6615 C C . SER B 1 326 ? 0.625 -1.618 -10.695 1 98.44 326 SER B C 1
ATOM 6617 O O . SER B 1 326 ? 0.162 -0.648 -10.094 1 98.44 326 SER B O 1
ATOM 6619 N N . CYS B 1 327 ? 0.441 -1.767 -11.961 1 98.81 327 CYS B N 1
ATOM 6620 C CA . CYS B 1 327 ? -0.259 -0.792 -12.789 1 98.81 327 CYS B CA 1
ATOM 6621 C C . CYS B 1 327 ? -1.742 -1.126 -12.891 1 98.81 327 CYS B C 1
ATOM 6623 O O . CYS B 1 327 ? -2.117 -2.127 -13.508 1 98.81 327 CYS B O 1
ATOM 6625 N N . LEU B 1 328 ? -2.566 -0.333 -12.305 1 98.88 328 LEU B N 1
ATOM 6626 C CA . LEU B 1 328 ? -4.016 -0.474 -12.406 1 98.88 328 LEU B CA 1
ATOM 6627 C C . LEU B 1 328 ? -4.59 0.522 -13.414 1 98.88 328 LEU B C 1
ATOM 6629 O O . LEU B 1 328 ? -4.32 1.723 -13.32 1 98.88 328 LEU B O 1
ATOM 6633 N N . TYR B 1 329 ? -5.32 0.059 -14.359 1 98.81 329 TYR B N 1
ATOM 6634 C CA . TYR B 1 329 ? -6.027 0.887 -15.328 1 98.81 329 TYR B CA 1
ATOM 6635 C C . TYR B 1 329 ? -7.535 0.743 -15.172 1 98.81 329 TYR B C 1
ATOM 6637 O O . TYR B 1 329 ? -8.039 -0.356 -14.93 1 98.81 329 TYR B O 1
ATOM 6645 N N . VAL B 1 330 ? -8.273 1.838 -15.312 1 98.69 330 VAL B N 1
ATOM 6646 C CA . VAL B 1 330 ? -9.734 1.826 -15.289 1 98.69 330 VAL B CA 1
ATOM 6647 C C . VAL B 1 330 ? -10.273 2.543 -16.516 1 98.69 330 VAL B C 1
ATOM 6649 O O . VAL B 1 330 ? -9.633 3.449 -17.062 1 98.69 330 VAL B O 1
ATOM 6652 N N . ARG B 1 331 ? -11.438 2.195 -16.938 1 97.56 331 ARG B N 1
ATOM 6653 C CA . ARG B 1 331 ? -12.086 2.814 -18.094 1 97.56 331 ARG B CA 1
ATOM 6654 C C . ARG B 1 331 ? -12.703 4.156 -17.719 1 97.56 331 ARG B C 1
ATOM 6656 O O . ARG B 1 331 ? -12.898 5.02 -18.578 1 97.56 331 ARG B O 1
ATOM 6663 N N . ARG B 1 332 ? -13.148 4.234 -16.516 1 96.69 332 ARG B N 1
ATOM 6664 C CA . ARG B 1 332 ? -13.766 5.449 -15.992 1 96.69 332 ARG B CA 1
ATOM 6665 C C . ARG B 1 332 ? -13.172 5.832 -14.641 1 96.69 332 ARG B C 1
ATOM 6667 O O . ARG B 1 332 ? -13.57 5.293 -13.609 1 96.69 332 ARG B O 1
ATOM 6674 N N . ARG B 1 333 ? -12.312 6.848 -14.633 1 96.38 333 ARG B N 1
ATOM 6675 C CA . ARG B 1 333 ? -11.609 7.23 -13.414 1 96.38 333 ARG B CA 1
ATOM 6676 C C . ARG B 1 333 ? -12.586 7.695 -12.344 1 96.38 333 ARG B C 1
ATOM 6678 O O . ARG B 1 333 ? -12.336 7.516 -11.148 1 96.38 333 ARG B O 1
ATOM 6685 N N . ARG B 1 334 ? -13.766 8.227 -12.672 1 94.62 334 ARG B N 1
ATOM 6686 C CA . ARG B 1 334 ? -14.766 8.711 -11.727 1 94.62 334 ARG B CA 1
ATOM 6687 C C . ARG B 1 334 ? -15.273 7.578 -10.836 1 94.62 334 ARG B C 1
ATOM 6689 O O . ARG B 1 334 ? -15.703 7.812 -9.711 1 94.62 334 ARG B O 1
ATOM 6696 N N . ASP B 1 335 ? -15.234 6.348 -11.352 1 96.06 335 ASP B N 1
ATOM 6697 C CA . ASP B 1 335 ? -15.656 5.211 -10.539 1 96.06 335 ASP B CA 1
ATOM 6698 C C . ASP B 1 335 ? -14.773 5.059 -9.305 1 96.06 335 ASP B C 1
ATOM 6700 O O . ASP B 1 335 ? -15.242 4.656 -8.242 1 96.06 335 ASP B O 1
ATOM 6704 N N . LEU B 1 336 ? -13.469 5.355 -9.492 1 96.88 336 LEU B N 1
ATOM 6705 C CA . LEU B 1 336 ? -12.562 5.301 -8.344 1 96.88 336 LEU B CA 1
ATOM 6706 C C . LEU B 1 336 ? -12.758 6.516 -7.441 1 96.88 336 LEU B C 1
ATOM 6708 O O . LEU B 1 336 ? -12.844 6.375 -6.219 1 96.88 336 LEU B O 1
ATOM 6712 N N . THR B 1 337 ? -12.844 7.754 -8.016 1 94.5 337 THR B N 1
ATOM 6713 C CA . THR B 1 337 ? -12.883 8.977 -7.223 1 94.5 337 THR B CA 1
ATOM 6714 C C . THR B 1 337 ? -14.195 9.078 -6.449 1 94.5 337 THR B C 1
ATOM 6716 O O . THR B 1 337 ? -14.227 9.57 -5.324 1 94.5 337 THR B O 1
ATOM 6719 N N . ASP B 1 338 ? -15.273 8.594 -7.031 1 93.19 338 ASP B N 1
ATOM 6720 C CA . ASP B 1 338 ? -16.562 8.594 -6.332 1 93.19 338 ASP B CA 1
ATOM 6721 C C . ASP B 1 338 ? -16.516 7.664 -5.117 1 93.19 338 ASP B C 1
ATOM 6723 O O . ASP B 1 338 ? -17.141 7.945 -4.094 1 93.19 338 ASP B O 1
ATOM 6727 N N . ALA B 1 339 ? -15.766 6.617 -5.285 1 95.12 339 ALA B N 1
ATOM 6728 C CA . ALA B 1 339 ? -15.75 5.582 -4.258 1 95.12 339 ALA B CA 1
ATOM 6729 C C . ALA B 1 339 ? -14.766 5.934 -3.143 1 95.12 339 ALA B C 1
ATOM 6731 O O . ALA B 1 339 ? -14.969 5.551 -1.987 1 95.12 339 ALA B O 1
ATOM 6732 N N . LEU B 1 340 ? -13.68 6.676 -3.506 1 94.56 340 LEU B N 1
ATOM 6733 C CA . LEU B 1 340 ? -12.57 6.707 -2.559 1 94.56 340 LEU B CA 1
ATOM 6734 C C . LEU B 1 340 ? -12.172 8.141 -2.23 1 94.56 340 LEU B C 1
ATOM 6736 O O . LEU B 1 340 ? -11.195 8.375 -1.519 1 94.56 340 LEU B O 1
ATOM 6740 N N . SER B 1 341 ? -12.859 9.109 -2.652 1 90.38 341 SER B N 1
ATOM 6741 C CA . SER B 1 341 ? -12.484 10.5 -2.418 1 90.38 341 SER B CA 1
ATOM 6742 C C . SER B 1 341 ? -13.031 11 -1.084 1 90.38 341 SER B C 1
ATOM 6744 O O . SER B 1 341 ? -14.188 10.734 -0.742 1 90.38 341 SER B O 1
ATOM 6746 N N . ILE B 1 342 ? -12.086 11.516 -0.356 1 81.69 342 ILE B N 1
ATOM 6747 C CA . ILE B 1 342 ? -12.406 12.289 0.839 1 81.69 342 ILE B CA 1
ATOM 6748 C C . ILE B 1 342 ? -11.625 13.602 0.83 1 81.69 342 ILE B C 1
ATOM 6750 O O . ILE B 1 342 ? -10.438 13.625 0.497 1 81.69 342 ILE B O 1
ATOM 6754 N N . THR B 1 343 ? -12.234 14.711 0.691 1 68.38 343 THR B N 1
ATOM 6755 C CA . THR B 1 343 ? -11.383 15.898 0.583 1 68.38 343 THR B CA 1
ATOM 6756 C C . THR B 1 343 ? -11.625 16.844 1.756 1 68.38 343 THR B C 1
ATOM 6758 O O . THR B 1 343 ? -12.531 17.672 1.709 1 68.38 343 THR B O 1
ATOM 6761 N N . PRO B 1 344 ? -10.828 16.625 2.746 1 59.56 344 PRO B N 1
ATOM 6762 C CA . PRO B 1 344 ? -10.875 17.594 3.84 1 59.56 344 PRO B CA 1
ATOM 6763 C C . PRO B 1 344 ? -10.258 18.938 3.459 1 59.56 344 PRO B C 1
ATOM 6765 O O . PRO B 1 344 ? -9.609 19.062 2.416 1 59.56 344 PRO B O 1
ATOM 6768 N N . ALA B 1 345 ? -10.516 19.875 4.215 1 51.44 345 ALA B N 1
ATOM 6769 C CA . ALA B 1 345 ? -10.086 21.234 3.93 1 51.44 345 ALA B CA 1
ATOM 6770 C C . ALA B 1 345 ? -8.57 21.312 3.75 1 51.44 345 ALA B C 1
ATOM 6772 O O . ALA B 1 345 ? -8.086 21.984 2.844 1 51.44 345 ALA B O 1
ATOM 6773 N N . TYR B 1 346 ? -7.789 20.625 4.516 1 56.72 346 TYR B N 1
ATOM 6774 C CA . TYR B 1 346 ? -6.336 20.75 4.52 1 56.72 346 TYR B CA 1
ATOM 6775 C C . TYR B 1 346 ? -5.727 20.078 3.293 1 56.72 346 TYR B C 1
ATOM 6777 O O . TYR B 1 346 ? -4.555 20.297 2.977 1 56.72 346 TYR B O 1
ATOM 6785 N N . LEU B 1 347 ? -6.477 19.328 2.611 1 62 347 LEU B N 1
ATOM 6786 C CA . LEU B 1 347 ? -5.996 18.641 1.415 1 62 347 LEU B CA 1
ATOM 6787 C C . LEU B 1 347 ? -6.453 19.375 0.155 1 62 347 LEU B C 1
ATOM 6789 O O . LEU B 1 347 ? -6.055 19.016 -0.955 1 62 347 LEU B O 1
ATOM 6793 N N . ARG B 1 348 ? -7.293 20.422 0.324 1 65.75 348 ARG B N 1
ATOM 6794 C CA . ARG B 1 348 ? -7.844 21.141 -0.826 1 65.75 348 ARG B CA 1
ATOM 6795 C C . ARG B 1 348 ? -6.82 22.094 -1.427 1 65.75 348 ARG B C 1
ATOM 6797 O O . ARG B 1 348 ? -6.016 22.672 -0.702 1 65.75 348 ARG B O 1
ATOM 6804 N N . ASN B 1 349 ? -6.625 22.141 -2.635 1 65.25 349 ASN B N 1
ATOM 6805 C CA . ASN B 1 349 ? -5.809 23.109 -3.371 1 65.25 349 ASN B CA 1
ATOM 6806 C C . ASN B 1 349 ? -6.523 23.594 -4.629 1 65.25 349 ASN B C 1
ATOM 6808 O O . ASN B 1 349 ? -7.52 23 -5.051 1 65.25 349 ASN B O 1
ATOM 6812 N N . GLU B 1 350 ? -6.02 24.672 -5.113 1 66.25 350 GLU B N 1
ATOM 6813 C CA . GLU B 1 350 ? -6.703 25.344 -6.219 1 66.25 350 GLU B CA 1
ATOM 6814 C C . GLU B 1 350 ? -6.719 24.469 -7.465 1 66.25 350 GLU B C 1
ATOM 6816 O O . GLU B 1 350 ? -7.688 24.469 -8.227 1 66.25 350 GLU B O 1
ATOM 6821 N N . TYR B 1 351 ? -5.707 23.734 -7.586 1 72.38 351 TYR B N 1
ATOM 6822 C CA . TYR B 1 351 ? -5.59 22.922 -8.797 1 72.38 351 TYR B CA 1
ATOM 6823 C C . TYR B 1 351 ? -6.559 21.75 -8.766 1 72.38 351 TYR B C 1
ATOM 6825 O O . TYR B 1 351 ? -7.199 21.438 -9.773 1 72.38 351 TYR B O 1
ATOM 6833 N N . SER B 1 352 ? -6.648 21.078 -7.668 1 73 352 SER B N 1
ATOM 6834 C CA . SER B 1 352 ? -7.609 19.984 -7.496 1 73 352 SER B CA 1
ATOM 6835 C C . SER B 1 352 ? -9.039 20.5 -7.613 1 73 352 SER B C 1
ATOM 6837 O O . SER B 1 352 ? -9.883 19.875 -8.258 1 73 352 SER B O 1
ATOM 6839 N N . ASP B 1 353 ? -9.281 21.672 -7.043 1 68.31 353 ASP B N 1
ATOM 6840 C CA . ASP B 1 353 ? -10.617 22.25 -7.023 1 68.31 353 ASP B CA 1
ATOM 6841 C C . ASP B 1 353 ? -11.07 22.656 -8.422 1 68.31 353 ASP B C 1
ATOM 6843 O O . ASP B 1 353 ? -12.258 22.609 -8.742 1 68.31 353 ASP B O 1
ATOM 6847 N N . SER B 1 354 ? -10.023 23.016 -9.258 1 70.56 354 SER B N 1
ATOM 6848 C CA . SER B 1 354 ? -10.336 23.422 -10.625 1 70.56 354 SER B CA 1
ATOM 6849 C C . SER B 1 354 ? -10.625 22.219 -11.516 1 70.56 354 SER B C 1
ATOM 6851 O O . SER B 1 354 ? -11.148 22.375 -12.625 1 70.56 354 SER B O 1
ATOM 6853 N N . GLY B 1 355 ? -10.25 21 -11.039 1 71.62 355 GLY B N 1
ATOM 6854 C CA . GLY B 1 355 ? -10.43 19.812 -11.844 1 71.62 355 GLY B CA 1
ATOM 6855 C C . GLY B 1 355 ? -9.344 19.609 -12.883 1 71.62 355 GLY B C 1
ATOM 6856 O O . GLY B 1 355 ? -9.406 18.688 -13.695 1 71.62 355 GLY B O 1
ATOM 6857 N N . LEU B 1 356 ? -8.266 20.375 -12.758 1 75.06 356 LEU B N 1
ATOM 6858 C CA . LEU B 1 356 ? -7.227 20.375 -13.781 1 75.06 356 LEU B CA 1
ATOM 6859 C C . LEU B 1 356 ? -6.203 19.281 -13.523 1 75.06 356 LEU B C 1
ATOM 6861 O O . LEU B 1 356 ? -5.426 18.922 -14.414 1 75.06 356 LEU B O 1
ATOM 6865 N N . VAL B 1 357 ? -6.277 18.797 -12.312 1 81.06 357 VAL B N 1
ATOM 6866 C CA . VAL B 1 357 ? -5.203 17.859 -11.984 1 81.06 357 VAL B CA 1
ATOM 6867 C C . VAL B 1 357 ? -5.785 16.594 -11.383 1 81.06 357 VAL B C 1
ATOM 6869 O O . VAL B 1 357 ? -6.926 16.578 -10.922 1 81.06 357 VAL B O 1
ATOM 6872 N N . THR B 1 358 ? -5.004 15.586 -11.5 1 83.19 358 THR B N 1
ATOM 6873 C CA . THR B 1 358 ? -5.324 14.297 -10.898 1 83.19 358 THR B CA 1
ATOM 6874 C C . THR B 1 358 ? -4.711 14.18 -9.5 1 83.19 358 THR B C 1
ATOM 6876 O O . THR B 1 358 ? -3.514 14.414 -9.328 1 83.19 358 THR B O 1
ATOM 6879 N N . ASP B 1 359 ? -5.5 13.898 -8.492 1 87.5 359 ASP B N 1
ATOM 6880 C CA . ASP B 1 359 ? -5.004 13.516 -7.176 1 87.5 359 ASP B CA 1
ATOM 6881 C C . ASP B 1 359 ? -5.145 12.016 -6.945 1 87.5 359 ASP B C 1
ATOM 6883 O O . ASP B 1 359 ? -6.223 11.539 -6.586 1 87.5 359 ASP B O 1
ATOM 6887 N N . TYR B 1 360 ? -4.039 11.391 -6.965 1 88.06 360 TYR B N 1
ATOM 6888 C CA . TYR B 1 360 ? -4.043 9.938 -6.953 1 88.06 360 TYR B CA 1
ATOM 6889 C C . TYR B 1 360 ? -4.414 9.398 -5.578 1 88.06 360 TYR B C 1
ATOM 6891 O O . TYR B 1 360 ? -4.699 8.211 -5.422 1 88.06 360 TYR B O 1
ATOM 6899 N N . ARG B 1 361 ? -4.406 10.227 -4.559 1 89.25 361 ARG B N 1
ATOM 6900 C CA . ARG B 1 361 ? -4.918 9.812 -3.256 1 89.25 361 ARG B CA 1
ATOM 6901 C C . ARG B 1 361 ? -6.363 9.344 -3.357 1 89.25 361 ARG B C 1
ATOM 6903 O O . ARG B 1 361 ? -6.824 8.539 -2.541 1 89.25 361 ARG B O 1
ATOM 6910 N N . ASP B 1 362 ? -7.125 9.812 -4.383 1 91.88 362 ASP B N 1
ATOM 6911 C CA . ASP B 1 362 ? -8.539 9.5 -4.566 1 91.88 362 ASP B CA 1
ATOM 6912 C C . ASP B 1 362 ? -8.711 8.242 -5.414 1 91.88 362 ASP B C 1
ATOM 6914 O O . ASP B 1 362 ? -9.836 7.785 -5.641 1 91.88 362 ASP B O 1
ATOM 6918 N N . TRP B 1 363 ? -7.582 7.691 -5.914 1 94.19 363 TRP B N 1
ATOM 6919 C CA . TRP B 1 363 ? -7.652 6.523 -6.785 1 94.19 363 TRP B CA 1
ATOM 6920 C C . TRP B 1 363 ? -7.223 5.266 -6.035 1 94.19 363 TRP B C 1
ATOM 6922 O O . TRP B 1 363 ? -7.18 4.176 -6.613 1 94.19 363 TRP B O 1
ATOM 6932 N N . GLN B 1 364 ? -6.875 5.383 -4.816 1 95.62 364 GLN B N 1
ATOM 6933 C CA . GLN B 1 364 ? -6.285 4.262 -4.09 1 95.62 364 GLN B CA 1
ATOM 6934 C C . GLN B 1 364 ? -6.543 4.383 -2.59 1 95.62 364 GLN B C 1
ATOM 6936 O O . GLN B 1 364 ? -7.164 5.348 -2.139 1 95.62 364 GLN B O 1
ATOM 6941 N N . ILE B 1 365 ? -6.074 3.449 -1.79 1 94.75 365 ILE B N 1
ATOM 6942 C CA . ILE B 1 365 ? -6.367 3.35 -0.365 1 94.75 365 ILE B CA 1
ATOM 6943 C C . ILE B 1 365 ? -5.52 4.355 0.408 1 94.75 365 ILE B C 1
ATOM 6945 O O . ILE B 1 365 ? -6.039 5.117 1.227 1 94.75 365 ILE B O 1
ATOM 6949 N N . PRO B 1 366 ? -4.199 4.445 0.123 1 94.69 366 PRO B N 1
ATOM 6950 C CA . PRO B 1 366 ? -3.391 5.406 0.878 1 94.69 366 PRO B CA 1
ATOM 6951 C C . PRO B 1 366 ? -3.58 6.844 0.397 1 94.69 366 PRO B C 1
ATOM 6953 O O . PRO B 1 366 ? -3.928 7.07 -0.765 1 94.69 366 PRO B O 1
ATOM 6956 N N . LEU B 1 367 ? -3.391 7.801 1.297 1 92.62 367 LEU B N 1
ATOM 6957 C CA . LEU B 1 367 ? -3.334 9.195 0.872 1 92.62 367 LEU B CA 1
ATOM 6958 C C . LEU B 1 367 ? -1.938 9.555 0.377 1 92.62 367 LEU B C 1
ATOM 6960 O O . LEU B 1 367 ? -1.778 10.031 -0.749 1 92.62 367 LEU B O 1
ATOM 6964 N N . GLY B 1 368 ? -0.94 9.234 1.2 1 93.38 368 GLY B N 1
ATOM 6965 C CA . GLY B 1 368 ? 0.436 9.438 0.775 1 93.38 368 GLY B CA 1
ATOM 6966 C C . GLY B 1 368 ? 0.941 8.344 -0.148 1 93.38 368 GLY B C 1
ATOM 6967 O O . GLY B 1 368 ? 0.511 7.191 -0.051 1 93.38 368 GLY B O 1
ATOM 6968 N N . ARG B 1 369 ? 1.885 8.672 -0.984 1 93.25 369 ARG B N 1
ATOM 6969 C CA . ARG B 1 369 ? 2.418 7.688 -1.922 1 93.25 369 ARG B CA 1
ATOM 6970 C C . ARG B 1 369 ? 3.891 7.953 -2.217 1 93.25 369 ARG B C 1
ATOM 6972 O O . ARG B 1 369 ? 4.332 9.102 -2.201 1 93.25 369 ARG B O 1
ATOM 6979 N N . ARG B 1 370 ? 4.543 6.906 -2.504 1 94.75 370 ARG B N 1
ATOM 6980 C CA . ARG B 1 370 ? 5.941 6.973 -2.92 1 94.75 370 ARG B CA 1
ATOM 6981 C C . ARG B 1 370 ? 6.055 7.352 -4.395 1 94.75 370 ARG B C 1
ATOM 6983 O O . ARG B 1 370 ? 5.121 7.145 -5.168 1 94.75 370 ARG B O 1
ATOM 6990 N N . PHE B 1 371 ? 7.145 7.992 -4.805 1 96.94 371 PHE B N 1
ATOM 6991 C CA . PHE B 1 371 ? 7.426 8.336 -6.195 1 96.94 371 PHE B CA 1
ATOM 6992 C C . PHE B 1 371 ? 7.793 7.098 -6.996 1 96.94 371 PHE B C 1
ATOM 6994 O O . PHE B 1 371 ? 8.891 7.016 -7.559 1 96.94 371 PHE B O 1
ATOM 7001 N N . ARG B 1 372 ? 6.871 6.199 -7.191 1 96.94 372 ARG B N 1
ATOM 7002 C CA . ARG B 1 372 ? 7.109 4.895 -7.797 1 96.94 372 ARG B CA 1
ATOM 7003 C C . ARG B 1 372 ? 7.297 5.02 -9.305 1 96.94 372 ARG B C 1
ATOM 7005 O O . ARG B 1 372 ? 8.008 4.215 -9.922 1 96.94 372 ARG B O 1
ATOM 7012 N N . SER B 1 373 ? 6.703 6.043 -9.898 1 97.81 373 SER B N 1
ATOM 7013 C CA . SER B 1 373 ? 6.738 6.164 -11.352 1 97.81 373 SER B CA 1
ATOM 7014 C C . SER B 1 373 ? 8.148 6.457 -11.852 1 97.81 373 SER B C 1
ATOM 7016 O O . SER B 1 373 ? 8.461 6.227 -13.023 1 97.81 373 SER B O 1
ATOM 7018 N N . LEU B 1 374 ? 8.984 6.91 -10.953 1 97.94 374 LEU B N 1
ATOM 7019 C CA . LEU B 1 374 ? 10.352 7.238 -11.352 1 97.94 374 LEU B CA 1
ATOM 7020 C C . LEU B 1 374 ? 11.109 5.984 -11.766 1 97.94 374 LEU B C 1
ATOM 7022 O O . LEU B 1 374 ? 11.797 5.98 -12.789 1 97.94 374 LEU B O 1
ATOM 7026 N N . LYS B 1 375 ? 11.039 4.922 -11 1 98.19 375 LYS B N 1
ATOM 7027 C CA . LYS B 1 375 ? 11.75 3.701 -11.375 1 98.19 375 LYS B CA 1
ATOM 7028 C C . LYS B 1 375 ? 11.164 3.102 -12.648 1 98.19 375 LYS B C 1
ATOM 7030 O O . LYS B 1 375 ? 11.891 2.547 -13.477 1 98.19 375 LYS B O 1
ATOM 7035 N N . ALA B 1 376 ? 9.859 3.193 -12.789 1 98.56 376 ALA B N 1
ATOM 7036 C CA . ALA B 1 376 ? 9.25 2.717 -14.031 1 98.56 376 ALA B CA 1
ATOM 7037 C C . ALA B 1 376 ? 9.766 3.51 -15.227 1 98.56 376 ALA B C 1
ATOM 7039 O O . ALA B 1 376 ? 10.023 2.941 -16.297 1 98.56 376 ALA B O 1
ATOM 7040 N N . TRP B 1 377 ? 9.859 4.832 -15.039 1 98.56 377 TRP B N 1
ATOM 7041 C CA . TRP B 1 377 ? 10.375 5.711 -16.078 1 98.56 377 TRP B CA 1
ATOM 7042 C C . TRP B 1 377 ? 11.812 5.352 -16.438 1 98.56 377 TRP B C 1
ATOM 7044 O O . TRP B 1 377 ? 12.172 5.258 -17.609 1 98.56 377 TRP B O 1
ATOM 7054 N N . PHE B 1 378 ? 12.664 5.078 -15.453 1 98.62 378 PHE B N 1
ATOM 7055 C CA . PHE B 1 378 ? 14.055 4.715 -15.68 1 98.62 378 PHE B CA 1
ATOM 7056 C C . PHE B 1 378 ? 14.156 3.375 -16.406 1 98.62 378 PHE B C 1
ATOM 7058 O O . PHE B 1 378 ? 14.938 3.229 -17.344 1 98.62 378 PHE B O 1
ATOM 7065 N N . VAL B 1 379 ? 13.359 2.434 -16.016 1 98.69 379 VAL B N 1
ATOM 7066 C CA . VAL B 1 379 ? 13.398 1.095 -16.594 1 98.69 379 VAL B CA 1
ATOM 7067 C C . VAL B 1 379 ? 12.969 1.151 -18.062 1 98.69 379 VAL B C 1
ATOM 7069 O O . VAL B 1 379 ? 13.656 0.622 -18.938 1 98.69 379 VAL B O 1
ATOM 7072 N N . THR B 1 380 ? 11.867 1.854 -18.344 1 98.56 380 THR B N 1
ATOM 7073 C CA . THR B 1 380 ? 11.336 1.893 -19.703 1 98.56 380 THR B CA 1
ATOM 7074 C C . THR B 1 380 ? 12.281 2.658 -20.625 1 98.56 380 THR B C 1
ATOM 7076 O O . THR B 1 380 ? 12.406 2.328 -21.797 1 98.56 380 THR B O 1
ATOM 7079 N N . ARG B 1 381 ? 12.938 3.668 -20.094 1 98.31 381 ARG B N 1
ATOM 7080 C CA . ARG B 1 381 ? 13.875 4.434 -20.922 1 98.31 381 ARG B CA 1
ATOM 7081 C C . ARG B 1 381 ? 15.188 3.674 -21.109 1 98.31 381 ARG B C 1
ATOM 7083 O O . ARG B 1 381 ? 15.766 3.697 -22.203 1 98.31 381 ARG B O 1
ATOM 7090 N N . SER B 1 382 ? 15.695 2.984 -20.062 1 98.44 382 SER B N 1
ATOM 7091 C CA . SER B 1 382 ? 16.984 2.297 -20.109 1 98.44 382 SER B CA 1
ATOM 7092 C C . SER B 1 382 ? 16.922 1.073 -21.016 1 98.44 382 SER B C 1
ATOM 7094 O O . SER B 1 382 ? 17.891 0.775 -21.719 1 98.44 382 SER B O 1
ATOM 7096 N N . TYR B 1 383 ? 15.789 0.345 -20.969 1 98.19 383 TYR B N 1
ATOM 7097 C CA . TYR B 1 383 ? 15.68 -0.887 -21.75 1 98.19 383 TYR B CA 1
ATOM 7098 C C . TYR B 1 383 ? 15.023 -0.629 -23.094 1 98.19 383 TYR B C 1
ATOM 7100 O O . TYR B 1 383 ? 15.305 -1.328 -24.078 1 98.19 383 TYR B O 1
ATOM 7108 N N . GLY B 1 384 ? 14.164 0.45 -23.141 1 98.19 384 GLY B N 1
ATOM 7109 C CA . GLY B 1 384 ? 13.336 0.631 -24.328 1 98.19 384 GLY B CA 1
ATOM 7110 C C . GLY B 1 384 ? 12.359 -0.51 -24.547 1 98.19 384 GLY B C 1
ATOM 7111 O O . GLY B 1 384 ? 12.383 -1.502 -23.812 1 98.19 384 GLY B O 1
ATOM 7112 N N . ALA B 1 385 ? 11.5 -0.305 -25.547 1 98.19 385 ALA B N 1
ATOM 7113 C CA . ALA B 1 385 ? 10.547 -1.357 -25.891 1 98.19 385 ALA B CA 1
ATOM 7114 C C . ALA B 1 385 ? 11.273 -2.639 -26.297 1 98.19 385 ALA B C 1
ATOM 7116 O O . ALA B 1 385 ? 10.898 -3.732 -25.859 1 98.19 385 ALA B O 1
ATOM 7117 N N . ASP B 1 386 ? 12.32 -2.541 -27.031 1 98.44 386 ASP B N 1
ATOM 7118 C CA . ASP B 1 386 ? 13.062 -3.695 -27.531 1 98.44 386 ASP B CA 1
ATOM 7119 C C . ASP B 1 386 ? 13.641 -4.512 -26.375 1 98.44 386 ASP B C 1
ATOM 7121 O O . ASP B 1 386 ? 13.578 -5.742 -26.391 1 98.44 386 ASP B O 1
ATOM 7125 N N . GLY B 1 387 ? 14.242 -3.771 -25.438 1 98.38 387 GLY B N 1
ATOM 7126 C CA . GLY B 1 387 ? 14.844 -4.457 -24.312 1 98.38 387 GLY B CA 1
ATOM 7127 C C . GLY B 1 387 ? 13.828 -5.188 -23.453 1 98.38 387 GLY B C 1
ATOM 7128 O O . GLY B 1 387 ? 14.086 -6.297 -22.984 1 98.38 387 GLY B O 1
ATOM 7129 N N . LEU B 1 388 ? 12.734 -4.613 -23.234 1 98.56 388 LEU B N 1
ATOM 7130 C CA . LEU B 1 388 ? 11.68 -5.242 -22.438 1 98.56 388 LEU B CA 1
ATOM 7131 C C . LEU B 1 388 ? 11.102 -6.453 -23.172 1 98.56 388 LEU B C 1
ATOM 7133 O O . LEU B 1 388 ? 10.891 -7.504 -22.562 1 98.56 388 LEU B O 1
ATOM 7137 N N . ILE B 1 389 ? 10.875 -6.309 -24.453 1 98.5 389 ILE B N 1
ATOM 7138 C CA . ILE B 1 389 ? 10.383 -7.406 -25.281 1 98.5 389 ILE B CA 1
ATOM 7139 C C . ILE B 1 389 ? 11.391 -8.555 -25.266 1 98.5 389 ILE B C 1
ATOM 7141 O O . ILE B 1 389 ? 11.008 -9.719 -25.094 1 98.5 389 ILE B O 1
ATOM 7145 N N . ALA B 1 390 ? 12.648 -8.273 -25.391 1 98.38 390 ALA B N 1
ATOM 7146 C CA . ALA B 1 390 ? 13.703 -9.281 -25.406 1 98.38 390 ALA B CA 1
ATOM 7147 C C . ALA B 1 390 ? 13.719 -10.078 -24.109 1 98.38 390 ALA B C 1
ATOM 7149 O O . ALA B 1 390 ? 13.93 -11.297 -24.109 1 98.38 390 ALA B O 1
ATOM 7150 N N . HIS B 1 391 ? 13.547 -9.383 -23.047 1 98.25 391 HIS B N 1
ATOM 7151 C CA . HIS B 1 391 ? 13.555 -10.047 -21.75 1 98.25 391 HIS B CA 1
ATOM 7152 C C . HIS B 1 391 ? 12.406 -11.047 -21.641 1 98.25 391 HIS B C 1
ATOM 7154 O O . HIS B 1 391 ? 12.609 -12.195 -21.25 1 98.25 391 HIS B O 1
ATOM 7160 N N . VAL B 1 392 ? 11.211 -10.633 -21.938 1 98.5 392 VAL B N 1
ATOM 7161 C CA . VAL B 1 392 ? 10.039 -11.5 -21.844 1 98.5 392 VAL B CA 1
ATOM 7162 C C . VAL B 1 392 ? 10.172 -12.656 -22.828 1 98.5 392 VAL B C 1
ATOM 7164 O O . VAL B 1 392 ? 9.875 -13.805 -22.484 1 98.5 392 VAL B O 1
ATOM 7167 N N . ARG B 1 393 ? 10.648 -12.367 -24.016 1 98.06 393 ARG B N 1
ATOM 7168 C CA . ARG B 1 393 ? 10.852 -13.391 -25.047 1 98.06 393 ARG B CA 1
ATOM 7169 C C . ARG B 1 393 ? 11.836 -14.453 -24.562 1 98.06 393 ARG B C 1
ATOM 7171 O O . ARG B 1 393 ? 11.609 -15.648 -24.75 1 98.06 393 ARG B O 1
ATOM 7178 N N . LYS B 1 394 ? 12.898 -14.023 -24.016 1 97.81 394 LYS B N 1
ATOM 7179 C CA . LYS B 1 394 ? 13.898 -14.953 -23.484 1 97.81 394 LYS B CA 1
ATOM 7180 C C . LYS B 1 394 ? 13.281 -15.891 -22.453 1 97.81 394 LYS B C 1
ATOM 7182 O O . LYS B 1 394 ? 13.555 -17.094 -22.453 1 97.81 394 LYS B O 1
ATOM 7187 N N . SER B 1 395 ? 12.516 -15.328 -21.547 1 97.44 395 SER B N 1
ATOM 7188 C CA . SER B 1 395 ? 11.836 -16.141 -20.531 1 97.44 395 SER B CA 1
ATOM 7189 C C . SER B 1 395 ? 10.914 -17.172 -21.188 1 97.44 395 SER B C 1
ATOM 7191 O O . SER B 1 395 ? 10.867 -18.328 -20.75 1 97.44 395 SER B O 1
ATOM 7193 N N . MET B 1 396 ? 10.219 -16.734 -22.219 1 97.44 396 MET B N 1
ATOM 7194 C CA . MET B 1 396 ? 9.328 -17.625 -22.953 1 97.44 396 MET B CA 1
ATOM 7195 C C . MET B 1 396 ? 10.109 -18.766 -23.594 1 97.44 396 MET B C 1
ATOM 7197 O O . MET B 1 396 ? 9.672 -19.906 -23.578 1 97.44 396 MET B O 1
ATOM 7201 N N . ASP B 1 397 ? 11.195 -18.422 -24.125 1 97.44 397 ASP B N 1
ATOM 7202 C CA . ASP B 1 397 ? 12.047 -19.422 -24.766 1 97.44 397 ASP B CA 1
ATOM 7203 C C . ASP B 1 397 ? 12.555 -20.438 -23.75 1 97.44 397 ASP B C 1
ATOM 7205 O O . ASP B 1 397 ? 12.648 -21.641 -24.062 1 97.44 397 ASP B O 1
ATOM 7209 N N . CYS B 1 398 ? 12.914 -19.984 -22.578 1 97.56 398 CYS B N 1
ATOM 7210 C CA . CYS B 1 398 ? 13.32 -20.891 -21.516 1 97.56 398 CYS B CA 1
ATOM 7211 C C . CYS B 1 398 ? 12.203 -21.875 -21.188 1 97.56 398 CYS B C 1
ATOM 7213 O O . CYS B 1 398 ? 12.445 -23.078 -21.047 1 97.56 398 CYS B O 1
ATOM 7215 N N . GLY B 1 399 ? 10.992 -21.344 -21.062 1 97.56 399 GLY B N 1
ATOM 7216 C CA . GLY B 1 399 ? 9.844 -22.203 -20.797 1 97.56 399 GLY B CA 1
ATOM 7217 C C . GLY B 1 399 ? 9.602 -23.234 -21.891 1 97.56 399 GLY B C 1
ATOM 7218 O O . GLY B 1 399 ? 9.273 -24.391 -21.609 1 97.56 399 GLY B O 1
ATOM 7219 N N . LYS B 1 400 ? 9.766 -22.844 -23.141 1 97.5 400 LYS B N 1
ATOM 7220 C CA . LYS B 1 400 ? 9.578 -23.734 -24.281 1 97.5 400 LYS B CA 1
ATOM 7221 C C . LYS B 1 400 ? 10.594 -24.875 -24.281 1 97.5 400 LYS B C 1
ATOM 7223 O O . LYS B 1 400 ? 10.273 -26.016 -24.609 1 97.5 400 LYS B O 1
ATOM 7228 N N . GLU B 1 401 ? 11.789 -24.5 -23.938 1 97.5 401 GLU B N 1
ATOM 7229 C CA . GLU B 1 401 ? 12.828 -25.516 -23.859 1 97.5 401 GLU B CA 1
ATOM 7230 C C . GLU B 1 401 ? 12.492 -26.562 -22.812 1 97.5 401 GLU B C 1
ATOM 7232 O O . GLU B 1 401 ? 12.648 -27.766 -23.047 1 97.5 401 GLU B O 1
ATOM 7237 N N . PHE B 1 402 ? 12.109 -26.172 -21.672 1 98.12 402 PHE B N 1
ATOM 7238 C CA . PHE B 1 402 ? 11.711 -27.094 -20.625 1 98.12 402 PHE B CA 1
ATOM 7239 C C . PHE B 1 402 ? 10.555 -27.969 -21.078 1 98.12 402 PHE B C 1
ATOM 7241 O O . PHE B 1 402 ? 10.539 -29.172 -20.812 1 98.12 402 PHE B O 1
ATOM 7248 N N . THR B 1 403 ? 9.586 -27.359 -21.734 1 97.94 403 THR B N 1
ATOM 7249 C CA . THR B 1 403 ? 8.453 -28.094 -22.281 1 97.94 403 THR B CA 1
ATOM 7250 C C . THR B 1 403 ? 8.922 -29.203 -23.234 1 97.94 403 THR B C 1
ATOM 7252 O O . THR B 1 403 ? 8.438 -30.328 -23.156 1 97.94 403 THR B O 1
ATOM 7255 N N . LYS B 1 404 ? 9.82 -28.859 -24.062 1 98 404 LYS B N 1
ATOM 7256 C CA . LYS B 1 404 ? 10.367 -29.812 -25.016 1 98 404 LYS B CA 1
ATOM 7257 C C . LYS B 1 404 ? 10.992 -31.016 -24.297 1 98 404 LYS B C 1
ATOM 7259 O O . LYS B 1 404 ? 10.773 -32.156 -24.688 1 98 404 LYS B O 1
ATOM 7264 N N . LEU B 1 405 ? 11.719 -30.75 -23.281 1 98 405 LEU B N 1
ATOM 7265 C CA . LEU B 1 405 ? 12.398 -31.797 -22.531 1 98 405 LEU B CA 1
ATOM 7266 C C . LEU B 1 405 ? 11.391 -32.688 -21.828 1 98 405 LEU B C 1
ATOM 7268 O O . LEU B 1 405 ? 11.523 -33.938 -21.875 1 98 405 LEU B O 1
ATOM 7272 N N . VAL B 1 406 ? 10.398 -32.156 -21.234 1 97.44 406 VAL B N 1
ATOM 7273 C CA . VAL B 1 406 ? 9.383 -32.906 -20.5 1 97.44 406 VAL B CA 1
ATOM 7274 C C . VAL B 1 406 ? 8.555 -33.719 -21.484 1 97.44 406 VAL B C 1
ATOM 7276 O O . VAL B 1 406 ? 8.266 -34.906 -21.219 1 97.44 406 VAL B O 1
ATOM 7279 N N . LYS B 1 407 ? 8.172 -33.156 -22.578 1 97.12 407 LYS B N 1
ATOM 7280 C CA . LYS B 1 407 ? 7.398 -33.875 -23.594 1 97.12 407 LYS B CA 1
ATOM 7281 C C . LYS B 1 407 ? 8.211 -35.031 -24.188 1 97.12 407 LYS B C 1
ATOM 7283 O O . LYS B 1 407 ? 7.652 -36.062 -24.562 1 97.12 407 LYS B O 1
ATOM 7288 N N . GLY B 1 408 ? 9.469 -34.875 -24.266 1 97.12 408 GLY B N 1
ATOM 7289 C CA . GLY B 1 408 ? 10.359 -35.906 -24.766 1 97.12 408 GLY B CA 1
ATOM 7290 C C . GLY B 1 408 ? 10.484 -37.094 -23.844 1 97.12 408 GLY B C 1
ATOM 7291 O O . GLY B 1 408 ? 10.945 -38.156 -24.234 1 97.12 408 GLY B O 1
ATOM 7292 N N . ASP B 1 409 ? 10.117 -36.875 -22.625 1 95.75 409 ASP B N 1
ATOM 7293 C CA . ASP B 1 409 ? 10.164 -37.938 -21.609 1 95.75 409 ASP B CA 1
ATOM 7294 C C . ASP B 1 409 ? 8.773 -38.219 -21.031 1 95.75 409 ASP B C 1
ATOM 7296 O O . ASP B 1 409 ? 8.594 -38.188 -19.812 1 95.75 409 ASP B O 1
ATOM 7300 N N . ALA B 1 410 ? 7.871 -38.562 -21.828 1 92.75 410 ALA B N 1
ATOM 7301 C CA . ALA B 1 410 ? 6.457 -38.688 -21.484 1 92.75 410 ALA B CA 1
ATOM 7302 C C . ALA B 1 410 ? 6.234 -39.875 -20.562 1 92.75 410 ALA B C 1
ATOM 7304 O O . ALA B 1 410 ? 5.184 -40 -19.922 1 92.75 410 ALA B O 1
ATOM 7305 N N . LYS B 1 411 ? 7.176 -40.812 -20.531 1 91 411 LYS B N 1
ATOM 7306 C CA . LYS B 1 411 ? 7.059 -41.938 -19.609 1 91 411 LYS B CA 1
ATOM 7307 C C . LYS B 1 411 ? 7.184 -41.469 -18.156 1 91 411 LYS B C 1
ATOM 7309 O O . LYS B 1 411 ? 6.531 -42 -17.266 1 91 411 LYS B O 1
ATOM 7314 N N . ARG B 1 412 ? 7.926 -40.438 -17.984 1 93.44 412 ARG B N 1
ATOM 7315 C CA . ARG B 1 412 ? 8.234 -39.969 -16.641 1 93.44 412 ARG B CA 1
ATOM 7316 C C . ARG B 1 412 ? 7.348 -38.812 -16.219 1 93.44 412 ARG B C 1
ATOM 7318 O O . ARG B 1 412 ? 7.086 -38.625 -15.031 1 93.44 412 ARG B O 1
ATOM 7325 N N . TYR B 1 413 ? 6.984 -38.062 -17.281 1 96.38 413 TYR B N 1
ATOM 7326 C CA . TYR B 1 413 ? 6.34 -36.812 -16.922 1 96.38 413 TYR B CA 1
ATOM 7327 C C . TYR B 1 413 ? 5.035 -36.625 -17.688 1 96.38 413 TYR B C 1
ATOM 7329 O O . TYR B 1 413 ? 4.902 -37.094 -18.828 1 96.38 413 TYR B O 1
ATOM 7337 N N . THR B 1 414 ? 4.078 -36 -17.062 1 95.69 414 THR B N 1
ATOM 7338 C CA . THR B 1 414 ? 2.852 -35.531 -17.703 1 95.69 414 THR B CA 1
ATOM 7339 C C . THR B 1 414 ? 2.641 -34.031 -17.469 1 95.69 414 THR B C 1
ATOM 7341 O O . THR B 1 414 ? 2.678 -33.562 -16.328 1 95.69 414 THR B O 1
ATOM 7344 N N . LEU B 1 415 ? 2.537 -33.312 -18.531 1 96.25 415 LEU B N 1
ATOM 7345 C CA . LEU B 1 415 ? 2.09 -31.922 -18.406 1 96.25 415 LEU B CA 1
ATOM 7346 C C . LEU B 1 415 ? 0.616 -31.859 -18.016 1 96.25 415 LEU B C 1
ATOM 7348 O O . LEU B 1 415 ? -0.245 -32.344 -18.734 1 96.25 415 LEU B O 1
ATOM 7352 N N . VAL B 1 416 ? 0.326 -31.219 -16.891 1 94.56 416 VAL B N 1
ATOM 7353 C CA . VAL B 1 416 ? -1.031 -31.25 -16.359 1 94.56 416 VAL B CA 1
ATOM 7354 C C . VAL B 1 416 ? -1.849 -30.109 -16.938 1 94.56 416 VAL B C 1
ATOM 7356 O O . VAL B 1 416 ? -3.078 -30.094 -16.828 1 94.56 416 VAL B O 1
ATOM 7359 N N . ALA B 1 417 ? -1.26 -29.094 -17.5 1 94.75 417 ALA B N 1
ATOM 7360 C CA . ALA B 1 417 ? -1.88 -27.969 -18.172 1 94.75 417 ALA B CA 1
ATOM 7361 C C . ALA B 1 417 ? -1.04 -27.516 -19.375 1 94.75 417 ALA B C 1
ATOM 7363 O O . ALA B 1 417 ? 0.157 -27.812 -19.438 1 94.75 417 ALA B O 1
ATOM 7364 N N . GLU B 1 418 ? -1.705 -26.906 -20.312 1 94.06 418 GLU B N 1
ATOM 7365 C CA . GLU B 1 418 ? -0.961 -26.359 -21.438 1 94.06 418 GLU B CA 1
ATOM 7366 C C . GLU B 1 418 ? 0.059 -25.328 -20.984 1 94.06 418 GLU B C 1
ATOM 7368 O O . GLU B 1 418 ? -0.293 -24.359 -20.297 1 94.06 418 GLU B O 1
ATOM 7373 N N . PRO B 1 419 ? 1.335 -25.578 -21.312 1 96.19 419 PRO B N 1
ATOM 7374 C CA . PRO B 1 419 ? 2.332 -24.578 -20.922 1 96.19 419 PRO B CA 1
ATOM 7375 C C . PRO B 1 419 ? 2.004 -23.188 -21.453 1 96.19 419 PRO B C 1
ATOM 7377 O O . PRO B 1 419 ? 1.576 -23.047 -22.609 1 96.19 419 PRO B O 1
ATOM 7380 N N . ALA B 1 420 ? 2.08 -22.156 -20.594 1 96.5 420 ALA B N 1
ATOM 7381 C CA . ALA B 1 420 ? 1.74 -20.781 -20.953 1 96.5 420 ALA B CA 1
ATOM 7382 C C . ALA B 1 420 ? 2.578 -19.797 -20.156 1 96.5 420 ALA B C 1
ATOM 7384 O O . ALA B 1 420 ? 2.846 -20 -18.984 1 96.5 420 ALA B O 1
ATOM 7385 N N . TYR B 1 421 ? 3.059 -18.719 -20.859 1 97.81 421 TYR B N 1
ATOM 7386 C CA . TYR B 1 421 ? 3.734 -17.594 -20.234 1 97.81 421 TYR B CA 1
ATOM 7387 C C . TYR B 1 421 ? 4.906 -18.062 -19.375 1 97.81 421 TYR B C 1
ATOM 7389 O O . TYR B 1 421 ? 5.039 -17.656 -18.219 1 97.81 421 TYR B O 1
ATOM 7397 N N . ALA B 1 422 ? 5.637 -18.984 -19.906 1 97.5 422 ALA B N 1
ATOM 7398 C CA . ALA B 1 422 ? 6.906 -19.469 -19.375 1 97.5 422 ALA B CA 1
ATOM 7399 C C . ALA B 1 422 ? 6.68 -20.359 -18.156 1 97.5 422 ALA B C 1
ATOM 7401 O O . ALA B 1 422 ? 7.625 -20.719 -17.453 1 97.5 422 ALA B O 1
ATOM 7402 N N . LEU B 1 423 ? 5.418 -20.719 -17.859 1 97.94 423 LEU B N 1
ATOM 7403 C CA . LEU B 1 423 ? 5.125 -21.625 -16.766 1 97.94 423 LEU B CA 1
ATOM 7404 C C . LEU B 1 423 ? 4.887 -23.047 -17.266 1 97.94 423 LEU B C 1
ATOM 7406 O O . LEU B 1 423 ? 4.137 -23.234 -18.234 1 97.94 423 LEU B O 1
ATOM 7410 N N . ASN B 1 424 ? 5.555 -24 -16.703 1 97.75 424 ASN B N 1
ATOM 7411 C CA . ASN B 1 424 ? 5.336 -25.422 -16.922 1 97.75 424 ASN B CA 1
ATOM 7412 C C . ASN B 1 424 ? 4.844 -26.125 -15.664 1 97.75 424 ASN B C 1
ATOM 7414 O O . ASN B 1 424 ? 5.395 -25.922 -14.578 1 97.75 424 ASN B O 1
ATOM 7418 N N . VAL B 1 425 ? 3.795 -26.828 -15.789 1 97.62 425 VAL B N 1
ATOM 7419 C CA . VAL B 1 425 ? 3.191 -27.547 -14.672 1 97.62 425 VAL B CA 1
ATOM 7420 C C . VAL B 1 425 ? 3.178 -29.047 -14.969 1 97.62 425 VAL B C 1
ATOM 7422 O O . VAL B 1 425 ? 2.453 -29.516 -15.852 1 97.62 425 VAL B O 1
ATOM 7425 N N . VAL B 1 426 ? 3.951 -29.828 -14.141 1 97.56 426 VAL B N 1
ATOM 7426 C CA . VAL B 1 426 ? 4.215 -31.203 -14.523 1 97.56 426 VAL B CA 1
ATOM 7427 C C . VAL B 1 426 ? 3.998 -32.125 -13.32 1 97.56 426 VAL B C 1
ATOM 7429 O O . VAL B 1 426 ? 4.258 -31.734 -12.18 1 97.56 426 VAL B O 1
ATOM 7432 N N . ARG B 1 427 ? 3.479 -33.25 -13.5 1 96.88 427 ARG B N 1
ATOM 7433 C CA . ARG B 1 427 ? 3.439 -34.281 -12.484 1 96.88 427 ARG B CA 1
ATOM 7434 C C . ARG B 1 427 ? 4.359 -35.438 -12.859 1 96.88 427 ARG B C 1
ATOM 7436 O O . ARG B 1 427 ? 4.68 -35.625 -14.039 1 96.88 427 ARG B O 1
ATOM 7443 N N . VAL B 1 428 ? 4.789 -36.156 -11.891 1 96.25 428 VAL B N 1
ATOM 7444 C CA . VAL B 1 428 ? 5.652 -37.312 -12.086 1 96.25 428 VAL B CA 1
ATOM 7445 C C . VAL B 1 428 ? 4.801 -38.562 -12.188 1 96.25 428 VAL B C 1
ATOM 7447 O O . VAL B 1 428 ? 3.908 -38.781 -11.367 1 96.25 428 VAL B O 1
ATOM 7450 N N . ASN B 1 429 ? 5.078 -39.344 -13.172 1 92.5 429 ASN B N 1
ATOM 7451 C CA . ASN B 1 429 ? 4.363 -40.594 -13.375 1 92.5 429 ASN B CA 1
ATOM 7452 C C . ASN B 1 429 ? 5.031 -41.75 -12.633 1 92.5 429 ASN B C 1
ATOM 7454 O O . ASN B 1 429 ? 6.258 -41.812 -12.523 1 92.5 429 ASN B O 1
ATOM 7458 N N . PRO B 1 430 ? 4.172 -42.625 -12.062 1 84.75 430 PRO B N 1
ATOM 7459 C CA . PRO B 1 430 ? 4.789 -43.844 -11.508 1 84.75 430 PRO B CA 1
ATOM 7460 C C . PRO B 1 430 ? 5.512 -44.688 -12.562 1 84.75 430 PRO B C 1
ATOM 7462 O O . PRO B 1 430 ? 5.086 -44.719 -13.727 1 84.75 430 PRO B O 1
ATOM 7465 N N . PRO B 1 431 ? 6.582 -45.344 -12.141 1 77.94 431 PRO B N 1
ATOM 7466 C CA . PRO B 1 431 ? 7.258 -46.219 -13.117 1 77.94 431 PRO B CA 1
ATOM 7467 C C . PRO B 1 431 ? 6.41 -47.406 -13.547 1 77.94 431 PRO B C 1
ATOM 7469 O O . PRO B 1 431 ? 5.531 -47.844 -12.797 1 77.94 431 PRO B O 1
ATOM 7472 N N . PRO B 1 432 ? 6.637 -47.812 -14.75 1 68.75 432 PRO B N 1
ATOM 7473 C CA . PRO B 1 432 ? 5.859 -48.938 -15.281 1 68.75 432 PRO B CA 1
ATOM 7474 C C . PRO B 1 432 ? 5.832 -50.125 -14.336 1 68.75 432 PRO B C 1
ATOM 7476 O O . PRO B 1 432 ? 4.824 -50.844 -14.25 1 68.75 432 PRO B O 1
ATOM 7479 N N . GLU B 1 433 ? 6.906 -50.344 -13.633 1 64.88 433 GLU B N 1
ATOM 7480 C CA . GLU B 1 433 ? 7 -51.5 -12.734 1 64.88 433 GLU B CA 1
ATOM 7481 C C . GLU B 1 433 ? 6 -51.375 -11.594 1 64.88 433 GLU B C 1
ATOM 7483 O O . GLU B 1 433 ? 5.629 -52.406 -10.984 1 64.88 433 GLU B O 1
ATOM 7488 N N . LEU B 1 434 ? 5.652 -50.219 -11.305 1 65 434 LEU B N 1
ATOM 7489 C CA . LEU B 1 434 ? 4.75 -49.969 -10.188 1 65 434 LEU B CA 1
ATOM 7490 C C . LEU B 1 434 ? 3.365 -49.562 -10.688 1 65 434 LEU B C 1
ATOM 7492 O O . LEU B 1 434 ? 2.504 -49.188 -9.891 1 65 434 LEU B O 1
ATOM 7496 N N . GLU B 1 435 ? 3.24 -49.625 -12 1 59.75 435 GLU B N 1
ATOM 7497 C CA . GLU B 1 435 ? 1.98 -49.188 -12.586 1 59.75 435 GLU B CA 1
ATOM 7498 C C . GLU B 1 435 ? 0.845 -50.125 -12.242 1 59.75 435 GLU B C 1
ATOM 7500 O O . GLU B 1 435 ? 1.022 -51.344 -12.297 1 59.75 435 GLU B O 1
ATOM 7505 N N . ILE B 1 436 ? -0.115 -49.625 -11.469 1 59.97 436 ILE B N 1
ATOM 7506 C CA . ILE B 1 436 ? -1.355 -50.375 -11.219 1 59.97 436 ILE B CA 1
ATOM 7507 C C . ILE B 1 436 ? -2.307 -50.188 -12.398 1 59.97 436 ILE B C 1
ATOM 7509 O O . ILE B 1 436 ? -2.453 -49.062 -12.922 1 59.97 436 ILE B O 1
ATOM 7513 N N . PRO B 1 437 ? -2.836 -51.219 -13.031 1 56.91 437 PRO B N 1
ATOM 7514 C CA . PRO B 1 437 ? -3.758 -51.062 -14.156 1 56.91 437 PRO B CA 1
ATOM 7515 C C . PRO B 1 437 ? -4.855 -50.031 -13.898 1 56.91 437 PRO B C 1
ATOM 7517 O O . PRO B 1 437 ? -5.5 -50.062 -12.844 1 56.91 437 PRO B O 1
ATOM 7520 N N . VAL B 1 438 ? -5.02 -48.844 -14.711 1 62.66 438 VAL B N 1
ATOM 7521 C CA . VAL B 1 438 ? -5.926 -47.688 -14.648 1 62.66 438 VAL B CA 1
ATOM 7522 C C . VAL B 1 438 ? -7.375 -48.188 -14.656 1 62.66 438 VAL B C 1
ATOM 7524 O O . VAL B 1 438 ? -8.242 -47.594 -14.016 1 62.66 438 VAL B O 1
ATOM 7527 N N . ASP B 1 439 ? -7.742 -49.25 -15.422 1 58.69 439 ASP B N 1
ATOM 7528 C CA . ASP B 1 439 ? -9.109 -49.625 -15.75 1 58.69 439 ASP B CA 1
ATOM 7529 C C . ASP B 1 439 ? -9.898 -50 -14.492 1 58.69 439 ASP B C 1
ATOM 7531 O O . ASP B 1 439 ? -11.086 -49.688 -14.383 1 58.69 439 ASP B O 1
ATOM 7535 N N . SER B 1 440 ? -9.32 -50.562 -13.539 1 55.31 440 SER B N 1
ATOM 7536 C CA . SER B 1 440 ? -10.133 -51.219 -12.508 1 55.31 440 SER B CA 1
ATOM 7537 C C . SER B 1 440 ? -10.688 -50.188 -11.523 1 55.31 440 SER B C 1
ATOM 7539 O O . SER B 1 440 ? -11.805 -50.344 -11.023 1 55.31 440 SER B O 1
ATOM 7541 N N . ASP B 1 441 ? -10.094 -49.031 -11.43 1 67 441 ASP B N 1
ATOM 7542 C CA . ASP B 1 441 ? -10.578 -48.062 -10.445 1 67 441 ASP B CA 1
ATOM 7543 C C . ASP B 1 441 ? -10.602 -46.656 -11.016 1 67 441 ASP B C 1
ATOM 7545 O O . ASP B 1 441 ? -10.539 -45.656 -10.266 1 67 441 ASP B O 1
ATOM 7549 N N . GLY B 1 442 ? -10.641 -46.594 -12.406 1 70.31 442 GLY B N 1
ATOM 7550 C CA . GLY B 1 442 ? -10.75 -45.312 -13.086 1 70.31 442 GLY B CA 1
ATOM 7551 C C . GLY B 1 442 ? -9.5 -44.469 -12.961 1 70.31 442 GLY B C 1
ATOM 7552 O O . GLY B 1 442 ? -9.57 -43.25 -12.992 1 70.31 442 GLY B O 1
ATOM 7553 N N . GLY B 1 443 ? -8.367 -45.125 -12.68 1 80.31 443 GLY B N 1
ATOM 7554 C CA . GLY B 1 443 ? -7.09 -44.438 -12.609 1 80.31 443 GLY B CA 1
ATOM 7555 C C . GLY B 1 443 ? -6.832 -43.812 -11.258 1 80.31 443 GLY B C 1
ATOM 7556 O O . GLY B 1 443 ? -5.867 -43.062 -11.094 1 80.31 443 GLY B O 1
ATOM 7557 N N . LYS B 1 444 ? -7.684 -44 -10.273 1 82.81 444 LYS B N 1
ATOM 7558 C CA . LYS B 1 444 ? -7.609 -43.406 -8.945 1 82.81 444 LYS B CA 1
ATOM 7559 C C . LYS B 1 444 ? -6.301 -43.75 -8.25 1 82.81 444 LYS B C 1
ATOM 7561 O O . LYS B 1 444 ? -5.648 -42.906 -7.656 1 82.81 444 LYS B O 1
ATOM 7566 N N . GLU B 1 445 ? -6.051 -45.062 -8.289 1 83.94 445 GLU B N 1
ATOM 7567 C CA . GLU B 1 445 ? -4.82 -45.531 -7.641 1 83.94 445 GLU B CA 1
ATOM 7568 C C . GLU B 1 445 ? -3.59 -44.938 -8.32 1 83.94 445 GLU B C 1
ATOM 7570 O O . GLU B 1 445 ? -2.613 -44.594 -7.656 1 83.94 445 GLU B O 1
ATOM 7575 N N . PHE B 1 446 ? -3.611 -44.969 -9.633 1 85 446 PHE B N 1
ATOM 7576 C CA . PHE B 1 446 ? -2.521 -44.375 -10.383 1 85 446 PHE B CA 1
ATOM 7577 C C . PHE B 1 446 ? -2.336 -42.906 -9.992 1 85 446 PHE B C 1
ATOM 7579 O O . PHE B 1 446 ? -1.212 -42.438 -9.766 1 85 446 PHE B O 1
ATOM 7586 N N . ARG B 1 447 ? -3.41 -42.156 -9.93 1 89.31 447 ARG B N 1
ATOM 7587 C CA . ARG B 1 447 ? -3.373 -40.75 -9.57 1 89.31 447 ARG B CA 1
ATOM 7588 C C . ARG B 1 447 ? -2.844 -40.562 -8.148 1 89.31 447 ARG B C 1
ATOM 7590 O O . ARG B 1 447 ? -2.098 -39.625 -7.879 1 89.31 447 ARG B O 1
ATOM 7597 N N . LYS B 1 448 ? -3.322 -41.375 -7.34 1 89.94 448 LYS B N 1
ATOM 7598 C CA . LYS B 1 448 ? -2.875 -41.312 -5.949 1 89.94 448 LYS B CA 1
ATOM 7599 C C . LYS B 1 448 ? -1.364 -41.5 -5.848 1 89.94 448 LYS B C 1
ATOM 7601 O O . LYS B 1 448 ? -0.689 -40.75 -5.137 1 89.94 448 LYS B O 1
ATOM 7606 N N . ARG B 1 449 ? -0.851 -42.5 -6.469 1 88.5 449 ARG B N 1
ATOM 7607 C CA . ARG B 1 449 ? 0.581 -42.781 -6.453 1 88.5 449 ARG B CA 1
ATOM 7608 C C . ARG B 1 449 ? 1.367 -41.656 -7.117 1 88.5 449 ARG B C 1
ATOM 7610 O O . ARG B 1 449 ? 2.438 -41.281 -6.641 1 88.5 449 ARG B O 1
ATOM 7617 N N . SER B 1 450 ? 0.863 -41.219 -8.242 1 92.38 450 SER B N 1
ATOM 7618 C CA . SER B 1 450 ? 1.484 -40.125 -8.938 1 92.38 450 SER B CA 1
ATOM 7619 C C . SER B 1 450 ? 1.57 -38.875 -8.031 1 92.38 450 SER B C 1
ATOM 7621 O O . SER B 1 450 ? 2.6 -38.219 -7.996 1 92.38 450 SER B O 1
ATOM 7623 N N . ASN B 1 451 ? 0.463 -38.594 -7.367 1 94.88 451 ASN B N 1
ATOM 7624 C CA . ASN B 1 451 ? 0.443 -37.469 -6.441 1 94.88 451 ASN B CA 1
ATOM 7625 C C . ASN B 1 451 ? 1.5 -37.625 -5.352 1 94.88 451 ASN B C 1
ATOM 7627 O O . ASN B 1 451 ? 2.201 -36.656 -5.023 1 94.88 451 ASN B O 1
ATOM 7631 N N . GLU B 1 452 ? 1.581 -38.781 -4.816 1 92.31 452 GLU B N 1
ATOM 7632 C CA . GLU B 1 452 ? 2.525 -39.031 -3.738 1 92.31 452 GLU B CA 1
ATOM 7633 C C . GLU B 1 452 ? 3.967 -38.875 -4.207 1 92.31 452 GLU B C 1
ATOM 7635 O O . GLU B 1 452 ? 4.766 -38.188 -3.537 1 92.31 452 GLU B O 1
ATOM 7640 N N . VAL B 1 453 ? 4.297 -39.531 -5.316 1 92.88 453 VAL B N 1
ATOM 7641 C CA . VAL B 1 453 ? 5.664 -39.469 -5.82 1 92.88 453 VAL B CA 1
ATOM 7642 C C . VAL B 1 453 ? 6.004 -38.031 -6.203 1 92.88 453 VAL B C 1
ATOM 7644 O O . VAL B 1 453 ? 7.121 -37.562 -5.973 1 92.88 453 VAL B O 1
ATOM 7647 N N . THR B 1 454 ? 5.082 -37.312 -6.824 1 96.75 454 THR B N 1
ATOM 7648 C CA . THR B 1 454 ? 5.301 -35.906 -7.195 1 96.75 454 THR B CA 1
ATOM 7649 C C . THR B 1 454 ? 5.633 -35.094 -5.969 1 96.75 454 THR B C 1
ATOM 7651 O O . THR B 1 454 ? 6.555 -34.25 -6.004 1 96.75 454 THR B O 1
ATOM 7654 N N . ARG B 1 455 ? 4.883 -35.281 -4.949 1 95.62 455 ARG B N 1
ATOM 7655 C CA . ARG B 1 455 ? 5.125 -34.562 -3.701 1 95.62 455 ARG B CA 1
ATOM 7656 C C . ARG B 1 455 ? 6.52 -34.844 -3.164 1 95.62 455 ARG B C 1
ATOM 7658 O O . ARG B 1 455 ? 7.25 -33.938 -2.773 1 95.62 455 ARG B O 1
ATOM 7665 N N . LYS B 1 456 ? 6.887 -36.094 -3.092 1 95.81 456 LYS B N 1
ATOM 7666 C CA . LYS B 1 456 ? 8.188 -36.5 -2.57 1 95.81 456 LYS B CA 1
ATOM 7667 C C . LYS B 1 456 ? 9.328 -35.938 -3.398 1 95.81 456 LYS B C 1
ATOM 7669 O O . LYS B 1 456 ? 10.359 -35.531 -2.854 1 95.81 456 LYS B O 1
ATOM 7674 N N . VAL B 1 457 ? 9.133 -35.969 -4.691 1 97.44 457 VAL B N 1
ATOM 7675 C CA . VAL B 1 457 ? 10.148 -35.406 -5.594 1 97.44 457 VAL B CA 1
ATOM 7676 C C . VAL B 1 457 ? 10.344 -33.938 -5.312 1 97.44 457 VAL B C 1
ATOM 7678 O O . VAL B 1 457 ? 11.477 -33.469 -5.18 1 97.44 457 VAL B O 1
ATOM 7681 N N . ALA B 1 458 ? 9.266 -33.156 -5.254 1 97.19 458 ALA B N 1
ATOM 7682 C CA . ALA B 1 458 ? 9.336 -31.734 -4.98 1 97.19 458 ALA B CA 1
ATOM 7683 C C . ALA B 1 458 ? 10.039 -31.469 -3.652 1 97.19 458 ALA B C 1
ATOM 7685 O O . ALA B 1 458 ? 10.883 -30.578 -3.559 1 97.19 458 ALA B O 1
ATOM 7686 N N . GLU B 1 459 ? 9.695 -32.219 -2.635 1 95.81 459 GLU B N 1
ATOM 7687 C CA . GLU B 1 459 ? 10.297 -32.062 -1.313 1 95.81 459 GLU B CA 1
ATOM 7688 C C . GLU B 1 459 ? 11.805 -32.312 -1.357 1 95.81 459 GLU B C 1
ATOM 7690 O O . GLU B 1 459 ? 12.586 -31.609 -0.736 1 95.81 459 GLU B O 1
ATOM 7695 N N . ARG B 1 460 ? 12.164 -33.344 -2.047 1 96.69 460 ARG B N 1
ATOM 7696 C CA . ARG B 1 460 ? 13.578 -33.719 -2.16 1 96.69 460 ARG B CA 1
ATOM 7697 C C . ARG B 1 460 ? 14.367 -32.625 -2.85 1 96.69 460 ARG B C 1
ATOM 7699 O O . ARG B 1 460 ? 15.461 -32.25 -2.4 1 96.69 460 ARG B O 1
ATOM 7706 N N . ILE B 1 461 ? 13.852 -32.125 -3.941 1 97.62 461 ILE B N 1
ATOM 7707 C CA . ILE B 1 461 ? 14.508 -31.062 -4.703 1 97.62 461 ILE B CA 1
ATOM 7708 C C . ILE B 1 461 ? 14.766 -29.859 -3.795 1 97.62 461 ILE B C 1
ATOM 7710 O O . ILE B 1 461 ? 15.883 -29.344 -3.752 1 97.62 461 ILE B O 1
ATOM 7714 N N . ASN B 1 462 ? 13.773 -29.422 -3.07 1 95.38 462 ASN B N 1
ATOM 7715 C CA . ASN B 1 462 ? 13.891 -28.25 -2.219 1 95.38 462 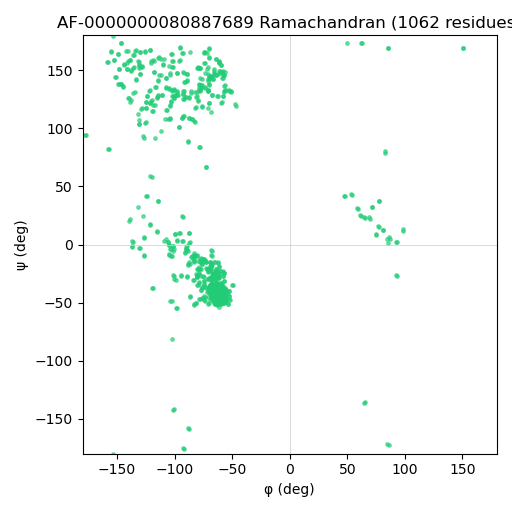ASN B CA 1
ATOM 7716 C C . ASN B 1 462 ? 14.82 -28.5 -1.037 1 95.38 462 ASN B C 1
ATOM 7718 O O . ASN B 1 462 ? 15.531 -27.594 -0.603 1 95.38 462 ASN B O 1
ATOM 7722 N N . ARG B 1 463 ? 14.812 -29.625 -0.539 1 94.25 463 ARG B N 1
ATOM 7723 C CA . ARG B 1 463 ? 15.719 -30 0.543 1 94.25 463 ARG B CA 1
ATOM 7724 C C . ARG B 1 463 ? 17.172 -29.969 0.068 1 94.25 463 ARG B C 1
ATOM 7726 O O . ARG B 1 463 ? 18.047 -29.484 0.772 1 94.25 463 ARG B O 1
ATOM 7733 N N . GLU B 1 464 ? 17.391 -30.578 -1.126 1 95 464 GLU B N 1
ATOM 7734 C CA . GLU B 1 464 ? 18.75 -30.625 -1.677 1 95 464 GLU B CA 1
ATOM 7735 C C . GLU B 1 464 ? 19.25 -29.234 -2.039 1 95 464 GLU B C 1
ATOM 7737 O O . GLU B 1 464 ? 20.453 -28.969 -2 1 95 464 GLU B O 1
ATOM 7742 N N . GLY B 1 465 ? 18.359 -28.344 -2.514 1 94.25 465 GLY B N 1
ATOM 7743 C CA . GLY B 1 465 ? 18.656 -26.922 -2.588 1 94.25 465 GLY B CA 1
ATOM 7744 C C . GLY B 1 465 ? 19.359 -26.516 -3.863 1 94.25 465 GLY B C 1
ATOM 7745 O O . GLY B 1 465 ? 19.859 -25.391 -3.982 1 94.25 465 GLY B O 1
ATOM 7746 N N . LYS B 1 466 ? 19.531 -27.453 -4.801 1 95.62 466 LYS B N 1
ATOM 7747 C CA . LYS B 1 466 ? 20.172 -27.109 -6.066 1 95.62 466 LYS B CA 1
ATOM 7748 C C . LYS B 1 466 ? 19.344 -26.094 -6.84 1 95.62 466 LYS B C 1
ATOM 7750 O O . LYS B 1 466 ? 19.891 -25.203 -7.504 1 95.62 466 LYS B O 1
ATOM 7755 N N . ILE B 1 467 ? 18.062 -26.25 -6.867 1 97.94 467 ILE B N 1
ATOM 7756 C CA . ILE B 1 467 ? 17.094 -25.297 -7.379 1 97.94 467 ILE B CA 1
ATOM 7757 C C . ILE B 1 467 ? 15.93 -25.172 -6.391 1 97.94 467 ILE B C 1
ATOM 7759 O O . ILE B 1 467 ? 15.867 -25.906 -5.402 1 97.94 467 ILE B O 1
ATOM 7763 N N . PHE B 1 468 ? 15.18 -24.219 -6.59 1 97.12 468 PHE B N 1
ATOM 7764 C CA . PHE B 1 468 ? 13.961 -24.047 -5.801 1 97.12 468 PHE B CA 1
ATOM 7765 C C . PHE B 1 468 ? 12.727 -24.062 -6.695 1 97.12 468 PHE B C 1
ATOM 7767 O O . PHE B 1 468 ? 12.656 -23.344 -7.688 1 97.12 468 PHE B O 1
ATOM 7774 N N . ILE B 1 469 ? 11.781 -24.953 -6.414 1 96.94 469 ILE B N 1
ATOM 7775 C CA . ILE B 1 469 ? 10.539 -25.062 -7.168 1 96.94 469 ILE B CA 1
ATOM 7776 C C . ILE B 1 469 ? 9.352 -25.078 -6.203 1 96.94 469 ILE B C 1
ATOM 7778 O O . ILE B 1 469 ? 9.531 -25.172 -4.988 1 96.94 469 ILE B O 1
ATOM 7782 N N . THR B 1 470 ? 8.141 -24.875 -6.781 1 95.19 470 THR B N 1
ATOM 7783 C CA . THR B 1 470 ? 6.922 -24.969 -5.984 1 95.19 470 THR B CA 1
ATOM 7784 C C . THR B 1 470 ? 6 -26.047 -6.531 1 95.19 470 THR B C 1
ATOM 7786 O O . THR B 1 470 ? 6.168 -26.5 -7.668 1 95.19 470 THR B O 1
ATOM 7789 N N . SER B 1 471 ? 5.137 -26.5 -5.633 1 94.31 471 SER B N 1
ATOM 7790 C CA . SER B 1 471 ? 4.094 -27.453 -6.016 1 94.31 471 SER B CA 1
ATOM 7791 C C . SER B 1 471 ? 2.709 -26.812 -5.941 1 94.31 471 SER B C 1
ATOM 7793 O O . SER B 1 471 ? 2.549 -25.734 -5.355 1 94.31 471 SER B O 1
ATOM 7795 N N . THR B 1 472 ? 1.841 -27.391 -6.613 1 94.06 472 THR B N 1
ATOM 7796 C CA . THR B 1 472 ? 0.448 -26.953 -6.562 1 94.06 472 THR B CA 1
ATOM 7797 C C . THR B 1 472 ? -0.492 -28.156 -6.586 1 94.06 472 THR B C 1
ATOM 7799 O O . THR B 1 472 ? -0.069 -29.281 -6.871 1 94.06 472 THR B O 1
ATOM 7802 N N . VAL B 1 473 ? -1.642 -27.969 -6.094 1 93.38 473 VAL B N 1
ATOM 7803 C CA . VAL B 1 473 ? -2.703 -28.969 -6.156 1 93.38 473 VAL B CA 1
ATOM 7804 C C . VAL B 1 473 ? -3.873 -28.422 -6.977 1 93.38 473 VAL B C 1
ATOM 7806 O O . VAL B 1 473 ? -4.398 -27.344 -6.688 1 93.38 473 VAL B O 1
ATOM 7809 N N . LEU B 1 474 ? -4.184 -29.109 -8.039 1 93.94 474 LEU B N 1
ATOM 7810 C CA . LEU B 1 474 ? -5.277 -28.75 -8.938 1 93.94 474 LEU B CA 1
ATOM 7811 C C . LEU B 1 474 ? -6.477 -29.656 -8.734 1 93.94 474 LEU B C 1
ATOM 7813 O O . LEU B 1 474 ? -6.32 -30.891 -8.641 1 93.94 474 LEU B O 1
ATOM 7817 N N . GLY B 1 475 ? -7.609 -29.094 -8.648 1 89.88 475 GLY B N 1
ATOM 7818 C CA . GLY B 1 475 ? -8.812 -29.875 -8.43 1 89.88 475 GLY B CA 1
ATOM 7819 C C . GLY B 1 475 ? -9.086 -30.156 -6.965 1 89.88 475 GLY B C 1
ATOM 7820 O O . GLY B 1 475 ? -8.461 -29.562 -6.086 1 89.88 475 GLY B O 1
ATOM 7821 N N . LYS B 1 476 ? -10.125 -31.016 -6.758 1 84.69 476 LYS B N 1
ATOM 7822 C CA . LYS B 1 476 ? -10.547 -31.297 -5.387 1 84.69 476 LYS B CA 1
ATOM 7823 C C . LYS B 1 476 ? -10.773 -32.812 -5.184 1 84.69 476 LYS B C 1
ATOM 7825 O O . LYS B 1 476 ? -11.023 -33.531 -6.148 1 84.69 476 LYS B O 1
ATOM 7830 N N . GLY B 1 477 ? -10.602 -33.188 -3.988 1 83.81 477 GLY B N 1
ATOM 7831 C CA . GLY B 1 477 ? -10.938 -34.562 -3.604 1 83.81 477 GLY B CA 1
ATOM 7832 C C . GLY B 1 477 ? -10.078 -35.594 -4.293 1 83.81 477 GLY B C 1
ATOM 7833 O O . GLY B 1 477 ? -8.867 -35.438 -4.414 1 83.81 477 GLY B O 1
ATOM 7834 N N . ASP B 1 478 ? -10.789 -36.656 -4.75 1 84.88 478 ASP B N 1
ATOM 7835 C CA . ASP B 1 478 ? -10.086 -37.812 -5.328 1 84.88 478 ASP B CA 1
ATOM 7836 C C . ASP B 1 478 ? -9.562 -37.469 -6.723 1 84.88 478 ASP B C 1
ATOM 7838 O O . ASP B 1 478 ? -8.703 -38.188 -7.246 1 84.88 478 ASP B O 1
ATOM 7842 N N . GLU B 1 479 ? -10.016 -36.375 -7.254 1 88.19 479 GLU B N 1
ATOM 7843 C CA . GLU B 1 479 ? -9.609 -36.031 -8.609 1 88.19 479 GLU B CA 1
ATOM 7844 C C . GLU B 1 479 ? -8.461 -35.031 -8.602 1 88.19 479 GLU B C 1
ATOM 7846 O O . GLU B 1 479 ? -7.973 -34.625 -9.664 1 88.19 479 GLU B O 1
ATOM 7851 N N . SER B 1 480 ? -8.031 -34.75 -7.418 1 92.81 480 SER B N 1
ATOM 7852 C CA . SER B 1 480 ? -6.988 -33.719 -7.305 1 92.81 480 SER B CA 1
ATOM 7853 C C . SER B 1 480 ? -5.672 -34.219 -7.891 1 92.81 480 SER B C 1
ATOM 7855 O O . SER B 1 480 ? -5.367 -35.406 -7.828 1 92.81 480 SER B O 1
ATOM 7857 N N . VAL B 1 481 ? -4.992 -33.375 -8.461 1 94.38 481 VAL B N 1
ATOM 7858 C CA . VAL B 1 481 ? -3.695 -33.656 -9.062 1 94.38 481 VAL B CA 1
ATOM 7859 C C . VAL B 1 481 ? -2.617 -32.781 -8.43 1 94.38 481 VAL B C 1
ATOM 7861 O O . VAL B 1 481 ? -2.738 -31.562 -8.406 1 94.38 481 VAL B O 1
ATOM 7864 N N . THR B 1 482 ? -1.604 -33.406 -7.863 1 95.56 482 THR B N 1
ATOM 7865 C CA . THR B 1 482 ? -0.423 -32.719 -7.387 1 95.56 482 THR B CA 1
ATOM 7866 C C . THR B 1 482 ? 0.589 -32.531 -8.516 1 95.56 482 THR B C 1
ATOM 7868 O O . THR B 1 482 ? 0.868 -33.469 -9.266 1 95.56 482 THR B O 1
ATOM 7871 N N . ALA B 1 483 ? 1.054 -31.312 -8.648 1 97 483 ALA B N 1
ATOM 7872 C CA . ALA B 1 483 ? 1.985 -31.031 -9.742 1 97 483 ALA B CA 1
ATOM 7873 C C . ALA B 1 483 ? 3.119 -30.125 -9.273 1 97 483 ALA B C 1
ATOM 7875 O O . ALA B 1 483 ? 3.004 -29.469 -8.234 1 97 483 ALA B O 1
ATOM 7876 N N . ILE B 1 484 ? 4.215 -30.156 -10.008 1 97.5 484 ILE B N 1
ATOM 7877 C CA . ILE B 1 484 ? 5.359 -29.281 -9.828 1 97.5 484 ILE B CA 1
ATOM 7878 C C . ILE B 1 484 ? 5.277 -28.109 -10.812 1 97.5 484 ILE B C 1
ATOM 7880 O O . ILE B 1 484 ? 4.977 -28.312 -11.992 1 97.5 484 ILE B O 1
ATOM 7884 N N . ARG B 1 485 ? 5.48 -26.953 -10.281 1 97.56 485 ARG B N 1
ATOM 7885 C CA . ARG B 1 485 ? 5.523 -25.75 -11.117 1 97.56 485 ARG B CA 1
ATOM 7886 C C . ARG B 1 485 ? 6.961 -25.297 -11.344 1 97.56 485 ARG B C 1
ATOM 7888 O O . ARG B 1 485 ? 7.75 -25.219 -10.406 1 97.56 485 ARG B O 1
ATOM 7895 N N . VAL B 1 486 ? 7.301 -25 -12.586 1 98.12 486 VAL B N 1
ATOM 7896 C CA . VAL B 1 486 ? 8.617 -24.5 -12.961 1 98.12 486 VAL B CA 1
ATOM 7897 C C . VAL B 1 486 ? 8.469 -23.234 -13.812 1 98.12 486 VAL B C 1
ATOM 7899 O O . VAL B 1 486 ? 7.863 -23.281 -14.883 1 98.12 486 VAL B O 1
ATOM 7902 N N . VAL B 1 487 ? 8.961 -22.156 -13.305 1 96.62 487 VAL B N 1
ATOM 7903 C CA . VAL B 1 487 ? 8.891 -20.891 -14.047 1 96.62 487 VAL B CA 1
ATOM 7904 C C . VAL B 1 487 ? 10.211 -20.141 -13.922 1 96.62 487 VAL B C 1
ATOM 7906 O O . VAL B 1 487 ? 10.719 -19.953 -12.812 1 96.62 487 VAL B O 1
ATOM 7909 N N . GLY B 1 488 ? 10.844 -19.797 -15 1 93.75 488 GLY B N 1
ATOM 7910 C CA . GLY B 1 488 ? 12.047 -18.984 -15.039 1 93.75 488 GLY B CA 1
ATOM 7911 C C . GLY B 1 488 ? 11.797 -17.578 -15.578 1 93.75 488 GLY B C 1
ATOM 7912 O O . GLY B 1 488 ? 11.461 -17.406 -16.75 1 93.75 488 GLY B O 1
ATOM 7913 N N . GLY B 1 489 ? 11.836 -16.594 -14.781 1 93.31 489 GLY B N 1
ATOM 7914 C CA . GLY B 1 489 ? 11.523 -15.258 -15.258 1 93.31 489 GLY B CA 1
ATOM 7915 C C . GLY B 1 489 ? 12.477 -14.195 -14.734 1 93.31 489 GLY B C 1
ATOM 7916 O O . GLY B 1 489 ? 12.359 -13.023 -15.094 1 93.31 489 GLY B O 1
ATOM 7917 N N . ALA B 1 490 ? 13.523 -14.609 -13.953 1 94.81 490 ALA B N 1
ATOM 7918 C CA . ALA B 1 490 ? 14.523 -13.656 -13.484 1 94.81 490 ALA B CA 1
ATOM 7919 C C . ALA B 1 490 ? 15.43 -13.203 -14.633 1 94.81 490 ALA B C 1
ATOM 7921 O O . ALA B 1 490 ? 15.672 -13.953 -15.57 1 94.81 490 ALA B O 1
ATOM 7922 N N . PRO B 1 491 ? 15.938 -12.016 -14.531 1 94.94 491 PRO B N 1
ATOM 7923 C CA . PRO B 1 491 ? 16.703 -11.43 -15.641 1 94.94 491 PRO B CA 1
ATOM 7924 C C . PRO B 1 491 ? 17.906 -12.281 -16.047 1 94.94 491 PRO B C 1
ATOM 7926 O O . PRO B 1 491 ? 18.312 -12.281 -17.203 1 94.94 491 PRO B O 1
ATOM 7929 N N . ARG B 1 492 ? 18.438 -13.125 -15.188 1 95.12 492 ARG B N 1
ATOM 7930 C CA . ARG B 1 492 ? 19.703 -13.828 -15.461 1 95.12 492 ARG B CA 1
ATOM 7931 C C . ARG B 1 492 ? 19.438 -15.266 -15.891 1 95.12 492 ARG B C 1
ATOM 7933 O O . ARG B 1 492 ? 20.375 -16 -16.219 1 95.12 492 ARG B O 1
ATOM 7940 N N . VAL B 1 493 ? 18.234 -15.695 -15.945 1 97.19 493 VAL B N 1
ATOM 7941 C CA . VAL B 1 493 ? 17.891 -17.062 -16.328 1 97.19 493 VAL B CA 1
ATOM 7942 C C . VAL B 1 493 ? 18.141 -17.25 -17.828 1 97.19 493 VAL B C 1
ATOM 7944 O O . VAL B 1 493 ? 17.812 -16.375 -18.641 1 97.19 493 VAL B O 1
ATOM 7947 N N . GLN B 1 494 ? 18.766 -18.297 -18.156 1 97 494 GLN B N 1
ATOM 7948 C CA . GLN B 1 494 ? 19.031 -18.703 -19.531 1 97 494 GLN B CA 1
ATOM 7949 C C . GLN B 1 494 ? 18.438 -20.078 -19.797 1 97 494 GLN B C 1
ATOM 7951 O O . GLN B 1 494 ? 18.016 -20.781 -18.875 1 97 494 GLN B O 1
ATOM 7956 N N . VAL B 1 495 ? 18.406 -20.406 -21.078 1 97.44 495 VAL B N 1
ATOM 7957 C CA . VAL B 1 495 ? 17.875 -21.688 -21.5 1 97.44 495 VAL B CA 1
ATOM 7958 C C . VAL B 1 495 ? 18.625 -22.812 -20.781 1 97.44 495 VAL B C 1
ATOM 7960 O O . VAL B 1 495 ? 18.016 -23.812 -20.375 1 97.44 495 VAL B O 1
ATOM 7963 N N . SER B 1 496 ? 19.938 -22.641 -20.594 1 97.62 496 SER B N 1
ATOM 7964 C CA . SER B 1 496 ? 20.75 -23.656 -19.953 1 97.62 496 SER B CA 1
ATOM 7965 C C . SER B 1 496 ? 20.328 -23.891 -18.516 1 97.62 496 SER B C 1
ATOM 7967 O O . SER B 1 496 ? 20.484 -24.984 -17.969 1 97.62 496 SER B O 1
ATOM 7969 N N . ASP B 1 497 ? 19.781 -22.875 -17.891 1 97.75 497 ASP B N 1
ATOM 7970 C CA . ASP B 1 497 ? 19.328 -23.016 -16.516 1 97.75 497 ASP B CA 1
ATOM 7971 C C . ASP B 1 497 ? 18.094 -23.906 -16.422 1 97.75 497 ASP B C 1
ATOM 7973 O O . ASP B 1 497 ? 17.922 -24.641 -15.461 1 97.75 497 ASP B O 1
ATOM 7977 N N . LEU B 1 498 ? 17.172 -23.844 -17.406 1 97.94 498 LEU B N 1
ATOM 7978 C CA . LEU B 1 498 ? 16 -24.719 -17.422 1 97.94 498 LEU B CA 1
ATOM 7979 C C . LEU B 1 498 ? 16.375 -26.141 -17.812 1 97.94 498 LEU B C 1
ATOM 7981 O O . LEU B 1 498 ? 15.758 -27.094 -17.359 1 97.94 498 LEU B O 1
ATOM 7985 N N . GLN B 1 499 ? 17.422 -26.281 -18.672 1 98.06 499 GLN B N 1
ATOM 7986 C CA . GLN B 1 499 ? 17.969 -27.609 -18.922 1 98.06 499 GLN B CA 1
ATOM 7987 C C . GLN B 1 499 ? 18.531 -28.25 -17.656 1 98.06 499 GLN B C 1
ATOM 7989 O O . GLN B 1 499 ? 18.297 -29.422 -17.391 1 98.06 499 GLN B O 1
ATOM 7994 N N . ASN B 1 500 ? 19.234 -27.406 -16.938 1 97.62 500 ASN B N 1
ATOM 7995 C CA . ASN B 1 500 ? 19.75 -27.875 -15.664 1 97.62 500 ASN B CA 1
ATOM 7996 C C . ASN B 1 500 ? 18.625 -28.234 -14.703 1 97.62 500 ASN B C 1
ATOM 7998 O O . ASN B 1 500 ? 18.719 -29.234 -13.984 1 97.62 500 ASN B O 1
ATOM 8002 N N . ALA B 1 501 ? 17.594 -27.453 -14.68 1 98.12 501 ALA B N 1
ATOM 8003 C CA . ALA B 1 501 ? 16.438 -27.75 -13.844 1 98.12 501 ALA B CA 1
ATOM 8004 C C . ALA B 1 501 ? 15.836 -29.109 -14.188 1 98.12 501 ALA B C 1
ATOM 8006 O O . ALA B 1 501 ? 15.492 -29.891 -13.297 1 98.12 501 ALA B O 1
ATOM 8007 N N . TYR B 1 502 ? 15.719 -29.391 -15.461 1 98.25 502 TYR B N 1
ATOM 8008 C CA . TYR B 1 502 ? 15.219 -30.672 -15.906 1 98.25 502 TYR B CA 1
ATOM 8009 C C . TYR B 1 502 ? 16.094 -31.812 -15.383 1 98.25 502 TYR B C 1
ATOM 8011 O O . TYR B 1 502 ? 15.578 -32.844 -14.906 1 98.25 502 TYR B O 1
ATOM 8019 N N . ARG B 1 503 ? 17.344 -31.656 -15.461 1 98.25 503 ARG B N 1
ATOM 8020 C CA . ARG B 1 503 ? 18.281 -32.656 -14.984 1 98.25 503 ARG B CA 1
ATOM 8021 C C . ARG B 1 503 ? 18.125 -32.906 -13.484 1 98.25 503 ARG B C 1
ATOM 8023 O O . ARG B 1 503 ? 18.062 -34.031 -13.031 1 98.25 503 ARG B O 1
ATOM 8030 N N . VAL B 1 504 ? 18.094 -31.797 -12.75 1 98.12 504 VAL B N 1
ATOM 8031 C CA . VAL B 1 504 ? 17.953 -31.875 -11.297 1 98.12 504 VAL B CA 1
ATOM 8032 C C . VAL B 1 504 ? 16.656 -32.594 -10.938 1 98.12 504 VAL B C 1
ATOM 8034 O O . VAL B 1 504 ? 16.641 -33.469 -10.055 1 98.12 504 VAL B O 1
ATOM 8037 N N . ILE B 1 505 ? 15.562 -32.312 -11.586 1 98.38 505 ILE B N 1
ATOM 8038 C CA . ILE B 1 505 ? 14.266 -32.906 -11.336 1 98.38 505 ILE B CA 1
ATOM 8039 C C . ILE B 1 505 ? 14.32 -34.406 -11.688 1 98.38 505 ILE B C 1
ATOM 8041 O O . ILE B 1 505 ? 13.844 -35.25 -10.922 1 98.38 505 ILE B O 1
ATOM 8045 N N . SER B 1 506 ? 14.93 -34.719 -12.812 1 97.56 506 SER B N 1
ATOM 8046 C CA . SER B 1 506 ? 15.039 -36.094 -13.258 1 97.56 506 SER B CA 1
ATOM 8047 C C . SER B 1 506 ? 15.844 -36.938 -12.273 1 97.56 506 SER B C 1
ATOM 8049 O O . SER B 1 506 ? 15.508 -38.094 -12 1 97.56 506 SER B O 1
ATOM 8051 N N . GLU B 1 507 ? 16.891 -36.312 -11.797 1 97.69 507 GLU B N 1
ATOM 8052 C CA . GLU B 1 507 ? 17.703 -37 -10.797 1 97.69 507 GLU B CA 1
ATOM 8053 C C . GLU B 1 507 ? 16.891 -37.281 -9.531 1 97.69 507 GLU B C 1
ATOM 8055 O O . GLU B 1 507 ? 17.016 -38.375 -8.938 1 97.69 507 GLU B O 1
ATOM 8060 N N . ALA B 1 508 ? 16.156 -36.344 -9.102 1 97.62 508 ALA B N 1
ATOM 8061 C CA . ALA B 1 508 ? 15.297 -36.5 -7.93 1 97.62 508 ALA B CA 1
ATOM 8062 C C . ALA B 1 508 ? 14.258 -37.594 -8.172 1 97.62 508 ALA B C 1
ATOM 8064 O O . ALA B 1 508 ? 13.961 -38.375 -7.27 1 97.62 508 ALA B O 1
ATOM 8065 N N . VAL B 1 509 ? 13.625 -37.625 -9.359 1 96.62 509 VAL B N 1
ATOM 8066 C CA . VAL B 1 509 ? 12.648 -38.625 -9.727 1 96.62 509 VAL B CA 1
ATOM 8067 C C . VAL B 1 509 ? 13.273 -40.031 -9.641 1 96.62 509 VAL B C 1
ATOM 8069 O O . VAL B 1 509 ? 12.68 -40.938 -9.07 1 96.62 509 VAL B O 1
ATOM 8072 N N . ASP B 1 510 ? 14.477 -40.188 -10.164 1 95.12 510 ASP B N 1
ATOM 8073 C CA . ASP B 1 510 ? 15.188 -41.469 -10.125 1 95.12 510 ASP B CA 1
ATOM 8074 C C . ASP B 1 510 ? 15.43 -41.906 -8.688 1 95.12 510 ASP B C 1
ATOM 8076 O O . ASP B 1 510 ? 15.242 -43.094 -8.352 1 95.12 510 ASP B O 1
ATOM 8080 N N . ALA B 1 511 ? 15.812 -41 -7.914 1 95.5 511 ALA B N 1
ATOM 8081 C CA . ALA B 1 511 ? 16.109 -41.312 -6.52 1 95.5 511 ALA B CA 1
ATOM 8082 C C . ALA B 1 511 ? 14.844 -41.75 -5.773 1 95.5 511 ALA B C 1
ATOM 8084 O O . ALA B 1 511 ? 14.867 -42.719 -5.023 1 95.5 511 ALA B O 1
ATOM 8085 N N . VAL B 1 512 ? 13.805 -41 -5.914 1 94.44 512 VAL B N 1
ATOM 8086 C CA . VAL B 1 512 ? 12.547 -41.312 -5.23 1 94.44 512 VAL B CA 1
ATOM 8087 C C . VAL B 1 512 ? 12.008 -42.656 -5.691 1 94.44 512 VAL B C 1
ATOM 8089 O O . VAL B 1 512 ? 11.531 -43.469 -4.875 1 94.44 512 VAL B O 1
ATOM 8092 N N . TRP B 1 513 ? 12.086 -42.938 -6.992 1 89.62 513 TRP B N 1
ATOM 8093 C CA . TRP B 1 513 ? 11.617 -44.219 -7.531 1 89.62 513 TRP B CA 1
ATOM 8094 C C . TRP B 1 513 ? 12.438 -45.375 -6.977 1 89.62 513 TRP B C 1
ATOM 8096 O O . TRP B 1 513 ? 11.898 -46.438 -6.668 1 89.62 513 TRP B O 1
ATOM 8106 N N . ALA B 1 514 ? 13.688 -45.156 -6.926 1 90.88 514 ALA B N 1
ATOM 8107 C CA . ALA B 1 514 ? 14.547 -46.188 -6.363 1 90.88 514 ALA B CA 1
ATOM 8108 C C . ALA B 1 514 ? 14.164 -46.5 -4.922 1 90.88 514 ALA B C 1
ATOM 8110 O O . ALA B 1 514 ? 14.141 -47.688 -4.52 1 90.88 514 ALA B O 1
ATOM 8111 N N . GLU B 1 515 ? 13.891 -45.5 -4.195 1 90.06 515 GLU B N 1
ATOM 8112 C CA . GLU B 1 515 ? 13.484 -45.656 -2.805 1 90.06 515 GLU B CA 1
ATOM 8113 C C . GLU B 1 515 ? 12.117 -46.344 -2.711 1 90.06 515 GLU B C 1
ATOM 8115 O O . GLU B 1 515 ? 11.906 -47.188 -1.844 1 90.06 515 GLU B O 1
ATOM 8120 N N . GLU B 1 516 ? 11.203 -45.969 -3.588 1 85.31 516 GLU B N 1
ATOM 8121 C CA . GLU B 1 516 ? 9.867 -46.562 -3.596 1 85.31 516 GLU B CA 1
ATOM 8122 C C . GLU B 1 516 ? 9.914 -48.031 -3.961 1 85.31 516 GLU B C 1
ATOM 8124 O O . GLU B 1 516 ? 9.195 -48.875 -3.371 1 85.31 516 GLU B O 1
ATOM 8129 N N . VAL B 1 517 ? 10.656 -48.406 -4.906 1 84.31 517 VAL B N 1
ATOM 8130 C CA . VAL B 1 517 ? 10.789 -49.781 -5.355 1 84.31 517 VAL B CA 1
ATOM 8131 C C . VAL B 1 517 ? 11.43 -50.625 -4.254 1 84.31 517 VAL B C 1
ATOM 8133 O O . VAL B 1 517 ? 11.008 -51.781 -4 1 84.31 517 VAL B O 1
ATOM 8136 N N . ALA B 1 518 ? 12.406 -50 -3.648 1 87 518 ALA B N 1
ATOM 8137 C CA . ALA B 1 518 ? 13.062 -50.719 -2.549 1 87 518 ALA B CA 1
ATOM 8138 C C . ALA B 1 518 ? 12.086 -50.969 -1.402 1 87 518 ALA B C 1
ATOM 8140 O O . ALA B 1 518 ? 12.102 -52.031 -0.791 1 87 518 ALA B O 1
ATOM 8141 N N . ALA B 1 519 ? 11.297 -50 -1.082 1 82.81 519 ALA B N 1
ATOM 8142 C CA . ALA B 1 519 ? 10.32 -50.125 -0.006 1 82.81 519 ALA B CA 1
ATOM 8143 C C . ALA B 1 519 ? 9.266 -51.188 -0.352 1 82.81 519 ALA B C 1
ATOM 8145 O O . ALA B 1 519 ? 8.82 -51.938 0.516 1 82.81 519 ALA B O 1
ATOM 8146 N N . GLU B 1 520 ? 8.828 -51.188 -1.586 1 81.25 520 GLU B N 1
ATOM 8147 C CA . GLU B 1 520 ? 7.832 -52.156 -2.027 1 81.25 520 GLU B CA 1
ATOM 8148 C C . GLU B 1 520 ? 8.398 -53.594 -2.002 1 81.25 520 GLU B C 1
ATOM 8150 O O . GLU B 1 520 ? 7.695 -54.531 -1.646 1 81.25 520 GLU B O 1
ATOM 8155 N N . THR B 1 521 ? 9.602 -53.75 -2.375 1 81.88 521 THR B N 1
ATOM 8156 C CA . THR B 1 521 ? 10.266 -55.031 -2.365 1 81.88 521 THR B CA 1
ATOM 8157 C C . THR B 1 521 ? 10.43 -55.562 -0.938 1 81.88 521 THR B C 1
ATOM 8159 O O . THR B 1 521 ? 10.227 -56.719 -0.671 1 81.88 521 THR B O 1
ATOM 8162 N N . ALA B 1 522 ? 10.688 -54.625 -0.108 1 84.44 522 ALA B N 1
ATOM 8163 C CA . ALA B 1 522 ? 10.852 -54.969 1.297 1 84.44 522 ALA B CA 1
ATOM 8164 C C . ALA B 1 522 ? 9.516 -55.406 1.909 1 84.44 522 ALA B C 1
ATOM 8166 O O . ALA B 1 522 ? 9.453 -56.375 2.684 1 84.44 522 ALA B O 1
ATOM 8167 N N . ARG B 1 523 ? 8.531 -54.594 1.619 1 75.12 523 ARG B N 1
ATOM 8168 C CA . ARG B 1 523 ? 7.215 -54.938 2.141 1 75.12 523 ARG B CA 1
ATOM 8169 C C . ARG B 1 523 ? 6.746 -56.281 1.615 1 75.12 523 ARG B C 1
ATOM 8171 O O . ARG B 1 523 ? 6.105 -57.062 2.338 1 75.12 523 ARG B O 1
ATOM 8178 N N . ALA B 1 524 ? 7.031 -56.719 0.384 1 79.38 524 ALA B N 1
ATOM 8179 C CA . ALA B 1 524 ? 6.656 -58 -0.227 1 79.38 524 ALA B CA 1
ATOM 8180 C C . ALA B 1 524 ? 7.395 -59.156 0.434 1 79.38 524 ALA B C 1
ATOM 8182 O O . ALA B 1 524 ? 6.805 -60.219 0.681 1 79.38 524 ALA B O 1
ATOM 8183 N N . LYS B 1 525 ? 8.562 -58.875 0.824 1 84.69 525 LYS B N 1
ATOM 8184 C CA . LYS B 1 525 ? 9.352 -59.906 1.502 1 84.69 525 LYS B CA 1
ATOM 8185 C C . LYS B 1 525 ?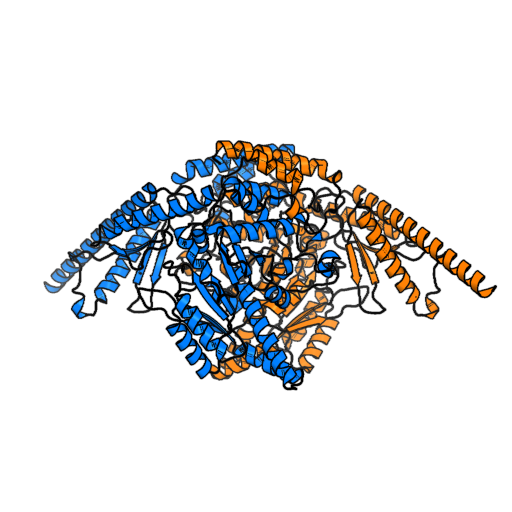 8.82 -60.188 2.908 1 84.69 525 LYS B C 1
ATOM 8187 O O . LYS B 1 525 ? 8.766 -61.312 3.35 1 84.69 525 LYS B O 1
ATOM 8192 N N . GLU B 1 526 ? 8.516 -59.062 3.406 1 81 526 GLU B N 1
ATOM 8193 C CA . GLU B 1 526 ? 7.984 -59.219 4.758 1 81 526 GLU B CA 1
ATOM 8194 C C . GLU B 1 526 ? 6.656 -59.969 4.75 1 81 526 GLU B C 1
ATOM 8196 O O . GLU B 1 526 ? 6.391 -60.781 5.648 1 81 526 GLU B O 1
ATOM 8201 N N . GLN B 1 527 ? 5.891 -59.75 3.854 1 75.62 527 GLN B N 1
ATOM 8202 C CA . GLN B 1 527 ? 4.605 -60.438 3.736 1 75.62 527 GLN B CA 1
ATOM 8203 C C . GLN B 1 527 ? 4.789 -61.906 3.432 1 75.62 527 GLN B C 1
ATOM 8205 O O . GLN B 1 527 ? 4.059 -62.75 3.955 1 75.62 527 GLN B O 1
ATOM 8210 N N . VAL B 1 528 ? 5.652 -62.25 2.619 1 81.06 528 VAL B N 1
ATOM 8211 C CA . VAL B 1 528 ? 5.945 -63.625 2.271 1 81.06 528 VAL B CA 1
ATOM 8212 C C . VAL B 1 528 ? 6.477 -64.375 3.498 1 81.06 528 VAL B C 1
ATOM 8214 O O . VAL B 1 528 ? 6.098 -65.5 3.748 1 81.06 528 VAL B O 1
ATOM 8217 N N . GLU B 1 529 ? 7.262 -63.656 4.141 1 77.88 529 GLU B N 1
ATOM 8218 C CA . GLU B 1 529 ? 7.82 -64.25 5.348 1 77.88 529 GLU B CA 1
ATOM 8219 C C . GLU B 1 529 ? 6.742 -64.5 6.406 1 77.88 529 GLU B C 1
ATOM 8221 O O . GLU B 1 529 ? 6.754 -65.5 7.105 1 77.88 529 GLU B O 1
ATOM 8226 N N . LEU B 1 530 ? 5.812 -63.469 6.457 1 78.31 530 LEU B N 1
ATOM 8227 C CA . LEU B 1 530 ? 4.719 -63.594 7.414 1 78.31 530 LEU B CA 1
ATOM 8228 C C . LEU B 1 530 ? 3.756 -64.688 7 1 78.31 530 LEU B C 1
ATOM 8230 O O . LEU B 1 530 ? 3.174 -65.375 7.852 1 78.31 530 LEU B O 1
ATOM 8234 N N . GLN B 1 531 ? 3.582 -65 5.809 1 69.62 531 GLN B N 1
ATOM 8235 C CA . GLN B 1 531 ? 2.715 -66.062 5.312 1 69.62 531 GLN B CA 1
ATOM 8236 C C . GLN B 1 531 ? 3.391 -67.438 5.426 1 69.62 531 GLN B C 1
ATOM 8238 O O . GLN B 1 531 ? 2.717 -68.438 5.465 1 69.62 531 GLN B O 1
ATOM 8243 N N . ALA B 1 532 ? 4.605 -67.5 5.395 1 74.31 532 ALA B N 1
ATOM 8244 C CA . ALA B 1 532 ? 5.344 -68.75 5.512 1 74.31 532 ALA B CA 1
ATOM 8245 C C . ALA B 1 532 ? 5.387 -69.188 6.961 1 74.31 532 ALA B C 1
ATOM 8247 O O . ALA B 1 532 ? 5.68 -70.375 7.227 1 74.31 532 ALA B O 1
ATOM 8248 N N . VAL B 1 533 ? 5.039 -68.375 7.793 1 65.88 533 VAL B N 1
ATOM 8249 C CA . VAL B 1 533 ? 4.949 -68.812 9.18 1 65.88 533 VAL B CA 1
ATOM 8250 C C . VAL B 1 533 ? 3.51 -69.188 9.508 1 65.88 533 VAL B C 1
ATOM 8252 O O . VAL B 1 533 ? 2.574 -68.5 9.164 1 65.88 533 VAL B O 1
#

Organism: NCBI:txid3140254

InterPro domains:
  IPR002129 Pyridoxal phosphate-dependent decarboxylase, major domain [PF00282] (35-423)
  IPR010977 Aromatic-L-amino-acid decarboxylase [PR00800] (6-25)
  IPR010977 Aromatic-L-amino-acid decarboxylase [PR00800] (29-46)
  IPR010977 Aromatic-L-amino-acid decarboxylase [PR00800] (47-66)
  IPR010977 Aromatic-L-amino-acid decarboxylase [PR00800] (73-92)
  IPR010977 Aromatic-L-amino-acid decarboxylase [PR00800] (94-112)
  IPR010977 Aromatic-L-amino-acid decarboxylase [PR00800] (113-132)
  IPR010977 Aromatic-L-amino-acid decarboxylase [PR00800] (138-158)
  IPR010977 Aromatic-L-amino-acid decarboxylase [PR00800] (366-381)
  IPR010977 Aromatic-L-amino-acid decarboxylase [PTHR11999] (1-514)
  IPR015421 Pyridoxal phosphate-dependent transferase, major domain [G3DSA:3.40.640.10] (82-393)
  IPR015422 Pyridoxal phosphate-dependent transferase, small domain [G3DSA:3.90.1150.10] (394-516)
  IPR015424 Pyridoxal phosphate-dependent transferase [SSF53383] (1-510)
  IPR021115 Pyridoxal-phosphate binding site [PS00392] (310-331)

Secondary structure (DSSP, 8-state):
--HHHHHHHHHHHHHHHHHHHHTGGGS-SS--PPTTHHHHHSPSS--SSPPPHHHHHHHIIIIIGGG---TTSTTB-SSS-----HHHHHHHHHHHHT-----SGGG-HHHHHHHHHHHHHHHHHTT--GGGSTTTT-EEEEES-HHHHHHHHHHHHHHHHHHHHHHHHHHTT--HHHHHHHHHHHHHHEEEEEETTS-THHHHHHHHHT-EEEEEPPPTTT----HHHHHHHHHHHHHTT-EEEEEEEEBS-TTT-PBP-HHHHHHHHHHHHHS-SSPPEEEEE-TTGGGGGGSGGGTTGGGGGGG-SEEEEEHHHHSS--S--EEEEES-HHHHHHHH----GGG--HHHHHT-S--GGGSSS-SS---THHHHHHHHHHHHHHHHHHHHHHHHHHHHHHHHHHHHTTTTEEESS--BTTEEEEEEPPPGGGPPPSGGGTTHHHHHHHHHHHHHHHHHHHHHTSSB-EEEEESSGGG-EEEEEEE--STT--HHHHHHHHHHHHHHHHHHHHHHHHHHHHHHHHHHHHHH-/--HHHHHHHHHHHHHHHHHHHHTGGGS-SS--PPTTHHHHHSPSS--SSPPPHHHHHHHIIIIIGGG---TTSTTB-SSSP----HHHHHHHHHHHHT-----SGGG-HHHHHHHHHHHHHHHHHTT--GGGSTTTT-EEEEES-HHHHHHHHHHHHHHHHHHHHHHHHHHTT--HHHHHHHHHHHHHHEEEEEETTS-THHHHHHHHHT-EEEEEPPPTTT----HHHHHHHHHHHHHTT-EEEEEEEEBS-TTT-PBP-HHHHHHHHHHHHHS-SSPPEEEEE-TTGGGGGGSGGGTTGGGGGGG-SEEEEEHHHHSS--S--EEEEES-HHHHHHHH----GGG--HHHHHT-S--GGGSSS-SS---THHHHHHHHHHHHHHHHHHHHHHHHHHHHHHHHHHHHTTTTEEESS--BTTEEEEEEPPPGGG---SGGGTTHHHHHHHHHHHHHHHHHHHHHTSSB-EEEEESSGGG-EEEEEEE--STT--HHHHHHHHHHHHHHHHHHHHHHHHHHHHHHHHHHHHHH-

Sequence (1066 aa):
MDSSQFRQAAHAAIDQIIDYYDNIRDRRVLSEVQPGYLRELIPPGIPQTGEKWEDIQRDIEAKIMPGLTHWQSPNFLAFFPANSSYPGILGDMYSGAFTCAAFNWQCSPAVTELETIVLDNVGRLVHLPEEFLSAGEGGGVIQGTASEAIAVVVVAARDRYLAQSKATWAAEGLSEDEIEEKVCTLRGKLVALGSDQAHSSTKKAAMIAGVRCETIETAMGEYKLTGEQLTAKIADLQARGLVPFYLTATLGTTPTCATDDFPSLSAALAAHHASTPLKIWTHIDAAYAGAALVLPEFAHLPATFAFADSFNFNMHKWLLTNFDCSCLYVRRRRDLTDALSITPAYLRNEYSDSGLVTDYRDWQIPLGRRFRSLKAWFVTRSYGADGLIAHVRKSMDCGKEFTKLVKGDAKRYTLVAEPAYALNVVRVNPPPELEIPVDSDGGKEFRKRSNEVTRKVAERINREGKIFITSTVLGKGDESVTAIRVVGGAPRVQVSDLQNAYRVISEAVDAVWAEEVAAETARAKEQVELQAVMDSSQFRQAAHAAIDQIIDYYDNIRDRRVLSEVQPGYLRELIPPGIPQTGEKWEDIQRDIEAKIMPGLTHWQSPNFLAFFPANSSYPGILGDMYSGAFTCAAFNWQCSPAVTELETIVLDNVGRLVHLPEEFLSAGEGGGVIQGTASEAIAVVVVAARDRYLAQSKATWAAEGLSEDEIEEKVCTLRGKLVALGSDQAHSSTKKAAMIAGVRCETIETAMGEYKLTGEQLTAKIADLQARGLVPFYLTATLGTTPTCATDDFPSLSAALAAHHASTPLKIWTHIDAAYAGAALVLPEFAHLPATFAFADSFNFNMHKWLLTNFDCSCLYVRRRRDLTDALSITPAYLRNEYSDSGLVTDYRDWQIPLGRRFRSLKAWFVTRSYGADGLIAHVRKSMDCGKEFTKLVKGDAKRYTLVAEPAYALNVVRVNPPPELEIPVDSDGGKEFRKRSNEVTRKVAERINREGKIFITSTVLGKGDESVTAIRVVGGAPRVQVSDLQNAYRVISEAVDAVWAEEVAAETARAKEQVELQAV

Radius of gyration: 30.38 Å; Cα contacts (8 Å, |Δi|>4): 2230; chains: 2; bounding box: 72×134×62 Å

Foldseek 3Di:
DDPVLCVVLVVVVVVVVVVCLVCVQVDQQAAPDDPPQLVVVDDPDDDPDDDRSVVVVVCCVVRVVNHDRHQQHLQAFAFFGQFADPLQVVLVVVLVVVDFQQLFCVRDVCLFVLQLVLLQVVCVLLQADPLQHDVHQKGKDWDQAVLQLLLLVVLLLLVVLLVVVLVVVVVVVDDPVRSVVVSVVQQAQEEAEEAPLADCSNVVSCVVNVHHYDHFYDDFQQSAAFLVSVLVVCVVSVVVVHHYREYEFEQQGRQARHHHPLVRVLVSQVVVVVVDVHGRAYEYEYARVSLLSSAPVNSCVSVSCVSHQKYKYACSRFQNHHGGTIMITGSHQVSQLVRQDDDDPVNDDPCVVVVNGDRCCSNGPHSGDTSRSSSSVSSCVVQPSVNRNVLQVQQLVLLVLLVVVQVVPVQFWDFRYDHDSSKTKIWGFAHPVPDDPCPPPVCLVRQVVRQVLRVQLQVVLVVVSSHHWDWDWDDDDSPIHIIIMGGRRNSPHGSVSSVVVSVSSVVSSVVSNVVVVVVVVVVVVVVVVVVVD/DDPVLCVVLVVVVVVVVVVCLVCVQVDQQAAPDDPPQLVVVDDPDDDPDDDRSVVVVVCCVVRVVNHDRHQQHLQAFAFQGQFADPLQVVLVVVLVVVDFQQLFCVRDVCLFVLQLVLLQVVCVLLQADPLQHDVHQKGKDWDQAVLQLLLLVVLLLLVVLLVVVLVVVVVVPDDPVVSVVVSVVQQAQEEAEEAPLADCSNVVSCVVNVHHYDHFYDDFQQSAAFLVSVLVVCVVSVVVVHHYREYEFEQQGGQARHHHPLVRVLVSQVVVVVVDVHGRAYEYEYARVSLLSSAPVNSVVSVSCVSHQKYKYACSRFQNHHGGTIMITGSHQVSQLVRQDDDDPVNDDPCVVVVNGDRCCSNGPHSGDTSRSSSSVSSCVVQPSVNRNVLQVQQLVLLVLLVVVQVVPVQFWDFRYDHDSSKTKIWGFAHPVPDDPCPPPVCLVRQVVRQVLRVQLQVVLVVVSSHHHYWDWDDDDSPIHIIIMTGRRNSPHGSVSSVVVSVSSVVSSVVSNVVVVVVVVVVVVVVVVVVVD